Protein 6KXH (pdb70)

Nearest PDB structures (foldseek):
  6kxh-assembly2_C  TM=9.993E-01  e=3.727E-65  Streptomyces ambofaciens ATCC 23877
  7clz-assembly2_D  TM=9.988E-01  e=1.199E-64  Streptomyces ambofaciens ATCC 23877
  6kxr-assembly2_C  TM=9.989E-01  e=4.676E-62  Streptomyces ambofaciens ATCC 23877
  7jqz-assembly1_J  TM=9.013E-01  e=1.011E-28  Burkholderia orbicola MC0-3
  6xy9-assembly1_A  TM=8.292E-01  e=2.485E-18  Bradyrhizobium elkanii USDA 94

Secondary structure (DSSP, 8-state):
-----HHHHHHHSTT--EEEEEEETTEEEEEEEE-SSSEEEEE--TT--GGGGTTTHHHHHTTSEEEEE--TTSTTS---SS--SHHHHHHHHHHHHHHTT-SSEEEEEETHHHHHHHHHHHH-GGGEEEEEEES-PPP-GGGGG-BS---TTS----HHHHHTT-SSHHHHHHTT-HHHHHHHHHHTT-SSGGGS-HHHHHHHHHHH-SHHHHHHHHHHHHTHHHHHHHHHHPPPB-S-EEEEEETTTHHHHHHHHHHHBSSEEEEEETT-SS-HHHH-HHHHHHHHHHHH-/------HHHHHHHSTT--EEEEEEETTEEEEEEEE-SSEEEEEE--TT--GGGGTTTHHHHHTTEEEEEE--TTSTTS---SS--SHHHHHHHHHHHHHHTT-SSEEEEEETHHHHHHHHHHHH-GGGEEEEEEES-PPP-GGGGG-BS-PPTTSS---HHHHHTT-SSHHHHHHTT-HHHHHHHHHHTT-SSGGGS-HHHHHHHHHHH-SHHHHHHHHHHHHTHHHHHHHHHTPPPB-S-EEEEEETTTHHHHHHHHHHHBSSEEEEEETT-SS-HHHH-HHHHHHHHHHHH-/--S--HHHHHHHSTT--EEEEEEETTEEEEEEEEESSEEEEEE--TT--GGGGTTTHHHHHTTEEEEEE--TTSTTS---SS--SHHHHHHHHHHHHHHTT-S-EEEEEETHHHHHHHHHHHH-GGGEEEEEEES-PPP-GGGGG-BS---SSS----HHHHHTT-SSHHHHHHTT-HHHHHHHHHHTT-SSGGGS-HHHHHHHHHHH-SHHHHHHHHHHHHTHHHHHHHHHTPPPB-S-EEEEEETTTHHHHHHHHHHHBSSEEEEEETT-SS-HHHHSHHHHHHHHHHHH-/--S--HHHHHHHSTT--EEEEEEETTEEEEEEEE-SSSEEEEE--TT--GGGGTTTHHHHHTTSEEEEEPPTTSTTS---SS--SHHHHHHHHHHHHHHTT-SSEEEEEETHHHHHHHHHHHH-GGGEEEEEEES-PPP-GGGGG-BS---TTS----HHHHHTT-SSHHHHHHTT-HHHHHHHHHHTT-SSGGGS-HHHHHHHHHHH-SHHHHHHHHHHHHTHHHHHHHHHHPPPB-S-EEEEEETTTHHHHHHHHHHHBSSEEEEEETT-SS-HHHHSHHHHHHHHHHHH-

InterPro domains:
  IPR000073 Alpha/beta hydrolase fold-1 [PF00561] (72-173)
  IPR000073 Alpha/beta hydrolase fold-1 [PR00111] (96-111)
  IPR000073 Alpha/beta hydrolase fold-1 [PR00111] (140-153)
  IPR000073 Alpha/beta hydrolase fold-1 [PR00111] (154-167)
  IPR000639 Epoxide hydrolase-like [PR00412] (77-95)
  IPR000639 Epoxide hydrolase-like [PR00412] (140-153)
  IPR000639 Epoxide hydrolase-like [PR00412] (302-324)
  IPR006311 Twin-arginine translocation pathway, signal sequence [PS51318] (1-27)
  IPR029058 Alpha/Beta hydrolase fold [G3DSA:3.40.50.1820] (49-325)
  IPR029058 Alpha/Beta hydrolase fold [SSF53474] (48-325)

Solvent-accessible surface area: 41412 Å² total; per-residue (Å²): 81,76,29,41,56,42,148,104,6,0,143,76,20,90,49,60,3,122,15,101,80,27,150,18,85,57,12,90,0,2,8,0,4,7,10,158,49,88,11,0,0,0,0,0,0,16,3,3,6,1,17,1,0,21,58,0,0,28,58,0,8,213,138,3,52,0,0,0,0,0,0,26,2,0,22,29,6,46,72,42,102,34,26,9,25,0,68,43,0,0,43,11,1,30,41,1,0,125,67,67,67,41,74,75,0,2,0,0,0,1,19,3,0,0,5,0,0,4,0,0,0,24,45,26,70,118,0,7,73,52,0,0,0,0,6,24,17,2,0,20,99,46,16,15,90,30,82,1,7,29,133,108,74,112,50,62,22,56,1,52,24,0,1,1,26,9,105,50,0,2,28,58,0,2,20,27,8,1,66,68,0,3,47,27,15,4,67,64,12,11,94,81,75,89,53,1,29,101,90,24,16,46,9,1,5,60,21,3,41,49,58,115,3,6,85,5,0,5,63,1,7,33,16,1,46,89,2,4,90,23,34,81,68,39,60,106,6,100,21,42,0,0,0,0,0,0,47,164,53,16,76,66,1,90,91,30,1,75,70,20,3,82,74,42,106,35,36,101,0,65,154,1,57,39,11,0,2,1,12,10,27,115,49,0,4,30,11,0,54,126,24,12,48,155,32,76,26,47,57,42,135,105,6,0,142,79,22,93,45,63,4,113,13,98,76,30,152,15,85,55,12,89,0,1,10,0,8,6,10,160,49,87,9,0,0,0,0,0,0,17,3,4,6,0,16,1,0,21,55,0,0,26,64,0,10,212,138,3,52,0,0,0,0,0,0,26,1,0,22,30,6,46,66,41,101,35,26,8,26,0,81,42,0,0,43,12,1,30,42,2,0,129,68,67,67,37,75,77,0,1,0,0,0,1,19,3,0,0,8,0,0,4,0,0,1,24,46,26,70,110,0,5,68,50,0,0,1,0,4,21,21,2,1,21,124,46,17,40,91,29,76,0,5,30,113,86,91,95,52,57,26,58,1,47,28,0,0,1,30,12,106,52,0,3,30,58,0,2,20,27,8,2,64,70,0,3,46,28,13,3,68,63,13,14,94,81,75,87,53,1,27,101,91,25,17,32,8,1,5,66,20,3,40,46,60,114,3,6,88,4,0,5,60,2,6,32,15,0,42,92,2,7,90,16,32,85,70,40,60,106,6,108,17,40,0,4,0,0,0,0,80,88,49,11,80,63,0,93,88,30,0,70,72,20,4,92,56,39,111,45,48,105,0,56,158,2,70,40,12,0,2,0,15,16,27,111,52,0,4,27,11,0,53,123,29,11,49,109,102,21,42,52,42,150,88,10,0,130,79,22,91,49,51,0,106,20,105,63,27,150,15,84,55,14,87,0,1,12,0,9,7,9,157,47,111,8,0,0,0,0,0,0,14,3,3,6,0,18,1,1,22,59,0,0,31,61,0,8,212,130,3,51,0,0,0,0,0,0,26,2,0,21,29,6,47,69,43,103,34,24,10,26,1,89,42,0,0,43,11,0,48,42,2,0,53,66,74,68,46,188,53,1,11,0,0,0,1,19,3,0,0,4,0,0,3,0,0,1,24,43,28,64,104,6,2,35,58,0,0,0,0,8,22,15,2,0,21,100,45,17,16,86,31,116,0,6,30,44,106,76,97,51,69,16,59,1,38,24,0,0,1,24,8,105,52,0,2,30,54,0,2,49,52,14,2,25,24,0,3,28,27,14,4,67,63,12,13,95,37,65,31,31,2,30,28,95,27,19,25,10,1,4,68,20,4,43,48,43,94,2,6,83,5,0,5,64,1,4,32,16,1,46,91,1,6,93,18,30,86,70,40,60,112,5,105,17,31,0,4,0,0,0,0,99,93,24,16,63,66,0,97,99,26,1,67,65,24,3,93,53,36,91,48,45,127,0,68,153,2,69,41,8,0,1,0,12,12,27,110,58,0,4,28,13,0,60,126,20,18,55,112,105,23,43,55,41,40,97,9,0,181,79,21,90,52,66,6,147,26,84,80,25,155,18,88,58,12,90,0,1,9,0,5,7,11,160,48,85,8,0,0,0,0,0,0,17,3,4,6,0,16,1,1,24,55,0,0,28,52,0,9,206,136,2,48,0,0,0,0,1,0,27,1,0,18,31,4,51,73,43,99,34,27,8,26,0,68,41,0,0,43,11,1,34,42,1,0,119,67,69,68,42,79,72,0,1,0,0,0,2,19,3,0,0,9,0,0,6,0,0,0,25,47,26,66,113,0,5,66,48,0,0,1,0,1,22,20,3,1,21,105,47,20,18,90,25,78,1,5,29,110,97,94,80,45,56,21,50,1,40,24,0,1,1,24,9,102,53,0,3,30,55,0,2,47,51,13,2,24,24,0,4,28,26,14,3,68,67,13,13,94,39,67,26,34,1,24,30,93,28,19,28,10,1,4,62,20,3,41,50,42,94,2,6,83,4,0,4,62,1,6,34,16,1,40,93,2,6,90,22,30,86,69,40,61,118,5,101,19,36,0,4,0,0,0,0,85,126,30,13,55,62,0,98,91,30,1,68,70,24,4,90,52,38,80,46,48,122,0,66,154,0,60,38,9,0,2,0,12,18,29,110,60,0,3,26,12,0,59,126,27,9,44

Structure (mmCIF, N/CA/C/O backbone):
data_6KXH
#
_entry.id   6KXH
#
_cell.length_a   97.477
_cell.length_b   101.562
_cell.length_c   117.481
_cell.angle_alpha   90.0
_cell.angle_beta   90.0
_cell.angle_gamma   90.0
#
_symmetry.space_group_name_H-M   'P 21 21 21'
#
loop_
_entity.id
_entity.type
_entity.pdbx_description
1 polymer 'Putative hydrolase'
2 non-polymer 'Fluostatin C'
3 non-polymer D-MALATE
4 non-polymer 'SODIUM ION'
5 water water
#
loop_
_atom_site.group_PDB
_atom_site.id
_atom_site.type_symbol
_atom_site.label_atom_id
_atom_site.label_alt_id
_atom_site.label_comp_id
_atom_site.label_asym_id
_atom_site.label_entity_id
_atom_site.label_seq_id
_atom_site.pdbx_PDB_ins_code
_atom_site.Cartn_x
_atom_site.Cartn_y
_atom_site.Cartn_z
_atom_site.occupancy
_atom_site.B_iso_or_equiv
_atom_site.auth_seq_id
_atom_site.auth_comp_id
_atom_site.auth_asym_id
_atom_site.auth_atom_id
_atom_site.pdbx_PDB_model_num
ATOM 1 N N . GLY A 1 47 ? -13.12578 -6.83568 42.14774 1.000 57.17128 27 GLY A N 1
ATOM 2 C CA . GLY A 1 47 ? -14.14542 -6.78984 43.18073 1.000 50.22127 27 GLY A CA 1
ATOM 3 C C . GLY A 1 47 ? -15.32249 -7.71070 42.90358 1.000 42.41034 27 GLY A C 1
ATOM 4 O O . GLY A 1 47 ? -15.39825 -8.34209 41.84280 1.000 39.89208 27 GLY A O 1
ATOM 5 N N . PRO A 1 48 ? -16.24531 -7.81702 43.87281 1.000 45.78999 28 PRO A N 1
ATOM 6 C CA . PRO A 1 48 ? -17.42857 -8.66618 43.69255 1.000 39.56486 28 PRO A CA 1
ATOM 7 C C . PRO A 1 48 ? -18.30231 -8.20903 42.51748 1.000 43.04219 28 PRO A C 1
ATOM 8 O O . PRO A 1 48 ? -18.26871 -7.04111 42.12199 1.000 40.74227 28 PRO A O 1
ATOM 12 N N . VAL A 1 49 ? -19.10171 -9.12911 41.99432 1.000 35.68398 29 VAL A N 1
ATOM 13 C CA . VAL A 1 49 ? -20.02957 -8.83560 40.91461 1.000 30.21543 29 VAL A CA 1
ATOM 14 C C . VAL A 1 49 ? -21.42644 -9.09047 41.47048 1.000 28.98124 29 VAL A C 1
ATOM 15 O O . VAL A 1 49 ? -21.56898 -9.67677 42.54914 1.000 29.58889 29 VAL A O 1
ATOM 19 N N . PRO A 1 50 ? -22.45994 -8.65463 40.75248 1.000 28.46768 30 PRO A N 1
ATOM 20 C CA . PRO A 1 50 ? -23.83019 -8.88473 41.21247 1.000 27.64318 30 PRO A CA 1
ATOM 21 C C . PRO A 1 50 ? -24.14408 -10.38677 41.29467 1.000 25.87578 30 PRO A C 1
ATOM 22 O O . PRO A 1 50 ? -23.58135 -11.19001 40.54550 1.000 27.13425 30 PRO A O 1
ATOM 26 N N . SER A 1 51 ? -25.02462 -10.74679 42.22277 1.000 27.61824 31 SER A N 1
ATOM 27 C CA . SER A 1 51 ? -25.49251 -12.11520 42.34523 1.000 28.12328 31 SER A CA 1
ATOM 28 C C . SER A 1 51 ? -26.31678 -12.47352 41.11506 1.000 23.03621 31 SER A C 1
ATOM 29 O O . SER A 1 51 ? -26.78325 -1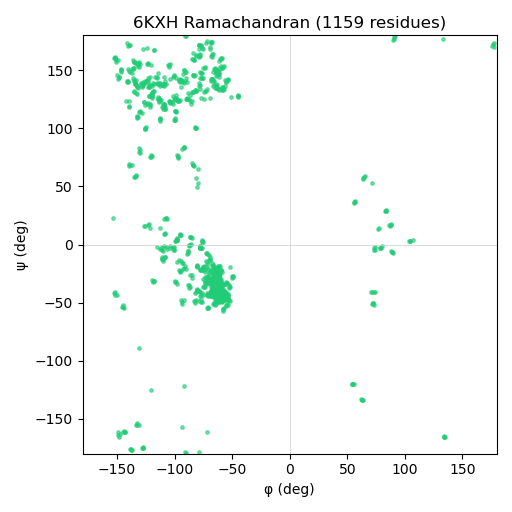1.57871 40.39754 1.000 25.44196 31 SER A O 1
ATOM 32 N N . ASP A 1 52 ? -26.53849 -13.76739 40.90272 1.000 23.79981 32 ASP A N 1
ATOM 33 C CA . ASP A 1 52 ? -27.35816 -14.20302 39.76791 1.000 25.14788 32 ASP A CA 1
ATOM 34 C C . ASP A 1 52 ? -28.76726 -13.66848 39.88367 1.000 22.38369 32 ASP A C 1
ATOM 35 O O . ASP A 1 52 ? -29.39827 -13.40566 38.87139 1.000 22.99326 32 ASP A O 1
ATOM 40 N N . ARG A 1 53 ? -29.28078 -13.53550 41.10593 1.000 21.42513 33 ARG A N 1
ATOM 41 C CA . ARG A 1 53 ? -30.59255 -12.92962 41.27593 1.000 22.21065 33 ARG A CA 1
ATOM 42 C C . ARG A 1 53 ? -30.60796 -11.48023 40.80950 1.000 22.75450 33 ARG A C 1
ATOM 43 O O . ARG A 1 53 ? -31.55565 -11.04840 40.13801 1.000 23.16563 33 ARG A O 1
ATOM 51 N N . GLU A 1 54 ? -29.57456 -10.72030 41.16770 1.000 22.81218 34 GLU A N 1
ATOM 52 C CA . GLU A 1 54 ? -29.51311 -9.31825 40.73124 1.000 23.38744 34 GLU A CA 1
ATOM 53 C C . GLU A 1 54 ? -29.38880 -9.25086 39.20509 1.000 23.04313 34 GLU A C 1
ATOM 54 O O . GLU A 1 54 ? -30.04740 -8.42684 38.57462 1.000 23.56742 34 GLU A O 1
ATOM 60 N N . LEU A 1 55 ? -28.55630 -10.11931 38.63325 1.000 25.56544 35 LEU A N 1
ATOM 61 C CA . LEU A 1 55 ? -28.35737 -10.15103 37.18046 1.000 24.85213 35 LEU A CA 1
ATOM 62 C C . LEU A 1 55 ? -29.66628 -10.47533 36.46017 1.000 25.63924 35 LEU A C 1
ATOM 63 O O . LEU A 1 55 ? -30.06339 -9.77135 35.53040 1.000 22.97463 35 LEU A O 1
ATOM 68 N N . ALA A 1 56 ? -30.35168 -11.52464 36.90792 1.000 23.15195 36 ALA A N 1
ATOM 69 C CA . ALA A 1 56 ? -31.62671 -11.91795 36.30419 1.000 24.13131 36 ALA A CA 1
ATOM 70 C C . ALA A 1 56 ? -32.67045 -10.79613 36.35689 1.000 25.36725 36 ALA A C 1
ATOM 71 O O . ALA A 1 56 ? -33.40411 -10.55901 35.39026 1.000 24.71905 36 ALA A O 1
ATOM 73 N N . ARG A 1 57 ? -32.77540 -10.11733 37.49447 1.000 23.50073 37 ARG A N 1
ATOM 74 C CA . ARG A 1 57 ? -33.74724 -9.05191 37.63108 1.000 24.44766 37 ARG A CA 1
ATOM 75 C C . ARG A 1 57 ? -33.36282 -7.82247 36.80968 1.000 24.75171 37 ARG A C 1
ATOM 76 O O . ARG A 1 57 ? -34.21104 -6.98544 36.52499 1.000 29.39410 37 ARG A O 1
ATOM 84 N N . SER A 1 58 ? -32.08445 -7.70032 36.46668 1.000 25.05910 38 SER A N 1
ATOM 85 C CA . SER A 1 58 ? -31.62867 -6.51198 35.73707 1.000 26.30985 38 SER A CA 1
ATOM 86 C C . SER A 1 58 ? -32.07951 -6.50689 34.27861 1.000 28.70879 38 SER A C 1
ATOM 87 O O . SER A 1 58 ? -32.08675 -5.45109 33.63692 1.000 28.67904 38 SER A O 1
ATOM 90 N N . LEU A 1 59 ? -32.46372 -7.67254 33.76474 1.000 24.44339 39 LEU A N 1
ATOM 91 C CA . LEU A 1 59 ? -32.88585 -7.81878 32.36736 1.000 27.57453 39 LEU A CA 1
ATOM 92 C C . LEU A 1 59 ? -34.33982 -7.41526 32.17377 1.000 34.36060 39 LEU A C 1
ATOM 93 O O . LEU A 1 59 ? -35.16249 -7.63450 33.05818 1.000 33.81905 39 LEU A O 1
ATOM 98 N N . PRO A 1 60 ? -34.66937 -6.82419 31.00830 1.000 28.39030 40 PRO A N 1
ATOM 99 C CA . PRO A 1 60 ? -36.08364 -6.65033 30.65932 1.000 33.18514 40 PRO A CA 1
ATOM 100 C C . PRO A 1 60 ? -36.73898 -8.01510 30.46139 1.000 35.35165 40 PRO A C 1
ATOM 101 O O . PRO A 1 60 ? -36.04431 -8.95360 30.07945 1.000 37.43901 40 PRO A O 1
ATOM 105 N N . GLY A 1 61 ? -38.03827 -8.13234 30.71790 1.000 33.34681 41 GLY A N 1
ATOM 106 C CA . GLY A 1 61 ? -38.73333 -9.37374 30.41361 1.000 34.84514 41 GLY A CA 1
ATOM 107 C C . GLY A 1 61 ? -39.07208 -10.26931 31.59571 1.000 38.24444 41 GLY A C 1
ATOM 108 O O . GLY A 1 61 ? -39.61095 -11.35968 31.40483 1.000 42.51359 41 GLY A O 1
ATOM 109 N N . GLY A 1 62 ? -38.76438 -9.82091 32.81066 1.000 29.65216 42 GLY A N 1
ATOM 110 C CA . GLY A 1 62 ? -39.14082 -10.55865 34.01430 1.000 34.74517 42 GLY A CA 1
ATOM 111 C C . GLY A 1 62 ? -38.49938 -11.92978 34.22280 1.000 37.82291 42 GLY A C 1
ATOM 112 O O . GLY A 1 62 ? -39.18766 -12.95651 34.31784 1.000 39.18681 42 GLY A O 1
ATOM 113 N N . PHE A 1 63 ? -37.17333 -11.95570 34.28979 1.000 28.25241 43 PHE A N 1
ATOM 114 C CA . PHE A 1 63 ? -36.46210 -13.19104 34.55836 1.000 24.90648 43 PHE A CA 1
ATOM 115 C C . PHE A 1 63 ? -36.21836 -13.38485 36.03962 1.000 30.03875 43 PHE A C 1
ATOM 116 O O . PHE A 1 63 ? -36.07816 -12.42006 36.79314 1.000 29.39226 43 PHE A O 1
ATOM 124 N N . ARG A 1 64 ? -36.16500 -14.65012 36.44086 1.000 24.27855 44 ARG A N 1
ATOM 125 C CA . ARG A 1 64 ? -35.90275 -15.00780 37.82582 1.000 27.18022 44 ARG A CA 1
ATOM 126 C C . ARG A 1 64 ? -34.85865 -16.09836 37.89609 1.000 26.47621 44 ARG A C 1
ATOM 127 O O . ARG A 1 64 ? -34.81113 -16.99821 37.03929 1.000 24.45916 44 ARG A O 1
ATOM 135 N N . SER A 1 65 ? -33.98855 -15.98158 38.89363 1.000 25.72038 45 SER A N 1
ATOM 136 C CA . SER A 1 65 ? -32.92242 -16.94093 39.12869 1.000 26.76242 45 SER A CA 1
ATOM 137 C C . SER A 1 65 ? -33.45448 -18.07867 39.99139 1.000 25.12488 45 SER A C 1
ATOM 138 O O . SER A 1 65 ? -34.01765 -17.84004 41.06336 1.000 26.59742 45 SER A O 1
ATOM 141 N N . ARG A 1 66 ? -33.23789 -19.30859 39.54336 1.000 26.99728 46 ARG A N 1
ATOM 142 C CA . ARG A 1 66 ? -33.81169 -20.46036 40.23985 1.000 28.59968 46 ARG A CA 1
ATOM 143 C C . ARG A 1 66 ? -32.84285 -21.62794 40.34845 1.000 23.21912 46 ARG A C 1
ATOM 144 O O . ARG A 1 66 ? -31.77515 -21.62998 39.74626 1.000 22.59631 46 ARG A O 1
ATOM 152 N N . HIS A 1 67 ? -33.22960 -22.63839 41.12267 1.000 26.93611 47 HIS A N 1
ATOM 153 C CA . HIS A 1 67 ? -32.46873 -23.88714 41.16530 1.000 24.97789 47 HIS A CA 1
ATOM 154 C C . HIS A 1 67 ? -33.40458 -25.07675 41.10126 1.000 28.78459 47 HIS A C 1
ATOM 155 O O . HIS A 1 67 ? -34.57892 -24.97299 41.42994 1.000 32.35523 47 HIS A O 1
ATOM 162 N N . ALA A 1 68 ? -32.86624 -26.20915 40.67157 1.000 30.52561 48 ALA A N 1
ATOM 163 C CA . ALA A 1 68 ? -33.59868 -27.46738 40.72531 1.000 28.94399 48 ALA A CA 1
ATOM 164 C C . ALA A 1 68 ? -32.58734 -28.57955 40.91832 1.000 29.75269 48 ALA A C 1
ATOM 165 O O . ALA A 1 68 ? -31.49017 -28.52797 40.35883 1.000 28.36092 48 ALA A O 1
ATOM 167 N N . ARG A 1 69 ? -32.93847 -29.58893 41.70565 1.000 30.57611 49 ARG A N 1
ATOM 168 C CA . ARG A 1 69 ? -32.01813 -30.70219 41.90243 1.000 31.00384 49 ARG A CA 1
ATOM 169 C C . ARG A 1 69 ? -32.48683 -31.88736 41.06741 1.000 27.71566 49 ARG A C 1
ATOM 170 O O . ARG A 1 69 ? -33.63020 -32.32069 41.16347 1.000 35.41921 49 ARG A O 1
ATOM 178 N N . VAL A 1 70 ? -31.61195 -32.36187 40.19637 1.000 28.96266 50 VAL A N 1
ATOM 179 C CA . VAL A 1 70 ? -31.92619 -33.50155 39.35387 1.000 32.63992 50 VAL A CA 1
ATOM 180 C C . VAL A 1 70 ? -30.83947 -34.54009 39.52080 1.000 31.37931 50 VAL A C 1
ATOM 181 O O . VAL A 1 70 ? -29.66633 -34.24824 39.32326 1.000 32.91631 50 VAL A O 1
ATOM 185 N N . GLY A 1 71 ? -31.22241 -35.74919 39.91902 1.000 43.85060 51 GLY A N 1
ATOM 186 C CA . GLY A 1 71 ? -30.25171 -36.81079 40.10330 1.000 38.89532 51 GLY A CA 1
ATOM 187 C C . GLY A 1 71 ? -29.15546 -36.44137 41.08166 1.000 36.77082 51 GLY A C 1
ATOM 188 O O . GLY A 1 71 ? -27.99590 -36.79741 40.89030 1.000 39.95350 51 GLY A O 1
ATOM 189 N N . GLY A 1 72 ? -29.52913 -35.70849 42.12539 1.000 37.54797 52 GLY A N 1
ATOM 190 C CA . GLY A 1 72 ? -28.60514 -35.32419 43.17846 1.000 35.98387 52 GLY A CA 1
ATOM 191 C C . GLY A 1 72 ? -27.70572 -34.15518 42.82158 1.000 39.08003 52 GLY A C 1
ATOM 192 O O . GLY A 1 72 ? -26.91806 -33.70153 43.65059 1.000 45.26260 52 GLY A O 1
ATOM 193 N N . VAL A 1 73 ? -27.82688 -33.66584 41.59020 1.000 34.37351 53 VAL A N 1
ATOM 194 C CA . VAL A 1 73 ? -27.04896 -32.51587 41.13416 1.000 29.75799 53 VAL A CA 1
ATOM 195 C C . VAL A 1 73 ? -27.92908 -31.26576 41.10023 1.000 28.10562 53 VAL A C 1
ATOM 196 O O . VAL A 1 73 ? -28.96726 -31.25979 40.44120 1.000 30.26898 53 VAL A O 1
ATOM 200 N N . ARG A 1 74 ? -27.53149 -30.21354 41.81892 1.000 27.89108 54 ARG A N 1
ATOM 201 C CA . ARG A 1 74 ? -28.32658 -28.99369 41.81508 1.000 25.90851 54 ARG A CA 1
ATOM 202 C C . ARG A 1 74 ? -27.88569 -28.11795 40.64836 1.000 22.83600 54 ARG A C 1
ATOM 203 O O . ARG A 1 74 ? -26.69830 -27.82108 40.48647 1.000 26.13719 54 ARG A O 1
ATOM 211 N N . LEU A 1 75 ? -28.84293 -27.75027 39.81558 1.000 24.79481 55 LEU A N 1
ATOM 212 C CA . LEU A 1 75 ? -28.56103 -26.89601 38.67409 1.000 21.51371 55 LEU A CA 1
ATOM 213 C C . LEU A 1 75 ? -29.11575 -25.50011 38.91027 1.000 20.36752 55 LEU A C 1
ATOM 214 O O . LEU A 1 75 ? -30.21343 -25.34019 39.42599 1.000 24.47655 55 LEU A O 1
ATOM 219 N N . HIS A 1 76 ? -28.33800 -24.49171 38.53215 1.000 21.40029 56 HIS A N 1
ATOM 220 C CA . HIS A 1 76 ? -28.83329 -23.13060 38.54121 1.000 20.62598 56 HIS A CA 1
ATOM 221 C C . HIS A 1 76 ? -29.36665 -22.77777 37.14753 1.000 20.11361 56 HIS A C 1
ATOM 222 O O . HIS A 1 76 ? -28.78903 -23.19405 36.14561 1.000 22.55179 56 HIS A O 1
ATOM 229 N N . TYR A 1 77 ? -30.48011 -22.05516 37.08399 1.000 20.44109 57 TYR A N 1
ATOM 230 C CA . TYR A 1 77 ? -30.98433 -21.57610 35.79873 1.000 24.64131 57 TYR A CA 1
ATOM 231 C C . TYR A 1 77 ? -31.78749 -20.29841 35.97825 1.000 26.07330 57 TYR A C 1
ATOM 232 O O . TYR A 1 77 ? -32.22164 -19.96647 37.09051 1.000 25.48009 57 TYR A O 1
ATOM 241 N N . VAL A 1 78 ? -31.94934 -19.55706 34.88645 1.000 21.64601 58 VAL A N 1
ATOM 242 C CA . VAL A 1 78 ? -32.73081 -18.32135 34.90241 1.000 19.87657 58 VAL A CA 1
ATOM 243 C C . VAL A 1 78 ? -33.84247 -18.45357 33.88017 1.000 27.33713 58 VAL A C 1
ATOM 244 O O . VAL A 1 78 ? -33.58571 -18.82799 32.72781 1.000 23.82396 58 VAL A O 1
ATOM 248 N N . SER A 1 79 ? -35.07537 -18.19754 34.29876 1.000 23.20143 59 SER A N 1
ATOM 249 C CA . SER A 1 79 ? -36.20317 -18.40285 33.39478 1.000 26.58716 59 SER A CA 1
ATOM 250 C C . SER A 1 79 ? -37.13588 -17.21370 33.38312 1.000 26.14688 59 SER A C 1
ATOM 251 O O . SER A 1 79 ? -37.22208 -16.45818 34.35432 1.000 26.68903 59 SER A O 1
ATOM 254 N N . GLY A 1 80 ? -37.86126 -17.05617 32.28556 1.000 24.22683 60 GLY A N 1
ATOM 255 C CA . GLY A 1 80 ? -38.79853 -15.95535 32.16261 1.000 26.73210 60 GLY A CA 1
ATOM 256 C C . GLY A 1 80 ? -39.42187 -15.99783 30.78875 1.000 29.39648 60 GLY A C 1
ATOM 257 O O . GLY A 1 80 ? -39.01913 -16.80962 29.96063 1.000 28.89451 60 GLY A O 1
ATOM 258 N N . GLY A 1 81 ? -40.41160 -15.14737 30.54693 1.000 30.96335 61 GLY A N 1
ATOM 259 C CA . GLY A 1 81 ? -41.07980 -15.14662 29.25853 1.000 30.20312 61 GLY A CA 1
ATOM 260 C C . GLY A 1 81 ? -42.27697 -16.08337 29.23987 1.000 34.59695 61 GLY A C 1
ATOM 261 O O . GLY A 1 81 ? -42.56424 -16.78681 30.22004 1.000 31.29618 61 GLY A O 1
ATOM 262 N N . HIS A 1 82 ? -42.97363 -16.09340 28.11097 1.000 31.52981 62 HIS A N 1
ATOM 263 C CA . HIS A 1 82 ? -44.16830 -16.90367 27.94740 1.000 33.42736 62 HIS A CA 1
ATOM 264 C C . HIS A 1 82 ? -44.23575 -17.50227 26.55148 1.000 35.97498 62 HIS A C 1
ATOM 265 O O . HIS A 1 82 ? -43.92020 -16.83914 25.56202 1.000 37.08589 62 HIS A O 1
ATOM 272 N N . GLY A 1 83 ? -44.67147 -18.75332 26.47604 1.000 35.19338 63 GLY A N 1
ATOM 273 C CA . GLY A 1 83 ? -44.77251 -19.44778 25.20738 1.000 29.61109 63 GLY A CA 1
ATOM 274 C C . GLY A 1 83 ? -44.17663 -20.82867 25.35782 1.000 27.24151 63 GLY A C 1
ATOM 275 O O . GLY A 1 83 ? -43.94017 -21.28726 26.48074 1.000 29.53855 63 GLY A O 1
ATOM 276 N N . GLU A 1 84 ? -43.91448 -21.48119 24.23095 1.000 26.47156 64 GLU A N 1
ATOM 277 C CA . GLU A 1 84 ? -43.29038 -22.78866 24.24317 1.000 31.15034 64 GLU A CA 1
ATOM 278 C C . GLU A 1 84 ? -41.91538 -22.65747 24.88851 1.000 28.43113 64 GLU A C 1
ATOM 279 O O . GLU A 1 84 ? -41.25547 -21.63454 24.72092 1.000 29.75643 64 GLU A O 1
ATOM 285 N N . PRO A 1 85 ? -41.48754 -23.68162 25.64328 1.000 28.27836 65 PRO A N 1
ATOM 286 C CA . PRO A 1 85 ? -40.19539 -23.65930 26.33924 1.000 24.73244 65 PRO A CA 1
ATOM 287 C C . PRO A 1 85 ? -38.99750 -23.60490 25.39332 1.000 26.82900 65 PRO A C 1
ATOM 288 O O . PRO A 1 85 ? -38.98110 -24.28219 24.35824 1.000 25.21808 65 PRO A O 1
ATOM 292 N N . LEU A 1 86 ? -38.01018 -22.78780 25.75109 1.000 23.61409 66 LEU A N 1
ATOM 293 C CA . LEU A 1 86 ? -36.75429 -22.72060 25.00651 1.000 20.53334 66 LEU A CA 1
ATOM 294 C C . LEU A 1 86 ? -35.58135 -22.83244 25.97610 1.000 24.69508 66 LEU A C 1
ATOM 295 O O . LEU A 1 86 ? -35.34039 -21.93517 26.79463 1.000 25.03598 66 LEU A O 1
ATOM 300 N N . LEU A 1 87 ? -34.83829 -23.92915 25.85208 1.000 22.16264 67 LEU A N 1
ATOM 301 C CA . LEU A 1 87 ? -33.68647 -24.19853 26.68822 1.000 21.34206 67 LEU A CA 1
ATOM 302 C C . LEU A 1 87 ? -32.43943 -23.57844 26.03105 1.000 23.00571 67 LEU A C 1
ATOM 303 O O . LEU A 1 87 ? -32.15164 -23.84707 24.86064 1.000 24.99847 67 LEU A O 1
ATOM 308 N N . LEU A 1 88 ? -31.72409 -22.73180 26.77632 1.000 22.31972 68 LEU A N 1
ATOM 309 C CA . LEU A 1 88 ? -30.51045 -22.07875 26.27153 1.000 19.85822 68 LEU A CA 1
ATOM 310 C C . LEU A 1 88 ? -29.29146 -22.57381 27.04852 1.000 22.63054 68 LEU A C 1
ATOM 311 O O . LEU A 1 88 ? -29.25130 -22.47018 28.27295 1.000 21.02836 68 LEU A O 1
ATOM 316 N N . VAL A 1 89 ? -28.29690 -23.08492 26.33375 1.000 20.50674 69 VAL A N 1
ATOM 317 C CA . VAL A 1 89 ? -27.15411 -23.74217 26.96957 1.000 19.73216 69 VAL A CA 1
ATOM 318 C C . VAL A 1 89 ? -25.84659 -23.05301 26.59925 1.000 21.12980 69 VAL A C 1
ATOM 319 O O . VAL A 1 89 ? -25.46071 -23.02558 25.43301 1.000 21.62957 69 VAL A O 1
ATOM 323 N N . PRO A 1 90 ? -25.13205 -22.51450 27.59591 1.000 21.14799 70 PRO A N 1
ATOM 324 C CA . PRO A 1 90 ? -23.87622 -21.81627 27.29464 1.000 16.26034 70 PRO A CA 1
ATOM 325 C C . PRO A 1 90 ? -22.65484 -22.71700 27.34139 1.000 15.92154 70 PRO A C 1
ATOM 326 O O . PRO A 1 90 ? -22.79280 -23.91759 27.59411 1.000 21.74928 70 PRO A O 1
ATOM 330 N N . GLY A 1 91 ? -21.47363 -22.14763 27.10276 1.000 20.78606 71 GLY A N 1
ATOM 331 C CA . GLY A 1 91 ? -20.24769 -22.93832 27.10508 1.000 21.60601 71 GLY A CA 1
ATOM 332 C C . GLY A 1 91 ? -19.12157 -22.33779 27.94248 1.000 21.13239 71 GLY A C 1
ATOM 333 O O . GLY A 1 91 ? -19.37020 -21.59038 28.88459 1.000 20.35182 71 GLY A O 1
ATOM 334 N N . TRP A 1 92 ? -17.88668 -22.69165 27.58889 1.000 18.43882 72 TRP A N 1
ATOM 335 C CA . TRP A 1 92 ? -16.67060 -22.32398 28.32529 1.000 19.10845 72 TRP A CA 1
ATOM 336 C C . TRP A 1 92 ? -16.00805 -21.06743 27.76761 1.000 19.79636 72 TRP A C 1
ATOM 337 O O . TRP A 1 92 ? -15.97223 -20.88424 26.55121 1.000 22.59578 72 TRP A O 1
ATOM 348 N N . PRO A 1 93 ? -15.46153 -20.19937 28.64115 1.000 19.80160 73 PRO A N 1
ATOM 349 C CA . PRO A 1 93 ? -15.61664 -20.13421 30.09005 1.000 22.44912 73 PRO A CA 1
ATOM 350 C C . PRO A 1 93 ? -16.67945 -19.09306 30.39601 1.000 20.36328 73 PRO A C 1
ATOM 351 O O . PRO A 1 93 ? -16.36051 -17.96739 30.78196 1.000 21.72460 73 PRO A O 1
ATOM 355 N N . GLN A 1 94 ? -17.92994 -19.46035 30.17526 1.000 18.38281 74 GLN A N 1
ATOM 356 C CA . GLN A 1 94 ? -19.03690 -18.54150 30.35174 1.000 19.64713 74 GLN A CA 1
ATOM 357 C C . GLN A 1 94 ? -20.11265 -19.13269 31.26901 1.000 18.46761 74 GLN A C 1
ATOM 358 O O . GLN A 1 94 ? -19.93297 -20.20189 31.83682 1.000 19.05842 74 GLN A O 1
ATOM 364 N N . THR A 1 95 ? -21.21414 -18.40390 31.40621 1.000 19.77904 75 THR A N 1
ATOM 365 C CA . THR A 1 95 ? -22.34759 -18.82499 32.21314 1.000 19.13841 75 THR A CA 1
ATOM 366 C C . THR A 1 95 ? -23.60890 -18.48819 31.44598 1.000 21.36992 75 THR A C 1
ATOM 367 O O . THR A 1 95 ? -23.52319 -17.98304 30.32685 1.000 18.86175 75 THR A O 1
ATOM 371 N N . TRP A 1 96 ? -24.76682 -18.72592 32.06129 1.000 19.19757 76 TRP A N 1
ATOM 372 C CA . TRP A 1 96 ? -26.05530 -18.35261 31.47104 1.000 18.32426 76 TRP A CA 1
ATOM 373 C C . TRP A 1 96 ? -26.05315 -16.87919 30.99121 1.000 17.91831 76 TRP A C 1
ATOM 374 O O . TRP A 1 96 ? -26.77585 -16.49801 30.04463 1.000 19.59862 76 TRP A O 1
ATOM 385 N N . TRP A 1 97 ? -25.25108 -16.04803 31.65536 1.000 18.70844 77 TRP A N 1
ATOM 386 C CA . TRP A 1 97 ? -25.20427 -14.61846 31.37209 1.000 23.20950 77 TRP A CA 1
ATOM 387 C C . TRP A 1 97 ? -24.77011 -14.32740 29.91908 1.000 21.50690 77 TRP A C 1
ATOM 388 O O . TRP A 1 97 ? -25.01510 -13.21790 29.40077 1.000 21.16028 77 TRP A O 1
ATOM 399 N N . ALA A 1 98 ? -24.14827 -15.31208 29.26473 1.000 21.45508 78 ALA A N 1
ATOM 400 C CA . ALA A 1 98 ? -23.73211 -15.15785 27.86775 1.000 17.99435 78 ALA A CA 1
ATOM 401 C C . ALA A 1 98 ? -24.92531 -14.88040 26.95704 1.000 22.42470 78 ALA A C 1
ATOM 402 O O . ALA A 1 98 ? -24.75831 -14.31750 25.86398 1.000 21.57811 78 ALA A O 1
ATOM 404 N N . TYR A 1 99 ? -26.12397 -15.25183 27.40382 1.000 19.13853 79 TYR A N 1
ATOM 405 C CA . TYR A 1 99 ? -27.33784 -15.05345 26.59082 1.000 21.62592 79 TYR A CA 1
ATOM 406 C C . TYR A 1 99 ? -28.10855 -13.76439 26.90524 1.000 21.42871 79 TYR A C 1
ATOM 407 O O . TYR A 1 99 ? -29.20496 -13.54045 26.38502 1.000 19.63324 79 TYR A O 1
ATOM 416 N N . ARG A 1 100 ? -27.53104 -12.89753 27.73118 1.000 20.28769 80 ARG A N 1
ATOM 417 C CA . ARG A 1 100 ? -28.21854 -11.68042 28.16702 1.000 20.51076 80 ARG A CA 1
ATOM 418 C C . ARG A 1 100 ? -28.72361 -10.78670 27.03054 1.000 21.14128 80 ARG A C 1
ATOM 419 O O . ARG A 1 100 ? -29.72547 -10.08507 27.18886 1.000 22.63971 80 ARG A O 1
ATOM 427 N N . LYS A 1 101 ? -28.00416 -10.77078 25.91347 1.000 20.47433 81 LYS A N 1
ATOM 428 C CA . LYS A 1 101 ? -28.36216 -9.85937 24.82855 1.000 20.94994 81 LYS A CA 1
ATOM 429 C C . LYS A 1 101 ? -29.55438 -10.36252 24.02077 1.000 22.69287 81 LYS A C 1
ATOM 430 O O . LYS A 1 101 ? -30.23796 -9.56123 23.37185 1.000 25.31222 81 LYS A O 1
ATOM 436 N N . VAL A 1 102 ? -29.82027 -11.66803 24.07432 1.000 24.03083 82 VAL A N 1
ATOM 437 C CA . VAL A 1 102 ? -30.90957 -12.24868 23.28208 1.000 25.16543 82 VAL A CA 1
ATOM 438 C C . VAL A 1 102 ? -32.09417 -12.70476 24.12966 1.000 24.29685 82 VAL A C 1
ATOM 439 O O . VAL A 1 102 ? -33.18738 -12.90871 23.60873 1.000 23.10549 82 VAL A O 1
ATOM 443 N N . MET A 1 103 ? -31.90910 -12.79860 25.43775 1.000 24.80335 83 MET A N 1
ATOM 444 C CA . MET A 1 103 ? -32.97384 -13.31496 26.29499 1.000 25.02828 83 MET A CA 1
ATOM 445 C C . MET A 1 103 ? -34.26267 -12.47013 26.29162 1.000 23.25829 83 MET A C 1
ATOM 446 O O . MET A 1 103 ? -35.35816 -13.03413 26.20959 1.000 26.67935 83 MET A O 1
ATOM 451 N N . PRO A 1 104 ? -34.15323 -11.12830 26.36365 1.000 26.02879 84 PRO A N 1
ATOM 452 C CA . PRO A 1 104 ? -35.39547 -10.34775 26.33188 1.000 27.00805 84 PRO A CA 1
ATOM 453 C C . PRO A 1 104 ? -36.17522 -10.55519 25.04104 1.000 27.78143 84 PRO A C 1
ATOM 454 O O . PRO A 1 104 ? -37.38761 -10.73785 25.11303 1.000 26.74803 84 PRO A O 1
ATOM 458 N N . GLN A 1 105 ? -35.50566 -10.53750 23.88857 1.000 24.59396 85 GLN A N 1
ATOM 459 C CA . GLN A 1 105 ? -36.22319 -10.74212 22.63026 1.000 28.80365 85 GLN A CA 1
ATOM 460 C C . GLN A 1 105 ? -36.88068 -12.13012 22.58335 1.000 25.79289 85 GLN A C 1
ATOM 461 O O . GLN A 1 105 ? -38.04689 -12.28131 22.19938 1.000 27.06864 85 GLN A O 1
ATOM 467 N N . LEU A 1 106 ? -36.13505 -13.13589 23.01130 1.000 23.61252 86 LEU A N 1
ATOM 468 C CA . LEU A 1 106 ? -36.63588 -14.50580 22.96158 1.000 24.62509 86 LEU A CA 1
ATOM 469 C C . LEU A 1 106 ? -37.82090 -14.69377 23.91066 1.000 29.75181 86 LEU A C 1
ATOM 470 O O . LEU A 1 106 ? -38.76122 -15.42383 23.60522 1.000 27.29658 86 LEU A O 1
ATOM 475 N N . ALA A 1 107 ? -37.78564 -14.00917 25.04929 1.000 28.16932 87 ALA A N 1
ATOM 476 C CA . ALA A 1 107 ? -38.84729 -14.13302 26.04820 1.000 27.17889 87 ALA A CA 1
ATOM 477 C C . ALA A 1 107 ? -40.18242 -13.56642 25.57196 1.000 30.66804 87 ALA A C 1
ATOM 478 O O . ALA A 1 107 ? -41.22461 -13.88030 26.14231 1.000 29.28997 87 ALA A O 1
ATOM 480 N N . ARG A 1 108 ? -40.16301 -12.72849 24.54059 1.000 29.02838 88 ARG A N 1
ATOM 481 C CA . ARG A 1 108 ? -41.40827 -12.20497 23.99851 1.000 33.19411 88 ARG A CA 1
ATOM 482 C C . ARG A 1 108 ? -42.20939 -13.32306 23.34748 1.000 24.73812 88 ARG A C 1
ATOM 483 O O . ARG A 1 108 ? -43.41747 -13.19871 23.17085 1.000 29.40775 88 ARG A O 1
ATOM 491 N N . ARG A 1 109 ? -41.52815 -14.40123 22.97109 1.000 31.77002 89 ARG A N 1
ATOM 492 C CA . ARG A 1 109 ? -42.16636 -15.49686 22.24711 1.000 31.28873 89 ARG A CA 1
ATOM 493 C C . ARG A 1 109 ? -42.10309 -16.84530 22.98033 1.000 30.67390 89 ARG A C 1
ATOM 494 O O . ARG A 1 109 ? -43.00174 -17.66669 22.81300 1.000 31.61582 89 ARG A O 1
ATOM 502 N N . TYR A 1 110 ? -41.04704 -17.07458 23.76463 1.000 27.53351 90 TYR A N 1
ATOM 503 C CA . TYR A 1 110 ? -40.83190 -18.36392 24.43382 1.000 26.64395 90 TYR A CA 1
ATOM 504 C C . TYR A 1 110 ? -40.71745 -18.22405 25.93610 1.000 29.03934 90 TYR A C 1
ATOM 505 O O . TYR A 1 110 ? -40.38355 -17.14933 26.46346 1.000 27.72214 90 TYR A O 1
ATOM 514 N N . HIS A 1 111 ? -41.01526 -19.32071 26.62160 1.000 29.03572 91 HIS A N 1
ATOM 515 C CA . HIS A 1 111 ? -40.64232 -19.45132 28.01316 1.000 28.89032 91 HIS A CA 1
ATOM 516 C C . HIS A 1 111 ? -39.18298 -19.89242 28.03194 1.000 21.96923 91 HIS A C 1
ATOM 517 O O . HIS A 1 111 ? -38.85363 -21.06618 27.80975 1.000 26.52783 91 HIS A O 1
ATOM 524 N N . VAL A 1 112 ? -38.30577 -18.92220 28.27190 1.000 21.63959 92 VAL A N 1
ATOM 525 C CA . VAL A 1 112 ? -36.87283 -19.13137 28.18594 1.000 20.89012 92 VAL A CA 1
ATOM 526 C C . VAL A 1 112 ? -36.33587 -19.74818 29.46340 1.000 23.47640 92 VAL A C 1
ATOM 527 O O . VAL A 1 112 ? -36.65567 -19.28759 30.57929 1.000 26.15497 92 VAL A O 1
ATOM 531 N N . ILE A 1 113 ? -35.51757 -20.77754 29.29353 1.000 23.89613 93 ILE A N 1
ATOM 532 C CA . ILE A 1 113 ? -34.82390 -21.42488 30.39780 1.000 24.51139 93 ILE A CA 1
ATOM 533 C C . ILE A 1 113 ? -33.31923 -21.43585 30.09986 1.000 25.09897 93 ILE A C 1
ATOM 534 O O . ILE A 1 113 ? -32.83444 -22.27768 29.34891 1.000 22.39278 93 ILE A O 1
ATOM 539 N N . ALA A 1 114 ? -32.58397 -20.49585 30.68578 1.000 22.27066 94 ALA A N 1
ATOM 540 C CA . ALA A 1 114 ? -31.13704 -20.36489 30.45126 1.000 19.84280 94 ALA A CA 1
ATOM 541 C C . ALA A 1 114 ? -30.38312 -21.00787 31.60318 1.000 21.73453 94 ALA A C 1
ATOM 542 O O . ALA A 1 114 ? -30.46971 -20.53707 32.74531 1.000 21.82865 94 ALA A O 1
ATOM 544 N N . VAL A 1 115 ? -29.64919 -22.08197 31.30144 1.000 19.91186 95 VAL A N 1
ATOM 545 C CA . VAL A 1 115 ? -29.08566 -22.92585 32.34656 1.000 18.41342 95 VAL A CA 1
ATOM 546 C C . VAL A 1 115 ? -27.59822 -22.71159 32.52001 1.000 22.56707 95 VAL A C 1
ATOM 547 O O . VAL A 1 115 ? -26.89143 -22.31274 31.58414 1.000 24.83485 95 VAL A O 1
ATOM 551 N N . ASP A 1 116 ? -27.13031 -22.97883 33.73325 1.000 17.74526 96 ASP A N 1
ATOM 552 C CA . ASP A 1 116 ? -25.71806 -23.19640 33.98901 1.000 19.05547 96 ASP A CA 1
ATOM 553 C C . ASP A 1 116 ? -25.53287 -24.70651 33.94655 1.000 23.67014 96 ASP A C 1
ATOM 554 O O . ASP A 1 116 ? -26.21747 -25.42305 34.67243 1.000 22.00724 96 ASP A O 1
ATOM 559 N N . LEU A 1 117 ? -24.63663 -25.19408 33.09837 1.000 18.03174 97 LEU A N 1
ATOM 560 C CA . LEU A 1 117 ? -24.33582 -26.63989 33.06421 1.000 19.77361 97 LEU A CA 1
ATOM 561 C C . LEU A 1 117 ? -23.80037 -27.19309 34.38081 1.000 20.31913 97 LEU A C 1
ATOM 562 O O . LEU A 1 117 ? -23.30891 -26.44698 35.22891 1.000 19.61581 97 LEU A O 1
ATOM 567 N N . ARG A 1 118 ? -23.90640 -28.50538 34.54834 1.000 22.56888 98 ARG A N 1
ATOM 568 C CA . ARG A 1 118 ? -23.13179 -29.19404 35.58189 1.000 22.23568 98 ARG A CA 1
ATOM 569 C C . ARG A 1 118 ? -21.69616 -28.66987 35.51527 1.000 20.08268 98 ARG A C 1
ATOM 570 O O . ARG A 1 118 ? -21.10727 -28.61052 34.43654 1.000 21.27004 98 ARG A O 1
ATOM 578 N N . GLY A 1 119 ? -21.15679 -28.22491 36.64833 1.000 20.77539 99 GLY A N 1
ATOM 579 C CA . GLY A 1 119 ? -19.80085 -27.70388 36.69566 1.000 20.83742 99 GLY A CA 1
ATOM 580 C C . GLY A 1 119 ? -19.65591 -26.20154 36.42607 1.000 24.13195 99 GLY A C 1
ATOM 581 O O . GLY A 1 119 ? -18.56319 -25.65912 36.54864 1.000 25.40106 99 GLY A O 1
ATOM 582 N N . MET A 1 120 ? -20.75259 -25.54068 36.05097 1.000 16.80534 100 MET A N 1
ATOM 583 C CA . MET A 1 120 ? -20.72843 -24.13532 35.58091 1.000 19.20591 100 MET A CA 1
ATOM 584 C C . MET A 1 120 ? -21.46010 -23.15385 36.49958 1.000 19.26605 100 MET A C 1
ATOM 585 O O . MET A 1 120 ? -22.56511 -23.43470 36.97373 1.000 20.36021 100 MET A O 1
ATOM 590 N N . GLY A 1 121 ? -20.86236 -21.98325 36.71462 1.000 20.69641 101 GLY A N 1
ATOM 591 C CA . GLY A 1 121 ? -21.57710 -20.88468 37.35720 1.000 19.52677 101 GLY A CA 1
ATOM 592 C C . GLY A 1 121 ? -22.17568 -21.27685 38.69670 1.000 23.63404 101 GLY A C 1
ATOM 593 O O . GLY A 1 121 ? -21.44911 -21.71218 39.57889 1.000 24.83137 101 GLY A O 1
ATOM 594 N N . GLY A 1 122 ? -23.49797 -21.16541 38.82177 1.000 22.17792 102 GLY A N 1
ATOM 595 C CA . GLY A 1 122 ? -24.18520 -21.44184 40.07513 1.000 28.11519 102 GLY A CA 1
ATOM 596 C C . GLY A 1 122 ? -24.57017 -22.90037 40.30086 1.000 24.08960 102 GLY A C 1
ATOM 597 O O . GLY A 1 122 ? -25.15563 -23.24223 41.33844 1.000 22.84386 102 GLY A O 1
ATOM 598 N N . SER A 1 123 ? -24.25803 -23.76014 39.33832 1.000 22.58119 103 SER A N 1
ATOM 599 C CA . SER A 1 123 ? -24.58617 -25.18332 39.45741 1.000 25.05819 103 SER A CA 1
ATOM 600 C C . SER A 1 123 ? -23.54384 -25.95934 40.26382 1.000 25.33396 103 SER A C 1
ATOM 601 O O . SER A 1 123 ? -22.39788 -25.53147 40.41014 1.000 23.69791 103 SER A O 1
ATOM 604 N N . ASP A 1 124 ? -23.94460 -27.11447 40.78587 1.000 24.88140 104 ASP A N 1
ATOM 605 C CA . ASP A 1 124 ? -23.01147 -27.98404 41.49267 1.000 29.25035 104 ASP A CA 1
ATOM 606 C C . ASP A 1 124 ? -21.83198 -28.38138 40.62272 1.000 28.09786 104 ASP A C 1
ATOM 607 O O . ASP A 1 124 ? -21.94756 -28.44582 39.39997 1.000 23.60614 104 ASP A O 1
ATOM 612 N N . LYS A 1 125 ? -20.69997 -28.67068 41.25879 1.000 23.15755 105 LYS A N 1
ATOM 613 C CA . LYS A 1 125 ? -19.53159 -29.15074 40.53723 1.000 20.83441 105 LYS A CA 1
ATOM 614 C C . LYS A 1 125 ? -19.12065 -30.53927 41.03458 1.000 27.14704 105 LYS A C 1
ATOM 615 O O . LYS A 1 125 ? -18.14476 -30.68006 41.77478 1.000 29.14782 105 LYS A O 1
ATOM 621 N N . PRO A 1 126 ? -19.86606 -31.57103 40.62132 1.000 27.13961 106 PRO A N 1
ATOM 622 C CA . PRO A 1 126 ? -19.53652 -32.92771 41.08640 1.000 35.58078 106 PRO A CA 1
ATOM 623 C C . PRO A 1 126 ? -18.20853 -33.45090 40.52947 1.000 37.33181 106 PRO A C 1
ATOM 624 O O . PRO A 1 126 ? -17.57832 -32.80934 39.67869 1.000 29.68343 106 PRO A O 1
ATOM 628 N N . ALA A 1 127 ? -17.79142 -34.62040 41.01277 1.000 41.63388 107 ALA A N 1
ATOM 629 C CA . ALA A 1 127 ? -16.51690 -35.20899 40.61475 1.000 36.89792 107 ALA A CA 1
ATOM 630 C C . ALA A 1 127 ? -16.49730 -35.58240 39.13591 1.000 26.87571 107 ALA A C 1
ATOM 631 O O . ALA A 1 127 ? -15.48417 -35.40263 38.45061 1.000 27.34263 107 ALA A O 1
ATOM 633 N N . GLY A 1 128 ? -17.62060 -36.09224 38.64053 1.000 27.62763 108 GLY A N 1
ATOM 634 C CA . GLY A 1 128 ? -17.68013 -36.56203 37.26479 1.000 30.84188 108 GLY A CA 1
ATOM 635 C C . GLY A 1 128 ? -18.99683 -36.29531 36.55905 1.000 29.18023 108 GLY A C 1
ATOM 636 O O . GLY A 1 128 ? -19.77297 -35.43777 36.98740 1.000 27.21134 108 GLY A O 1
ATOM 637 N N . GLY A 1 129 ? -19.24058 -37.02054 35.46520 1.000 24.26143 109 GLY A N 1
ATOM 638 C CA . GLY A 1 129 ? -20.46683 -36.86459 34.69734 1.000 23.97913 109 GLY A CA 1
ATOM 639 C C . GLY A 1 129 ? -20.41071 -35.70315 33.71413 1.000 23.15316 109 GLY A C 1
ATOM 640 O O . GLY A 1 129 ? -21.44453 -35.13134 33.35917 1.000 24.03372 109 GLY A O 1
ATOM 641 N N . TYR A 1 130 ? -19.21241 -35.37720 33.24120 1.000 23.23579 110 TYR A N 1
ATOM 642 C CA . TYR A 1 130 ? -19.04824 -34.19095 32.38510 1.000 24.65131 110 TYR A CA 1
ATOM 643 C C . TYR A 1 130 ? -19.01349 -34.53225 30.88948 1.000 26.38169 110 TYR A C 1
ATOM 644 O O . TYR A 1 130 ? -18.79559 -33.65755 30.03836 1.000 23.72743 110 TYR A O 1
ATOM 653 N N . ASP A 1 131 ? -19.23959 -35.80067 30.56533 1.000 23.88004 111 ASP A N 1
ATOM 654 C CA . ASP A 1 131 ? -19.51030 -36.18026 29.18418 1.000 21.17906 111 ASP A CA 1
ATOM 655 C C . ASP A 1 131 ? -20.80822 -35.50762 28.75710 1.000 21.76671 111 ASP A C 1
ATOM 656 O O . ASP A 1 131 ? -21.68277 -35.22802 29.59327 1.000 24.24887 111 ASP A O 1
ATOM 661 N N . LYS A 1 132 ? -20.92651 -35.21446 27.46988 1.000 19.11715 112 LYS A N 1
ATOM 662 C CA . LYS A 1 132 ? -22.07040 -34.44535 27.00040 1.000 20.77182 112 LYS A CA 1
ATOM 663 C C . LYS A 1 132 ? -23.39246 -35.21764 27.11039 1.000 21.15268 112 LYS A C 1
ATOM 664 O O . LYS A 1 132 ? -24.44377 -34.62105 27.33684 1.000 21.22029 112 LYS A O 1
ATOM 670 N N . LYS A 1 133 ? -23.33497 -36.54171 27.00497 1.000 21.22521 113 LYS A N 1
ATOM 671 C CA . LYS A 1 133 ? -24.52776 -37.37117 27.16959 1.000 21.31779 113 LYS A CA 1
ATOM 672 C C . LYS A 1 133 ? -25.11898 -37.20223 28.56951 1.000 20.30236 113 LYS A C 1
ATOM 673 O O . LYS A 1 133 ? -26.32108 -36.98779 28.73622 1.000 22.93079 113 LYS A O 1
ATOM 679 N N . THR A 1 134 ? -24.25942 -37.26373 29.57668 1.000 23.04289 114 THR A N 1
ATOM 680 C CA . THR A 1 134 ? -24.70360 -37.12040 30.95071 1.000 24.36923 114 THR A CA 1
ATOM 681 C C . THR A 1 134 ? -25.21041 -35.71618 31.25187 1.000 23.43574 114 THR A C 1
ATOM 682 O O . THR A 1 134 ? -26.20514 -35.54180 31.96507 1.000 22.30646 114 THR A O 1
ATOM 686 N N . MET A 1 135 ? -24.51482 -34.71632 30.72617 1.000 22.58728 115 MET A N 1
ATOM 687 C CA . MET A 1 135 ? -24.95202 -33.35131 30.97526 1.000 21.62677 115 MET A CA 1
ATOM 688 C C . MET A 1 135 ? -26.27252 -33.07120 30.26800 1.000 20.34557 115 MET A C 1
ATOM 689 O O . MET A 1 135 ? -27.09379 -32.30913 30.77877 1.000 22.03682 115 MET A O 1
ATOM 694 N N . ALA A 1 136 ? -26.49349 -33.69431 29.10647 1.000 20.76259 116 ALA A N 1
ATOM 695 C CA . ALA A 1 136 ? -27.77275 -33.56933 28.41574 1.000 22.29682 116 ALA A CA 1
ATOM 696 C C . ALA A 1 136 ? -28.87705 -34.25602 29.22304 1.000 25.48301 116 ALA A C 1
ATOM 697 O O . ALA A 1 136 ? -29.99834 -33.75871 29.29169 1.000 24.01572 116 ALA A O 1
ATOM 699 N N . ALA A 1 137 ? -28.55379 -35.38564 29.84600 1.000 27.52357 117 ALA A N 1
ATOM 700 C CA . ALA A 1 137 ? -29.53681 -36.08506 30.67280 1.000 23.24028 117 ALA A CA 1
ATOM 701 C C . ALA A 1 137 ? -29.92312 -35.21447 31.86488 1.000 22.30148 117 ALA A C 1
ATOM 702 O O . ALA A 1 137 ? -31.07513 -35.24422 32.30767 1.000 26.45357 117 ALA A O 1
ATOM 704 N N . ASP A 1 138 ? -28.95992 -34.44662 32.38109 1.000 21.86896 118 ASP A N 1
ATOM 705 C CA . ASP A 1 138 ? -29.25198 -33.46246 33.43924 1.000 22.53396 118 ASP A CA 1
ATOM 706 C C . ASP A 1 138 ? -30.35737 -32.51279 32.97631 1.000 23.06811 118 ASP A C 1
ATOM 707 O O . ASP A 1 138 ? -31.36952 -32.32957 33.64610 1.000 21.48121 118 ASP A O 1
ATOM 712 N N . LEU A 1 139 ? -30.15177 -31.92494 31.80239 1.000 21.66870 119 LEU A N 1
ATOM 713 C CA . LEU A 1 139 ? -31.08671 -30.94152 31.28092 1.000 22.52622 119 LEU A CA 1
ATOM 714 C C . LEU A 1 139 ? -32.41502 -31.58358 30.92878 1.000 22.55695 119 LEU A C 1
ATOM 715 O O . LEU A 1 139 ? -33.46576 -30.94925 31.03055 1.000 24.39823 119 LEU A O 1
ATOM 720 N N . HIS A 1 140 ? -32.36978 -32.84238 30.49370 1.000 23.76423 120 HIS A N 1
ATOM 721 C CA . HIS A 1 140 ? -33.60261 -33.55474 30.19437 1.000 23.42655 120 HIS A CA 1
ATOM 722 C C . HIS A 1 140 ? -34.43126 -33.71720 31.45740 1.000 22.29767 120 HIS A C 1
ATOM 723 O O . HIS A 1 140 ? -35.61774 -33.39845 31.47568 1.000 22.60415 120 HIS A O 1
ATOM 730 N N . ALA A 1 141 ? -33.78379 -34.16768 32.52302 1.000 25.54407 121 ALA A N 1
ATOM 731 C CA . ALA A 1 141 ? -34.43505 -34.29908 33.82031 1.000 23.68819 121 ALA A CA 1
ATOM 732 C C . ALA A 1 141 ? -35.00566 -32.94445 34.30187 1.000 23.55872 121 ALA A C 1
ATOM 733 O O . ALA A 1 141 ? -36.10602 -32.88139 34.86257 1.000 26.05160 121 ALA A O 1
ATOM 735 N N . LEU A 1 142 ? -34.24581 -31.87641 34.07907 1.000 23.25400 122 LEU A N 1
ATOM 736 C CA . LEU A 1 142 ? -34.67266 -30.51518 34.45172 1.000 22.50762 122 LEU A CA 1
ATOM 737 C C . LEU A 1 142 ? -35.97899 -30.10296 33.79618 1.000 24.46615 122 LEU A C 1
ATOM 738 O O . LEU A 1 142 ? -36.94512 -29.75242 34.48177 1.000 29.99285 122 LEU A O 1
ATOM 743 N N . VAL A 1 143 ? -36.03336 -30.14373 32.46864 1.000 23.76433 123 VAL A N 1
ATOM 744 C CA . VAL A 1 143 ? -37.23182 -29.65583 31.78864 1.000 25.76572 123 VAL A CA 1
ATOM 745 C C . VAL A 1 143 ? -38.42500 -30.60004 32.01548 1.000 30.08539 123 VAL A C 1
ATOM 746 O O . VAL A 1 143 ? -39.57384 -30.14501 32.08524 1.000 27.72266 123 VAL A O 1
ATOM 750 N N . ARG A 1 144 ? -38.16899 -31.90260 32.13945 1.000 28.05314 124 ARG A N 1
ATOM 751 C CA . ARG A 1 144 ? -39.25771 -32.82530 32.48543 1.000 28.27946 124 ARG A CA 1
ATOM 752 C C . ARG A 1 144 ? -39.77500 -32.51410 33.88608 1.000 28.27994 124 ARG A C 1
ATOM 753 O O . ARG A 1 144 ? -40.97887 -32.56404 34.14476 1.000 33.41126 124 ARG A O 1
ATOM 761 N N . GLY A 1 145 ? -38.85472 -32.21211 34.79112 1.000 28.39424 125 GLY A N 1
ATOM 762 C CA . GLY A 1 145 ? -39.22097 -31.85705 36.15190 1.000 33.19177 125 GLY A CA 1
ATOM 763 C C . GLY A 1 145 ? -40.07351 -30.60326 36.19617 1.000 34.74895 125 GLY A C 1
ATOM 764 O O . GLY A 1 145 ? -40.94257 -30.45769 37.06088 1.000 31.46361 125 GLY A O 1
ATOM 765 N N . LEU A 1 146 ? -39.83777 -29.71016 35.23877 1.000 27.07875 126 LEU A N 1
ATOM 766 C CA . LEU A 1 146 ? -40.59809 -28.46545 35.11643 1.000 28.22897 126 LEU A CA 1
ATOM 767 C C . LEU A 1 146 ? -41.89574 -28.66509 34.33826 1.000 36.38260 126 LEU A C 1
ATOM 768 O O . LEU A 1 146 ? -42.62270 -27.71198 34.06423 1.000 35.48741 126 LEU A O 1
ATOM 773 N N . GLY A 1 147 ? -42.18884 -29.91567 33.99834 1.000 34.76231 127 GLY A N 1
ATOM 774 C CA . GLY A 1 147 ? -43.46359 -30.26979 33.40760 1.000 33.07816 127 GLY A CA 1
ATOM 775 C C . GLY A 1 147 ? -43.55667 -30.15388 31.89679 1.000 34.26582 127 GLY A C 1
ATOM 776 O O . GLY A 1 147 ? -44.65652 -30.20208 31.34984 1.000 37.90655 127 GLY A O 1
ATOM 777 N N . HIS A 1 148 ? -42.41478 -30.05801 31.21833 1.000 31.08055 128 HIS A N 1
ATOM 778 C CA . HIS A 1 148 ? -42.40611 -29.96626 29.75364 1.000 28.04299 128 HIS A CA 1
ATOM 779 C C . HIS A 1 148 ? -42.11258 -31.32818 29.11923 1.000 31.71287 128 HIS A C 1
ATOM 780 O O . HIS A 1 148 ? -41.10376 -31.94797 29.42791 1.000 39.01942 128 HIS A O 1
ATOM 787 N N . ARG A 1 149 ? -42.98302 -31.77499 28.22014 1.000 35.42619 129 ARG A N 1
ATOM 788 C CA . ARG A 1 149 ? -42.76896 -33.03808 27.51253 1.000 32.97619 129 ARG A CA 1
ATOM 789 C C . ARG A 1 149 ? -41.73961 -32.85209 26.39956 1.000 28.14865 129 ARG A C 1
ATOM 790 O O . ARG A 1 149 ? -40.90383 -33.72912 26.16433 1.000 33.89758 129 ARG A O 1
ATOM 792 N N . GLN A 1 150 ? -41.82188 -31.72478 25.69465 1.000 29.63599 130 GLN A N 1
ATOM 793 C CA . GLN A 1 150 ? -40.81309 -31.38442 24.69894 1.000 28.01780 130 GLN A CA 1
ATOM 794 C C . GLN A 1 150 ? -40.45893 -29.89794 24.73729 1.000 28.06196 130 GLN A C 1
ATOM 795 O O . GLN A 1 150 ? -41.27127 -29.04694 25.11450 1.000 28.82879 130 GLN A O 1
ATOM 801 N N . VAL A 1 151 ? -39.21654 -29.61180 24.38534 1.000 29.35411 131 VAL A N 1
ATOM 802 C CA . VAL A 1 151 ? -38.70977 -28.24628 24.40213 1.000 24.68179 131 VAL A CA 1
ATOM 803 C C . VAL A 1 151 ? -37.93707 -27.88634 23.13967 1.000 24.28971 131 VAL A C 1
ATOM 804 O O . VAL A 1 151 ? -37.41012 -28.75091 22.44397 1.000 25.67571 131 VAL A O 1
ATOM 808 N N . ASN A 1 152 ? -37.88597 -26.58969 22.84036 1.000 25.03426 132 ASN A N 1
ATOM 809 C CA . ASN A 1 152 ? -36.89544 -26.07886 21.90639 1.000 22.18880 132 ASN A CA 1
ATOM 810 C C . ASN A 1 152 ? -35.54521 -25.97759 22.61878 1.000 23.46306 132 ASN A C 1
ATOM 811 O O . ASN A 1 152 ? -35.49933 -25.63490 23.80605 1.000 25.73339 132 ASN A O 1
ATOM 816 N N . VAL A 1 153 ? -34.45485 -26.27200 21.91180 1.000 22.83739 133 VAL A N 1
ATOM 817 C CA . VAL A 1 153 ? -33.13439 -26.26752 22.53567 1.000 23.74703 133 VAL A CA 1
ATOM 818 C C . VAL A 1 153 ? -32.12756 -25.56072 21.64546 1.000 22.82277 133 VAL A C 1
ATOM 819 O O . VAL A 1 153 ? -32.04280 -25.83899 20.44974 1.000 23.54677 133 VAL A O 1
ATOM 823 N N . ALA A 1 154 ? -31.36879 -24.64323 22.23302 1.000 19.81685 134 ALA A N 1
ATOM 824 C CA . ALA A 1 154 ? -30.26084 -24.00118 21.53919 1.000 18.68730 134 ALA A CA 1
ATOM 825 C C . ALA A 1 154 ? -29.04552 -24.01506 22.46292 1.000 23.09455 134 ALA A C 1
ATOM 826 O O . ALA A 1 154 ? -29.17268 -23.75921 23.66620 1.000 24.95692 134 ALA A O 1
ATOM 828 N N . GLY A 1 155 ? -27.88210 -24.33743 21.91168 1.000 20.45099 135 GLY A N 1
ATOM 829 C CA . GLY A 1 155 ? -26.65698 -24.38874 22.69101 1.000 19.60883 135 GLY A CA 1
ATOM 830 C C . GLY A 1 155 ? -25.49689 -23.74229 21.95612 1.000 20.00373 135 GLY A C 1
ATOM 831 O O . GLY A 1 155 ? -25.46579 -23.72619 20.72427 1.000 23.13910 135 GLY A O 1
ATOM 832 N N . HIS A 1 156 ? -24.54438 -23.21330 22.72312 1.000 19.36076 136 HIS A N 1
ATOM 833 C CA . HIS A 1 156 ? -23.35439 -22.56180 22.18072 1.000 17.12264 136 HIS A CA 1
ATOM 834 C C . HIS A 1 156 ? -22.09561 -23.17561 22.79938 1.000 19.63142 136 HIS A C 1
ATOM 835 O O . HIS A 1 156 ? -22.06629 -23.42157 24.00248 1.000 20.71787 136 HIS A O 1
ATOM 842 N N . ASP A 1 157 ? -21.06203 -23.40328 21.98470 1.000 20.40203 137 ASP A N 1
ATOM 843 C CA . ASP A 1 157 ? -19.77582 -23.85581 22.50906 1.000 23.85800 137 ASP A CA 1
ATOM 844 C C . ASP A 1 157 ? -19.96855 -25.24654 23.15903 1.000 26.11068 137 ASP A C 1
ATOM 845 O O . ASP A 1 157 ? -20.61462 -26.11075 22.56386 1.000 20.51457 137 ASP A O 1
ATOM 850 N N . ILE A 1 158 ? -19.44297 -25.47365 24.36137 1.000 18.45068 138 ILE A N 1
ATOM 851 C CA . ILE A 1 158 ? -19.68150 -26.75616 25.04833 1.000 19.13805 138 ILE A CA 1
ATOM 852 C C . ILE A 1 158 ? -21.18507 -27.04491 25.12262 1.000 19.75493 138 ILE A C 1
ATOM 853 O O . ILE A 1 158 ? -21.62873 -28.19572 24.93601 1.000 19.82113 138 ILE A O 1
ATOM 858 N N . GLY A 1 159 ? -21.95934 -25.97638 25.32688 1.000 20.05973 139 GLY A N 1
ATOM 859 C CA . GLY A 1 159 ? -23.40705 -26.05886 25.41558 1.000 21.27954 139 GLY A CA 1
ATOM 860 C C . GLY A 1 159 ? -24.05485 -26.50530 24.11155 1.000 22.87061 139 GLY A C 1
ATOM 861 O O . GLY A 1 159 ? -25.15422 -27.07007 24.13676 1.000 20.30571 139 GLY A O 1
ATOM 862 N N . SER A 1 160 ? -23.39755 -26.22974 22.98278 1.000 17.63433 140 SER A N 1
ATOM 863 C CA . SER A 1 160 ? -23.86285 -26.72080 21.67929 1.000 17.38132 140 SER A CA 1
ATOM 864 C C . SER A 1 160 ? -23.69314 -28.25027 21.59861 1.000 21.16915 140 SER A C 1
ATOM 865 O O . SER A 1 160 ? -24.56031 -28.97547 21.10240 1.000 21.21850 140 SER A O 1
ATOM 868 N N . MET A 1 161 ? -22.57402 -28.73215 22.11540 1.000 21.18025 141 MET A N 1
ATOM 869 C CA . MET A 1 161 ? -22.35336 -30.16999 22.19474 1.000 20.97616 141 MET A CA 1
ATOM 870 C C . MET A 1 161 ? -23.45719 -30.81872 23.01501 1.000 23.44703 141 MET A C 1
ATOM 871 O O . MET A 1 161 ? -23.98043 -31.89383 22.67220 1.000 20.75988 141 MET A O 1
ATOM 876 N N . VAL A 1 162 ? -23.80208 -30.17183 24.12034 1.000 22.53455 142 VAL A N 1
ATOM 877 C CA . VAL A 1 162 ? -24.83579 -30.70512 24.98884 1.000 20.31914 142 VAL A CA 1
ATOM 878 C C . VAL A 1 162 ? -26.19567 -30.67024 24.32599 1.000 20.39914 142 VAL A C 1
ATOM 879 O O . VAL A 1 162 ? -26.97256 -31.61976 24.47462 1.000 21.97712 142 VAL A O 1
ATOM 883 N N . ALA A 1 163 ? -26.48560 -29.58736 23.60273 1.000 17.36206 143 ALA A N 1
ATOM 884 C CA . ALA A 1 163 ? -27.75076 -29.48562 22.88171 1.000 22.55138 143 ALA A CA 1
ATOM 885 C C . ALA A 1 163 ? -27.86122 -30.61616 21.85542 1.000 22.11648 143 ALA A C 1
ATOM 886 O O . ALA A 1 163 ? -28.91790 -31.24322 21.69238 1.000 21.42290 143 ALA A O 1
ATOM 888 N N . PHE A 1 164 ? -26.76248 -30.87670 21.16435 1.000 19.26223 144 PHE A N 1
ATOM 889 C CA . PHE A 1 164 ? -26.76382 -31.95344 20.17906 1.000 23.68352 144 PHE A CA 1
ATOM 890 C C . PHE A 1 164 ? -27.02468 -33.30964 20.84803 1.000 23.55800 144 PHE A C 1
ATOM 891 O O . PHE A 1 164 ? -27.84571 -34.10935 20.38096 1.000 23.23423 144 PHE A O 1
ATOM 899 N N . ALA A 1 165 ? -26.33228 -33.56569 21.95029 1.000 23.65181 145 ALA A N 1
ATOM 900 C CA . ALA A 1 165 ? -26.52255 -34.79849 22.68799 1.000 23.27438 145 ALA A CA 1
ATOM 901 C C . ALA A 1 165 ? -27.95388 -34.91165 23.22974 1.000 23.55102 145 ALA A C 1
ATOM 902 O O . ALA A 1 165 ? -28.49012 -36.00735 23.33847 1.000 22.91583 145 ALA A O 1
ATOM 904 N N . PHE A 1 166 ? -28.55277 -33.77669 23.58905 1.000 20.39392 146 PHE A N 1
ATOM 905 C CA . PHE A 1 166 ? -29.94281 -33.75273 24.05477 1.000 20.11029 146 PHE A CA 1
ATOM 906 C C . PHE A 1 166 ? -30.85467 -34.27805 22.94298 1.000 20.87207 146 PHE A C 1
ATOM 907 O O . PHE A 1 166 ? -31.71850 -35.12504 23.18444 1.000 25.42649 146 PHE A O 1
ATOM 915 N N . ALA A 1 167 ? -30.65287 -33.77129 21.73063 1.000 22.39754 147 ALA A N 1
ATOM 916 C CA . ALA A 1 167 ? -31.43535 -34.19002 20.57019 1.000 22.37638 147 ALA A CA 1
ATOM 917 C C . ALA A 1 167 ? -31.15708 -35.66315 20.21209 1.000 23.98420 147 ALA A C 1
ATOM 918 O O . ALA A 1 167 ? -32.07849 -36.40721 19.81600 1.000 23.57270 147 ALA A O 1
ATOM 920 N N . ALA A 1 168 ? -29.90823 -36.10285 20.37182 1.000 21.70241 148 ALA A N 1
ATOM 921 C CA . ALA A 1 168 ? -29.55505 -37.47658 19.98928 1.000 24.13186 148 ALA A CA 1
ATOM 922 C C . ALA A 1 168 ? -30.08251 -38.50463 20.98554 1.000 27.80388 148 ALA A C 1
ATOM 923 O O . ALA A 1 168 ? -30.49169 -39.60857 20.58445 1.000 25.97169 148 ALA A O 1
ATOM 925 N N . ASN A 1 169 ? -30.08090 -38.14512 22.27058 1.000 21.67131 149 ASN A N 1
ATOM 926 C CA . ASN A 1 169 ? -30.48360 -39.07387 23.32261 1.000 23.64935 149 ASN A CA 1
ATOM 927 C C . ASN A 1 169 ? -31.94688 -38.95412 23.74458 1.000 26.08863 149 ASN A C 1
ATOM 928 O O . ASN A 1 169 ? -32.52608 -39.90583 24.28481 1.000 28.74597 149 ASN A O 1
ATOM 933 N N . HIS A 1 170 ? -32.54911 -37.79736 23.49194 1.000 24.84060 150 HIS A N 1
ATOM 934 C CA . HIS A 1 170 ? -33.92991 -37.56384 23.90520 1.000 25.81503 150 HIS A CA 1
ATOM 935 C C . HIS A 1 170 ? -34.73782 -36.93509 22.78405 1.000 29.06116 150 HIS A C 1
ATOM 936 O O . HIS A 1 170 ? -35.29680 -35.85001 22.94127 1.000 24.50758 150 HIS A O 1
ATOM 943 N N . PRO A 1 171 ? -34.81218 -37.61948 21.63537 1.000 25.63877 151 PRO A N 1
ATOM 944 C CA . PRO A 1 171 ? -35.49391 -37.03688 20.47980 1.000 25.73875 151 PRO A CA 1
ATOM 945 C C . PRO A 1 171 ? -36.96485 -36.73277 20.77342 1.000 25.20547 151 PRO A C 1
ATOM 946 O O . PRO A 1 171 ? -37.49514 -35.75000 20.26169 1.000 27.04497 151 PRO A O 1
ATOM 950 N N . GLU A 1 172 ? -37.60564 -37.55592 21.59786 1.000 27.35596 152 GLU A N 1
ATOM 951 C CA . GLU A 1 172 ? -39.01942 -37.35881 21.88655 1.000 26.57787 152 GLU A CA 1
ATOM 952 C C . GLU A 1 172 ? -39.25323 -36.07601 22.69847 1.000 30.95067 152 GLU A C 1
ATOM 953 O O . GLU A 1 172 ? -40.33995 -35.50080 22.65454 1.000 29.69343 152 GLU A O 1
ATOM 959 N N . ALA A 1 173 ? -38.21764 -35.60916 23.39346 1.000 28.55045 153 ALA A N 1
ATOM 960 C CA . ALA A 1 173 ? -38.31857 -34.39513 24.21395 1.000 24.94545 153 ALA A CA 1
ATOM 961 C C . ALA A 1 173 ? -37.78421 -33.15863 23.48287 1.000 27.14709 153 ALA A C 1
ATOM 962 O O . ALA A 1 173 ? -37.74840 -32.06671 24.04069 1.000 30.67512 153 ALA A O 1
ATOM 964 N N . THR A 1 174 ? -37.39489 -33.33631 22.22595 1.000 24.35160 154 THR A N 1
ATOM 965 C CA . THR A 1 174 ? -36.76893 -32.27991 21.43539 1.000 23.86902 154 THR A CA 1
ATOM 966 C C . THR A 1 174 ? -37.65069 -31.81208 20.28449 1.000 25.95914 154 THR A C 1
ATOM 967 O O . THR A 1 174 ? -37.81651 -32.52701 19.28624 1.000 28.24728 154 THR A O 1
ATOM 971 N N . ARG A 1 175 ? -38.20514 -30.60803 20.39926 1.000 25.47375 155 ARG A N 1
ATOM 972 C CA . ARG A 1 175 ? -39.04604 -30.10212 19.32921 1.000 25.53447 155 ARG A CA 1
ATOM 973 C C . ARG A 1 175 ? -38.18936 -29.76395 18.11846 1.000 26.32327 155 ARG A C 1
ATOM 974 O O . ARG A 1 175 ? -38.43645 -30.26080 17.01734 1.000 28.68349 155 ARG A O 1
ATOM 982 N N . LYS A 1 176 ? -37.17259 -28.92926 18.34311 1.000 23.64037 156 LYS A N 1
ATOM 983 C CA . LYS A 1 176 ? -36.20066 -28.54743 17.32861 1.000 23.43354 156 LYS A CA 1
ATOM 984 C C . LYS A 1 176 ? -34.90150 -28.23747 18.06346 1.000 23.86891 156 LYS A C 1
ATOM 985 O O . LYS A 1 176 ? -34.94123 -27.93491 19.25753 1.000 26.55179 156 LYS A O 1
ATOM 991 N N . VAL A 1 177 ? -33.75952 -28.28483 17.38307 1.000 23.94697 157 VAL A N 1
ATOM 992 C CA . VAL A 1 177 ? -32.50010 -27.97364 18.07084 1.000 21.23076 157 VAL A CA 1
ATOM 993 C C . VAL A 1 177 ? -31.62748 -27.03831 17.24559 1.000 23.54725 157 VAL A C 1
ATOM 994 O O . VAL A 1 177 ? -31.51136 -27.19256 16.03756 1.000 23.36184 157 VAL A O 1
ATOM 998 N N . ALA A 1 178 ? -31.01053 -26.06474 17.91503 1.000 22.27856 158 ALA A N 1
ATOM 999 C CA . ALA A 1 178 ? -30.12265 -25.12818 17.23904 1.000 22.65762 158 ALA A CA 1
ATOM 1000 C C . ALA A 1 178 ? -28.72655 -25.22938 17.82418 1.000 21.55543 158 ALA A C 1
ATOM 1001 O O . ALA A 1 178 ? -28.54743 -25.22048 19.04182 1.000 22.53414 158 ALA A O 1
ATOM 1003 N N . LEU A 1 179 ? -27.74776 -25.36805 16.94216 1.000 19.46794 159 LEU A N 1
ATOM 1004 C CA . LEU A 1 179 ? -26.34928 -25.48712 17.34515 1.000 19.29837 159 LEU A CA 1
ATOM 1005 C C . LEU A 1 179 ? -25.59987 -24.21406 16.97538 1.000 20.50892 159 LEU A C 1
ATOM 1006 O O . LEU A 1 179 ? -25.57734 -23.82349 15.81743 1.000 24.17841 159 LEU A O 1
ATOM 1011 N N . LEU A 1 180 ? -25.03173 -23.53915 17.97690 1.000 21.53817 160 LEU A N 1
ATOM 1012 C CA . LEU A 1 180 ? -24.33328 -22.27217 17.76076 1.000 20.47397 160 LEU A CA 1
ATOM 1013 C C . LEU A 1 180 ? -22.82277 -22.48157 17.72011 1.000 22.94576 160 LEU A C 1
ATOM 1014 O O . LEU A 1 180 ? -22.17907 -22.77164 18.74198 1.000 22.08164 160 LEU A O 1
ATOM 1019 N N . ASP A 1 181 ? -22.29412 -22.37071 16.50651 1.000 22.16506 161 ASP A N 1
ATOM 1020 C CA . ASP A 1 181 ? -20.86865 -22.44083 16.17156 1.000 26.43282 161 ASP A CA 1
ATOM 1021 C C . ASP A 1 181 ? -20.19527 -23.81641 16.28003 1.000 23.55052 161 ASP A C 1
ATOM 1022 O O . ASP A 1 181 ? -19.38941 -24.16233 15.41355 1.000 29.20057 161 ASP A O 1
ATOM 1027 N N . THR A 1 182 ? -20.51518 -24.59534 17.31633 1.000 23.87006 162 THR A N 1
ATOM 1028 C CA . THR A 1 182 ? -19.71650 -25.76510 17.68389 1.000 21.56067 162 THR A CA 1
ATOM 1029 C C . THR A 1 182 ? -20.40356 -27.10421 17.42571 1.000 22.01013 162 THR A C 1
ATOM 1030 O O . THR A 1 182 ? -21.46320 -27.39624 18.00353 1.000 24.36474 162 THR A O 1
ATOM 1034 N N . PRO A 1 183 ? -19.79760 -27.93384 16.56630 1.000 23.49205 163 PRO A N 1
ATOM 1035 C CA . PRO A 1 183 ? -20.33334 -29.27647 16.33215 1.000 24.13631 163 PRO A CA 1
ATOM 1036 C C . PRO A 1 183 ? -19.97309 -30.25274 17.45933 1.000 23.68856 163 PRO A C 1
ATOM 1037 O O . PRO A 1 183 ? -19.06623 -29.98256 18.24946 1.000 26.12762 163 PRO A O 1
ATOM 1041 N N . HIS A 1 184 ? -20.68645 -31.37107 17.53723 1.000 21.81413 164 HIS A N 1
ATOM 1042 C CA . HIS A 1 184 ? -20.37751 -32.39105 18.53606 1.000 22.48707 164 HIS A CA 1
ATOM 1043 C C . HIS A 1 184 ? -19.02336 -33.02197 18.18782 1.000 22.91811 164 HIS A C 1
ATOM 1044 O O . HIS A 1 184 ? -18.71012 -33.19854 17.01893 1.000 29.21868 164 HIS A O 1
ATOM 1051 N N . PRO A 1 185 ? -18.20880 -33.33488 19.20309 1.000 24.97184 165 PRO A N 1
ATOM 1052 C CA . PRO A 1 185 ? -16.93051 -33.99298 18.92653 1.000 24.75609 165 PRO A CA 1
ATOM 1053 C C . PRO A 1 185 ? -17.11753 -35.26279 18.08767 1.000 22.07938 165 PRO A C 1
ATOM 1054 O O . PRO A 1 185 ? -18.10130 -35.98370 18.27951 1.000 26.44014 165 PRO A O 1
ATOM 1058 N N . ASP A 1 186 ? -16.19775 -35.51144 17.16405 1.000 24.73016 166 ASP A N 1
ATOM 1059 C CA . ASP A 1 186 ? -16.21122 -36.76699 16.41848 1.000 23.05949 166 ASP A CA 1
ATOM 1060 C C . ASP A 1 186 ? -14.76529 -37.12726 16.11821 1.000 25.63215 166 ASP A C 1
ATOM 1061 O O . ASP A 1 186 ? -13.85411 -36.58254 16.74696 1.000 26.22044 166 ASP A O 1
ATOM 1066 N N . GLN A 1 187 ? -14.53801 -38.03459 15.17435 1.000 25.07831 167 GLN A N 1
ATOM 1067 C CA . GLN A 1 187 ? -13.16672 -38.46825 14.90445 1.000 27.66534 167 GLN A CA 1
ATOM 1068 C C . GLN A 1 187 ? -12.26372 -37.31961 14.43266 1.000 30.23078 167 GLN A C 1
ATOM 1069 O O . GLN A 1 187 ? -11.03958 -37.37803 14.59437 1.000 30.31425 167 GLN A O 1
ATOM 1075 N N . SER A 1 188 ? -12.86007 -36.27443 13.86436 1.000 28.54441 168 SER A N 1
ATOM 1076 C CA . SER A 1 188 ? -12.06963 -35.17145 13.32643 1.000 29.77809 168 SER A CA 1
ATOM 1077 C C . SER A 1 188 ? -11.32905 -34.41424 14.43217 1.000 25.23466 168 SER A C 1
ATOM 1078 O O . SER A 1 188 ? -10.36326 -33.70894 14.15626 1.000 26.53103 168 SER A O 1
ATOM 1081 N N . GLU A 1 189 ? -11.77412 -34.56514 15.67861 1.000 25.36322 169 GLU A N 1
ATOM 1082 C CA . GLU A 1 189 ? -11.08997 -33.91973 16.78967 1.000 25.56515 169 GLU A CA 1
ATOM 1083 C C . GLU A 1 189 ? -9.63888 -34.38124 16.88836 1.000 31.33400 169 GLU A C 1
ATOM 1084 O O . GLU A 1 189 ? -8.75321 -33.61476 17.29853 1.000 26.67194 169 GLU A O 1
ATOM 1090 N N . TYR A 1 190 ? -9.39748 -35.63082 16.49157 1.000 28.12819 170 TYR A N 1
ATOM 1091 C CA . TYR A 1 190 ? -8.06069 -36.19631 16.54434 1.000 27.08223 170 TYR A CA 1
ATOM 1092 C C . TYR A 1 190 ? -7.17132 -35.71366 15.39917 1.000 27.47518 170 TYR A C 1
ATOM 1093 O O . TYR A 1 190 ? -5.98438 -36.05737 15.33931 1.000 32.02138 170 TYR A O 1
ATOM 1102 N N . GLU A 1 191 ? -7.72857 -34.91181 14.49534 1.000 26.66838 171 GLU A N 1
ATOM 1103 C CA . GLU A 1 191 ? -6.93297 -34.37078 13.39565 1.000 29.24136 171 GLU A CA 1
ATOM 1104 C C . GLU A 1 191 ? -6.56669 -32.89590 13.61757 1.000 27.57265 171 GLU A C 1
ATOM 1105 O O . GLU A 1 191 ? -5.82417 -32.31107 12.82107 1.000 29.85360 171 GLU A O 1
ATOM 1111 N N . MET A 1 192 ? -7.06019 -32.30427 14.70164 1.000 28.70660 172 MET A N 1
ATOM 1112 C CA . MET A 1 192 ? -6.69232 -30.93078 15.01749 1.000 27.60034 172 MET A CA 1
ATOM 1113 C C . MET A 1 192 ? -5.17742 -30.79409 15.13496 1.000 28.00002 172 MET A C 1
ATOM 1114 O O . MET A 1 192 ? -4.53317 -31.57921 15.81518 1.000 28.96115 172 MET A O 1
ATOM 1119 N N . ARG A 1 193 ? -4.62028 -29.75855 14.50963 1.000 30.28650 173 ARG A N 1
ATOM 1120 C CA . ARG A 1 193 ? -3.17806 -29.54629 14.52824 1.000 28.80734 173 ARG A CA 1
ATOM 1121 C C . ARG A 1 193 ? -2.75761 -28.51499 15.56868 1.000 34.50883 173 ARG A C 1
ATOM 1122 O O . ARG A 1 193 ? -3.43216 -27.49845 15.76709 1.000 35.70493 173 ARG A O 1
ATOM 1130 N N . ILE A 1 194 ? -1.61229 -28.75316 16.19845 1.000 32.71221 174 ILE A N 1
ATOM 1131 C CA . ILE A 1 194 ? -1.09601 -27.82304 17.19155 1.000 33.21426 174 ILE A CA 1
ATOM 1132 C C . ILE A 1 194 ? -0.66475 -26.52976 16.52041 1.000 39.35978 174 ILE A C 1
ATOM 1133 O O . ILE A 1 194 ? -0.96571 -25.42847 16.98828 1.000 43.63170 174 ILE A O 1
ATOM 1138 N N . LEU A 1 195 ? 0.01156 -26.67349 15.39368 1.000 33.36231 175 LEU A N 1
ATOM 1139 C CA . LEU A 1 195 ? 0.57220 -25.52230 14.72224 1.000 34.85677 175 LEU A CA 1
ATOM 1140 C C . LEU A 1 195 ? -0.16282 -25.20835 13.43830 1.000 43.73446 175 LEU A C 1
ATOM 1141 O O . LEU A 1 195 ? -0.45651 -26.09273 12.63982 1.000 47.99065 175 LEU A O 1
ATOM 1146 N N . CYS A 1 196 ? -0.42429 -23.92448 13.23925 1.000 49.85979 176 CYS A N 1
ATOM 1147 C CA . CYS A 1 196 ? -0.96538 -23.42797 11.99017 1.000 47.11668 176 CYS A CA 1
ATOM 1148 C C . CYS A 1 196 ? 0.14489 -22.64045 11.32164 1.000 50.78645 176 CYS A C 1
ATOM 1149 O O . CYS A 1 196 ? 0.93574 -21.97978 12.00135 1.000 52.10792 176 CYS A O 1
ATOM 1152 N N . ARG A 1 197 ? 0.21389 -22.71407 10.00015 1.000 52.94705 177 ARG A N 1
ATOM 1153 C CA . ARG A 1 197 ? 1.19250 -21.92680 9.26745 1.000 55.31784 177 ARG A CA 1
ATOM 1154 C C . ARG A 1 197 ? 0.89553 -20.45316 9.54073 1.000 55.65175 177 ARG A C 1
ATOM 1155 O O . ARG A 1 197 ? -0.24844 -20.09921 9.83288 1.000 56.40603 177 ARG A O 1
ATOM 1163 N N . PRO A 1 198 ? 1.92708 -19.59262 9.47348 1.000 53.69644 178 PRO A N 1
ATOM 1164 C CA . PRO A 1 198 ? 1.79887 -18.18285 9.87927 1.000 58.41945 178 PRO A CA 1
ATOM 1165 C C . PRO A 1 198 ? 0.62108 -17.45836 9.21901 1.000 61.04651 178 PRO A C 1
ATOM 1166 O O . PRO A 1 198 ? 0.15389 -16.43941 9.73619 1.000 67.65423 178 PRO A O 1
ATOM 1170 N N . GLY A 1 199 ? 0.13187 -18.00583 8.11123 1.000 63.35431 179 GLY A N 1
ATOM 1171 C CA . GLY A 1 199 ? -0.97644 -17.41839 7.38273 1.000 64.68077 179 GLY A CA 1
ATOM 1172 C C . GLY A 1 199 ? -2.39085 -17.53952 7.93176 1.000 66.03983 179 GLY A C 1
ATOM 1173 O O . GLY A 1 199 ? -3.12695 -16.55048 7.92659 1.000 70.73287 179 GLY A O 1
ATOM 1174 N N . THR A 1 200 ? -2.78208 -18.71479 8.42090 1.000 65.45477 180 THR A N 1
ATOM 1175 C CA . THR A 1 200 ? -4.19131 -18.93895 8.75560 1.000 68.11872 180 THR A CA 1
ATOM 1176 C C . THR A 1 200 ? -4.62834 -18.64224 10.21189 1.000 67.38832 180 THR A C 1
ATOM 1177 O O . THR A 1 200 ? -4.51830 -17.50198 10.67383 1.000 60.92806 180 THR A O 1
ATOM 1181 N N . GLY A 1 201 ? -5.17424 -19.63217 10.90859 1.000 62.06636 181 GLY A N 1
ATOM 1182 C CA . GLY A 1 201 ? -6.06603 -19.31340 11.99995 1.000 60.30682 181 GLY A CA 1
ATOM 1183 C C . GLY A 1 201 ? -5.46304 -19.22748 13.38187 1.000 60.83564 181 GLY A C 1
ATOM 1184 O O . GLY A 1 201 ? -4.25937 -19.04665 13.55743 1.000 63.49835 181 GLY A O 1
ATOM 1185 N N . THR A 1 202 ? -6.31757 -19.40658 14.37683 1.000 53.59228 182 THR A N 1
ATOM 1186 C CA . THR A 1 202 ? -5.91463 -19.31022 15.76658 1.000 49.19162 182 THR A CA 1
ATOM 1187 C C . THR A 1 202 ? -5.51962 -20.67549 16.30279 1.000 43.51041 182 THR A C 1
ATOM 1188 O O . THR A 1 202 ? -6.05934 -21.70534 15.90380 1.000 50.85126 182 THR A O 1
ATOM 1192 N N . THR A 1 203 ? -4.55357 -20.65992 17.20382 1.000 41.13497 183 THR A N 1
ATOM 1193 C CA . THR A 1 203 ? -4.07476 -21.86773 17.82247 1.000 43.95750 183 THR A CA 1
ATOM 1194 C C . THR A 1 203 ? -5.16968 -22.39160 18.73195 1.000 39.88453 183 THR A C 1
ATOM 1195 O O . THR A 1 203 ? -5.64131 -21.66778 19.60630 1.000 45.21113 183 THR A O 1
ATOM 1199 N N . LEU A 1 204 ? -5.55193 -23.65211 18.55258 1.000 38.58968 184 LEU A N 1
ATOM 1200 C CA . LEU A 1 204 ? -6.61128 -24.24014 19.36642 1.000 36.49474 184 LEU A CA 1
ATOM 1201 C C . LEU A 1 204 ? -6.03919 -24.67372 20.71298 1.000 29.31187 184 LEU A C 1
ATOM 1202 O O . LEU A 1 204 ? -6.33615 -25.77227 21.19949 1.000 24.23857 184 LEU A O 1
ATOM 1207 N N . TRP A 1 205 ? -5.30270 -23.76925 21.35190 1.000 27.56122 185 TRP A N 1
ATOM 1208 C CA . TRP A 1 205 ? -4.47044 -24.15476 22.48148 1.000 25.45140 185 TRP A CA 1
ATOM 1209 C C . TRP A 1 205 ? -5.29586 -24.72841 23.61148 1.000 24.30269 185 TRP A C 1
ATOM 1210 O O . TRP A 1 205 ? -4.85523 -25.64633 24.29097 1.000 25.44502 185 TRP A O 1
ATOM 1221 N N . TRP A 1 206 ? -6.49872 -24.18977 23.79933 1.000 24.03454 186 TRP A N 1
ATOM 1222 C CA . TRP A 1 206 ? -7.31937 -24.58869 24.93550 1.000 24.35555 186 TRP A CA 1
ATOM 1223 C C . TRP A 1 206 ? -7.74234 -26.05361 24.84449 1.000 24.91955 186 TRP A C 1
ATOM 1224 O O . TRP A 1 206 ? -7.97075 -26.69916 25.86972 1.000 23.38428 186 TRP A O 1
ATOM 1235 N N . TRP A 1 207 ? -7.82575 -26.60034 23.63366 1.000 22.23831 187 TRP A N 1
ATOM 1236 C CA . TRP A 1 207 ? -8.18179 -28.01305 23.52361 1.000 26.10138 187 TRP A CA 1
ATOM 1237 C C . TRP A 1 207 ? -7.11103 -28.91663 24.13480 1.000 23.27212 187 TRP A C 1
ATOM 1238 O O . TRP A 1 207 ? -7.43336 -29.94454 24.74384 1.000 25.64572 187 TRP A O 1
ATOM 1249 N N . ALA A 1 208 ? -5.85174 -28.51043 24.01062 1.000 23.58723 188 ALA A N 1
ATOM 1250 C CA . ALA A 1 208 ? -4.73685 -29.27678 24.56943 1.000 23.76219 188 ALA A CA 1
ATOM 1251 C C . ALA A 1 208 ? -4.55541 -28.98717 26.05468 1.000 24.47049 188 ALA A C 1
ATOM 1252 O O . ALA A 1 208 ? -4.44956 -29.90109 26.88227 1.000 23.02252 188 ALA A O 1
ATOM 1254 N N . PHE A 1 209 ? -4.53481 -27.70521 26.39082 1.000 24.43024 189 PHE A N 1
ATOM 1255 C CA . PHE A 1 209 ? -4.28817 -27.29735 27.76616 1.000 21.03134 189 PHE A CA 1
ATOM 1256 C C . PHE A 1 209 ? -5.34253 -27.84386 28.72482 1.000 20.52209 189 PHE A C 1
ATOM 1257 O O . PHE A 1 209 ? -5.02799 -28.28175 29.84527 1.000 22.17094 189 PHE A O 1
ATOM 1265 N N . ASN A 1 210 ? -6.60106 -27.85523 28.29427 1.000 20.21967 190 ASN A N 1
ATOM 1266 C CA . ASN A 1 210 ? -7.66793 -28.28617 29.18523 1.000 21.65944 190 ASN A CA 1
ATOM 1267 C C . ASN A 1 210 ? -7.76386 -29.80792 29.34751 1.000 24.98028 190 ASN A C 1
ATOM 1268 O O . ASN A 1 210 ? -8.60551 -30.28351 30.09667 1.000 23.95204 190 ASN A O 1
ATOM 1273 N N . GLN A 1 211 ? -6.91599 -30.56546 28.65592 1.000 21.48410 191 GLN A N 1
ATOM 1274 C CA . GLN A 1 211 ? -6.83813 -32.00862 28.90325 1.000 24.79929 191 GLN A CA 1
ATOM 1275 C C . GLN A 1 211 ? -6.09237 -32.31023 30.20692 1.000 23.77236 191 GLN A C 1
ATOM 1276 O O . GLN A 1 211 ? -6.20173 -33.40643 30.75573 1.000 24.70854 191 GLN A O 1
ATOM 1282 N N . LEU A 1 212 ? -5.31513 -31.34457 30.68432 1.000 19.97057 192 LEU A N 1
ATOM 1283 C CA . LEU A 1 212 ? -4.33034 -31.61189 31.74207 1.000 22.25482 192 LEU A CA 1
ATOM 1284 C C . LEU A 1 212 ? -4.95245 -31.76505 33.12184 1.000 25.68506 192 LEU A C 1
ATOM 1285 O O . LEU A 1 212 ? -5.95386 -31.13866 33.42863 1.000 23.25735 192 LEU A O 1
ATOM 1290 N N . GLN A 1 213 ? -4.34336 -32.61501 33.94594 1.000 24.61384 193 GLN A N 1
ATOM 1291 C CA . GLN A 1 213 ? -4.69632 -32.70022 35.36176 1.000 23.50048 193 GLN A CA 1
ATOM 1292 C C . GLN A 1 213 ? -3.80135 -31.74149 36.13667 1.000 20.31957 193 GLN A C 1
ATOM 1293 O O . GLN A 1 213 ? -2.59555 -31.61417 35.83533 1.000 22.80801 193 GLN A O 1
ATOM 1299 N N . ALA A 1 214 ? -4.40492 -31.08669 37.11892 1.000 20.93168 194 ALA A N 1
ATOM 1300 C CA . ALA A 1 214 ? -3.71482 -30.23114 38.09456 1.000 27.19540 194 ALA A CA 1
ATOM 1301 C C . ALA A 1 214 ? -3.21563 -28.88600 37.55302 1.000 22.57252 194 ALA A C 1
ATOM 1302 O O . ALA A 1 214 ? -3.50268 -27.84971 38.15258 1.000 22.25090 194 ALA A O 1
ATOM 1304 N N . LEU A 1 215 ? -2.46205 -28.90090 36.45376 1.000 20.14022 195 LEU A N 1
ATOM 1305 C CA . LEU A 1 215 ? -1.80004 -27.68326 35.99344 1.000 20.02343 195 LEU A CA 1
ATOM 1306 C C . LEU A 1 215 ? -2.78962 -26.54946 35.64595 1.000 22.33407 195 LEU A C 1
ATOM 1307 O O . LEU A 1 215 ? -2.52844 -25.38711 35.96645 1.000 20.42446 195 LEU A O 1
ATOM 1312 N N . PRO A 1 216 ? -3.93836 -26.87876 35.02630 1.000 21.26246 196 PRO A N 1
ATOM 1313 C CA . PRO A 1 216 ? -4.82947 -25.76362 34.67031 1.000 19.96035 196 PRO A CA 1
ATOM 1314 C C . PRO A 1 216 ? -5.31108 -24.98528 35.90401 1.000 20.80713 196 PRO A C 1
ATOM 1315 O O . PRO A 1 216 ? -5.24876 -23.75882 35.92277 1.000 21.11212 196 PRO A O 1
ATOM 1319 N N . GLU A 1 217 ? -5.76013 -25.66788 36.94737 1.000 19.76773 197 GLU A N 1
ATOM 1320 C CA . GLU A 1 217 ? -6.20906 -24.91037 38.10830 1.000 17.22518 197 GLU A CA 1
ATOM 1321 C C . GLU A 1 217 ? -5.02575 -24.21924 38.77734 1.000 19.73892 197 GLU A C 1
ATOM 1322 O O . GLU A 1 217 ? -5.17257 -23.15080 39.35041 1.000 18.74076 197 GLU A O 1
ATOM 1328 N N . GLN A 1 218 ? -3.84958 -24.82645 38.69905 1.000 22.52063 198 GLN A N 1
ATOM 1329 C CA . GLN A 1 218 ? -2.65759 -24.22135 39.28402 1.000 23.19052 198 GLN A CA 1
ATOM 1330 C C . GLN A 1 218 ? -2.23272 -22.92400 38.61112 1.000 26.12418 198 GLN A C 1
ATOM 1331 O O . GLN A 1 218 ? -1.72619 -22.00370 39.27280 1.000 21.29672 198 GLN A O 1
ATOM 1337 N N . LEU A 1 219 ? -2.39773 -22.85530 37.29155 1.000 21.36503 199 LEU A N 1
ATOM 1338 C CA . LEU A 1 219 ? -1.99299 -21.66839 36.55676 1.000 21.95860 199 LEU A CA 1
ATOM 1339 C C . LEU A 1 219 ? -3.10632 -20.63019 36.49853 1.000 21.78392 199 LEU A C 1
ATOM 1340 O O . LEU A 1 219 ? -2.82693 -19.44886 36.47571 1.000 22.78721 199 LEU A O 1
ATOM 1345 N N . MET A 1 220 ? -4.35682 -21.07903 36.42455 1.000 19.58299 200 MET A N 1
ATOM 1346 C CA . MET A 1 220 ? -5.46739 -20.16517 36.16652 1.000 20.34076 200 MET A CA 1
ATOM 1347 C C . MET A 1 220 ? -6.21724 -19.65462 37.39072 1.000 24.86340 200 MET A C 1
ATOM 1348 O O . MET A 1 220 ? -6.99017 -18.69962 37.26773 1.000 21.46853 200 MET A O 1
ATOM 1353 N N . HIS A 1 221 ? -6.03015 -20.25026 38.57224 1.000 20.08899 201 HIS A N 1
ATOM 1354 C CA . HIS A 1 221 ? -6.82178 -19.75472 39.69314 1.000 20.14592 201 HIS A CA 1
ATOM 1355 C C . HIS A 1 221 ? -6.49426 -18.28511 39.97126 1.000 21.18111 201 HIS A C 1
ATOM 1356 O O . HIS A 1 221 ? -5.32918 -17.86671 39.98587 1.000 21.08381 201 HIS A O 1
ATOM 1363 N N . GLY A 1 222 ? -7.55068 -17.49400 40.13487 1.000 21.59236 202 GLY A N 1
ATOM 1364 C CA . GLY A 1 222 ? -7.42472 -16.06229 40.35493 1.000 21.71360 202 GLY A CA 1
ATOM 1365 C C . GLY A 1 222 ? -7.04904 -15.22249 39.15261 1.000 21.21105 202 GLY A C 1
ATOM 1366 O O . GLY A 1 222 ? -7.05747 -14.00307 39.21891 1.000 22.23685 202 GLY A O 1
ATOM 1367 N N . ARG A 1 223 ? -6.77838 -15.88815 38.03894 1.000 20.92943 203 ARG A N 1
ATOM 1368 C CA . ARG A 1 223 ? -6.25706 -15.22339 36.84993 1.000 21.14475 203 ARG A CA 1
ATOM 1369 C C . ARG A 1 223 ? -7.12766 -15.44131 35.62282 1.000 24.02812 203 ARG A C 1
ATOM 1370 O O . ARG A 1 223 ? -6.66510 -15.22097 34.50332 1.000 23.07836 203 ARG A O 1
ATOM 1378 N N . MET A 1 224 ? -8.37139 -15.88469 35.82189 1.000 18.51103 204 MET A N 1
ATOM 1379 C CA . MET A 1 224 ? -9.23011 -16.17284 34.67244 1.000 21.52489 204 MET A CA 1
ATOM 1380 C C . MET A 1 224 ? -9.55691 -14.92555 33.86698 1.000 21.28759 204 MET A C 1
ATOM 1381 O O . MET A 1 224 ? -9.86607 -15.04279 32.68692 1.000 21.62794 204 MET A O 1
ATOM 1386 N N . ARG A 1 225 ? -9.49542 -13.73716 34.46886 1.000 21.45292 205 ARG A N 1
ATOM 1387 C CA . ARG A 1 225 ? -9.77567 -12.54300 33.66967 1.000 23.68289 205 ARG A CA 1
ATOM 1388 C C . ARG A 1 225 ? -8.77073 -12.42662 32.51396 1.000 25.29582 205 ARG A C 1
ATOM 1389 O O . ARG A 1 225 ? -9.12352 -11.98240 31.42170 1.000 20.82629 205 ARG A O 1
ATOM 1397 N N . HIS A 1 226 ? -7.52720 -12.84214 32.73168 1.000 21.92959 206 HIS A N 1
ATOM 1398 C CA . HIS A 1 226 ? -6.54555 -12.79716 31.63698 1.000 23.60194 206 HIS A CA 1
ATOM 1399 C C . HIS A 1 226 ? -6.89556 -13.77977 30.52026 1.000 25.01762 206 HIS A C 1
ATOM 1400 O O . HIS A 1 226 ? -6.65708 -13.49382 29.34471 1.000 22.02844 206 HIS A O 1
ATOM 1407 N N . VAL A 1 227 ? -7.41308 -14.94482 30.89927 1.000 21.55917 207 VAL A N 1
ATOM 1408 C CA . VAL A 1 227 ? -7.81794 -15.95566 29.92304 1.000 19.79769 207 VAL A CA 1
ATOM 1409 C C . VAL A 1 227 ? -8.96546 -15.38680 29.07978 1.000 22.95434 207 VAL A C 1
ATOM 1410 O O . VAL A 1 227 ? -8.93346 -15.39622 27.84611 1.000 19.75956 207 VAL A O 1
ATOM 1414 N N . ILE A 1 228 ? -9.97304 -14.87695 29.77393 1.000 18.22644 208 ILE A N 1
ATOM 1415 C CA . ILE A 1 228 ? -11.12490 -14.24922 29.13045 1.000 19.89411 208 ILE A CA 1
ATOM 1416 C C . ILE A 1 228 ? -10.68849 -13.09498 28.21940 1.000 25.44023 208 ILE A C 1
ATOM 1417 O O . ILE A 1 228 ? -11.15557 -12.99346 27.06973 1.000 21.04180 208 ILE A O 1
ATOM 1422 N N . ASP A 1 229 ? -9.76682 -12.25739 28.68493 1.000 18.91051 209 ASP A N 1
ATOM 1423 C CA . ASP A 1 229 ? -9.29258 -11.16478 27.84395 1.000 22.48653 209 ASP A CA 1
ATOM 1424 C C . ASP A 1 229 ? -8.61146 -11.70894 26.58217 1.000 22.90866 209 ASP A C 1
ATOM 1425 O O . ASP A 1 229 ? -8.76412 -11.12284 25.50694 1.000 23.72856 209 ASP A O 1
ATOM 1430 N N . TRP A 1 230 ? -7.84231 -12.79317 26.70588 1.000 21.48305 210 TRP A N 1
ATOM 1431 C CA . TRP A 1 230 ? -7.16361 -13.33224 25.52489 1.000 21.35072 210 TRP A CA 1
ATOM 1432 C C . TRP A 1 230 ? -8.19264 -13.82168 24.50186 1.000 23.40214 210 TRP A C 1
ATOM 1433 O O . TRP A 1 230 ? -8.08650 -13.52328 23.29529 1.000 23.57876 210 TRP A O 1
ATOM 1444 N N . LEU A 1 231 ? -9.17542 -14.57166 24.99529 1.000 19.42535 211 LEU A N 1
ATOM 1445 C CA . LEU A 1 231 ? -10.19940 -15.15327 24.14368 1.000 20.84235 211 LEU A CA 1
ATOM 1446 C C . LEU A 1 231 ? -10.93265 -14.06370 23.35171 1.000 23.86779 211 LEU A C 1
ATOM 1447 O O . LEU A 1 231 ? -11.15138 -14.18598 22.13454 1.000 19.16505 211 LEU A O 1
ATOM 1452 N N . TYR A 1 232 ? -11.30202 -12.99011 24.04445 1.000 18.88583 212 TYR A N 1
ATOM 1453 C CA . TYR A 1 232 ? -12.03740 -11.90782 23.39237 1.000 19.34647 212 TYR A CA 1
ATOM 1454 C C . TYR A 1 232 ? -11.15476 -11.08150 22.48052 1.000 23.10678 212 TYR A C 1
ATOM 1455 O O . TYR A 1 232 ? -11.62259 -10.56370 21.45463 1.000 22.15908 212 TYR A O 1
ATOM 1464 N N . ALA A 1 233 ? -9.87837 -10.94863 22.84430 1.000 22.03970 213 ALA A N 1
ATOM 1465 C CA . ALA A 1 233 ? -8.93706 -10.20996 22.01590 1.000 23.88311 213 ALA A CA 1
ATOM 1466 C C . ALA A 1 233 ? -8.82413 -10.88537 20.65645 1.000 23.31857 213 ALA A C 1
ATOM 1467 O O . ALA A 1 233 ? -8.54523 -10.23420 19.63617 1.000 25.39140 213 ALA A O 1
ATOM 1469 N N . ASN A 1 234 ? -9.08493 -12.18327 20.65356 1.000 22.32767 214 ASN A N 1
ATOM 1470 C CA . ASN A 1 234 ? -8.90603 -12.97323 19.44835 1.000 24.34812 214 ASN A CA 1
ATOM 1471 C C . ASN A 1 234 ? -10.22675 -13.37193 18.82681 1.000 23.33926 214 ASN A C 1
ATOM 1472 O O . ASN A 1 234 ? -10.29102 -14.32536 18.04901 1.000 25.64028 214 ASN A O 1
ATOM 1477 N N . SER A 1 235 ? -11.28161 -12.62042 19.13497 1.000 21.64017 215 SER A N 1
ATOM 1478 C CA . SER A 1 235 ? -12.58117 -12.91735 18.53837 1.000 23.49172 215 SER A CA 1
ATOM 1479 C C . SER A 1 235 ? -13.42614 -11.67238 18.25529 1.000 24.74700 215 SER A C 1
ATOM 1480 O O . SER A 1 235 ? -13.89641 -11.49227 17.13491 1.000 24.67504 215 SER A O 1
ATOM 1483 N N . LEU A 1 236 ? -13.64086 -10.82422 19.26427 1.000 24.25167 216 LEU A N 1
ATOM 1484 C CA . LEU A 1 236 ? -14.54168 -9.67257 19.11249 1.000 21.90275 216 LEU A CA 1
ATOM 1485 C C . LEU A 1 236 ? -14.01075 -8.65813 18.10231 1.000 23.19031 216 LEU A C 1
ATOM 1486 O O . LEU A 1 236 ? -12.83292 -8.31614 18.12371 1.000 24.92211 216 LEU A O 1
ATOM 1491 N N . ALA A 1 237 ? -14.88630 -8.14361 17.24311 1.000 24.84262 217 ALA A N 1
ATOM 1492 C CA . ALA A 1 237 ? -14.48680 -7.09736 16.31415 1.000 23.50188 217 ALA A CA 1
ATOM 1493 C C . ALA A 1 237 ? -14.23392 -5.79208 17.06822 1.000 28.43222 217 ALA A C 1
ATOM 1494 O O . ALA A 1 237 ? -13.40749 -4.99053 16.66860 1.000 33.51582 217 ALA A O 1
ATOM 1496 N N . ASP A 1 238 ? -14.94136 -5.61723 18.17878 1.000 24.26744 218 ASP A N 1
ATOM 1497 C CA . ASP A 1 238 ? -14.81510 -4.44240 19.04145 1.000 24.33823 218 ASP A CA 1
ATOM 1498 C C . ASP A 1 238 ? -14.87134 -4.95006 20.47723 1.000 25.70808 218 ASP A C 1
ATOM 1499 O O . ASP A 1 238 ? -15.81024 -5.66877 20.85602 1.000 24.45645 218 ASP A O 1
ATOM 1504 N N . GLN A 1 239 ? -13.84651 -4.64177 21.26546 1.000 23.49193 219 GLN A N 1
ATOM 1505 C CA . GLN A 1 239 ? -13.77207 -5.22159 22.61305 1.000 22.58617 219 GLN A CA 1
ATOM 1506 C C . GLN A 1 239 ? -14.94115 -4.76479 23.48706 1.000 22.65740 219 GLN A C 1
ATOM 1507 O O . GLN A 1 239 ? -15.27322 -5.41788 24.48330 1.000 26.69780 219 GLN A O 1
ATOM 1513 N N . SER A 1 240 ? -15.57451 -3.65720 23.10903 1.000 25.25705 220 SER A N 1
ATOM 1514 C CA . SER A 1 240 ? -16.67089 -3.14209 23.91441 1.000 23.99925 220 SER A CA 1
ATOM 1515 C C . SER A 1 240 ? -17.91143 -4.02703 23.80202 1.000 28.49779 220 SER A C 1
ATOM 1516 O O . SER A 1 240 ? -18.87552 -3.81859 24.53784 1.000 27.40198 220 SER A O 1
ATOM 1519 N N . LEU A 1 241 ? -17.89006 -5.00444 22.89158 1.000 27.62440 221 LEU A N 1
ATOM 1520 C CA . LEU A 1 241 ? -19.00100 -5.95713 22.77571 1.000 23.37123 221 LEU A CA 1
ATOM 1521 C C . LEU A 1 241 ? -19.21592 -6.77095 24.05112 1.000 24.93909 221 LEU A C 1
ATOM 1522 O O . LEU A 1 241 ? -20.32051 -7.26726 24.28938 1.000 25.80616 221 LEU A O 1
ATOM 1527 N N . VAL A 1 242 ? -18.15572 -6.94192 24.83906 1.000 24.66894 222 VAL A N 1
ATOM 1528 C CA . VAL A 1 242 ? -18.27570 -7.58353 26.14917 1.000 21.79247 222 VAL A CA 1
ATOM 1529 C C . VAL A 1 242 ? -17.51619 -6.70392 27.15123 1.000 21.99111 222 VAL A C 1
ATOM 1530 O O . VAL A 1 242 ? -16.29181 -6.58521 27.09093 1.000 24.32894 222 VAL A O 1
ATOM 1534 N N . GLY A 1 243 ? -18.26938 -6.03765 28.01696 1.000 23.70084 223 GLY A N 1
ATOM 1535 C CA . GLY A 1 243 ? -17.73385 -5.02674 28.91648 1.000 24.93325 223 GLY A CA 1
ATOM 1536 C C . GLY A 1 243 ? -17.00234 -5.59748 30.11582 1.000 22.65067 223 GLY A C 1
ATOM 1537 O O . GLY A 1 243 ? -17.02799 -6.80911 30.34837 1.000 23.16244 223 GLY A O 1
ATOM 1538 N N . ASP A 1 244 ? -16.34205 -4.71415 30.86559 1.000 23.86384 224 ASP A N 1
ATOM 1539 C CA . ASP A 1 244 ? -15.57582 -5.12976 32.04288 1.000 27.58795 224 ASP A CA 1
ATOM 1540 C C . ASP A 1 244 ? -16.40993 -5.93909 33.01476 1.000 28.06210 224 ASP A C 1
ATOM 1541 O O . ASP A 1 244 ? -15.95600 -6.95647 33.51107 1.000 21.90268 224 ASP A O 1
ATOM 1546 N N . LEU A 1 245 ? -17.61549 -5.46530 33.31512 1.000 27.82214 225 LEU A N 1
ATOM 1547 C CA . LEU A 1 245 ? -18.43272 -6.13315 34.31813 1.000 30.44952 225 LEU A CA 1
ATOM 1548 C C . LEU A 1 245 ? -18.81089 -7.53522 33.86871 1.000 28.27842 225 LEU A C 1
ATOM 1549 O O . LEU A 1 245 ? -18.81652 -8.46590 34.66616 1.000 21.69359 225 LEU A O 1
ATOM 1554 N N . ASP A 1 246 ? -19.11280 -7.69193 32.58500 1.000 23.38008 226 ASP A N 1
ATOM 1555 C CA . ASP A 1 246 ? -19.48116 -8.98052 32.04766 1.000 21.72317 226 ASP A CA 1
ATOM 1556 C C . ASP A 1 246 ? -18.30971 -9.96153 32.10698 1.000 21.06773 226 ASP A C 1
ATOM 1557 O O . ASP A 1 246 ? -18.45768 -11.12691 32.49944 1.000 22.76546 226 ASP A O 1
ATOM 1562 N N . ARG A 1 247 ? -17.12504 -9.47955 31.74610 1.000 20.39877 227 ARG A N 1
ATOM 1563 C CA . ARG A 1 247 ? -15.94387 -10.30952 31.84909 1.000 20.48058 227 ARG A CA 1
ATOM 1564 C C . ARG A 1 247 ? -15.70626 -10.74308 33.29312 1.000 22.57387 227 ARG A C 1
ATOM 1565 O O . ARG A 1 247 ? -15.31013 -11.88277 33.53257 1.000 22.04351 227 ARG A O 1
ATOM 1573 N N . ASP A 1 248 ? -15.92582 -9.83469 34.24318 1.000 21.24435 228 ASP A N 1
ATOM 1574 C CA . ASP A 1 248 ? -15.67181 -10.17506 35.64262 1.000 21.47301 228 ASP A CA 1
ATOM 1575 C C . ASP A 1 248 ? -16.70539 -11.14446 36.20371 1.000 23.19688 228 ASP A C 1
ATOM 1576 O O . ASP A 1 248 ? -16.38532 -11.94737 37.08228 1.000 21.22476 228 ASP A O 1
ATOM 1581 N N . ILE A 1 249 ? -17.92710 -11.09637 35.67839 1.000 22.05717 229 ILE A N 1
ATOM 1582 C CA . ILE A 1 249 ? -18.95393 -12.08364 36.04870 1.000 22.42878 229 ILE A CA 1
ATOM 1583 C C . ILE A 1 249 ? -18.48469 -13.50105 35.67360 1.000 26.56992 229 ILE A C 1
ATOM 1584 O O . ILE A 1 249 ? -18.59062 -14.45342 36.46979 1.000 22.77418 229 ILE A O 1
ATOM 1589 N N . TYR A 1 250 ? -17.92953 -13.64680 34.47305 1.000 22.01849 230 TYR A N 1
ATOM 1590 C CA . TYR A 1 250 ? -17.34324 -14.92266 34.07364 1.000 19.06910 230 TYR A CA 1
ATOM 1591 C C . TYR A 1 250 ? -16.11634 -15.28758 34.91130 1.000 18.63344 230 TYR A C 1
ATOM 1592 O O . TYR A 1 250 ? -15.94510 -16.44987 35.32349 1.000 21.01713 230 TYR A O 1
ATOM 1601 N N . ALA A 1 251 ? -15.24662 -14.30382 35.13148 1.000 22.04323 231 ALA A N 1
ATOM 1602 C CA . ALA A 1 251 ? -14.02640 -14.55166 35.88848 1.000 22.22580 231 ALA A CA 1
ATOM 1603 C C . ALA A 1 251 ? -14.35630 -15.01967 37.31013 1.000 25.70224 231 ALA A C 1
ATOM 1604 O O . ALA A 1 251 ? -13.74588 -15.96551 37.82045 1.000 24.98055 231 ALA A O 1
ATOM 1606 N N . ASN A 1 252 ? -15.33996 -14.37194 37.92411 1.000 23.86151 232 ASN A N 1
ATOM 1607 C CA . ASN A 1 252 ? -15.80846 -14.73938 39.26269 1.000 25.44127 232 ASN A CA 1
ATOM 1608 C C . ASN A 1 252 ? -16.29883 -16.18021 39.31513 1.000 27.94587 232 ASN A C 1
ATOM 1609 O O . ASN A 1 252 ? -16.01475 -16.90271 40.26907 1.000 24.93867 232 ASN A O 1
ATOM 1614 N N . ALA A 1 253 ? -17.00812 -16.61175 38.27587 1.000 22.13181 233 ALA A N 1
ATOM 1615 C CA . ALA A 1 253 ? -17.51246 -17.97573 38.21937 1.000 23.85885 233 ALA A CA 1
ATOM 1616 C C . ALA A 1 253 ? -16.38789 -18.99882 38.14254 1.000 21.12829 233 ALA A C 1
ATOM 1617 O O . ALA A 1 253 ? -16.47136 -20.04654 38.77499 1.000 23.81961 233 ALA A O 1
ATOM 1619 N N . TYR A 1 254 ? -15.33720 -18.69363 37.37951 1.000 21.44464 234 TYR A N 1
ATOM 1620 C CA . TYR A 1 254 ? -14.29054 -19.67491 37.09599 1.000 20.45502 234 TYR A CA 1
ATOM 1621 C C . TYR A 1 254 ? -13.00916 -19.54031 37.92709 1.000 20.02020 234 TYR A C 1
ATOM 1622 O O . TYR A 1 254 ? -12.14658 -20.40534 37.83998 1.000 23.44388 234 TYR A O 1
ATOM 1631 N N . ASN A 1 255 ? -12.89280 -18.51645 38.76430 1.000 21.07711 235 ASN A N 1
ATOM 1632 C CA . ASN A 1 255 ? -11.57058 -18.20773 39.32461 1.000 19.08241 235 ASN A CA 1
ATOM 1633 C C . ASN A 1 255 ? -11.05567 -19.16134 40.40255 1.000 24.43928 235 ASN A C 1
ATOM 1634 O O . ASN A 1 255 ? -9.84929 -19.25677 40.59470 1.000 21.55467 235 ASN A O 1
ATOM 1639 N N . SER A 1 256 ? -11.93980 -19.86944 41.09737 1.000 20.55654 236 SER A N 1
ATOM 1640 C CA . SER A 1 256 ? -11.46808 -20.80996 42.12189 1.000 26.02479 236 SER A CA 1
ATOM 1641 C C . SER A 1 256 ? -10.88672 -22.06600 41.46648 1.000 23.24671 236 SER A C 1
ATOM 1642 O O . SER A 1 256 ? -11.29042 -22.43853 40.36604 1.000 21.59212 236 SER A O 1
ATOM 1645 N N . PRO A 1 257 ? -9.93530 -22.73033 42.14267 1.000 21.28809 237 PRO A N 1
ATOM 1646 C CA . PRO A 1 257 ? -9.36332 -23.95743 41.55114 1.000 21.49569 237 PRO A CA 1
ATOM 1647 C C . PRO A 1 257 ? -10.41621 -24.99178 41.16253 1.000 18.53082 237 PRO A C 1
ATOM 1648 O O . PRO A 1 257 ? -10.30168 -25.62739 40.10860 1.000 21.82037 237 PRO A O 1
ATOM 1652 N N . GLN A 1 258 ? -11.41266 -25.20190 42.01381 1.000 20.11103 238 GLN A N 1
ATOM 1653 C CA . GLN A 1 258 ? -12.44271 -26.19534 41.70094 1.000 23.93842 238 GLN A CA 1
ATOM 1654 C C . GLN A 1 258 ? -13.26801 -25.80519 40.48382 1.000 23.15744 238 GLN A C 1
ATOM 1655 O O . GLN A 1 258 ? -13.75082 -26.67463 39.77409 1.000 24.73295 238 GLN A O 1
ATOM 1661 N N . ALA A 1 259 ? -13.48786 -24.50675 40.28807 1.000 23.39781 239 ALA A N 1
ATOM 1662 C CA . ALA A 1 259 ? -14.23374 -24.03074 39.12647 1.000 24.18578 239 ALA A CA 1
ATOM 1663 C C . ALA A 1 259 ? -13.41271 -24.20164 37.84573 1.000 20.91614 239 ALA A C 1
ATOM 1664 O O . ALA A 1 259 ? -13.93949 -24.63638 36.81473 1.000 19.95460 239 ALA A O 1
ATOM 1666 N N . VAL A 1 260 ? -12.13020 -23.85240 37.90120 1.000 19.80130 240 VAL A N 1
ATOM 1667 C CA . VAL A 1 260 ? -11.25912 -24.08856 36.74738 1.000 21.94645 240 VAL A CA 1
ATOM 1668 C C . VAL A 1 260 ? -11.27758 -25.58498 36.43958 1.000 28.45650 240 VAL A C 1
ATOM 1669 O O . VAL A 1 260 ? -11.42318 -26.01232 35.28562 1.000 20.92276 240 VAL A O 1
ATOM 1673 N N . ARG A 1 261 ? -11.11419 -26.39128 37.48403 1.000 20.11115 241 ARG A N 1
ATOM 1674 C CA . ARG A 1 261 ? -11.06017 -27.82983 37.30929 1.000 22.55134 241 ARG A CA 1
ATOM 1675 C C . ARG A 1 261 ? -12.32419 -28.39040 36.62540 1.000 20.79578 241 ARG A C 1
ATOM 1676 O O . ARG A 1 261 ? -12.22280 -29.17450 35.67512 1.000 21.08066 241 ARG A O 1
ATOM 1684 N N . ALA A 1 262 ? -13.50197 -27.96248 37.07523 1.000 20.98577 242 ALA A N 1
ATOM 1685 C CA . ALA A 1 262 ? -14.75048 -28.44837 36.48880 1.000 19.59137 242 ALA A CA 1
ATOM 1686 C C . ALA A 1 262 ? -14.80721 -28.09682 34.99869 1.000 20.48058 242 ALA A C 1
ATOM 1687 O O . ALA A 1 262 ? -15.18239 -28.93829 34.16684 1.000 22.07796 242 ALA A O 1
ATOM 1689 N N . GLY A 1 263 ? -14.39187 -26.87496 34.65266 1.000 21.46233 243 GLY A N 1
ATOM 1690 C CA . GLY A 1 263 ? -14.32572 -26.47941 33.25751 1.000 21.77170 243 GLY A CA 1
ATOM 1691 C C . GLY A 1 263 ? -13.50164 -27.43374 32.41060 1.000 23.64271 243 GLY A C 1
ATOM 1692 O O . GLY A 1 263 ? -13.93937 -27.84243 31.33270 1.000 20.82239 243 GLY A O 1
ATOM 1693 N N . THR A 1 264 ? -12.33572 -27.84119 32.90650 1.000 19.96229 244 THR A N 1
ATOM 1694 C CA . THR A 1 264 ? -11.48680 -28.74224 32.12723 1.000 21.07140 244 THR A CA 1
ATOM 1695 C C . THR A 1 264 ? -12.15683 -30.09746 31.95047 1.000 21.04049 244 THR A C 1
ATOM 1696 O O . THR A 1 264 ? -11.91160 -30.76633 30.94791 1.000 21.39208 244 THR A O 1
ATOM 1700 N N . ARG A 1 265 ? -13.01707 -30.49730 32.88933 1.000 21.78073 245 ARG A N 1
ATOM 1701 C CA . ARG A 1 265 ? -13.65665 -31.80307 32.75414 1.000 22.32606 245 ARG A CA 1
ATOM 1702 C C . ARG A 1 265 ? -14.47778 -31.89179 31.47098 1.000 21.49888 245 ARG A C 1
ATOM 1703 O O . ARG A 1 265 ? -14.55599 -32.95496 30.86160 1.000 19.40656 245 ARG A O 1
ATOM 1711 N N . TRP A 1 266 ? -15.08460 -30.78146 31.04861 1.000 21.84618 246 TRP A N 1
ATOM 1712 C CA . TRP A 1 266 ? -15.83923 -30.78896 29.79368 1.000 20.53456 246 TRP A CA 1
ATOM 1713 C C . TRP A 1 266 ? -14.95816 -31.18871 28.62269 1.000 23.01200 246 TRP A C 1
ATOM 1714 O O . TRP A 1 266 ? -15.41882 -31.81176 27.65232 1.000 22.52779 246 TRP A O 1
ATOM 1725 N N . PHE A 1 267 ? -13.70189 -30.73796 28.65051 1.000 18.90914 247 PHE A N 1
ATOM 1726 C CA . PHE A 1 267 ? -12.77381 -31.04486 27.56403 1.000 21.45912 247 PHE A CA 1
ATOM 1727 C C . PHE A 1 267 ? -12.16749 -32.45754 27.68663 1.000 19.07229 247 PHE A C 1
ATOM 1728 O O . PHE A 1 267 ? -11.97701 -33.14007 26.67793 1.000 18.57352 247 PHE A O 1
ATOM 1736 N N . GLN A 1 268 ? -11.86321 -32.86470 28.90840 1.000 22.08627 248 GLN A N 1
ATOM 1737 C CA . GLN A 1 268 ? -11.27495 -34.18623 29.15832 1.000 22.38788 248 GLN A CA 1
ATOM 1738 C C . GLN A 1 268 ? -12.22055 -35.31487 28.76841 1.000 25.45842 248 GLN A C 1
ATOM 1739 O O . GLN A 1 268 ? -11.77742 -36.42180 28.44943 1.000 22.63681 248 GLN A O 1
ATOM 1745 N N . ALA A 1 269 ? -13.51929 -35.02711 28.77236 1.000 24.07654 249 ALA A N 1
ATOM 1746 C CA . ALA A 1 269 ? -14.52657 -36.01643 28.40684 1.000 24.70828 249 ALA A CA 1
ATOM 1747 C C . ALA A 1 269 ? -14.59663 -36.23138 26.89470 1.000 22.24605 249 ALA A C 1
ATOM 1748 O O . ALA A 1 269 ? -15.43348 -37.00605 26.42017 1.000 22.07794 249 ALA A O 1
ATOM 1750 N N . CYS A 1 270 ? -13.72071 -35.56438 26.13535 1.000 23.50496 250 CYS A N 1
ATOM 1751 C CA . CYS A 1 270 ? -13.80043 -35.61074 24.66910 1.000 19.87403 250 CYS A CA 1
ATOM 1752 C C . CYS A 1 270 ? -13.68721 -37.03351 24.10505 1.000 25.23728 250 CYS A C 1
ATOM 1753 O O . CYS A 1 270 ? -14.38679 -37.37444 23.15306 1.000 21.89734 250 CYS A O 1
ATOM 1756 N N . HIS A 1 271 ? -12.80622 -37.86038 24.66457 1.000 21.40397 251 HIS A N 1
ATOM 1757 C CA . HIS A 1 271 ? -12.67127 -39.22316 24.13048 1.000 24.53875 251 HIS A CA 1
ATOM 1758 C C . HIS A 1 271 ? -13.97978 -39.98266 24.28378 1.000 26.49709 251 HIS A C 1
ATOM 1759 O O . HIS A 1 271 ? -14.41835 -40.66498 23.35436 1.000 26.09393 251 HIS A O 1
ATOM 1766 N N . GLN A 1 272 ? -14.60701 -39.85016 25.44777 1.000 20.80096 252 GLN A N 1
ATOM 1767 C CA . GLN A 1 272 ? -15.90544 -40.46681 25.67845 1.000 22.74457 252 GLN A CA 1
ATOM 1768 C C . GLN A 1 272 ? -16.97392 -39.86550 24.76216 1.000 25.23925 252 GLN A C 1
ATOM 1769 O O . GLN A 1 272 ? -17.82259 -40.57892 24.23859 1.000 24.84128 252 GLN A O 1
ATOM 1775 N N . ASP A 1 273 ? -16.94601 -38.53830 24.59495 1.000 23.85255 253 ASP A N 1
ATOM 1776 C CA . ASP A 1 273 ? -17.90013 -37.87325 23.70662 1.000 24.82157 253 ASP A CA 1
ATOM 1777 C C . ASP A 1 273 ? -17.80295 -38.40931 22.27802 1.000 28.44083 253 ASP A C 1
ATOM 1778 O O . ASP A 1 273 ? -18.81492 -38.63142 21.61406 1.000 25.42324 253 ASP A O 1
ATOM 1783 N N . ILE A 1 274 ? -16.57962 -38.62950 21.81636 1.000 23.73143 254 ILE A N 1
ATOM 1784 C CA . ILE A 1 274 ? -16.35232 -39.11070 20.46351 1.000 22.55721 254 ILE A CA 1
ATOM 1785 C C . ILE A 1 274 ? -16.87343 -40.53843 20.30229 1.000 24.63757 254 ILE A C 1
ATOM 1786 O O . ILE A 1 274 ? -17.51439 -40.86246 19.30030 1.000 25.54894 254 ILE A O 1
ATOM 1791 N N . THR A 1 275 ? -16.61914 -41.37001 21.30915 1.000 24.52534 255 THR A N 1
ATOM 1792 C CA . THR A 1 275 ? -17.15630 -42.73057 21.33421 1.000 30.26175 255 THR A CA 1
ATOM 1793 C C . THR A 1 275 ? -18.68381 -42.72383 21.28744 1.000 31.46847 255 THR A C 1
ATOM 1794 O O . THR A 1 275 ? -19.29329 -43.46776 20.50855 1.000 25.43409 255 THR A O 1
ATOM 1798 N N . ASP A 1 276 ? -19.29583 -41.85886 22.09839 1.000 26.63151 256 ASP A N 1
ATOM 1799 C CA . ASP A 1 276 ? -20.74836 -41.75585 22.13436 1.000 25.31753 256 ASP A CA 1
ATOM 1800 C C . ASP A 1 276 ? -21.31257 -41.32985 20.77909 1.000 27.20857 256 ASP A C 1
ATOM 1801 O O . ASP A 1 276 ? -22.32515 -41.86852 20.33926 1.000 29.26053 256 ASP A O 1
ATOM 1806 N N . GLN A 1 277 ? -20.64901 -40.37279 20.12689 1.000 23.32473 257 GLN A N 1
ATOM 1807 C CA . GLN A 1 277 ? -21.10597 -39.83173 18.85173 1.000 23.38373 257 GLN A CA 1
ATOM 1808 C C . GLN A 1 277 ? -21.17977 -40.93528 17.81029 1.000 27.48272 257 GLN A C 1
ATOM 1809 O O . GLN A 1 277 ? -22.05362 -40.93392 16.95082 1.000 28.67148 257 GLN A O 1
ATOM 1815 N N . ALA A 1 278 ? -20.24502 -41.86420 17.89922 1.000 24.83501 258 ALA A N 1
ATOM 1816 C CA . ALA A 1 278 ? -20.18290 -42.97031 16.94510 1.000 31.63512 258 ALA A CA 1
ATOM 1817 C C . ALA A 1 278 ? -21.45372 -43.81596 16.99389 1.000 33.72556 258 ALA A C 1
ATOM 1818 O O . ALA A 1 278 ? -21.83171 -44.43918 15.99744 1.000 33.58394 258 ALA A O 1
ATOM 1820 N N . GLY A 1 279 ? -22.10926 -43.83917 18.15218 1.000 32.85248 259 GLY A N 1
ATOM 1821 C CA . GLY A 1 279 ? -23.31904 -44.62461 18.32042 1.000 38.80275 259 GLY A CA 1
ATOM 1822 C C . GLY A 1 279 ? -24.61719 -43.91419 17.97125 1.000 30.01407 259 GLY A C 1
ATOM 1823 O O . GLY A 1 279 ? -25.67084 -44.54642 17.90121 1.000 32.34125 259 GLY A O 1
ATOM 1824 N N . TYR A 1 280 ? -24.55213 -42.61455 17.70698 1.000 26.42076 260 TYR A N 1
ATOM 1825 C CA . TYR A 1 280 ? -25.75668 -41.83912 17.45518 1.000 28.04368 260 TYR A CA 1
ATOM 1826 C C . TYR A 1 280 ? -26.29221 -42.03161 16.04559 1.000 31.24803 260 TYR A C 1
ATOM 1827 O O . TYR A 1 280 ? -25.53897 -42.02834 15.06709 1.000 32.83336 260 TYR A O 1
ATOM 1836 N N . GLY A 1 281 ? -27.60473 -42.18951 15.94347 1.000 27.18324 261 GLY A N 1
ATOM 1837 C CA . GLY A 1 281 ? -28.25891 -42.18545 14.64971 1.000 27.23139 261 GLY A CA 1
ATOM 1838 C C . GLY A 1 281 ? -28.41178 -40.76053 14.16147 1.000 33.40596 261 GLY A C 1
ATOM 1839 O O . GLY A 1 281 ? -28.13977 -39.80393 14.89832 1.000 28.61548 261 GLY A O 1
ATOM 1840 N N . LYS A 1 282 ? -28.84037 -40.59378 12.91541 1.000 26.41888 262 LYS A N 1
ATOM 1841 C CA . LYS A 1 282 ? -29.04137 -39.25211 12.38180 1.000 29.23732 262 LYS A CA 1
ATOM 1842 C C . LYS A 1 282 ? -30.17874 -38.55922 13.11969 1.000 31.37955 262 LYS A C 1
ATOM 1843 O O . LYS A 1 282 ? -31.18538 -39.19351 13.45005 1.000 32.67364 262 LYS A O 1
ATOM 1849 N N . LEU A 1 283 ? -30.01702 -37.26483 13.38243 1.000 26.79464 263 LEU A N 1
ATOM 1850 C CA . LEU A 1 283 ? -31.09750 -36.46365 13.96710 1.000 22.86339 263 LEU A CA 1
ATOM 1851 C C . LEU A 1 283 ? -32.15555 -36.23185 12.90050 1.000 25.18595 263 LEU A C 1
ATOM 1852 O O . LEU A 1 283 ? -31.82384 -35.86398 11.76331 1.000 32.76412 263 LEU A O 1
ATOM 1857 N N . THR A 1 284 ? -33.42313 -36.46274 13.23994 1.000 26.56581 264 THR A N 1
ATOM 1858 C CA . THR A 1 284 ? -34.50038 -36.24914 12.27715 1.000 26.43129 264 THR A CA 1
ATOM 1859 C C . THR A 1 284 ? -35.41715 -35.07336 12.59586 1.000 27.66400 264 THR A C 1
ATOM 1860 O O . THR A 1 284 ? -36.19977 -34.65922 11.74312 1.000 31.02496 264 THR A O 1
ATOM 1864 N N . MET A 1 285 ? -35.31040 -34.49485 13.78300 1.000 24.86569 265 MET A N 1
ATOM 1865 C CA . MET A 1 285 ? -36.10084 -33.28818 14.02869 1.000 24.04701 265 MET A CA 1
ATOM 1866 C C . MET A 1 285 ? -35.39491 -32.12783 13.32947 1.000 25.91157 265 MET A C 1
ATOM 1867 O O . MET A 1 285 ? -34.23676 -32.26436 12.92758 1.000 29.50814 265 MET A O 1
ATOM 1872 N N . PRO A 1 286 ? -36.10181 -31.00102 13.13931 1.000 26.95911 266 PRO A N 1
ATOM 1873 C CA . PRO A 1 286 ? -35.45543 -29.86343 12.48301 1.000 26.42678 266 PRO A CA 1
ATOM 1874 C C . PRO A 1 286 ? -34.23148 -29.41500 13.26393 1.000 27.56673 266 PRO A C 1
ATOM 1875 O O . PRO A 1 286 ? -34.26102 -29.34352 14.50217 1.000 27.32901 266 PRO A O 1
ATOM 1879 N N . VAL A 1 287 ? -33.16119 -29.16352 12.51384 1.000 26.59911 267 VAL A N 1
ATOM 1880 C CA . VAL A 1 287 ? -31.87684 -28.74346 13.05373 1.000 26.70033 267 VAL A CA 1
ATOM 1881 C C . VAL A 1 287 ? -31.46236 -27.41287 12.43278 1.000 24.18710 267 VAL A C 1
ATOM 1882 O O . VAL A 1 287 ? -31.58888 -27.21441 11.21567 1.000 24.94888 267 VAL A O 1
ATOM 1886 N N . LEU A 1 288 ? -30.98557 -26.49311 13.27128 1.000 23.23993 268 LEU A N 1
ATOM 1887 C CA . LEU A 1 288 ? -30.43696 -25.23603 12.79866 1.000 21.36102 268 LEU A CA 1
ATOM 1888 C C . LEU A 1 288 ? -28.97324 -25.13523 13.20203 1.000 23.21369 268 LEU A C 1
ATOM 1889 O O . LEU A 1 288 ? -28.63918 -25.35138 1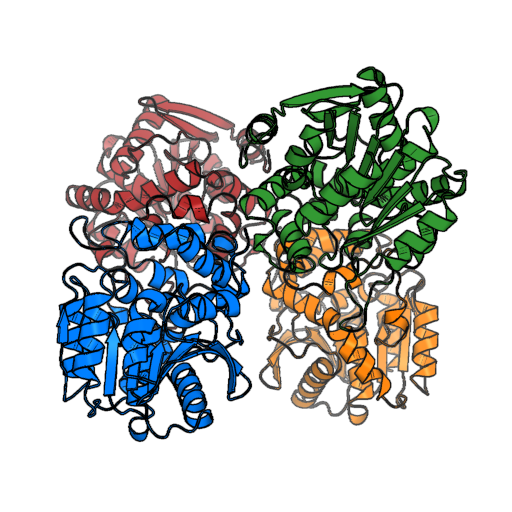4.36685 1.000 22.51061 268 LEU A O 1
ATOM 1894 N N . GLY A 1 289 ? -28.11232 -24.77063 12.25530 1.000 22.20817 269 GLY A N 1
ATOM 1895 C CA . GLY A 1 289 ? -26.73654 -24.44400 12.58856 1.000 22.06883 269 GLY A CA 1
ATOM 1896 C C . GLY A 1 289 ? -26.49615 -22.95973 12.36200 1.000 22.25096 269 GLY A C 1
ATOM 1897 O O . GLY A 1 289 ? -26.75232 -22.44686 11.27692 1.000 24.01635 269 GLY A O 1
ATOM 1898 N N . ILE A 1 290 ? -26.03079 -22.25260 13.39463 1.000 23.43307 270 ILE A N 1
ATOM 1899 C CA . ILE A 1 290 ? -25.58947 -20.87645 13.21014 1.000 20.35221 270 ILE A CA 1
ATOM 1900 C C . ILE A 1 290 ? -24.07895 -20.88403 13.34351 1.000 21.59396 270 ILE A C 1
ATOM 1901 O O . ILE A 1 290 ? -23.53894 -21.26720 14.37956 1.000 22.70684 270 ILE A O 1
ATOM 1906 N N . GLY A 1 291 ? -23.39225 -20.49851 12.27768 1.000 21.75607 271 GLY A N 1
ATOM 1907 C CA . GLY A 1 291 ? -21.95105 -20.62485 12.25773 1.000 25.96614 271 GLY A CA 1
ATOM 1908 C C . GLY A 1 291 ? -21.25452 -19.29328 12.10968 1.000 24.72790 271 GLY A C 1
ATOM 1909 O O . GLY A 1 291 ? -21.67157 -18.44100 11.30887 1.000 24.21500 271 GLY A O 1
ATOM 1910 N N . GLY A 1 292 ? -20.17058 -19.13007 12.86191 1.000 23.93658 272 GLY A N 1
ATOM 1911 C CA . GLY A 1 292 ? -19.36484 -17.93330 12.74015 1.000 24.87692 272 GLY A CA 1
ATOM 1912 C C . GLY A 1 292 ? -18.68467 -17.99073 11.38532 1.000 25.68500 272 GLY A C 1
ATOM 1913 O O . GLY A 1 292 ? -18.67536 -19.02506 10.71929 1.000 29.80153 272 GLY A O 1
ATOM 1914 N N . ASN A 1 293 ? -18.06916 -16.89026 10.98671 1.000 25.73715 273 ASN A N 1
ATOM 1915 C CA . ASN A 1 293 ? -17.59564 -16.77730 9.61220 1.000 26.27941 273 ASN A CA 1
ATOM 1916 C C . ASN A 1 293 ? -16.55294 -17.77879 9.15077 1.000 30.52778 273 ASN A C 1
ATOM 1917 O O . ASN A 1 293 ? -16.48143 -18.10164 7.96443 1.000 41.80624 273 ASN A O 1
ATOM 1922 N N . PHE A 1 294 ? -15.69462 -18.20531 10.06393 1.000 27.45617 274 PHE A N 1
ATOM 1923 C CA . PHE A 1 294 ? -14.62490 -19.13956 9.72944 1.000 28.60593 274 PHE A CA 1
ATOM 1924 C C . PHE A 1 294 ? -14.94588 -20.59937 10.05706 1.000 28.92027 274 PHE A C 1
ATOM 1925 O O . PHE A 1 294 ? -14.24278 -21.50998 9.63217 1.000 32.80197 274 PHE A O 1
ATOM 1933 N N . THR A 1 295 ? -15.97504 -20.81484 10.86167 1.000 26.12073 275 THR A N 1
ATOM 1934 C CA . THR A 1 295 ? -16.31554 -22.18747 11.25819 1.000 29.33076 275 THR A CA 1
ATOM 1935 C C . THR A 1 295 ? -17.59631 -22.67910 10.57393 1.000 26.12969 275 THR A C 1
ATOM 1936 O O . THR A 1 295 ? -17.98992 -23.82894 10.74868 1.000 25.00372 275 THR A O 1
ATOM 1940 N N . PHE A 1 296 ? -18.21478 -21.81282 9.77700 1.000 29.82284 276 PHE A N 1
ATOM 1941 C CA . PHE A 1 296 ? -19.49539 -22.09896 9.12383 1.000 27.89799 276 PHE A CA 1
ATOM 1942 C C . PHE A 1 296 ? -19.45847 -23.34957 8.23134 1.000 30.34444 276 PHE A C 1
ATOM 1943 O O . PHE A 1 296 ? -20.37216 -24.17174 8.28012 1.000 28.81784 276 PHE A O 1
ATOM 1951 N N . GLU A 1 297 ? -18.42232 -23.48102 7.40624 1.000 28.57428 277 GLU A N 1
ATOM 1952 C CA . GLU A 1 297 ? -18.36063 -24.61295 6.48230 1.000 28.83909 277 GLU A CA 1
ATOM 1953 C C . GLU A 1 297 ? -18.24164 -25.92394 7.23617 1.000 28.48384 277 GLU A C 1
ATOM 1954 O O . GLU A 1 297 ? -18.94390 -26.88481 6.92164 1.000 29.06094 277 GLU A O 1
ATOM 1960 N N . ASP A 1 298 ? -17.39610 -25.95471 8.26397 1.000 27.50174 278 ASP A N 1
ATOM 1961 C CA . ASP A 1 298 ? -17.20828 -27.16996 9.03309 1.000 26.83812 278 ASP A CA 1
ATOM 1962 C C . ASP A 1 298 ? -18.49653 -27.53559 9.75844 1.000 25.81156 278 ASP A C 1
ATOM 1963 O O . ASP A 1 298 ? -18.86517 -28.71162 9.81439 1.000 27.67436 278 ASP A O 1
ATOM 1968 N N . LEU A 1 299 ? -19.18576 -26.54187 10.31425 1.000 26.07782 279 LEU A N 1
ATOM 1969 C CA . LEU A 1 299 ? -20.43237 -26.83219 11.01641 1.000 24.14588 279 LEU A CA 1
ATOM 1970 C C . LEU A 1 299 ? -21.48257 -27.36881 10.04193 1.000 24.72637 279 LEU A C 1
ATOM 1971 O O . LEU A 1 299 ? -22.17967 -28.34775 10.33488 1.000 27.56008 279 LEU A O 1
ATOM 1976 N N . ARG A 1 300 ? -21.58173 -26.74713 8.87357 1.000 25.44831 280 ARG A N 1
ATOM 1977 C CA . ARG A 1 300 ? -22.56548 -27.19744 7.89553 1.000 25.81308 280 ARG A CA 1
ATOM 1978 C C . ARG A 1 300 ? -22.27764 -28.63108 7.44994 1.000 26.28355 280 ARG A C 1
ATOM 1979 O O . ARG A 1 300 ? -23.18091 -29.46649 7.38965 1.000 26.57028 280 ARG A O 1
ATOM 1987 N N . ASN A 1 301 ? -21.01396 -28.91154 7.15326 1.000 27.20233 281 ASN A N 1
ATOM 1988 C CA . ASN A 1 301 ? -20.62877 -30.23866 6.70057 1.000 27.67588 281 ASN A CA 1
ATOM 1989 C C . ASN A 1 301 ? -20.96500 -31.28144 7.75239 1.000 27.64683 281 ASN A C 1
ATOM 1990 O O . ASN A 1 301 ? -21.50057 -32.35180 7.44869 1.000 26.29407 281 ASN A O 1
ATOM 1995 N N . LYS A 1 302 ? -20.65959 -30.97634 9.00538 1.000 26.21634 282 LYS A N 1
ATOM 1996 C CA . LYS A 1 302 ? -20.88851 -31.97395 10.04585 1.000 25.13402 282 LYS A CA 1
ATOM 1997 C C . LYS A 1 302 ? -22.36938 -32.17867 10.34209 1.000 27.63307 282 LYS A C 1
ATOM 1998 O O . LYS A 1 302 ? -22.82786 -33.32184 10.45903 1.000 29.41885 282 LYS A O 1
ATOM 2004 N N . LEU A 1 303 ? -23.12282 -31.08949 10.43338 1.000 23.99485 283 LEU A N 1
ATOM 2005 C CA . LEU A 1 303 ? -24.55375 -31.20240 10.73076 1.000 27.57951 283 LEU A CA 1
ATOM 2006 C C . LEU A 1 303 ? -25.27631 -31.93884 9.59826 1.000 29.62974 283 LEU A C 1
ATOM 2007 O O . LEU A 1 303 ? -26.14697 -32.77414 9.84413 1.000 28.37189 283 LEU A O 1
ATOM 2012 N N . THR A 1 304 ? -24.92166 -31.60848 8.36088 1.000 27.39527 284 THR A N 1
ATOM 2013 C CA . THR A 1 304 ? -25.54522 -32.23269 7.20213 1.000 29.18886 284 THR A CA 1
ATOM 2014 C C . THR A 1 304 ? -25.28928 -33.74831 7.15901 1.000 32.03517 284 THR A C 1
ATOM 2015 O O . THR A 1 304 ? -26.15186 -34.50109 6.71445 1.000 31.67692 284 THR A O 1
ATOM 2019 N N . ALA A 1 305 ? -24.13278 -34.19197 7.65273 1.000 26.74516 285 ALA A N 1
ATOM 2020 C CA . ALA A 1 305 ? -23.80097 -35.61575 7.70314 1.000 30.44740 285 ALA A CA 1
ATOM 2021 C C . ALA A 1 305 ? -24.45177 -36.31170 8.89636 1.000 36.62759 285 ALA A C 1
ATOM 2022 O O . ALA A 1 305 ? -24.59115 -37.53883 8.91065 1.000 37.83857 285 ALA A O 1
ATOM 2024 N N . GLN A 1 306 ? -24.85129 -35.53197 9.89824 1.000 27.06303 286 GLN A N 1
ATOM 2025 C CA . GLN A 1 306 ? -25.36145 -36.11615 11.14104 1.000 26.75612 286 GLN A CA 1
ATOM 2026 C C . GLN A 1 306 ? -26.86579 -35.87105 11.32676 1.000 23.68616 286 GLN A C 1
ATOM 2027 O O . GLN A 1 306 ? -27.44933 -36.28081 12.33645 1.000 28.10058 286 GLN A O 1
ATOM 2033 N N . ALA A 1 307 ? -27.47214 -35.15092 10.38812 1.000 24.93495 287 ALA A N 1
ATOM 2034 C CA . ALA A 1 307 ? -28.88876 -34.81654 10.49778 1.000 26.27190 287 ALA A CA 1
ATOM 2035 C C . ALA A 1 307 ? -29.55277 -34.75321 9.13219 1.000 28.37179 287 ALA A C 1
ATOM 2036 O O . ALA A 1 307 ? -28.91533 -34.46502 8.12497 1.000 33.96846 287 ALA A O 1
ATOM 2038 N N . THR A 1 308 ? -30.84273 -35.04903 9.10420 1.000 26.38200 288 THR A N 1
ATOM 2039 C CA . THR A 1 308 ? -31.58178 -35.10812 7.85624 1.000 33.12599 288 THR A CA 1
ATOM 2040 C C . THR A 1 308 ? -32.27659 -33.81929 7.43762 1.000 31.55112 288 THR A C 1
ATOM 2041 O O . THR A 1 308 ? -32.57009 -33.64304 6.25159 1.000 29.27382 288 THR A O 1
ATOM 2045 N N . ASP A 1 309 ? -32.52976 -32.91518 8.39027 1.000 27.26286 289 ASP A N 1
ATOM 2046 C CA . ASP A 1 309 ? -33.29952 -31.69870 8.11787 1.000 28.47884 289 ASP A CA 1
ATOM 2047 C C . ASP A 1 309 ? -32.57812 -30.47059 8.65936 1.000 33.64345 289 ASP A C 1
ATOM 2048 O O . ASP A 1 309 ? -32.94384 -29.94622 9.71328 1.000 30.28081 289 ASP A O 1
ATOM 2053 N N . VAL A 1 310 ? -31.58655 -29.99828 7.91149 1.000 30.94935 290 VAL A N 1
ATOM 2054 C CA . VAL A 1 310 ? -30.68601 -28.95982 8.40413 1.000 28.28700 290 VAL A CA 1
ATOM 2055 C C . VAL A 1 310 ? -30.88307 -27.61955 7.72276 1.000 25.56810 290 VAL A C 1
ATOM 2056 O O . VAL A 1 310 ? -31.01380 -27.54775 6.50783 1.000 29.30051 290 VAL A O 1
ATOM 2060 N N A HIS A 1 311 ? -30.89329 -26.55068 8.52012 0.481 24.27541 291 HIS A N 1
ATOM 2061 N N B HIS A 1 311 ? -30.91724 -26.56235 8.52894 0.519 24.27441 291 HIS A N 1
ATOM 2062 C CA A HIS A 1 311 ? -30.92964 -25.18059 8.01465 0.481 25.39188 291 HIS A CA 1
ATOM 2063 C CA B HIS A 1 311 ? -30.91784 -25.19540 8.03559 0.519 25.30153 291 HIS A CA 1
ATOM 2064 C C A HIS A 1 311 ? -29.71687 -24.46635 8.58517 0.481 25.39301 291 HIS A C 1
ATOM 2065 C C B HIS A 1 311 ? -29.67849 -24.50416 8.57451 0.519 25.63337 291 HIS A C 1
ATOM 2066 O O A HIS A 1 311 ? -29.35200 -24.70218 9.73189 0.481 25.43555 291 HIS A O 1
ATOM 2067 O O B HIS A 1 311 ? -29.24906 -24.80390 9.68423 0.519 25.75979 291 HIS A O 1
ATOM 2080 N N . MET A 1 312 ? -29.09916 -23.59803 7.79157 1.000 28.13080 292 MET A N 1
ATOM 2081 C CA . MET A 1 312 ? -27.88390 -22.89954 8.22408 1.000 26.94248 292 MET A CA 1
ATOM 2082 C C . MET A 1 312 ? -28.06778 -21.40233 8.15793 1.000 25.43639 292 MET A C 1
ATOM 2083 O O . MET A 1 312 ? -28.69428 -20.87827 7.24044 1.000 23.96132 292 MET A O 1
ATOM 2088 N N . VAL A 1 313 ? -27.51751 -20.71475 9.14646 1.000 25.83306 293 VAL A N 1
ATOM 2089 C CA . VAL A 1 313 ? -27.45286 -19.26431 9.12935 1.000 23.81855 293 VAL A CA 1
ATOM 2090 C C . VAL A 1 313 ? -26.01209 -18.84996 9.40639 1.000 26.97756 293 VAL A C 1
ATOM 2091 O O . VAL A 1 313 ? -25.36007 -19.39477 10.29452 1.000 26.11369 293 VAL A O 1
ATOM 2095 N N . ARG A 1 314 ? -25.51638 -17.88911 8.64107 1.000 28.11156 294 ARG A N 1
ATOM 2096 C CA . ARG A 1 314 ? -24.13747 -17.47247 8.80936 1.000 27.31017 294 ARG A CA 1
ATOM 2097 C C . ARG A 1 314 ? -24.07014 -16.19306 9.64072 1.000 26.25585 294 ARG A C 1
ATOM 2098 O O . ARG A 1 314 ? -24.72790 -15.20010 9.32904 1.000 24.54149 294 ARG A O 1
ATOM 2106 N N . ALA A 1 315 ? -23.30062 -16.22016 10.72349 1.000 25.34330 295 ALA A N 1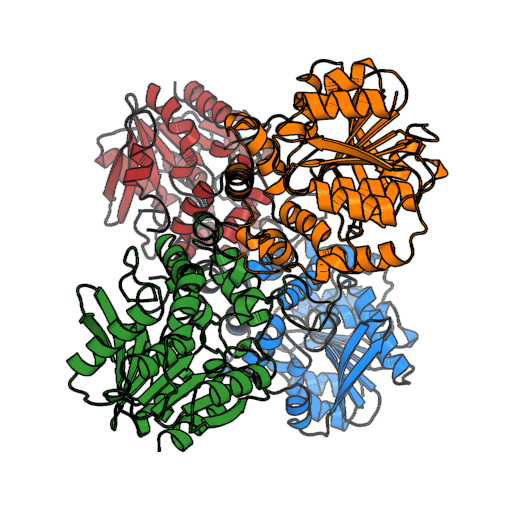
ATOM 2107 C CA . ALA A 1 315 ? -23.02134 -14.99914 11.47585 1.000 23.56016 295 ALA A CA 1
ATOM 2108 C C . ALA A 1 315 ? -21.73759 -14.41327 10.90677 1.000 21.64270 295 ALA A C 1
ATOM 2109 O O . ALA A 1 315 ? -20.64042 -14.64946 11.42494 1.000 26.05582 295 ALA A O 1
ATOM 2111 N N . SER A 1 316 ? -21.89426 -13.66114 9.81971 1.000 23.94121 296 SER A N 1
ATOM 2112 C CA . SER A 1 316 ? -20.78340 -13.29941 8.95947 1.000 25.18341 296 SER A CA 1
ATOM 2113 C C . SER A 1 316 ? -19.80176 -12.31052 9.57650 1.000 27.03479 296 SER A C 1
ATOM 2114 O O . SER A 1 316 ? -18.69770 -12.12244 9.06474 1.000 31.22358 296 SER A O 1
ATOM 2117 N N . LYS A 1 317 ? -20.19613 -11.69717 10.68319 1.000 23.71307 297 LYS A N 1
ATOM 2118 C CA . LYS A 1 317 ? -19.35311 -10.70616 11.34481 1.000 22.35384 297 LYS A CA 1
ATOM 2119 C C . LYS A 1 317 ? -18.76517 -11.22572 12.64912 1.000 23.42467 297 LYS A C 1
ATOM 2120 O O . LYS A 1 317 ? -18.14661 -10.46456 13.38078 1.000 24.47235 297 LYS A O 1
ATOM 2126 N N . SER A 1 318 ? -18.93551 -12.52228 12.90757 1.000 21.55275 298 SER A N 1
ATOM 2127 C CA . SER A 1 318 ? -18.55008 -13.13385 14.18505 1.000 20.90597 298 SER A CA 1
ATOM 2128 C C . SER A 1 318 ? -17.43250 -14.13719 14.04020 1.000 23.77116 298 SER A C 1
ATOM 2129 O O . SER A 1 318 ? -17.32449 -14.81852 13.01442 1.000 24.99553 298 SER A O 1
ATOM 2132 N N . VAL A 1 319 ? -16.59782 -14.22228 15.06961 1.000 23.65092 299 VAL A N 1
ATOM 2133 C CA . VAL A 1 319 ? -15.59658 -15.28041 15.13411 1.000 21.36434 299 VAL A CA 1
ATOM 2134 C C . VAL A 1 319 ? -16.11761 -16.48710 15.93166 1.000 22.47534 299 VAL A C 1
ATOM 2135 O O . VAL A 1 319 ? -16.09115 -17.61457 15.42984 1.000 25.35976 299 VAL A O 1
ATOM 2139 N N . HIS A 1 320 ? -16.64206 -16.28969 17.14103 1.000 19.72420 300 HIS A N 1
ATOM 2140 C CA . HIS A 1 320 ? -17.07699 -17.47184 17.90560 1.000 21.75560 300 HIS A CA 1
ATOM 2141 C C . HIS A 1 320 ? -18.21643 -17.22822 18.88429 1.000 20.83372 300 HIS A C 1
ATOM 2142 O O . HIS A 1 320 ? -19.09980 -18.07254 19.03774 1.000 22.61189 300 HIS A O 1
ATOM 2149 N N . TYR A 1 321 ? -18.16354 -16.09553 19.58215 1.000 21.57881 301 TYR A N 1
ATOM 2150 C CA . TYR A 1 321 ? -19.11970 -15.83124 20.65677 1.000 22.20724 301 TYR A CA 1
ATOM 2151 C C . TYR A 1 321 ? -20.42001 -15.26127 20.13157 1.000 21.64268 301 TYR A C 1
ATOM 2152 O O . TYR A 1 321 ? -20.75789 -14.11431 20.40264 1.000 21.87810 301 TYR A O 1
ATOM 2161 N N . LEU A 1 322 ? -21.16936 -16.09603 19.41379 1.000 20.61511 302 LEU A N 1
ATOM 2162 C CA . LEU A 1 322 ? -22.28780 -15.60536 18.60557 1.000 18.81517 302 LEU A CA 1
ATOM 2163 C C . LEU A 1 322 ? -23.32422 -14.77461 19.38529 1.000 18.85152 302 LEU A C 1
ATOM 2164 O O . LEU A 1 322 ? -23.71301 -13.70589 18.92133 1.000 20.77614 302 LEU A O 1
ATOM 2169 N N . PRO A 1 323 ? -23.77200 -15.25551 20.56012 1.000 18.83295 303 PRO A N 1
ATOM 2170 C CA . PRO A 1 323 ? -24.79338 -14.49374 21.30247 1.000 20.56033 303 PRO A CA 1
ATOM 2171 C C . PRO A 1 323 ? -24.32887 -13.09621 21.73328 1.000 19.65868 303 PRO A C 1
ATOM 2172 O O . PRO A 1 323 ? -25.16638 -12.23128 21.99148 1.000 21.50700 303 PRO A O 1
ATOM 2176 N N . GLU A 1 324 ? -23.02024 -12.89520 21.82642 1.000 19.03378 304 GLU A N 1
ATOM 2177 C CA . GLU A 1 324 ? -22.45921 -11.60125 22.21679 1.000 19.46380 304 GLU A CA 1
ATOM 2178 C C . GLU A 1 324 ? -21.98397 -10.76147 21.02859 1.000 19.89631 304 GLU A C 1
ATOM 2179 O O . GLU A 1 324 ? -22.04269 -9.52741 21.07355 1.000 22.81678 304 GLU A O 1
ATOM 2185 N N . GLU A 1 325 ? -21.50808 -11.42883 19.97418 1.000 20.92134 305 GLU A N 1
ATOM 2186 C CA . GLU A 1 325 ? -20.96415 -10.72346 18.80589 1.000 20.14609 305 GLU A CA 1
ATOM 2187 C C . GLU A 1 325 ? -22.06843 -10.27056 17.84557 1.000 20.50645 305 GLU A C 1
ATOM 2188 O O . GLU A 1 325 ? -22.02160 -9.15578 17.29761 1.000 21.07670 305 GLU A O 1
ATOM 2194 N N . GLU A 1 326 ? -23.05846 -11.14114 17.62553 1.000 23.76542 306 GLU A N 1
ATOM 2195 C CA . GLU A 1 326 ? -24.16350 -10.79409 16.72229 1.000 22.96688 306 GLU A CA 1
ATOM 2196 C C . GLU A 1 326 ? -25.51141 -11.21714 17.28523 1.000 21.53083 306 GLU A C 1
ATOM 2197 O O . GLU A 1 326 ? -26.16388 -12.11316 16.76079 1.000 22.88283 306 GLU A O 1
ATOM 2203 N N . PRO A 1 327 ? -25.94285 -10.55733 18.36497 1.000 22.98795 307 PRO A N 1
ATOM 2204 C CA . PRO A 1 327 ? -27.18652 -10.94294 19.04625 1.000 22.90325 307 PRO A CA 1
ATOM 2205 C C . PRO A 1 327 ? -28.41960 -10.84295 18.16242 1.000 21.93277 307 PRO A C 1
ATOM 2206 O O . PRO A 1 327 ? -29.32272 -11.66772 18.26940 1.000 27.15579 307 PRO A O 1
ATOM 2210 N N . ASP A 1 328 ? -28.45646 -9.84254 17.29670 1.000 23.92450 308 ASP A N 1
ATOM 2211 C CA . ASP A 1 328 ? -29.61261 -9.64974 16.44089 1.000 27.47767 308 ASP A CA 1
ATOM 2212 C C . ASP A 1 328 ? -29.72894 -10.81122 15.45338 1.000 26.30349 308 ASP A C 1
ATOM 2213 O O . ASP A 1 328 ? -30.83179 -11.28190 15.15653 1.000 27.46030 308 ASP A O 1
ATOM 2218 N N . VAL A 1 329 ? -28.58849 -11.26497 14.94129 1.000 25.55148 309 VAL A N 1
ATOM 2219 C CA . VAL A 1 329 ? -28.57170 -12.42210 14.05294 1.000 24.34828 309 VAL A CA 1
ATOM 2220 C C . VAL A 1 329 ? -29.02636 -13.66083 14.79087 1.000 26.51714 309 VAL A C 1
ATOM 2221 O O . VAL A 1 329 ? -29.82296 -14.45149 14.27383 1.000 27.43672 309 VAL A O 1
ATOM 2225 N N . VAL A 1 330 ? -28.52128 -13.83550 16.00883 1.000 22.44656 310 VAL A N 1
ATOM 2226 C CA . VAL A 1 330 ? -28.85643 -15.03230 16.77840 1.000 22.55066 310 VAL A CA 1
ATOM 2227 C C . VAL A 1 330 ? -30.34182 -15.04031 17.15286 1.000 24.69601 310 VAL A C 1
ATOM 2228 O O . VAL A 1 330 ? -31.03701 -16.03800 16.90483 1.000 27.49201 310 VAL A O 1
ATOM 2232 N N . ALA A 1 331 ? -30.83027 -13.94305 17.74121 1.000 24.85742 311 ALA A N 1
ATOM 2233 C CA . ALA A 1 331 ? -32.22891 -13.89367 18.16927 1.000 24.33889 311 ALA A CA 1
ATOM 2234 C C . ALA A 1 331 ? -33.18385 -14.04786 16.98142 1.000 27.00441 311 ALA A C 1
ATOM 2235 O O . ALA A 1 331 ? -34.13552 -14.83896 17.01654 1.000 26.01846 311 ALA A O 1
ATOM 2237 N N . GLY A 1 332 ? -32.91140 -13.30447 15.91687 1.000 28.41958 312 GLY A N 1
ATOM 2238 C CA . GLY A 1 332 ? -33.74575 -13.37818 14.73466 1.000 28.82095 312 GLY A CA 1
ATOM 2239 C C . GLY A 1 332 ? -33.76096 -14.77047 14.14210 1.000 27.13574 312 GLY A C 1
ATOM 2240 O O . GLY A 1 332 ? -34.81963 -15.26166 13.73162 1.000 28.25794 312 GLY A O 1
ATOM 2241 N N . ALA A 1 333 ? -32.60284 -15.42735 14.11616 1.000 27.20944 313 ALA A N 1
ATOM 2242 C CA . ALA A 1 333 ? -32.50902 -16.75879 13.51937 1.000 24.59157 313 ALA A CA 1
ATOM 2243 C C . ALA A 1 333 ? -33.27539 -17.79305 14.34390 1.000 30.76792 313 ALA A C 1
ATOM 2244 O O . ALA A 1 333 ? -33.96371 -18.66784 13.79591 1.000 25.62543 313 ALA A O 1
ATOM 2246 N N . LEU A 1 334 ? -33.15867 -17.68937 15.66177 1.000 23.73332 314 LEU A N 1
ATOM 2247 C CA . LEU A 1 334 ? -33.85634 -18.61004 16.54096 1.000 22.46395 314 LEU A CA 1
ATOM 2248 C C . LEU A 1 334 ? -35.37361 -18.39055 16.48659 1.000 24.13233 314 LEU A C 1
ATOM 2249 O O . LEU A 1 334 ? -36.14425 -19.36020 16.43587 1.000 26.73523 314 LEU A O 1
ATOM 2254 N N . LEU A 1 335 ? -35.80847 -17.13367 16.49246 1.000 23.81870 315 LEU A N 1
ATOM 2255 C CA . LEU A 1 335 ? -37.23752 -16.83840 16.36927 1.000 25.65649 315 LEU A CA 1
ATOM 2256 C C . LEU A 1 335 ? -37.81547 -17.40197 15.05596 1.000 29.33016 315 LEU A C 1
ATOM 2257 O O . LEU A 1 335 ? -38.89346 -17.99681 15.04329 1.000 31.86240 315 LEU A O 1
ATOM 2262 N N . ASP A 1 336 ? -37.09295 -17.23047 13.95673 1.000 27.20403 316 ASP A N 1
ATOM 2263 C CA . ASP A 1 336 ? -37.56287 -17.73714 12.66295 1.000 29.16213 316 ASP A CA 1
ATOM 2264 C C . ASP A 1 336 ? -37.62540 -19.25140 12.66051 1.000 27.89551 316 ASP A C 1
ATOM 2265 O O . ASP A 1 336 ? -38.56877 -19.84562 12.14091 1.000 30.38894 316 ASP A O 1
ATOM 2270 N N . PHE A 1 337 ? -36.62445 -19.87000 13.27289 1.000 26.23129 317 PHE A N 1
ATOM 2271 C CA . PHE A 1 337 ? -36.47913 -21.31323 13.24281 1.000 25.83355 317 PHE A CA 1
ATOM 2272 C C . PHE A 1 337 ? -37.46003 -22.01584 14.19242 1.000 27.78624 317 PHE A C 1
ATOM 2273 O O . PHE A 1 337 ? -38.16278 -22.94661 13.79076 1.000 30.29880 317 PHE A O 1
ATOM 2281 N N . PHE A 1 338 ? -37.52873 -21.56627 15.44313 1.000 24.72620 318 PHE A N 1
ATOM 2282 C CA . PHE A 1 338 ? -38.41570 -22.19929 16.41906 1.000 24.42725 318 PHE A CA 1
ATOM 2283 C C . PHE A 1 338 ? -39.88517 -21.86059 16.15037 1.000 28.47673 318 PHE A C 1
ATOM 2284 O O . PHE A 1 338 ? -40.77906 -22.64365 16.48561 1.000 32.37671 318 PHE A O 1
ATOM 2292 N N . GLY A 1 339 ? -40.12229 -20.69885 15.54501 1.000 28.06621 319 GLY A N 1
ATOM 2293 C CA . GLY A 1 339 ? -41.45046 -20.25085 15.14819 1.000 34.74264 319 GLY A CA 1
ATOM 2294 C C . GLY A 1 339 ? -42.48117 -20.02313 16.24669 1.000 39.47756 319 GLY A C 1
ATOM 2295 O O . GLY A 1 339 ? -42.15260 -19.93920 17.42979 1.000 36.98700 319 GLY A O 1
ATOM 2296 N N . PRO B 1 46 ? 19.76554 -37.19263 48.10203 1.000 53.50662 26 PRO B N 1
ATOM 2297 C CA . PRO B 1 46 ? 18.30430 -37.05046 48.12679 1.000 49.57304 26 PRO B CA 1
ATOM 2298 C C . PRO B 1 46 ? 17.64638 -37.81687 46.97682 1.000 54.58554 26 PRO B C 1
ATOM 2299 O O . PRO B 1 46 ? 16.42869 -37.74799 46.79316 1.000 64.38666 26 PRO B O 1
ATOM 2303 N N . GLY B 1 47 ? 18.45959 -38.54713 46.22002 1.000 55.29152 27 GLY B N 1
ATOM 2304 C CA . GLY B 1 47 ? 18.00196 -39.27408 45.04720 1.000 47.78776 27 GLY B CA 1
ATOM 2305 C C . GLY B 1 47 ? 17.14498 -40.50510 45.30730 1.000 44.73576 27 GLY B C 1
ATOM 2306 O O . GLY B 1 47 ? 16.56911 -40.67873 46.38572 1.000 39.91659 27 GLY B O 1
ATOM 2307 N N . PRO B 1 48 ? 17.04708 -41.37760 44.29651 1.000 44.26090 28 PRO B N 1
ATOM 2308 C CA . PRO B 1 48 ? 16.22997 -42.58992 44.41212 1.000 38.03504 28 PRO B CA 1
ATOM 2309 C C . PRO B 1 48 ? 16.68239 -43.50888 45.54694 1.000 34.73577 28 PRO B C 1
ATOM 2310 O O . PRO B 1 48 ? 17.84835 -43.51077 45.93701 1.000 42.23447 28 PRO B O 1
ATOM 2314 N N . VAL B 1 49 ? 15.73786 -44.28517 46.06077 1.000 29.81599 29 VAL B N 1
ATOM 2315 C CA . VAL B 1 49 ? 16.00159 -45.26357 47.10440 1.000 30.66669 29 VAL B CA 1
ATOM 2316 C C . VAL B 1 49 ? 15.67639 -46.63082 46.52219 1.000 31.06894 29 VAL B C 1
ATOM 2317 O O . VAL B 1 49 ? 15.04755 -46.72146 45.46417 1.000 30.56194 29 VAL B O 1
ATOM 2321 N N . PRO B 1 50 ? 16.08685 -47.70320 47.20870 1.000 26.36586 30 PRO B N 1
ATOM 2322 C CA . PRO B 1 50 ? 15.80052 -49.05298 46.70453 1.000 26.09124 30 PRO B CA 1
ATOM 2323 C C . PRO B 1 50 ? 14.30169 -49.31399 46.61203 1.000 27.95401 30 PRO B C 1
ATOM 2324 O O . PRO B 1 50 ? 13.53078 -48.74439 47.38531 1.000 26.36320 30 PRO B O 1
ATOM 2328 N N . SER B 1 51 ? 13.89866 -50.13796 45.65547 1.000 28.72285 31 SER B N 1
ATOM 2329 C CA . SER B 1 51 ? 12.50387 -50.54867 45.52559 1.000 32.80570 31 SER B CA 1
ATOM 2330 C C . SER B 1 51 ? 12.10610 -51.42273 46.71238 1.000 30.99464 31 SER B C 1
ATOM 2331 O O . SER B 1 51 ? 12.96421 -51.95063 47.40484 1.000 22.41825 31 SER B O 1
ATOM 2334 N N . ASP B 1 52 ? 10.81123 -51.60560 46.92490 1.000 32.57230 32 ASP B N 1
ATOM 2335 C CA . ASP B 1 52 ? 10.36182 -52.49347 47.99861 1.000 33.20260 32 ASP B CA 1
ATOM 2336 C C . ASP B 1 52 ? 10.87571 -53.93814 47.81922 1.000 29.82347 32 ASP B C 1
ATOM 2337 O O . ASP B 1 52 ? 11.12632 -54.62995 48.80267 1.000 22.60889 32 ASP B O 1
ATOM 2342 N N . ARG B 1 53 ? 11.02659 -54.41873 46.58282 1.000 32.09807 33 ARG B N 1
ATOM 2343 C CA . ARG B 1 53 ? 11.59772 -55.74843 46.38364 1.000 27.69061 33 ARG B CA 1
ATOM 2344 C C . ARG B 1 53 ? 13.03428 -55.82469 46.88611 1.000 22.93642 33 ARG B C 1
ATOM 2345 O O . ARG B 1 53 ? 13.40357 -56.74750 47.58974 1.000 26.21442 33 ARG B O 1
ATOM 2353 N N . GLU B 1 54 ? 13.83247 -54.81955 46.55444 1.000 26.67743 34 GLU B N 1
ATOM 2354 C CA . GLU B 1 54 ? 15.21266 -54.77339 47.01879 1.000 28.16702 34 GLU B CA 1
ATOM 2355 C C . GLU B 1 54 ? 15.25107 -54.64555 48.53616 1.000 24.18889 34 GLU B C 1
ATOM 2356 O O . GLU B 1 54 ? 16.04496 -55.31239 49.20155 1.000 25.92144 34 GLU B O 1
ATOM 2362 N N . LEU B 1 55 ? 14.37619 -53.80826 49.07797 1.000 28.17055 35 LEU B N 1
ATOM 2363 C CA . LEU B 1 55 ? 14.31202 -53.62347 50.52279 1.000 24.45149 35 LEU B CA 1
ATOM 2364 C C . LEU B 1 55 ? 13.96476 -54.93410 51.23227 1.000 23.58152 35 LEU B C 1
ATOM 2365 O O . LEU B 1 55 ? 14.62821 -55.31983 52.18833 1.000 24.07720 35 LEU B O 1
ATOM 2370 N N . ALA B 1 56 ? 12.94403 -55.64073 50.74472 1.000 26.38695 36 ALA B N 1
ATOM 2371 C CA . ALA B 1 56 ? 12.53613 -56.89455 51.36603 1.000 26.29859 36 ALA B CA 1
ATOM 2372 C C . ALA B 1 56 ? 13.67109 -57.91431 51.40912 1.000 25.64226 36 ALA B C 1
ATOM 2373 O O . ALA B 1 56 ? 13.90381 -58.57347 52.42420 1.000 26.83728 36 ALA B O 1
ATOM 2375 N N . ARG B 1 57 ? 14.37603 -58.04751 50.29151 1.000 28.62053 37 ARG B N 1
ATOM 2376 C CA . ARG B 1 57 ? 15.45542 -59.01752 50.20658 1.000 33.13107 37 ARG B CA 1
ATOM 2377 C C . ARG B 1 57 ? 16.67393 -58.64243 51.01960 1.000 33.16626 37 ARG B C 1
ATOM 2378 O O . ARG B 1 57 ? 17.50123 -59.50526 51.32677 1.000 29.21706 37 ARG B O 1
ATOM 2386 N N . SER B 1 58 ? 16.81588 -57.35892 51.33095 1.000 29.94518 38 SER B N 1
ATOM 2387 C CA . SER B 1 58 ? 17.97540 -56.91214 52.09163 1.000 31.22187 38 SER B CA 1
ATOM 2388 C C . SER B 1 58 ? 17.90258 -57.37072 53.54166 1.000 35.91374 38 SER B C 1
ATOM 2389 O O . SER B 1 58 ? 18.91079 -57.36523 54.25105 1.000 31.78172 38 SER B O 1
ATOM 2392 N N . LEU B 1 59 ? 16.70749 -57.76525 53.97726 1.000 32.44695 39 LEU B N 1
ATOM 2393 C CA . LEU B 1 59 ? 16.49054 -58.20618 55.35365 1.000 33.57494 39 LEU B CA 1
ATOM 2394 C C . LEU B 1 59 ? 16.85335 -59.67304 55.55001 1.000 31.44135 39 LEU B C 1
ATOM 2395 O O . LEU B 1 59 ? 16.65995 -60.47836 54.65661 1.000 35.55593 39 LEU B O 1
ATOM 2400 N N . PRO B 1 60 ? 17.37443 -60.01700 56.73456 1.000 31.36041 40 PRO B N 1
ATOM 2401 C CA . PRO B 1 60 ? 17.48796 -61.42195 57.12829 1.000 39.57588 40 PRO B CA 1
ATOM 2402 C C . PRO B 1 60 ? 16.08420 -61.99073 57.27875 1.000 41.93249 40 PRO B C 1
ATOM 2403 O O . PRO B 1 60 ? 15.16857 -61.23206 57.60019 1.000 35.98023 40 PRO B O 1
ATOM 2407 N N . GLY B 1 61 ? 15.91064 -63.28491 57.05413 1.000 36.46551 41 GLY B N 1
ATOM 2408 C CA . GLY B 1 61 ? 14.62824 -63.92685 57.29627 1.000 43.90788 41 GLY B CA 1
ATOM 2409 C C . GLY B 1 61 ? 13.78108 -64.32576 56.10006 1.000 44.73483 41 GLY B C 1
ATOM 2410 O O . GLY B 1 61 ? 12.66130 -64.80431 56.27852 1.000 47.84846 41 GLY B O 1
ATOM 2411 N N . GLY B 1 62 ? 14.29549 -64.13051 54.88890 1.000 41.20212 42 GLY B N 1
ATOM 2412 C CA . GLY B 1 62 ? 13.61179 -64.57494 53.68348 1.000 38.93964 42 GLY B CA 1
ATOM 2413 C C . GLY B 1 62 ? 12.26976 -63.91035 53.41415 1.000 38.64801 42 GLY B C 1
ATOM 2414 O O . GLY B 1 62 ? 11.24911 -64.58427 53.25329 1.000 34.71203 42 GLY B O 1
ATOM 2415 N N . PHE B 1 63 ? 12.27873 -62.58409 53.34429 1.000 32.26134 43 PHE B N 1
ATOM 2416 C CA . PHE B 1 63 ? 11.07477 -61.81307 53.02536 1.000 30.55721 43 PHE B CA 1
ATOM 2417 C C . PHE B 1 63 ? 10.95094 -61.54562 51.54487 1.000 34.02236 43 PHE B C 1
ATOM 2418 O O . PHE B 1 63 ? 11.95028 -61.47487 50.84929 1.000 30.43771 43 PHE B O 1
ATOM 2426 N N . ARG B 1 64 ? 9.71547 -61.42319 51.06795 1.000 32.46607 44 ARG B N 1
ATOM 2427 C CA . ARG B 1 64 ? 9.43467 -61.13530 49.67010 1.000 33.61319 44 ARG B CA 1
ATOM 2428 C C . ARG B 1 64 ? 8.35634 -60.06793 49.58277 1.000 28.87238 44 ARG B C 1
ATOM 2429 O O . ARG B 1 64 ? 7.42714 -60.04194 50.40307 1.000 26.01859 44 ARG B O 1
ATOM 2437 N N . SER B 1 65 ? 8.50578 -59.16771 48.61836 1.000 25.32340 45 SER B N 1
ATOM 2438 C CA . SER B 1 65 ? 7.54749 -58.09415 48.38290 1.000 26.48355 45 SER B CA 1
ATOM 2439 C C . SER B 1 65 ? 6.45760 -58.56695 47.42429 1.000 35.05891 45 SER B C 1
ATOM 2440 O O . SER B 1 65 ? 6.75445 -59.12625 46.36981 1.000 32.44761 45 SER B O 1
ATOM 2443 N N . ARG B 1 66 ? 5.20001 -58.34809 47.79383 1.000 29.49756 46 ARG B N 1
ATOM 2444 C CA . ARG B 1 66 ? 4.07621 -58.81272 46.98544 1.000 32.45928 46 ARG B CA 1
ATOM 2445 C C . ARG B 1 66 ? 2.92564 -57.81470 46.94451 1.000 32.15109 46 ARG B C 1
ATOM 2446 O O . ARG B 1 66 ? 2.94789 -56.77632 47.61257 1.000 28.74611 46 ARG B O 1
ATOM 2454 N N . HIS B 1 67 ? 1.93350 -58.11304 46.11379 1.000 32.85559 47 HIS B N 1
ATOM 2455 C CA . HIS B 1 67 ? 0.70494 -57.31991 46.07485 1.000 32.45637 47 HIS B CA 1
ATOM 2456 C C . HIS B 1 67 ? -0.50691 -58.23708 46.01659 1.000 37.80460 47 HIS B C 1
ATOM 2457 O O . HIS B 1 67 ? -0.40194 -59.38842 45.59806 1.000 37.53604 47 HIS B O 1
ATOM 2464 N N . ALA B 1 68 ? -1.65516 -57.70519 46.41786 1.000 32.57555 48 ALA B N 1
ATOM 2465 C CA . ALA B 1 68 ? -2.92697 -58.40038 46.27469 1.000 34.71924 48 ALA B CA 1
ATOM 2466 C C . ALA B 1 68 ? -4.01287 -57.36023 46.06146 1.000 38.36917 48 ALA B C 1
ATOM 2467 O O . ALA B 1 68 ? -3.93750 -56.26378 46.61098 1.000 33.51398 48 ALA B O 1
ATOM 2469 N N . ARG B 1 69 ? -5.00802 -57.67282 45.23946 1.000 31.72677 49 ARG B N 1
ATOM 2470 C CA . ARG B 1 69 ? -6.09372 -56.72343 45.03634 1.000 31.91041 49 ARG B CA 1
ATOM 2471 C C . ARG B 1 69 ? -7.31101 -57.17110 45.83469 1.000 38.85141 49 ARG B C 1
ATOM 2472 O O . ARG B 1 69 ? -7.78775 -58.29181 45.67886 1.000 41.84093 49 ARG B O 1
ATOM 2480 N N . VAL B 1 70 ? -7.78604 -56.29548 46.71322 1.000 34.00539 50 VAL B N 1
ATOM 2481 C CA . VAL B 1 70 ? -8.93574 -56.58227 47.56170 1.000 39.14211 50 VAL B CA 1
ATOM 2482 C C . VAL B 1 70 ? -9.97060 -55.47542 47.40984 1.000 41.56271 50 VAL B C 1
ATOM 2483 O O . VAL B 1 70 ? -9.66355 -54.30272 47.60999 1.000 35.67352 50 VAL B O 1
ATOM 2487 N N . GLY B 1 71 ? -11.18637 -55.84383 47.01863 1.000 41.05270 51 GLY B N 1
ATOM 2488 C CA . GLY B 1 71 ? -12.23599 -54.86346 46.82134 1.000 36.92546 51 GLY B CA 1
ATOM 2489 C C . GLY B 1 71 ? -11.79059 -53.80708 45.82947 1.000 43.40151 51 GLY B C 1
ATOM 2490 O O . GLY B 1 71 ? -12.10227 -52.62373 45.98428 1.000 42.78181 51 GLY B O 1
ATOM 2491 N N . GLY B 1 72 ? -11.02955 -54.23587 44.82484 1.000 43.05195 52 GLY B N 1
ATOM 2492 C CA . GLY B 1 72 ? -10.57822 -53.33914 43.78017 1.000 38.86701 52 GLY B CA 1
ATOM 2493 C C . GLY B 1 72 ? -9.40825 -52.45150 44.17182 1.000 42.62050 52 GLY B C 1
ATOM 2494 O O . GLY B 1 72 ? -8.90925 -51.68510 43.35174 1.000 41.81072 52 GLY B O 1
ATOM 2495 N N . VAL B 1 73 ? -8.97005 -52.55474 45.42428 1.000 41.19781 53 VAL B N 1
ATOM 2496 C CA . VAL B 1 73 ? -7.83120 -51.77762 45.90510 1.000 33.56487 53 VAL B CA 1
ATOM 2497 C C . VAL B 1 73 ? -6.59274 -52.66153 46.00651 1.000 32.12295 53 VAL B C 1
ATOM 2498 O O . VAL B 1 73 ? -6.59987 -53.67334 46.69424 1.000 29.61879 53 VAL B O 1
ATOM 2502 N N . ARG B 1 74 ? -5.52713 -52.26269 45.32373 1.000 30.02578 54 ARG B N 1
ATOM 2503 C CA . ARG B 1 74 ? -4.28832 -53.02475 45.32395 1.000 31.95005 54 ARG B CA 1
ATOM 2504 C C . ARG B 1 74 ? -3.45079 -52.65123 46.53969 1.000 29.66449 54 ARG B C 1
ATOM 2505 O O . ARG B 1 74 ? -3.15273 -51.47898 46.76258 1.000 27.78391 54 ARG B O 1
ATOM 2513 N N . LEU B 1 75 ? -3.10809 -53.65028 47.33493 1.000 27.51513 55 LEU B N 1
ATOM 2514 C CA . LEU B 1 75 ? -2.28116 -53.45740 48.52030 1.000 29.69808 55 LEU B CA 1
ATOM 2515 C C . LEU B 1 75 ? -0.90036 -54.05864 48.31708 1.000 25.59886 55 LEU B C 1
ATOM 2516 O O . LEU B 1 75 ? -0.76575 -55.14628 47.77785 1.000 25.88415 55 LEU B O 1
ATOM 2521 N N . HIS B 1 76 ? 0.12250 -53.33872 48.75565 1.000 25.80883 56 HIS B N 1
ATOM 2522 C CA . HIS B 1 76 ? 1.46896 -53.88484 48.80964 1.000 21.26792 56 HIS B CA 1
ATOM 2523 C C . HIS B 1 76 ? 1.73132 -54.43940 50.20980 1.000 27.94311 56 HIS B C 1
ATOM 2524 O O . HIS B 1 76 ? 1.29307 -53.84441 51.19781 1.000 24.60175 56 HIS B O 1
ATOM 2531 N N . TYR B 1 77 ? 2.42619 -55.57006 50.29067 1.000 24.03712 57 TYR B N 1
ATOM 2532 C CA . TYR B 1 77 ? 2.83757 -56.11747 51.57271 1.000 25.46782 57 TYR B CA 1
ATOM 2533 C C . TYR B 1 77 ? 4.11754 -56.92183 51.40323 1.000 27.81634 57 TYR B C 1
ATOM 2534 O O . TYR B 1 77 ? 4.48811 -57.31001 50.28422 1.000 28.80701 57 TYR B O 1
ATOM 2543 N N . VAL B 1 78 ? 4.79673 -57.14237 52.52188 1.000 23.52926 58 VAL B N 1
ATOM 2544 C CA . VAL B 1 78 ? 6.01039 -57.94457 52.56849 1.000 22.53841 58 VAL B CA 1
ATOM 2545 C C . VAL B 1 78 ? 5.82675 -59.09100 53.54855 1.000 28.89501 58 VAL B C 1
ATOM 2546 O O . VAL B 1 78 ? 5.42087 -58.88800 54.68831 1.000 26.30475 58 VAL B O 1
ATOM 2550 N N . SER B 1 79 ? 6.10395 -60.30694 53.10667 1.000 25.92469 59 SER B N 1
ATOM 2551 C CA . SER B 1 79 ? 5.88158 -61.45071 53.97591 1.000 28.36075 59 SER B CA 1
ATOM 2552 C C . SER B 1 79 ? 7.07264 -62.39393 54.00786 1.000 29.56557 59 SER B C 1
ATOM 2553 O O . SER B 1 79 ? 7.88494 -62.41141 53.08189 1.000 33.35865 59 SER B O 1
ATOM 2556 N N . GLY B 1 80 ? 7.17194 -63.14769 55.09889 1.000 27.86337 60 GLY B N 1
ATOM 2557 C CA . GLY B 1 80 ? 8.23662 -64.11219 55.30736 1.000 29.50831 60 GLY B CA 1
ATOM 2558 C C . GLY B 1 80 ? 8.14318 -64.74883 56.67822 1.000 35.17733 60 GLY B C 1
ATOM 2559 O O . GLY B 1 80 ? 7.36597 -64.30925 57.53453 1.000 33.05393 60 GLY B O 1
ATOM 2560 N N . GLY B 1 81 ? 8.95516 -65.77240 56.90946 1.000 32.80149 61 GLY B N 1
ATOM 2561 C CA . GLY B 1 81 ? 8.90757 -66.48378 58.17115 1.000 31.80336 61 GLY B CA 1
ATOM 2562 C C . GLY B 1 81 ? 7.94403 -67.65232 58.11865 1.000 39.34019 61 GLY B C 1
ATOM 2563 O O . GLY B 1 81 ? 7.29724 -67.89836 57.10176 1.000 35.84766 61 GLY B O 1
ATOM 2564 N N . HIS B 1 82 ? 7.86458 -68.38537 59.22132 1.000 38.15292 62 HIS B N 1
ATOM 2565 C CA . HIS B 1 82 ? 7.01354 -69.56518 59.29869 1.000 41.11842 62 HIS B CA 1
ATOM 2566 C C . HIS B 1 82 ? 6.35601 -69.65449 60.66539 1.000 37.52682 62 HIS B C 1
ATOM 2567 O O . HIS B 1 82 ? 6.97441 -69.36074 61.69441 1.000 39.76230 62 HIS B O 1
ATOM 2574 N N . GLY B 1 83 ? 5.09196 -70.05888 60.66454 1.000 38.43959 63 GLY B N 1
ATOM 2575 C CA . GLY B 1 83 ? 4.33243 -70.16263 61.89004 1.000 40.25760 63 GLY B CA 1
ATOM 2576 C C . GLY B 1 83 ? 2.97124 -69.53741 61.67513 1.000 34.22892 63 GLY B C 1
ATOM 2577 O O . GLY B 1 83 ? 2.55273 -69.31652 60.54366 1.000 35.94063 63 GLY B O 1
ATOM 2578 N N . GLU B 1 84 ? 2.27723 -69.27434 62.77371 1.000 35.68863 64 GLU B N 1
ATOM 2579 C CA . GLU B 1 84 ? 0.97721 -68.64047 62.72389 1.000 37.31943 64 GLU B CA 1
ATOM 2580 C C . GLU B 1 84 ? 1.14649 -67.24608 62.13046 1.000 29.62147 64 GLU B C 1
ATOM 2581 O O . GLU B 1 84 ? 2.17708 -66.62126 62.32940 1.000 29.80808 64 GLU B O 1
ATOM 2587 N N . PRO B 1 85 ? 0.15192 -66.78014 61.37202 1.000 31.92282 65 PRO B N 1
ATOM 2588 C CA . PRO B 1 85 ? 0.20416 -65.47042 60.71608 1.000 32.81013 65 PRO B CA 1
ATOM 2589 C C . PRO B 1 85 ? 0.25507 -64.30830 61.70956 1.000 32.76901 65 PRO B C 1
ATOM 2590 O O . PRO B 1 85 ? -0.46238 -64.30858 62.71494 1.000 29.30166 65 PRO B O 1
ATOM 2594 N N . LEU B 1 86 ? 1.11498 -63.33817 61.42508 1.000 27.50649 66 LEU B N 1
ATOM 2595 C CA . LEU B 1 86 ? 1.18790 -62.10592 62.20976 1.000 26.69214 66 LEU B CA 1
ATOM 2596 C C . LEU B 1 86 ? 1.11013 -60.93136 61.25405 1.000 30.19667 66 LEU B C 1
ATOM 2597 O O . LEU B 1 86 ? 2.01540 -60.72639 60.44138 1.000 29.22218 66 LEU B O 1
ATOM 2602 N N . LEU B 1 87 ? 0.01612 -60.17281 61.33956 1.000 24.13543 67 LEU B N 1
ATOM 2603 C CA . LEU B 1 87 ? -0.18396 -58.98647 60.51225 1.000 26.97603 67 LEU B CA 1
ATOM 2604 C C . LEU B 1 87 ? 0.40081 -57.76610 61.21454 1.000 25.57006 67 LEU B C 1
ATOM 2605 O O . LEU B 1 87 ? 0.05978 -57.50175 62.36049 1.000 25.79326 67 LEU B O 1
ATOM 2610 N N . LEU B 1 88 ? 1.29771 -57.05265 60.53667 1.000 23.33701 68 LEU B N 1
ATOM 2611 C CA . LEU B 1 88 ? 1.92449 -55.84629 61.09771 1.000 21.02570 68 LEU B CA 1
ATOM 2612 C C . LEU B 1 88 ? 1.49411 -54.60999 60.31868 1.000 25.52080 68 LEU B C 1
ATOM 2613 O O . LEU B 1 88 ? 1.63862 -54.54810 59.09277 1.000 22.31832 68 LEU B O 1
ATOM 2618 N N . VAL B 1 89 ? 0.96805 -53.62023 61.03052 1.000 21.82284 69 VAL B N 1
ATOM 2619 C CA . VAL B 1 89 ? 0.40721 -52.43662 60.36971 1.000 20.78938 69 VAL B CA 1
ATOM 2620 C C . VAL B 1 89 ? 1.09335 -51.15764 60.82648 1.000 22.21302 69 VAL B C 1
ATOM 2621 O O . VAL B 1 89 ? 1.07776 -50.84711 62.00184 1.000 20.60928 69 VAL B O 1
ATOM 2625 N N . PRO B 1 90 ? 1.69037 -50.40981 59.88882 1.000 19.99302 70 PRO B N 1
ATOM 2626 C CA . PRO B 1 90 ? 2.40363 -49.16527 60.20019 1.000 18.50222 70 PRO B CA 1
ATOM 2627 C C . PRO B 1 90 ? 1.50660 -47.92937 60.14294 1.000 18.43636 70 PRO B C 1
ATOM 2628 O O . PRO B 1 90 ? 0.31236 -48.05545 59.84993 1.000 21.05686 70 PRO B O 1
ATOM 2632 N N . GLY B 1 91 ? 2.08713 -46.75600 60.40551 1.000 19.92460 71 GLY B N 1
ATOM 2633 C CA . GLY B 1 91 ? 1.31944 -45.52230 60.41576 1.000 18.05669 71 GLY B CA 1
ATOM 2634 C C . GLY B 1 91 ? 1.98356 -44.38630 59.64872 1.000 19.13881 71 GLY B C 1
ATOM 2635 O O . GLY B 1 91 ? 2.81569 -44.60309 58.77693 1.000 19.57864 71 GLY B O 1
ATOM 2636 N N . TRP B 1 92 ? 1.64128 -43.16352 60.02792 1.000 18.76902 72 TRP B N 1
ATOM 2637 C CA . TRP B 1 92 ? 2.06509 -41.94506 59.32428 1.000 17.79083 72 TRP B CA 1
ATOM 2638 C C . TRP B 1 92 ? 3.32090 -41.32706 59.94343 1.000 18.06050 72 TRP B C 1
ATOM 2639 O O . TRP B 1 92 ? 3.48216 -41.37549 61.15841 1.000 21.62916 72 TRP B O 1
ATOM 2650 N N . PRO B 1 93 ? 4.23151 -40.77709 59.12188 1.000 17.20375 73 PRO B N 1
ATOM 2651 C CA . PRO B 1 93 ? 4.35059 -40.91260 57.66910 1.000 17.70831 73 PRO B CA 1
ATOM 2652 C C . PRO B 1 93 ? 5.39095 -41.98920 57.36619 1.000 19.37321 73 PRO B C 1
ATOM 2653 O O . PRO B 1 93 ? 6.54040 -41.69946 56.99976 1.000 17.78944 73 PRO B O 1
ATOM 2657 N N . GLN B 1 94 ? 4.98022 -43.23578 57.54554 1.000 18.79512 74 GLN B N 1
ATOM 2658 C CA . GLN B 1 94 ? 5.88870 -44.34459 57.39906 1.000 18.65752 74 GLN B CA 1
ATOM 2659 C C . GLN B 1 94 ? 5.32137 -45.37610 56.43935 1.000 19.56141 74 GLN B C 1
ATOM 2660 O O . GLN B 1 94 ? 4.28686 -45.14702 55.80693 1.000 19.24716 74 GLN B O 1
ATOM 2666 N N . THR B 1 95 ? 6.03420 -46.48681 56.30139 1.000 19.15480 75 THR B N 1
ATOM 2667 C CA . THR B 1 95 ? 5.63343 -47.60672 55.45833 1.000 17.22890 75 THR B CA 1
ATOM 2668 C C . THR B 1 95 ? 5.90687 -48.89685 56.21719 1.000 19.02345 75 THR B C 1
ATOM 2669 O O . THR B 1 95 ? 6.36235 -48.85612 57.35457 1.000 20.26535 75 THR B O 1
ATOM 2673 N N . TRP B 1 96 ? 5.66344 -50.03441 55.56610 1.000 18.65589 76 TRP B N 1
ATOM 2674 C CA . TRP B 1 96 ? 5.99011 -51.33451 56.14676 1.000 18.59263 76 TRP B CA 1
ATOM 2675 C C . TRP B 1 96 ? 7.42691 -51.40610 56.70300 1.000 21.57858 76 TRP B C 1
ATOM 2676 O O . TRP B 1 96 ? 7.71343 -52.18889 57.60190 1.000 20.57575 76 TRP B O 1
ATOM 2687 N N . TRP B 1 97 ? 8.31394 -50.59486 56.13273 1.000 18.83950 77 TRP B N 1
ATOM 2688 C CA . TRP B 1 97 ? 9.73899 -50.55712 56.44994 1.000 21.48659 77 TRP B CA 1
ATOM 2689 C C . TRP B 1 97 ? 9.96867 -50.15349 57.91666 1.000 18.97945 77 TRP B C 1
ATOM 2690 O O . TRP B 1 97 ? 11.02482 -50.40657 58.48347 1.000 19.68573 77 TRP B O 1
ATOM 2701 N N . ALA B 1 98 ? 8.95898 -49.53712 58.52505 1.000 18.55789 78 ALA B N 1
ATOM 2702 C CA . ALA B 1 98 ? 9.04158 -49.15735 59.92582 1.000 19.52914 78 ALA B CA 1
ATOM 2703 C C . ALA B 1 98 ? 9.26100 -50.38431 60.81781 1.000 20.16240 78 ALA B C 1
ATOM 2704 O O . ALA B 1 98 ? 9.74365 -50.25731 61.94501 1.000 20.34361 78 ALA B O 1
ATOM 2706 N N . TYR B 1 99 ? 8.90231 -51.56104 60.31279 1.000 21.62584 79 TYR B N 1
ATOM 2707 C CA . TYR B 1 99 ? 9.03747 -52.79227 61.10255 1.000 21.09047 79 TYR B CA 1
ATOM 2708 C C . TYR B 1 99 ? 10.32678 -53.54784 60.82646 1.000 20.31921 79 TYR B C 1
ATOM 2709 O O . TYR B 1 99 ? 10.51551 -54.64960 61.34327 1.000 21.91017 79 TYR B O 1
ATOM 2718 N N . ARG B 1 100 ? 11.22985 -52.94346 60.05743 1.000 20.53364 80 ARG B N 1
ATOM 2719 C CA . ARG B 1 100 ? 12.45194 -53.63496 59.62718 1.000 21.66089 80 ARG B CA 1
ATOM 2720 C C . ARG B 1 100 ? 13.27186 -54.20986 60.77454 1.000 24.89919 80 ARG B C 1
ATOM 2721 O O . ARG B 1 100 ? 13.91072 -55.25127 60.62720 1.000 23.35043 80 ARG B O 1
ATOM 2729 N N . LYS B 1 101 ? 13.25742 -53.53873 61.91953 1.000 22.74142 81 LYS B N 1
ATOM 2730 C CA . LYS B 1 101 ? 14.10783 -53.95512 63.02669 1.000 23.30297 81 LYS B CA 1
ATOM 2731 C C . LYS B 1 101 ? 13.56132 -55.15597 63.78081 1.000 24.60321 81 LYS B C 1
ATOM 2732 O O . LYS B 1 101 ? 14.30978 -55.82268 64.48426 1.000 27.82148 81 LYS B O 1
ATOM 2738 N N . VAL B 1 102 ? 12.26102 -55.41386 63.67279 1.000 25.38614 82 VAL B N 1
ATOM 2739 C CA . VAL B 1 102 ? 11.66550 -56.52536 64.42134 1.000 22.27291 82 VAL B CA 1
ATOM 2740 C C . VAL B 1 102 ? 11.21135 -57.67650 63.53144 1.000 25.44365 82 VAL B C 1
ATOM 2741 O O . VAL B 1 102 ? 10.90192 -58.76270 64.01905 1.000 27.16640 82 VAL B O 1
ATOM 2745 N N . MET B 1 103 ? 11.16642 -57.45290 62.22451 1.000 24.28396 83 MET B N 1
ATOM 2746 C CA . MET B 1 103 ? 10.60614 -58.47646 61.34645 1.000 25.52791 83 MET B CA 1
ATOM 2747 C C . MET B 1 103 ? 11.40150 -59.79155 61.36481 1.000 28.12923 83 MET B C 1
ATOM 2748 O O . MET B 1 103 ? 10.79492 -60.85396 61.45762 1.000 27.45912 83 MET B O 1
ATOM 2753 N N . PRO B 1 104 ? 12.74794 -59.73471 61.30835 1.000 30.39161 84 PRO B N 1
ATOM 2754 C CA . PRO B 1 104 ? 13.48500 -61.00621 61.33802 1.000 30.27013 84 PRO B CA 1
ATOM 2755 C C . PRO B 1 104 ? 13.25211 -61.80439 62.62003 1.000 30.87138 84 PRO B C 1
ATOM 2756 O O . PRO B 1 104 ? 13.02585 -63.02472 62.54205 1.000 31.05021 84 PRO B O 1
ATOM 2760 N N . GLN B 1 105 ? 13.28979 -61.14672 63.77547 1.000 29.93079 85 GLN B N 1
ATOM 2761 C CA . GLN B 1 105 ? 13.06832 -61.85414 65.03444 1.000 31.36160 85 GLN B CA 1
ATOM 2762 C C . GLN B 1 105 ? 11.66352 -62.46075 65.06321 1.000 36.50065 85 GLN B C 1
ATOM 2763 O O . GLN B 1 105 ? 11.48532 -63.60879 65.48983 1.000 32.29815 85 GLN B O 1
ATOM 2769 N N . LEU B 1 106 ? 10.67269 -61.69970 64.59477 1.000 31.22533 86 LEU B N 1
ATOM 2770 C CA . LEU B 1 106 ? 9.29438 -62.18145 64.58581 1.000 29.32813 86 LEU B CA 1
ATOM 2771 C C . LEU B 1 106 ? 9.12470 -6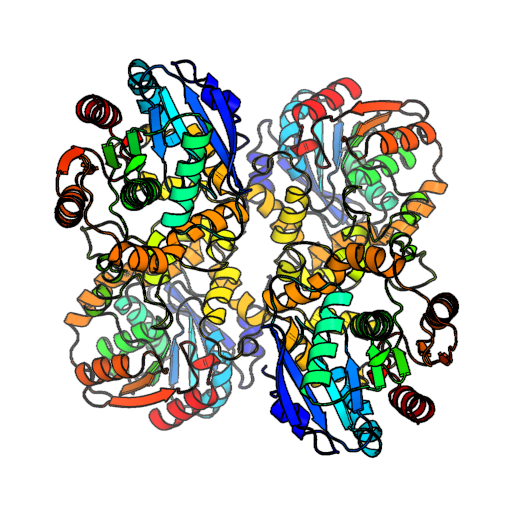3.34465 63.59791 1.000 30.85630 86 LEU B C 1
ATOM 2772 O O . LEU B 1 106 ? 8.36125 -64.27847 63.83789 1.000 29.14685 86 LEU B O 1
ATOM 2777 N N . ALA B 1 107 ? 9.85058 -63.28974 62.48882 1.000 32.38379 87 ALA B N 1
ATOM 2778 C CA . ALA B 1 107 ? 9.74832 -64.32565 61.47091 1.000 31.79568 87 ALA B CA 1
ATOM 2779 C C . ALA B 1 107 ? 10.29348 -65.68345 61.96372 1.000 37.18543 87 ALA B C 1
ATOM 2780 O O . ALA B 1 107 ? 10.02558 -66.72095 61.35620 1.000 33.93896 87 ALA B O 1
ATOM 2782 N N . ARG B 1 108 ? 11.05664 -65.68834 63.05285 1.000 32.58528 88 ARG B N 1
ATOM 2783 C CA . ARG B 1 108 ? 11.51465 -66.95947 63.61349 1.000 34.51306 88 ARG B CA 1
ATOM 2784 C C . ARG B 1 108 ? 10.34244 -67.76325 64.17465 1.000 40.72467 88 ARG B C 1
ATOM 2785 O O . ARG B 1 108 ? 10.42118 -68.99729 64.29159 1.000 35.39565 88 ARG B O 1
ATOM 2793 N N . ARG B 1 109 ? 9.25972 -67.06260 64.51286 1.000 36.88748 89 ARG B N 1
ATOM 2794 C CA . ARG B 1 109 ? 8.10442 -67.67384 65.17074 1.000 34.62660 89 ARG B CA 1
ATOM 2795 C C . ARG B 1 109 ? 6.80379 -67.58913 64.36707 1.000 33.67091 89 ARG B C 1
ATOM 2796 O O . ARG B 1 109 ? 5.95710 -68.48109 64.46849 1.000 33.85018 89 ARG B O 1
ATOM 2804 N N . TYR B 1 110 ? 6.65031 -66.52511 63.57693 1.000 31.58636 90 TYR B N 1
ATOM 2805 C CA . TYR B 1 110 ? 5.41426 -66.23486 62.84834 1.000 31.33612 90 TYR B CA 1
ATOM 2806 C C . TYR B 1 110 ? 5.62742 -66.09032 61.35164 1.000 32.73521 90 TYR B C 1
ATOM 2807 O O . TYR B 1 110 ? 6.71513 -65.74132 60.88631 1.000 32.06516 90 TYR B O 1
ATOM 2816 N N . HIS B 1 111 ? 4.56932 -66.34151 60.59567 1.000 27.60589 91 HIS B N 1
ATOM 2817 C CA . HIS B 1 111 ? 4.54391 -65.93548 59.20898 1.000 29.45209 91 HIS B CA 1
ATOM 2818 C C . HIS B 1 111 ? 4.14162 -64.48042 59.21748 1.000 28.10213 91 HIS B C 1
ATOM 2819 O O . HIS B 1 111 ? 2.96214 -64.16298 59.37574 1.000 29.34133 91 HIS B O 1
ATOM 2826 N N . VAL B 1 112 ? 5.13020 -63.61346 59.06524 1.000 25.90479 92 VAL B N 1
ATOM 2827 C CA . VAL B 1 112 ? 4.92950 -62.17096 59.17166 1.000 24.84323 92 VAL B CA 1
ATOM 2828 C C . VAL B 1 112 ? 4.38642 -61.59736 57.86771 1.000 28.94861 92 VAL B C 1
ATOM 2829 O O . VAL B 1 112 ? 4.88496 -61.88887 56.77919 1.000 29.43279 92 VAL B O 1
ATOM 2833 N N . ILE B 1 113 ? 3.34763 -60.78249 57.99369 1.000 26.54152 93 ILE B N 1
ATOM 2834 C CA . ILE B 1 113 ? 2.76988 -60.05217 56.87528 1.000 22.87126 93 ILE B CA 1
ATOM 2835 C C . ILE B 1 113 ? 2.76347 -58.56843 57.22692 1.000 27.31103 93 ILE B C 1
ATOM 2836 O O . ILE B 1 113 ? 1.91169 -58.12754 57.99481 1.000 26.53892 93 ILE B O 1
ATOM 2841 N N . ALA B 1 114 ? 3.73363 -57.81988 56.68968 1.000 21.26947 94 ALA B N 1
ATOM 2842 C CA . ALA B 1 114 ? 3.88521 -56.37838 56.96331 1.000 25.22915 94 ALA B CA 1
ATOM 2843 C C . ALA B 1 114 ? 3.27897 -55.58255 55.82610 1.000 25.41646 94 ALA B C 1
ATOM 2844 O O . ALA B 1 114 ? 3.77964 -55.62331 54.70588 1.000 24.82982 94 ALA B O 1
ATOM 2846 N N . VAL B 1 115 ? 2.20076 -54.85723 56.09804 1.000 19.66364 95 VAL B N 1
ATOM 2847 C CA . VAL B 1 115 ? 1.42015 -54.27912 55.00859 1.000 23.99234 95 VAL B CA 1
ATOM 2848 C C . VAL B 1 115 ? 1.63246 -52.78401 54.88417 1.000 25.42414 95 VAL B C 1
ATOM 2849 O O . VAL B 1 115 ? 1.99669 -52.11172 55.85204 1.000 24.54619 95 VAL B O 1
ATOM 2853 N N . ASP B 1 116 ? 1.41419 -52.28205 53.67155 1.000 19.51321 96 ASP B N 1
ATOM 2854 C CA . ASP B 1 116 ? 1.19985 -50.87260 53.43904 1.000 21.02690 96 ASP B CA 1
ATOM 2855 C C . ASP B 1 116 ? -0.31436 -50.66076 53.39856 1.000 21.48028 96 ASP B C 1
ATOM 2856 O O . ASP B 1 116 ? -1.01716 -51.29434 52.60152 1.000 23.93070 96 ASP B O 1
ATOM 2861 N N . LEU B 1 117 ? -0.81550 -49.78565 54.25784 1.000 21.79779 97 LEU B N 1
ATOM 2862 C CA . LEU B 1 117 ? -2.23831 -49.45016 54.26476 1.000 19.75294 97 LEU B CA 1
ATOM 2863 C C . LEU B 1 117 ? -2.71094 -48.87137 52.93963 1.000 21.47734 97 LEU B C 1
ATOM 2864 O O . LEU B 1 117 ? -1.91056 -48.36220 52.15530 1.000 19.23915 97 LEU B O 1
ATOM 2869 N N . ARG B 1 118 ? -4.01586 -48.92890 52.69640 1.000 21.85751 98 ARG B N 1
ATOM 2870 C CA . ARG B 1 118 ? -4.62086 -48.08228 51.67527 1.000 23.60523 98 ARG B CA 1
ATOM 2871 C C . ARG B 1 118 ? -4.06314 -46.65359 51.82450 1.000 22.75019 98 ARG B C 1
ATOM 2872 O O . ARG B 1 118 ? -4.08051 -46.08815 52.92112 1.000 22.64292 98 ARG B O 1
ATOM 2880 N N . GLY B 1 119 ? -3.55746 -46.08046 50.73270 1.000 20.77441 99 GLY B N 1
ATOM 2881 C CA . GLY B 1 119 ? -3.00044 -44.74177 50.74393 1.000 22.04370 99 GLY B CA 1
ATOM 2882 C C . GLY B 1 119 ? -1.51459 -44.60343 51.06302 1.000 22.46075 99 GLY B C 1
ATOM 2883 O O . GLY B 1 119 ? -0.94667 -43.51322 50.96171 1.000 23.93911 99 GLY B O 1
ATOM 2884 N N . MET B 1 120 ? -0.89548 -45.71273 51.44336 1.000 19.64732 100 MET B N 1
ATOM 2885 C CA . MET B 1 120 ? 0.48093 -45.75136 51.94396 1.000 21.48290 100 MET B CA 1
ATOM 2886 C C . MET B 1 120 ? 1.45260 -46.50637 51.02579 1.000 24.53518 100 MET B C 1
ATOM 2887 O O . MET B 1 120 ? 1.13180 -47.57676 50.54023 1.000 22.19061 100 MET B O 1
ATOM 2892 N N . GLY B 1 121 ? 2.65790 -45.97124 50.84097 1.000 23.80523 101 GLY B N 1
ATOM 2893 C CA . GLY B 1 121 ? 3.74229 -46.72510 50.21386 1.000 22.01930 101 GLY B CA 1
ATOM 2894 C C . GLY B 1 121 ? 3.40774 -47.27634 48.84261 1.000 21.61992 101 GLY B C 1
ATOM 2895 O O . GLY B 1 121 ? 3.06453 -46.51104 47.93732 1.000 24.14855 101 GLY B O 1
ATOM 2896 N N . GLY B 1 122 ? 3.47728 -48.59450 48.70097 1.000 22.53493 102 GLY B N 1
ATOM 2897 C CA . GLY B 1 122 ? 3.24443 -49.24022 47.42260 1.000 24.59305 102 GLY B CA 1
ATOM 2898 C C . GLY B 1 122 ? 1.78668 -49.56380 47.16386 1.000 25.73921 102 GLY B C 1
ATOM 2899 O O . GLY B 1 122 ? 1.44873 -50.08976 46.10212 1.000 27.10829 102 GLY B O 1
ATOM 2900 N N . SER B 1 123 ? 0.91387 -49.25733 48.11693 1.000 23.79481 103 SER B N 1
ATOM 2901 C CA . SER B 1 123 ? -0.50643 -49.55718 47.92767 1.000 26.21338 103 SER B CA 1
ATOM 2902 C C . SER B 1 123 ? -1.20847 -48.45528 47.12719 1.000 23.74940 103 SER B C 1
ATOM 2903 O O . SER B 1 123 ? -0.71797 -47.32328 47.02380 1.000 23.72572 103 SER B O 1
ATOM 2906 N N . ASP B 1 124 ? -2.35238 -48.79740 46.53562 1.000 25.75813 104 ASP B N 1
ATOM 2907 C CA . ASP B 1 124 ? -3.16191 -47.81554 45.81179 1.000 25.96872 104 ASP B CA 1
ATOM 2908 C C . ASP B 1 124 ? -3.55506 -46.64817 46.69956 1.000 26.71430 104 ASP B C 1
ATOM 2909 O O . ASP B 1 124 ? -3.66488 -46.78950 47.91515 1.000 29.23156 104 ASP B O 1
ATOM 2914 N N . LYS B 1 125 ? -3.78797 -45.49656 46.08185 1.000 22.09737 105 LYS B N 1
ATOM 2915 C CA . LYS B 1 125 ? -4.26703 -44.32571 46.80558 1.000 22.02628 105 LYS B CA 1
ATOM 2916 C C . LYS B 1 125 ? -5.61321 -43.86055 46.24452 1.000 28.08427 105 LYS B C 1
ATOM 2917 O O . LYS B 1 125 ? -5.68112 -42.87212 45.51637 1.000 28.92294 105 LYS B O 1
ATOM 2923 N N . PRO B 1 126 ? -6.69063 -44.57075 46.59412 1.000 29.30356 106 PRO B N 1
ATOM 2924 C CA . PRO B 1 126 ? -8.02157 -44.24066 46.07500 1.000 34.77181 106 PRO B CA 1
ATOM 2925 C C . PRO B 1 126 ? -8.55309 -42.91563 46.61232 1.000 36.87724 106 PRO B C 1
ATOM 2926 O O . PRO B 1 126 ? -7.92452 -42.29301 47.47526 1.000 27.68481 106 PRO B O 1
ATOM 2930 N N . ALA B 1 127 ? -9.70186 -42.48489 46.09648 1.000 38.46931 107 ALA B N 1
ATOM 2931 C CA . ALA B 1 127 ? -10.28328 -41.21428 46.50943 1.000 37.09748 107 ALA B CA 1
ATOM 2932 C C . ALA B 1 127 ? -10.70452 -41.23923 47.97353 1.000 35.14115 107 ALA B C 1
ATOM 2933 O O . ALA B 1 127 ? -10.52969 -40.25368 48.68134 1.000 27.99903 107 ALA B O 1
ATOM 2935 N N . GLY B 1 128 ? -11.24098 -42.36767 48.43169 1.000 35.38450 108 GLY B N 1
ATOM 2936 C CA . GLY B 1 128 ? -11.75144 -42.44529 49.78913 1.000 31.28277 108 GLY B CA 1
ATOM 2937 C C . GLY B 1 128 ? -11.52596 -43.76954 50.47986 1.000 28.32049 108 GLY B C 1
ATOM 2938 O O . GLY B 1 128 ? -10.66003 -44.55663 50.08330 1.000 26.26185 108 GLY B O 1
ATOM 2939 N N . GLY B 1 129 ? -12.30088 -44.00735 51.53321 1.000 27.37519 109 GLY B N 1
ATOM 2940 C CA . GLY B 1 129 ? -12.23025 -45.24603 52.29141 1.000 27.75884 109 GLY B CA 1
ATOM 2941 C C . GLY B 1 129 ? -11.12284 -45.24925 53.33618 1.000 27.58558 109 GLY B C 1
ATOM 2942 O O . GLY B 1 129 ? -10.61069 -46.31546 53.69001 1.000 26.49795 109 GLY B O 1
ATOM 2943 N N . TYR B 1 130 ? -10.77360 -44.06702 53.84669 1.000 26.32214 110 TYR B N 1
ATOM 2944 C CA . TYR B 1 130 ? -9.63366 -43.92808 54.75844 1.000 21.09231 110 TYR B CA 1
ATOM 2945 C C . TYR B 1 130 ? -10.02656 -43.89310 56.22429 1.000 25.32186 110 TYR B C 1
ATOM 2946 O O . TYR B 1 130 ? -9.17056 -43.72348 57.09779 1.000 24.65281 110 TYR B O 1
ATOM 2955 N N . ASP B 1 131 ? -11.31839 -44.06806 56.49449 1.000 26.32411 111 ASP B N 1
ATOM 2956 C CA . ASP B 1 131 ? -11.76489 -44.35482 57.85350 1.000 26.06958 111 ASP B CA 1
ATOM 2957 C C . ASP B 1 131 ? -11.15920 -45.69463 58.28032 1.000 25.04512 111 ASP B C 1
ATOM 2958 O O . ASP B 1 131 ? -10.93048 -46.56898 57.44245 1.000 25.72898 111 ASP B O 1
ATOM 2963 N N . LYS B 1 132 ? -10.90020 -45.86203 59.56999 1.000 21.37677 112 LYS B N 1
ATOM 2964 C CA . LYS B 1 132 ? -10.17728 -47.04898 60.03448 1.000 25.42271 112 LYS B CA 1
ATOM 2965 C C . LYS B 1 132 ? -10.96583 -48.34596 59.85033 1.000 24.30550 112 LYS B C 1
ATOM 2966 O O . LYS B 1 132 ? -10.36672 -49.40196 59.68566 1.000 22.56742 112 LYS B O 1
ATOM 2972 N N . LYS B 1 133 ? -12.29553 -48.26287 59.88463 1.000 25.43444 113 LYS B N 1
ATOM 2973 C CA . LYS B 1 133 ? -13.15544 -49.42796 59.64012 1.000 28.83085 113 LYS B CA 1
ATOM 2974 C C . LYS B 1 133 ? -12.96608 -49.99466 58.23112 1.000 26.02427 113 LYS B C 1
ATOM 2975 O O . LYS B 1 133 ? -12.78061 -51.20921 58.04761 1.000 26.44073 113 LYS B O 1
ATOM 2981 N N . THR B 1 134 ? -12.99423 -49.10730 57.24529 1.000 25.82720 114 THR B N 1
ATOM 2982 C CA . THR B 1 134 ? -12.81700 -49.50487 55.86235 1.000 27.09574 114 THR B CA 1
ATOM 2983 C C . THR B 1 134 ? -11.39859 -50.04282 55.66203 1.000 28.55748 114 THR B C 1
ATOM 2984 O O . THR B 1 134 ? -11.20817 -51.07343 55.01100 1.000 22.03569 114 THR B O 1
ATOM 2988 N N . MET B 1 135 ? -10.40366 -49.37950 56.24902 1.000 27.58126 115 MET B N 1
ATOM 2989 C CA . MET B 1 135 ? -9.03039 -49.85262 56.06577 1.000 22.11805 115 MET B CA 1
ATOM 2990 C C . MET B 1 135 ? -8.82616 -51.19408 56.76338 1.000 23.71632 115 MET B C 1
ATOM 2991 O O . MET B 1 135 ? -8.05745 -52.03503 56.28121 1.000 24.41199 115 MET B O 1
ATOM 2996 N N . ALA B 1 136 ? -9.53813 -51.42021 57.87160 1.000 24.08830 116 ALA B N 1
ATOM 2997 C CA . ALA B 1 136 ? -9.48349 -52.72202 58.53211 1.000 22.91233 116 ALA B CA 1
ATOM 2998 C C . ALA B 1 136 ? -10.10669 -53.80589 57.65217 1.000 25.81926 116 ALA B C 1
ATOM 2999 O O . ALA B 1 136 ? -9.61966 -54.94253 57.61392 1.000 27.13654 116 ALA B O 1
ATOM 3001 N N . ALA B 1 137 ? -11.18237 -53.46153 56.94783 1.000 25.82109 117 ALA B N 1
ATOM 3002 C CA . ALA B 1 137 ? -11.82650 -54.45198 56.07202 1.000 27.67880 117 ALA B CA 1
ATOM 3003 C C . ALA B 1 137 ? -10.90096 -54.83814 54.91956 1.000 26.34135 117 ALA B C 1
ATOM 3004 O O . ALA B 1 137 ? -10.90234 -56.00271 54.48225 1.000 26.45037 117 ALA B O 1
ATOM 3006 N N . ASP B 1 138 ? -10.11659 -53.86873 54.43274 1.000 26.49760 118 ASP B N 1
ATOM 3007 C CA . ASP B 1 138 ? -9.08600 -54.13582 53.41463 1.000 25.83284 118 ASP B CA 1
ATOM 3008 C C . ASP B 1 138 ? -8.18031 -55.24534 53.90611 1.000 28.00473 118 ASP B C 1
ATOM 3009 O O . ASP B 1 138 ? -7.91896 -56.21454 53.19589 1.000 28.55132 118 ASP B O 1
ATOM 3014 N N . LEU B 1 139 ? -7.66621 -55.08180 55.11980 1.000 26.40069 119 LEU B N 1
ATOM 3015 C CA . LEU B 1 139 ? -6.73725 -56.04621 55.67524 1.000 23.11867 119 LEU B CA 1
ATOM 3016 C C . LEU B 1 139 ? -7.42379 -57.38497 55.95781 1.000 26.66212 119 LEU B C 1
ATOM 3017 O O . LEU B 1 139 ? -6.82735 -58.45436 55.77800 1.000 28.73053 119 LEU B O 1
ATOM 3022 N N . HIS B 1 140 ? -8.69181 -57.33308 56.35166 1.000 24.25573 120 HIS B N 1
ATOM 3023 C CA . HIS B 1 140 ? -9.43751 -58.56963 56.58875 1.000 31.93073 120 HIS B CA 1
ATOM 3024 C C . HIS B 1 140 ? -9.55359 -59.35013 55.27510 1.000 29.28566 120 HIS B C 1
ATOM 3025 O O . HIS B 1 140 ? -9.27833 -60.54827 55.22985 1.000 31.11434 120 HIS B O 1
ATOM 3032 N N . ALA B 1 141 ? -9.94207 -58.66475 54.20990 1.000 30.94556 121 ALA B N 1
ATOM 3033 C CA . ALA B 1 141 ? -9.98713 -59.29402 52.89473 1.000 36.10680 121 ALA B CA 1
ATOM 3034 C C . ALA B 1 141 ? -8.61247 -59.83283 52.48743 1.000 33.77281 121 ALA B C 1
ATOM 3035 O O . ALA B 1 141 ? -8.52044 -60.92882 51.94770 1.000 28.64128 121 ALA B O 1
ATOM 3037 N N . LEU B 1 142 ? -7.54967 -59.06936 52.74967 1.000 28.42369 122 LEU B N 1
ATOM 3038 C CA . LEU B 1 142 ? -6.18586 -59.52738 52.44593 1.000 33.03267 122 LEU B CA 1
ATOM 3039 C C . LEU B 1 142 ? -5.82320 -60.85260 53.13196 1.000 36.91936 122 LEU B C 1
ATOM 3040 O O . LEU B 1 142 ? -5.39879 -61.81488 52.47977 1.000 31.76922 122 LEU B O 1
ATOM 3045 N N . VAL B 1 143 ? -5.96631 -60.92603 54.44964 1.000 26.12440 123 VAL B N 1
ATOM 3046 C CA . VAL B 1 143 ? -5.51976 -62.12788 55.12087 1.000 27.27378 123 VAL B CA 1
ATOM 3047 C C . VAL B 1 143 ? -6.43562 -63.32041 54.78604 1.000 31.27004 123 VAL B C 1
ATOM 3048 O O . VAL B 1 143 ? -5.94213 -64.42719 54.63443 1.000 32.81538 123 VAL B O 1
ATOM 3052 N N . ARG B 1 144 ? -7.73304 -63.09364 54.58403 1.000 31.44625 124 ARG B N 1
ATOM 3053 C CA . ARG B 1 144 ? -8.60914 -64.20431 54.16738 1.000 36.41593 124 ARG B CA 1
ATOM 3054 C C . ARG B 1 144 ? -8.18595 -64.74356 52.80386 1.000 34.12913 124 ARG B C 1
ATOM 3055 O O . ARG B 1 144 ? -8.14485 -65.96209 52.60096 1.000 33.37056 124 ARG B O 1
ATOM 3063 N N . GLY B 1 145 ? -7.83708 -63.83084 51.89887 1.000 30.89296 125 GLY B N 1
ATOM 3064 C CA . GLY B 1 145 ? -7.36084 -64.17511 50.56788 1.000 38.54836 125 GLY B CA 1
ATOM 3065 C C . GLY B 1 145 ? -6.08975 -65.00370 50.60844 1.000 44.51392 125 GLY B C 1
ATOM 3066 O O . GLY B 1 145 ? -5.84667 -65.83438 49.73648 1.000 43.62041 125 GLY B O 1
ATOM 3067 N N . LEU B 1 146 ? -5.27384 -64.78179 51.63063 1.000 33.31287 126 LEU B N 1
ATOM 3068 C CA . LEU B 1 146 ? -4.05574 -65.56778 51.81927 1.000 36.94779 126 LEU B CA 1
ATOM 3069 C C . LEU B 1 146 ? -4.31457 -66.86629 52.59971 1.000 40.73760 126 LEU B C 1
ATOM 3070 O O . LEU B 1 146 ? -3.37763 -67.57982 52.96574 1.000 41.78967 126 LEU B O 1
ATOM 3075 N N . GLY B 1 147 ? -5.58472 -67.16400 52.86768 1.000 34.74179 127 GLY B N 1
ATOM 3076 C CA . GLY B 1 147 ? -5.95067 -68.44452 53.44655 1.000 37.30756 127 GLY B CA 1
ATOM 3077 C C . GLY B 1 147 ? -5.89573 -68.51330 54.95649 1.000 41.92688 127 GLY B C 1
ATOM 3078 O O . GLY B 1 147 ? -5.86910 -69.60076 55.53916 1.000 38.73191 127 GLY B O 1
ATOM 3079 N N . HIS B 1 148 ? -5.86668 -67.35596 55.60636 1.000 33.61294 128 HIS B N 1
ATOM 3080 C CA . HIS B 1 148 ? -5.87236 -67.33537 57.05803 1.000 33.03014 128 HIS B CA 1
ATOM 3081 C C . HIS B 1 148 ? -7.28191 -67.03011 57.55670 1.000 40.02157 128 HIS B C 1
ATOM 3082 O O . HIS B 1 148 ? -7.88656 -66.03717 57.15566 1.000 55.16680 128 HIS B O 1
ATOM 3089 N N . ARG B 1 149 ? -7.80484 -67.88845 58.42380 1.000 40.69978 129 ARG B N 1
ATOM 3090 C CA . ARG B 1 149 ? -9.11634 -67.65502 59.00718 1.000 43.92419 129 ARG B CA 1
ATOM 3091 C C . ARG B 1 149 ? -8.98914 -66.61740 60.11479 1.000 43.07800 129 ARG B C 1
ATOM 3092 O O . ARG B 1 149 ? -9.79023 -65.69346 60.20175 1.000 44.40468 129 ARG B O 1
ATOM 3094 N N . GLN B 1 150 ? -7.96143 -66.76289 60.94076 1.000 40.34589 130 GLN B N 1
ATOM 3095 C CA . GLN B 1 150 ? -7.68459 -65.76435 61.95684 1.000 44.74616 130 GLN B CA 1
ATOM 3096 C C . GLN B 1 150 ? -6.18770 -65.49909 62.06378 1.000 41.79648 130 GLN B C 1
ATOM 3097 O O . GLN B 1 150 ? -5.35976 -66.39643 61.87911 1.000 32.37410 130 GLN B O 1
ATOM 3103 N N . VAL B 1 151 ? -5.84993 -64.26276 62.40696 1.000 33.27091 131 VAL B N 1
ATOM 3104 C CA . VAL B 1 151 ? -4.46028 -63.85059 62.48542 1.000 28.68870 131 VAL B CA 1
ATOM 3105 C C . VAL B 1 151 ? -4.15964 -63.13078 63.78236 1.000 34.59889 131 VAL B C 1
ATOM 3106 O O . VAL B 1 151 ? -5.05719 -62.59204 64.43077 1.000 28.33726 131 VAL B O 1
ATOM 3110 N N . ASN B 1 152 ? -2.88762 -63.14675 64.15857 1.000 27.17528 132 ASN B N 1
ATOM 3111 C CA . ASN B 1 152 ? -2.38107 -62.20786 65.14729 1.000 27.36833 132 ASN B CA 1
ATOM 3112 C C . ASN B 1 152 ? -2.23980 -60.86033 64.48015 1.000 30.98746 132 ASN B C 1
ATOM 3113 O O . ASN B 1 152 ? -1.89389 -60.80654 63.30328 1.000 29.31534 132 ASN B O 1
ATOM 3118 N N . VAL B 1 153 ? -2.52812 -59.77473 65.19997 1.000 23.30817 133 VAL B N 1
ATOM 3119 C CA . VAL B 1 153 ? -2.47139 -58.43379 64.58787 1.000 22.46342 133 VAL B CA 1
ATOM 3120 C C . VAL B 1 153 ? -1.76842 -57.45411 65.50808 1.000 28.41950 133 VAL B C 1
ATOM 3121 O O . VAL B 1 153 ? -2.08160 -57.38325 66.69528 1.000 24.73676 133 VAL B O 1
ATOM 3125 N N . ALA B 1 154 ? -0.82195 -56.69608 64.96729 1.000 26.57136 134 ALA B N 1
ATOM 3126 C CA . ALA B 1 154 ? -0.19795 -55.61777 65.72303 1.000 22.05521 134 ALA B CA 1
ATOM 3127 C C . ALA B 1 154 ? -0.16271 -54.37019 64.85554 1.000 25.79691 134 ALA B C 1
ATOM 3128 O O . ALA B 1 154 ? 0.14189 -54.45031 63.66708 1.000 23.76659 134 ALA B O 1
ATOM 3130 N N . GLY B 1 155 ? -0.50200 -53.22295 65.43259 1.000 21.86602 135 GLY B N 1
ATOM 3131 C CA . GLY B 1 155 ? -0.48629 -51.99268 64.65947 1.000 19.53512 135 GLY B CA 1
ATOM 3132 C C . GLY B 1 155 ? 0.14783 -50.87810 65.44933 1.000 20.10828 135 GLY B C 1
ATOM 3133 O O . GLY B 1 155 ? 0.07840 -50.85881 66.67451 1.000 23.36318 135 GLY B O 1
ATOM 3134 N N . HIS B 1 156 ? 0.75232 -49.94324 64.72218 1.000 21.82998 136 HIS B N 1
ATOM 3135 C CA . HIS B 1 156 ? 1.39717 -48.76841 65.31198 1.000 23.22693 136 HIS B CA 1
ATOM 3136 C C . HIS B 1 156 ? 0.83558 -47.50805 64.67791 1.000 19.45191 136 HIS B C 1
ATOM 3137 O O . HIS B 1 156 ? 0.61329 -47.48030 63.46801 1.000 20.44337 136 HIS B O 1
ATOM 3144 N N . ASP B 1 157 ? 0.60077 -46.47969 65.49758 1.000 20.62399 137 ASP B N 1
ATOM 3145 C CA . ASP B 1 157 ? 0.21080 -45.15928 64.99513 1.000 21.65865 137 ASP B CA 1
ATOM 3146 C C . ASP B 1 157 ? -1.14019 -45.30154 64.28139 1.000 20.26476 137 ASP B C 1
ATOM 3147 O O . ASP B 1 157 ? -2.05120 -45.95067 64.81256 1.000 21.84637 137 ASP B O 1
ATOM 3152 N N . ILE B 1 158 ? -1.28605 -44.73224 63.08573 1.000 20.02425 138 ILE B N 1
ATOM 3153 C CA . ILE B 1 158 ? -2.51910 -44.92606 62.33249 1.000 20.18750 138 ILE B CA 1
ATOM 3154 C C . ILE B 1 158 ? -2.85708 -46.42188 62.19820 1.000 19.20544 138 ILE B C 1
ATOM 3155 O O . ILE B 1 158 ? -4.02517 -46.81544 62.27101 1.000 19.04158 138 ILE B O 1
ATOM 3160 N N . GLY B 1 159 ? -1.82303 -47.24835 62.05726 1.000 19.70824 139 GLY B N 1
ATOM 3161 C CA . GLY B 1 159 ? -1.97604 -48.69023 61.95512 1.000 19.11710 139 GLY B CA 1
ATOM 3162 C C . GLY B 1 159 ? -2.50428 -49.32000 63.23032 1.000 19.57542 139 GLY B C 1
ATOM 3163 O O . GLY B 1 159 ? -3.14595 -50.37450 63.18246 1.000 22.47974 139 GLY B O 1
ATOM 3164 N N . SER B 1 160 ? -2.23068 -48.68160 64.37371 1.000 20.85008 140 SER B N 1
ATOM 3165 C CA . SER B 1 160 ? -2.78125 -49.14958 65.65186 1.000 20.79224 140 SER B CA 1
ATOM 3166 C C . SER B 1 160 ? -4.29754 -48.91562 65.66342 1.000 24.67269 140 SER B C 1
ATOM 3167 O O . SER B 1 160 ? -5.06405 -49.76676 66.12455 1.000 22.87199 140 SER B O 1
ATOM 3170 N N . MET B 1 161 ? -4.73302 -47.77633 65.14190 1.000 23.47170 141 MET B N 1
ATOM 3171 C CA . MET B 1 161 ? -6.16466 -47.51678 65.02360 1.000 25.23157 141 MET B CA 1
ATOM 3172 C C . MET B 1 161 ? -6.80852 -48.57917 64.14224 1.000 26.33338 141 MET B C 1
ATOM 3173 O O . MET B 1 161 ? -7.86341 -49.14227 64.47642 1.000 25.55764 141 MET B O 1
ATOM 3178 N N . VAL B 1 162 ? -6.14726 -48.88701 63.02966 1.000 21.74418 142 VAL B N 1
ATOM 3179 C CA . VAL B 1 162 ? -6.66110 -49.91277 62.10941 1.000 21.62198 142 VAL B CA 1
ATOM 3180 C C . VAL B 1 162 ? -6.68984 -51.30046 62.74405 1.000 25.11196 142 VAL B C 1
ATOM 3181 O O . VAL B 1 162 ? -7.65111 -52.04939 62.54994 1.000 25.41430 142 VAL B O 1
ATOM 3185 N N . ALA B 1 163 ? -5.66091 -51.64330 63.51034 1.000 19.99524 143 ALA B N 1
ATOM 3186 C CA . ALA B 1 163 ? -5.63038 -52.93864 64.18690 1.000 23.75116 143 ALA B CA 1
ATOM 3187 C C . ALA B 1 163 ? -6.80456 -53.05560 65.14654 1.000 28.26639 143 ALA B C 1
ATOM 3188 O O . ALA B 1 163 ? -7.44412 -54.10486 65.23268 1.000 25.76921 143 ALA B O 1
ATOM 3190 N N . PHE B 1 164 ? -7.08998 -51.97287 65.86762 1.000 28.84431 144 PHE B N 1
ATOM 3191 C CA . PHE B 1 164 ? -8.20817 -51.98257 66.80081 1.000 25.78212 144 PHE B CA 1
ATOM 3192 C C . PHE B 1 164 ? -9.52345 -52.16227 66.05157 1.000 23.53014 144 PHE B C 1
ATOM 3193 O O . PHE B 1 164 ? -10.37537 -52.96076 66.46230 1.000 27.87069 144 PHE B O 1
ATOM 3201 N N . ALA B 1 165 ? -9.68523 -51.42145 64.96545 1.000 22.18742 145 ALA B N 1
ATOM 3202 C CA . ALA B 1 165 ? -10.88626 -51.51786 64.14671 1.000 22.43253 145 ALA B CA 1
ATOM 3203 C C . ALA B 1 165 ? -11.01592 -52.92359 63.56908 1.000 27.84140 145 ALA B C 1
ATOM 3204 O O . ALA B 1 165 ? -12.12735 -53.41919 63.35479 1.000 31.46416 145 ALA B O 1
ATOM 3206 N N . PHE B 1 166 ? -9.87353 -53.55087 63.29885 1.000 25.04215 146 PHE B N 1
ATOM 3207 C CA . PHE B 1 166 ? -9.84809 -54.93717 62.81471 1.000 26.38287 146 PHE B CA 1
ATOM 3208 C C . PHE B 1 166 ? -10.45847 -55.86535 63.87330 1.000 27.01003 146 PHE B C 1
ATOM 3209 O O . PHE B 1 166 ? -11.35607 -56.66854 63.58747 1.000 30.85142 146 PHE B O 1
ATOM 3217 N N . ALA B 1 167 ? -10.00951 -55.71101 65.11059 1.000 25.93198 147 ALA B N 1
ATOM 3218 C CA . ALA B 1 167 ? -10.50123 -56.54264 66.20593 1.000 27.14575 147 ALA B CA 1
ATOM 3219 C C . ALA B 1 167 ? -11.97885 -56.28117 66.48294 1.000 34.28428 147 ALA B C 1
ATOM 3220 O O . ALA B 1 167 ? -12.73997 -57.20867 66.76223 1.000 33.48774 147 ALA B O 1
ATOM 3222 N N . ALA B 1 168 ? -12.39046 -55.02568 66.36718 1.000 26.78177 148 ALA B N 1
ATOM 3223 C CA . ALA B 1 168 ? -13.76496 -54.63315 66.67748 1.000 30.87623 148 ALA B CA 1
ATOM 3224 C C . ALA B 1 168 ? -14.75409 -55.08133 65.60767 1.000 36.26137 148 ALA B C 1
ATOM 3225 O O . ALA B 1 168 ? -15.88725 -55.45061 65.92186 1.000 35.83413 148 ALA B O 1
ATOM 3227 N N . ASN B 1 169 ? -14.32943 -55.04848 64.34909 1.000 29.41782 149 ASN B N 1
ATOM 3228 C CA . ASN B 1 169 ? -15.21355 -55.38630 63.24476 1.000 29.05352 149 ASN B CA 1
ATOM 3229 C C . ASN B 1 169 ? -15.09498 -56.84063 62.78452 1.000 30.82186 149 ASN B C 1
ATOM 3230 O O . ASN B 1 169 ? -16.03533 -57.39303 62.20544 1.000 34.47770 149 ASN B O 1
ATOM 3235 N N . HIS B 1 170 ? -13.95009 -57.45405 63.06101 1.000 29.42213 150 HIS B N 1
ATOM 3236 C CA . HIS B 1 170 ? -13.67154 -58.81999 62.60471 1.000 35.62110 150 HIS B CA 1
ATOM 3237 C C . HIS B 1 170 ? -13.10767 -59.66045 63.72634 1.000 34.19047 150 HIS B C 1
ATOM 3238 O O . HIS B 1 170 ? -11.99272 -60.18373 63.64403 1.000 29.84748 150 HIS B O 1
ATOM 3245 N N . PRO B 1 171 ? -13.88172 -59.79481 64.80655 1.000 32.49739 151 PRO B N 1
ATOM 3246 C CA . PRO B 1 171 ? -13.37144 -60.53871 65.95019 1.000 34.94628 151 PRO B CA 1
ATOM 3247 C C . PRO B 1 171 ? -13.05124 -61.98504 65.55625 1.000 33.84765 151 PRO B C 1
ATOM 3248 O O . PRO B 1 171 ? -12.10004 -62.55805 66.06506 1.000 32.03202 151 PRO B O 1
ATOM 3252 N N . GLU B 1 172 ? -13.82123 -62.55099 64.63465 1.000 28.78622 152 GLU B N 1
ATOM 3253 C CA . GLU B 1 172 ? -13.61088 -63.95210 64.27227 1.000 34.72577 152 GLU B CA 1
ATOM 3254 C C . GLU B 1 172 ? -12.25663 -64.18799 63.58201 1.000 38.39740 152 GLU B C 1
ATOM 3255 O O . GLU B 1 172 ? -11.74733 -65.31321 63.57392 1.000 35.46278 152 GLU B O 1
ATOM 3261 N N . ALA B 1 173 ? -11.68213 -63.12933 63.01429 1.000 36.11470 153 ALA B N 1
ATOM 3262 C CA . ALA B 1 173 ? -10.40744 -63.20438 62.30414 1.000 35.22638 153 ALA B CA 1
ATOM 3263 C C . ALA B 1 173 ? -9.24805 -62.73367 63.15378 1.000 33.42515 153 ALA B C 1
ATOM 3264 O O . ALA B 1 173 ? -8.11381 -62.67030 62.68698 1.000 31.65048 153 ALA B O 1
ATOM 3266 N N . THR B 1 174 ? -9.53080 -62.39415 64.40451 1.000 30.91400 154 THR B N 1
ATOM 3267 C CA . THR B 1 174 ? -8.52601 -61.78877 65.26163 1.000 33.12112 154 THR B CA 1
ATOM 3268 C C . THR B 1 174 ? -8.15787 -62.72198 66.39647 1.000 38.19486 154 THR B C 1
ATOM 3269 O O . THR B 1 174 ? -8.93293 -62.89040 67.33876 1.000 43.63186 154 THR B O 1
ATOM 3273 N N . ARG B 1 175 ? -6.97552 -63.32433 66.32950 1.000 29.76784 155 ARG B N 1
ATOM 3274 C CA . ARG B 1 175 ? -6.56556 -64.24052 67.39061 1.000 33.23501 155 ARG B CA 1
ATOM 3275 C C . ARG B 1 175 ? -6.26046 -63.45807 68.67018 1.000 37.04877 155 ARG B C 1
ATOM 3276 O O . ARG B 1 175 ? -6.78174 -63.75254 69.75184 1.000 31.78540 155 ARG B O 1
ATOM 3284 N N . LYS B 1 176 ? -5.38735 -62.47047 68.52594 1.000 31.59110 156 LYS B N 1
ATOM 3285 C CA . LYS B 1 176 ? -5.03428 -61.53734 69.58190 1.000 29.31727 156 LYS B CA 1
ATOM 3286 C C . LYS B 1 176 ? -4.69984 -60.23953 68.85703 1.000 30.03725 156 LYS B C 1
ATOM 3287 O O . LYS B 1 176 ? -4.42713 -60.24405 67.65431 1.000 27.75117 156 LYS B O 1
ATOM 3293 N N . VAL B 1 177 ? -4.76289 -59.12330 69.56739 1.000 24.85993 157 VAL B N 1
ATOM 3294 C CA . VAL B 1 177 ? -4.42391 -57.84835 68.93808 1.000 23.38412 157 VAL B CA 1
ATOM 3295 C C . VAL B 1 177 ? -3.51608 -57.04084 69.85461 1.000 29.05724 157 VAL B C 1
ATOM 3296 O O . VAL B 1 177 ? -3.70906 -57.01182 71.07131 1.000 26.27247 157 VAL B O 1
ATOM 3300 N N . ALA B 1 178 ? -2.50368 -56.41136 69.26091 1.000 26.88320 158 ALA B N 1
ATOM 3301 C CA . ALA B 1 178 ? -1.56808 -55.55948 69.98807 1.000 27.21675 158 ALA B CA 1
ATOM 3302 C C . ALA B 1 178 ? -1.61341 -54.15060 69.41313 1.000 25.84570 158 ALA B C 1
ATOM 3303 O O . ALA B 1 178 ? -1.53217 -53.97306 68.19339 1.000 26.06986 158 ALA B O 1
ATOM 3305 N N . LEU B 1 179 ? -1.76888 -53.16271 70.29324 1.000 23.83249 159 LEU B N 1
ATOM 3306 C CA . LEU B 1 179 ? -1.81673 -51.75472 69.89677 1.000 22.66975 159 LEU B CA 1
ATOM 3307 C C . LEU B 1 179 ? -0.52679 -51.08850 70.36760 1.000 24.03058 159 LEU B C 1
ATOM 3308 O O . LEU B 1 179 ? -0.18867 -51.12043 71.55102 1.000 26.79635 159 LEU B O 1
ATOM 3313 N N . LEU B 1 180 ? 0.22583 -50.53813 69.42611 1.000 23.25775 160 LEU B N 1
ATOM 3314 C CA . LEU B 1 180 ? 1.49677 -49.89395 69.72712 1.000 22.63114 160 LEU B CA 1
ATOM 3315 C C . LEU B 1 180 ? 1.30904 -48.36492 69.78116 1.000 23.12168 160 LEU B C 1
ATOM 3316 O O . LEU B 1 180 ? 1.08757 -47.71366 68.76256 1.000 23.00565 160 LEU B O 1
ATOM 3321 N N . ASP B 1 181 ? 1.35359 -47.84697 71.00850 1.000 23.14325 161 ASP B N 1
ATOM 3322 C CA . ASP B 1 181 ? 1.29639 -46.42064 71.37679 1.000 26.73076 161 ASP B CA 1
ATOM 3323 C C . ASP B 1 181 ? -0.05783 -45.74529 71.18138 1.000 30.27492 161 ASP B C 1
ATOM 3324 O O . ASP B 1 181 ? -0.49659 -44.98870 72.03896 1.000 33.98479 161 ASP B O 1
ATOM 3329 N N . THR B 1 182 ? -0.74834 -46.04426 70.08982 1.000 26.73467 162 THR B N 1
ATOM 3330 C CA . THR B 1 182 ? -1.85686 -45.19768 69.68452 1.000 24.85996 162 THR B CA 1
ATOM 3331 C C . THR B 1 182 ? -3.23159 -45.83289 69.90020 1.000 30.35301 162 THR B C 1
ATOM 3332 O O . THR B 1 182 ? -3.55949 -46.86589 69.32026 1.000 27.49212 162 THR B O 1
ATOM 3336 N N . PRO B 1 183 ? -4.05048 -45.20191 70.75053 1.000 28.86314 163 PRO B N 1
ATOM 3337 C CA . PRO B 1 183 ? -5.41262 -45.69624 70.93773 1.000 28.21965 163 PRO B CA 1
ATOM 3338 C C . PRO B 1 183 ? -6.31213 -45.26109 69.78906 1.000 26.80939 163 PRO B C 1
ATOM 3339 O O . PRO B 1 183 ? -5.99352 -44.31768 69.05209 1.000 27.55099 163 PRO B O 1
ATOM 3343 N N . HIS B 1 184 ? -7.43929 -45.94576 69.64286 1.000 26.16135 164 HIS B N 1
ATOM 3344 C CA . HIS B 1 184 ? -8.41730 -45.59428 68.63381 1.000 24.20074 164 HIS B CA 1
ATOM 3345 C C . HIS B 1 184 ? -9.05532 -44.24796 68.96367 1.000 29.82933 164 HIS B C 1
ATOM 3346 O O . HIS B 1 184 ? -9.26051 -43.93436 70.13248 1.000 31.03855 164 HIS B O 1
ATOM 3353 N N . PRO B 1 185 ? -9.33670 -43.43521 67.93919 1.000 27.62915 165 PRO B N 1
ATOM 3354 C CA . PRO B 1 185 ? -10.02711 -42.16147 68.19689 1.000 25.59589 165 PRO B CA 1
ATOM 3355 C C . PRO B 1 185 ? -11.34710 -42.33577 68.95127 1.000 29.81524 165 PRO B C 1
ATOM 3356 O O . PRO B 1 185 ? -12.12384 -43.27697 68.71617 1.000 29.09318 165 PRO B O 1
ATOM 3360 N N . ASP B 1 186 ? -11.58670 -41.42233 69.88158 1.000 28.30906 166 ASP B N 1
ATOM 3361 C CA . ASP B 1 186 ? -12.85784 -41.38259 70.59627 1.000 30.58589 166 ASP B CA 1
ATOM 3362 C C . ASP B 1 186 ? -13.14997 -39.92861 70.97488 1.000 32.64123 166 ASP B C 1
ATOM 3363 O O . ASP B 1 186 ? -12.59321 -39.00958 70.37832 1.000 27.16688 166 ASP B O 1
ATOM 3368 N N . GLN B 1 187 ? -14.03860 -39.71345 71.93648 1.000 33.30585 167 GLN B N 1
ATOM 3369 C CA . GLN B 1 187 ? -14.39586 -38.34558 72.30752 1.000 36.46325 167 GLN B CA 1
ATOM 3370 C C . GLN B 1 187 ? -13.21181 -37.52426 72.82929 1.000 34.97978 167 GLN B C 1
ATOM 3371 O O . GLN B 1 187 ? -13.23818 -36.29650 72.76343 1.000 38.59943 167 GLN B O 1
ATOM 3377 N N . SER B 1 188 ? -12.17683 -38.18053 73.34330 1.000 33.73999 168 SER B N 1
ATOM 3378 C CA . SER B 1 188 ? -11.04617 -37.44166 73.89889 1.000 34.67533 168 SER B CA 1
ATOM 3379 C C . SER B 1 188 ? -10.29056 -36.65746 72.81203 1.000 35.37351 168 SER B C 1
ATOM 3380 O O . SER B 1 188 ? -9.57369 -35.70393 73.11592 1.000 36.53485 168 SER B O 1
ATOM 3383 N N . GLU B 1 189 ? -10.44791 -37.05278 71.54939 1.000 31.30617 169 GLU B N 1
ATOM 3384 C CA . GLU B 1 189 ? -9.81160 -36.31775 70.45838 1.000 31.23384 169 GLU B CA 1
ATOM 3385 C C . GLU B 1 189 ? -10.32494 -34.87747 70.39595 1.000 32.63301 169 GLU B C 1
ATOM 3386 O O . GLU B 1 189 ? -9.61130 -33.95954 69.97082 1.000 29.15023 169 GLU B O 1
ATOM 3392 N N . TYR B 1 190 ? -11.57820 -34.68501 70.79139 1.000 30.25810 170 TYR B N 1
ATOM 3393 C CA . TYR B 1 190 ? -12.18276 -33.36506 70.74853 1.000 31.06459 170 TYR B CA 1
ATOM 3394 C C . TYR B 1 190 ? -11.71081 -32.48934 71.92530 1.000 30.58842 170 TYR B C 1
ATOM 3395 O O . TYR B 1 190 ? -12.13660 -31.34310 72.05678 1.000 38.13305 170 TYR B O 1
ATOM 3404 N N . GLU B 1 191 ? -10.86553 -33.04950 72.78895 1.000 27.87141 171 GLU B N 1
ATOM 3405 C CA . GLU B 1 191 ? -10.23961 -32.27645 73.87539 1.000 32.93887 171 GLU B CA 1
ATOM 3406 C C . GLU B 1 191 ? -8.75475 -31.96772 73.64994 1.000 31.72850 171 GLU B C 1
ATOM 3407 O O . GLU B 1 191 ? -8.14447 -31.26435 74.46130 1.000 35.12131 171 GLU B O 1
ATOM 3413 N N . MET B 1 192 ? -8.17003 -32.47994 72.57058 1.000 31.68181 172 MET B N 1
ATOM 3414 C CA . MET B 1 192 ? -6.77813 -32.15235 72.26164 1.000 28.75909 172 MET B CA 1
ATOM 3415 C C . MET B 1 192 ? -6.63508 -30.63935 72.16871 1.000 33.61941 172 MET B C 1
ATOM 3416 O O . MET B 1 192 ? -7.49441 -29.96300 71.58659 1.000 31.75381 172 MET B O 1
ATOM 3421 N N . ARG B 1 193 ? -5.56407 -30.11457 72.75617 1.000 34.00674 173 ARG B N 1
ATOM 3422 C CA . ARG B 1 193 ? -5.31805 -28.67222 72.75503 1.000 26.50560 173 ARG B CA 1
ATOM 3423 C C . ARG B 1 193 ? -4.29682 -28.24037 71.70392 1.000 29.67808 173 ARG B C 1
ATOM 3424 O O . ARG B 1 193 ? -3.33246 -28.95491 71.41864 1.000 30.89101 173 ARG B O 1
ATOM 3432 N N . ILE B 1 194 ? -4.50853 -27.05225 71.13575 1.000 25.06979 174 ILE B N 1
ATOM 3433 C CA . ILE B 1 194 ? -3.60795 -26.49318 70.11848 1.000 31.31118 174 ILE B CA 1
ATOM 3434 C C . ILE B 1 194 ? -2.24606 -26.09332 70.68924 1.000 33.07305 174 ILE B C 1
ATOM 3435 O O . ILE B 1 194 ? -1.20880 -26.35860 70.07832 1.000 33.40619 174 ILE B O 1
ATOM 3440 N N . LEU B 1 195 ? -2.25547 -25.45518 71.85338 1.000 27.09401 175 LEU B N 1
ATOM 3441 C CA . LEU B 1 195 ? -1.02897 -24.99378 72.50344 1.000 27.35713 175 LEU B CA 1
ATOM 3442 C C . LEU B 1 195 ? -0.70385 -25.78941 73.76430 1.000 39.60128 175 LEU B C 1
ATOM 3443 O O . LEU B 1 195 ? -1.57961 -26.03130 74.59371 1.000 52.50661 175 LEU B O 1
ATOM 3448 N N . CYS B 1 196 ? 0.57108 -26.11861 73.94845 1.000 32.72377 176 CYS B N 1
ATOM 3449 C CA . CYS B 1 196 ? 1.01060 -26.74044 75.19580 1.000 34.94732 176 CYS B CA 1
ATOM 3450 C C . CYS B 1 196 ? 1.71551 -25.69070 76.02086 1.000 38.66993 176 CYS B C 1
ATOM 3451 O O . CYS B 1 196 ? 2.41974 -24.84469 75.47694 1.000 36.20128 176 CYS B O 1
ATOM 3454 N N . ARG B 1 197 ? 1.51620 -25.73598 77.33168 1.000 35.59954 177 ARG B N 1
ATOM 3455 C CA . ARG B 1 197 ? 2.25673 -24.85950 78.22063 1.000 32.21012 177 ARG B CA 1
ATOM 3456 C C . ARG B 1 197 ? 3.73252 -25.21511 78.10751 1.000 39.68773 177 ARG B C 1
ATOM 3457 O O . ARG B 1 197 ? 4.07220 -26.35533 77.78394 1.000 39.19400 177 ARG B O 1
ATOM 3465 N N . PRO B 1 198 ? 4.61195 -24.22585 78.30803 1.000 37.99325 178 PRO B N 1
ATOM 3466 C CA . PRO B 1 198 ? 6.05852 -24.39612 78.11193 1.000 34.48506 178 PRO B CA 1
ATOM 3467 C C . PRO B 1 198 ? 6.59812 -25.54618 78.95183 1.000 34.34121 178 PRO B C 1
ATOM 3468 O O . PRO B 1 198 ? 6.12908 -25.70817 80.06956 1.000 32.66558 178 PRO B O 1
ATOM 3472 N N . GLY B 1 199 ? 7.53292 -26.33668 78.43601 1.000 38.67356 179 GLY B N 1
ATOM 3473 C CA . GLY B 1 199 ? 8.10673 -27.38725 79.25946 1.000 45.05522 179 GLY B CA 1
ATOM 3474 C C . GLY B 1 199 ? 7.27337 -28.64300 79.46164 1.000 44.83396 179 GLY B C 1
ATOM 3475 O O . GLY B 1 199 ? 7.56780 -29.44479 80.35291 1.000 47.36909 179 GLY B O 1
ATOM 3476 N N . THR B 1 200 ? 6.22990 -28.82173 78.65442 1.000 44.23835 180 THR B N 1
ATOM 3477 C CA . THR B 1 200 ? 5.32996 -29.95952 78.83522 1.000 42.53664 180 THR B CA 1
ATOM 3478 C C . THR B 1 200 ? 5.34414 -30.78277 77.56122 1.000 40.14597 180 THR B C 1
ATOM 3479 O O . THR B 1 200 ? 6.41330 -31.18693 77.10425 1.000 41.19461 180 THR B O 1
ATOM 3483 N N . GLY B 1 201 ? 4.18311 -31.03302 76.97239 1.000 41.41498 181 GLY B N 1
ATOM 3484 C CA . GLY B 1 201 ? 4.13841 -31.96358 75.86088 1.000 37.59495 181 GLY B CA 1
ATOM 3485 C C . GLY B 1 201 ? 4.60735 -31.37817 74.54803 1.000 36.84313 181 GLY B C 1
ATOM 3486 O O . GLY B 1 201 ? 4.97967 -30.20958 74.45629 1.000 41.42096 181 GLY B O 1
ATOM 3487 N N . THR B 1 202 ? 4.54904 -32.19414 73.50760 1.000 31.41785 182 THR B N 1
ATOM 3488 C CA . THR B 1 202 ? 4.96395 -31.76622 72.18206 1.000 40.20773 182 THR B CA 1
ATOM 3489 C C . THR B 1 202 ? 3.71719 -31.20245 71.52059 1.000 34.83190 182 THR B C 1
ATOM 3490 O O . THR B 1 202 ? 2.62474 -31.71402 71.75332 1.000 40.10797 182 THR B O 1
ATOM 3494 N N . THR B 1 203 ? 3.84264 -30.14672 70.72294 1.000 36.52525 183 THR B N 1
ATOM 3495 C CA . THR B 1 203 ? 2.62647 -29.62662 70.12757 1.000 34.89618 183 THR B CA 1
ATOM 3496 C C . THR B 1 203 ? 2.22147 -30.58400 69.02473 1.000 33.96753 183 THR B C 1
ATOM 3497 O O . THR B 1 203 ? 3.00458 -30.86495 68.10410 1.000 34.36441 183 THR B O 1
ATOM 3501 N N . LEU B 1 204 ? 0.97985 -31.05226 69.12744 1.000 25.47045 184 LEU B N 1
ATOM 3502 C CA . LEU B 1 204 ? 0.41174 -32.02275 68.21118 1.000 27.29731 184 LEU B CA 1
ATOM 3503 C C . LEU B 1 204 ? -0.04442 -31.33700 66.92498 1.000 27.53750 184 LEU B C 1
ATOM 3504 O O . LEU B 1 204 ? -1.18018 -31.50784 66.47954 1.000 26.56826 184 LEU B O 1
ATOM 3509 N N . TRP B 1 205 ? 0.86516 -30.58816 66.32236 1.000 24.80065 185 TRP B N 1
ATOM 3510 C CA . TRP B 1 205 ? 0.50004 -29.71412 65.21557 1.000 25.40855 185 TRP B CA 1
ATOM 3511 C C . TRP B 1 205 ? -0.05809 -30.52399 64.03700 1.000 22.47771 185 TRP B C 1
ATOM 3512 O O . TRP B 1 205 ? -0.96945 -30.06831 63.33956 1.000 22.97465 185 TRP B O 1
ATOM 3523 N N . TRP B 1 206 ? 0.46264 -31.73794 63.82857 1.000 23.43590 186 TRP B N 1
ATOM 3524 C CA . TRP B 1 206 ? 0.07507 -32.52114 62.65047 1.000 24.86015 186 TRP B CA 1
ATOM 3525 C C . TRP B 1 206 ? -1.40720 -32.93640 62.69918 1.000 21.20444 186 TRP B C 1
ATOM 3526 O O . TRP B 1 206 ? -2.03916 -33.11976 61.65376 1.000 21.65272 186 TRP B O 1
ATOM 3537 N N . TRP B 1 207 ? -1.97080 -33.05957 63.90008 1.000 21.01647 187 TRP B N 1
ATOM 3538 C CA . TRP B 1 207 ? -3.38997 -33.40486 64.02145 1.000 24.76547 187 TRP B CA 1
ATOM 3539 C C . TRP B 1 207 ? -4.28184 -32.29084 63.46847 1.000 24.22035 187 TRP B C 1
ATOM 3540 O O . TRP B 1 207 ? -5.32538 -32.57217 62.87565 1.000 28.63331 187 TRP B O 1
ATOM 3551 N N . ALA B 1 208 ? -3.84767 -31.04570 63.62867 1.000 22.89909 188 ALA B N 1
ATOM 3552 C CA . ALA B 1 208 ? -4.60382 -29.90610 63.11086 1.000 23.25465 188 ALA B CA 1
ATOM 3553 C C . ALA B 1 208 ? -4.29266 -29.73527 61.63069 1.000 23.49504 188 ALA B C 1
ATOM 3554 O O . ALA B 1 208 ? -5.19128 -29.58789 60.79892 1.000 22.38776 188 ALA B O 1
ATOM 3556 N N . PHE B 1 209 ? -3.00955 -29.75982 61.30143 1.000 22.55968 189 PHE B N 1
ATOM 3557 C CA . PHE B 1 209 ? -2.58415 -29.50363 59.93083 1.000 18.44056 189 PHE B CA 1
ATOM 3558 C C . PHE B 1 209 ? -3.13361 -30.52828 58.95720 1.000 20.42897 189 PHE B C 1
ATOM 3559 O O . PHE B 1 209 ? -3.52545 -30.18205 57.84626 1.000 19.86288 189 PHE B O 1
ATOM 3567 N N . ASN B 1 210 ? -3.17534 -31.79138 59.37272 1.000 18.25961 190 ASN B N 1
ATOM 3568 C CA . ASN B 1 210 ? -3.59446 -32.85148 58.45831 1.000 21.23862 190 ASN B CA 1
ATOM 3569 C C . ASN B 1 210 ? -5.11147 -32.91460 58.25657 1.000 20.81255 190 ASN B C 1
ATOM 3570 O O . ASN B 1 210 ? -5.58949 -33.71376 57.45625 1.000 22.79857 190 ASN B O 1
ATOM 3575 N N . GLN B 1 211 ? -5.85481 -32.06406 58.95886 1.000 20.77457 191 GLN B N 1
ATOM 3576 C CA . GLN B 1 211 ? -7.29024 -31.91958 58.69467 1.000 23.19345 191 GLN B CA 1
ATOM 3577 C C . GLN B 1 211 ? -7.54851 -31.14056 57.40981 1.000 25.70977 191 GLN B C 1
ATOM 3578 O O . GLN B 1 211 ? -8.63136 -31.22476 56.84467 1.000 24.06354 191 GLN B O 1
ATOM 3584 N N . LEU B 1 212 ? -6.55657 -30.38283 56.95372 1.000 20.36928 192 LEU B N 1
ATOM 3585 C CA . LEU B 1 212 ? -6.80609 -29.37328 55.90843 1.000 22.21685 192 LEU B CA 1
ATOM 3586 C C . LEU B 1 212 ? -6.94831 -29.94812 54.50886 1.000 21.04616 192 LEU B C 1
ATOM 3587 O O . LEU B 1 212 ? -6.27042 -30.89502 54.15775 1.000 20.92367 192 LEU B O 1
ATOM 3592 N N . GLN B 1 213 ? -7.78311 -29.30791 53.69188 1.000 23.22877 193 GLN B N 1
ATOM 3593 C CA . GLN B 1 213 ? -7.84331 -29.62219 52.27584 1.000 22.24865 193 GLN B CA 1
ATOM 3594 C C . GLN B 1 213 ? -6.83418 -28.73892 51.54155 1.000 17.89744 193 GLN B C 1
ATOM 3595 O O . GLN B 1 213 ? -6.66911 -27.55459 51.88558 1.000 19.96188 193 GLN B O 1
ATOM 3601 N N . ALA B 1 214 ? -6.16735 -29.35240 50.56286 1.000 21.74734 194 ALA B N 1
ATOM 3602 C CA . ALA B 1 214 ? -5.26982 -28.72846 49.59957 1.000 22.80135 194 ALA B CA 1
ATOM 3603 C C . ALA B 1 214 ? -3.93035 -28.27280 50.16858 1.000 19.00882 194 ALA B C 1
ATOM 3604 O O . ALA B 1 214 ? -2.88900 -28.57608 49.59037 1.000 20.99344 194 ALA B O 1
ATOM 3606 N N . LEU B 1 215 ? -3.95711 -27.52414 51.26773 1.000 18.84312 195 LEU B N 1
ATOM 3607 C CA . LEU B 1 215 ? -2.73946 -26.90509 51.77280 1.000 18.95765 195 LEU B CA 1
ATOM 3608 C C . LEU B 1 215 ? -1.63837 -27.92437 52.12092 1.000 18.35499 195 LEU B C 1
ATOM 3609 O O . LEU B 1 215 ? -0.46749 -27.66647 51.84517 1.000 18.30510 195 LEU B O 1
ATOM 3614 N N . PRO B 1 216 ? -1.99304 -29.08910 52.70534 1.000 20.02729 196 PRO B N 1
ATOM 3615 C CA . PRO B 1 216 ? -0.87274 -29.98136 53.04670 1.000 20.20773 196 PRO B CA 1
ATOM 3616 C C . PRO B 1 216 ? -0.04575 -30.42913 51.85881 1.000 20.13356 196 PRO B C 1
ATOM 3617 O O . PRO B 1 216 ? 1.18093 -30.32280 51.91517 1.000 19.43237 196 PRO B O 1
ATOM 3621 N N . GLU B 1 217 ? -0.68422 -30.88992 50.78718 1.000 16.00616 197 GLU B N 1
ATOM 3622 C CA . GLU B 1 217 ? 0.10162 -31.29539 49.63007 1.000 21.64216 197 GLU B CA 1
ATOM 3623 C C . GLU B 1 217 ? 0.80619 -30.10065 48.98485 1.000 20.44954 197 GLU B C 1
ATOM 3624 O O . GLU B 1 217 ? 1.88820 -30.25583 48.40814 1.000 18.82430 197 GLU B O 1
ATOM 3630 N N . GLN B 1 218 ? 0.20392 -28.91573 49.06300 1.000 20.28174 198 GLN B N 1
ATOM 3631 C CA . GLN B 1 218 ? 0.81291 -27.72977 48.47810 1.000 22.19547 198 GLN B CA 1
ATOM 3632 C C . GLN B 1 218 ? 2.09460 -27.35995 49.20868 1.000 21.46876 198 GLN B C 1
ATOM 3633 O O . GLN B 1 218 ? 3.05248 -26.96090 48.57721 1.000 21.60752 198 GLN B O 1
ATOM 3639 N N . LEU B 1 219 ? 2.12139 -27.53135 50.52968 1.000 18.68090 199 LEU B N 1
ATOM 3640 C CA . LEU B 1 219 ? 3.30732 -27.15981 51.31280 1.000 18.96808 199 LEU B CA 1
ATOM 3641 C C . LEU B 1 219 ? 4.33903 -28.28565 51.39510 1.000 21.89416 199 LEU B C 1
ATOM 3642 O O . LEU B 1 219 ? 5.55452 -28.03239 51.41126 1.000 21.52535 199 LEU B O 1
ATOM 3647 N N . MET B 1 220 ? 3.86459 -29.52320 51.45326 1.000 16.82075 200 MET B N 1
ATOM 3648 C CA . MET B 1 220 ? 4.75469 -30.63964 51.75398 1.000 17.21674 200 MET B CA 1
ATOM 3649 C C . MET B 1 220 ? 5.32397 -31.37509 50.54045 1.000 19.49712 200 MET B C 1
ATOM 3650 O O . MET B 1 220 ? 6.27239 -32.15475 50.69021 1.000 18.15074 200 MET B O 1
ATOM 3655 N N . HIS B 1 221 ? 4.77976 -31.16078 49.33906 1.000 19.85264 201 HIS B N 1
ATOM 3656 C CA . HIS B 1 221 ? 5.29283 -31.93390 48.18945 1.000 18.03804 201 HIS B CA 1
ATOM 3657 C C . HIS B 1 221 ? 6.76322 -31.62110 47.94655 1.000 19.81425 201 HIS B C 1
ATOM 3658 O O . HIS B 1 221 ? 7.19305 -30.46655 48.00045 1.000 19.08312 201 HIS B O 1
ATOM 3665 N N . GLY B 1 222 ? 7.53919 -32.69013 47.75301 1.000 20.92975 202 GLY B N 1
ATOM 3666 C CA . GLY B 1 222 ? 8.97083 -32.59286 47.58115 1.000 22.19869 202 GLY B CA 1
ATOM 3667 C C . GLY B 1 222 ? 9.76063 -32.26214 48.84390 1.000 18.28178 202 GLY B C 1
ATOM 3668 O O . GLY B 1 222 ? 10.99763 -32.29051 48.80511 1.000 19.81285 202 GLY B O 1
ATOM 3669 N N . ARG B 1 223 ? 9.06735 -31.99667 49.95426 1.000 17.51251 203 ARG B N 1
ATOM 3670 C CA . ARG B 1 223 ? 9.72824 -31.51195 51.18113 1.000 18.31783 203 ARG B CA 1
ATOM 3671 C C . ARG B 1 223 ? 9.47152 -32.41392 52.38754 1.000 19.12104 203 ARG B C 1
ATOM 3672 O O . ARG B 1 223 ? 9.65305 -31.98713 53.53477 1.000 19.17759 203 ARG B O 1
ATOM 3680 N N . MET B 1 224 ? 9.03392 -33.64563 52.14860 1.000 16.81902 204 MET B N 1
ATOM 3681 C CA . MET B 1 224 ? 8.69759 -34.50172 53.27752 1.000 16.81504 204 MET B CA 1
ATOM 3682 C C . MET B 1 224 ? 9.90112 -34.87397 54.12718 1.000 18.70313 204 MET B C 1
ATOM 3683 O O . MET B 1 224 ? 9.73468 -35.18231 55.30240 1.000 18.22301 204 MET B O 1
ATOM 3688 N N . ARG B 1 225 ? 11.10919 -34.83362 53.57196 1.000 18.58987 205 ARG B N 1
ATOM 3689 C CA . ARG B 1 225 ? 12.25947 -35.15425 54.41691 1.000 19.91805 205 ARG B CA 1
ATOM 3690 C C . ARG B 1 225 ? 12.35786 -34.18619 55.60457 1.000 20.41771 205 ARG B C 1
ATOM 3691 O O . ARG B 1 225 ? 12.76855 -34.58109 56.70477 1.000 20.99501 205 ARG B O 1
ATOM 3699 N N . HIS B 1 226 ? 11.98784 -32.92216 55.38730 1.000 18.95491 206 HIS B N 1
ATOM 3700 C CA . HIS B 1 226 ? 12.01178 -31.93811 56.47108 1.000 18.94748 206 HIS B CA 1
ATOM 3701 C C . HIS B 1 226 ? 10.98486 -32.27056 57.54915 1.000 18.51141 206 HIS B C 1
ATOM 3702 O O . HIS B 1 226 ? 11.22737 -32.09071 58.74579 1.000 18.53142 206 HIS B O 1
ATOM 3709 N N . VAL B 1 227 ? 9.83093 -32.74713 57.12239 1.000 18.49527 207 VAL B N 1
ATOM 3710 C CA . VAL B 1 227 ? 8.78701 -33.14485 58.05588 1.000 17.76314 207 VAL B CA 1
ATOM 3711 C C . VAL B 1 227 ? 9.26638 -34.32284 58.90934 1.000 18.73514 207 VAL B C 1
ATOM 3712 O O . VAL B 1 227 ? 9.17039 -34.32671 60.13507 1.000 19.67418 207 VAL B O 1
ATOM 3716 N N . ILE B 1 228 ? 9.79245 -35.32672 58.22329 1.000 17.23199 208 ILE B N 1
ATOM 3717 C CA . ILE B 1 228 ? 10.31384 -36.51764 58.88748 1.000 17.85774 208 ILE B CA 1
ATOM 3718 C C . ILE B 1 228 ? 11.43487 -36.13834 59.87194 1.000 19.04528 208 ILE B C 1
ATOM 3719 O O . ILE B 1 228 ? 11.48202 -36.65323 60.99970 1.000 19.13646 208 ILE B O 1
ATOM 3724 N N . ASP B 1 229 ? 12.32126 -35.23117 59.45782 1.000 20.00491 209 ASP B N 1
ATOM 3725 C CA . ASP B 1 229 ? 13.40377 -34.80647 60.33729 1.000 20.49295 209 ASP B CA 1
ATOM 3726 C C . ASP B 1 229 ? 12.83979 -34.13767 61.58474 1.000 20.61630 209 ASP B C 1
ATOM 3727 O O . ASP B 1 229 ? 13.35221 -34.35019 62.68711 1.000 20.68756 209 ASP B O 1
ATOM 3732 N N . TRP B 1 230 ? 11.78941 -33.33282 61.42332 1.000 19.60662 210 TRP B N 1
ATOM 3733 C CA . TRP B 1 230 ? 11.21399 -32.66371 62.59785 1.000 19.29205 210 TRP B CA 1
ATOM 3734 C C . TRP B 1 230 ? 10.65578 -33.71139 63.56443 1.000 19.50716 210 TRP B C 1
ATOM 3735 O O . TRP B 1 230 ? 10.91478 -33.66984 64.77649 1.000 20.20092 210 TRP B O 1
ATOM 3746 N N . LEU B 1 231 ? 9.90305 -34.66299 63.02414 1.000 18.33251 211 LEU B N 1
ATOM 3747 C CA . LEU B 1 231 ? 9.24967 -35.67402 63.84647 1.000 18.42009 211 LEU B CA 1
ATOM 3748 C C . LEU B 1 231 ? 10.28589 -36.44891 64.64867 1.000 19.19367 211 LEU B C 1
ATOM 3749 O O . LEU B 1 231 ? 10.12852 -36.66002 65.85240 1.000 19.68864 211 LEU B O 1
ATOM 3754 N N . TYR B 1 232 ? 11.36871 -36.82730 63.98798 1.000 18.63433 212 TYR B N 1
ATOM 3755 C CA . TYR B 1 232 ? 12.41148 -37.59579 64.66693 1.000 20.30582 212 TYR B CA 1
ATOM 3756 C C . TYR B 1 232 ? 13.23572 -36.72803 65.63330 1.000 20.05434 212 TYR B C 1
ATOM 3757 O O . TYR B 1 232 ? 13.67116 -37.20126 66.68824 1.000 20.61619 212 TYR B O 1
ATOM 3766 N N . ALA B 1 233 ? 13.42044 -35.45490 65.29870 1.000 20.00055 213 ALA B N 1
ATOM 3767 C CA . ALA B 1 233 ? 14.14745 -34.55203 66.18806 1.000 20.38535 213 ALA B CA 1
ATOM 3768 C C . ALA B 1 233 ? 13.40990 -34.43548 67.51630 1.000 20.46918 213 ALA B C 1
ATOM 3769 O O . ALA B 1 233 ? 14.02662 -34.18915 68.56192 1.000 22.08294 213 ALA B O 1
ATOM 3771 N N . ASN B 1 234 ? 12.09530 -34.64199 67.47472 1.000 21.07703 214 ASN B N 1
ATOM 3772 C CA . ASN B 1 234 ? 11.25651 -34.46301 68.65136 1.000 23.10511 214 ASN B CA 1
ATOM 3773 C C . ASN B 1 234 ? 10.76954 -35.77633 69.24689 1.000 21.81209 214 ASN B C 1
ATOM 3774 O O . ASN B 1 234 ? 9.76821 -35.81925 69.97806 1.000 23.39851 214 ASN B O 1
ATOM 3779 N N . SER B 1 235 ? 11.49801 -36.84914 68.95531 1.000 20.65267 215 SER B N 1
ATOM 3780 C CA . SER B 1 235 ? 11.14827 -38.16094 69.51900 1.000 20.91967 215 SER B CA 1
ATOM 3781 C C . SER B 1 235 ? 12.37026 -39.02672 69.84953 1.000 21.60496 215 SER B C 1
ATOM 3782 O O . SER B 1 235 ? 12.46058 -39.58931 70.94557 1.000 22.04860 215 SER B O 1
ATOM 3785 N N . LEU B 1 236 ? 13.27232 -39.20018 68.88806 1.000 22.28101 216 LEU B N 1
ATOM 3786 C CA . LEU B 1 236 ? 14.40126 -40.13092 69.07609 1.000 22.92101 216 LEU B CA 1
ATOM 3787 C C . LEU B 1 236 ? 15.38818 -39.69172 70.15425 1.000 23.49317 216 LEU B C 1
ATOM 3788 O O . LEU B 1 236 ? 15.77716 -38.52617 70.21356 1.000 23.33677 216 LEU B O 1
ATOM 3793 N N . ALA B 1 237 ? 15.81122 -40.63782 70.99161 1.000 23.78582 217 ALA B N 1
ATOM 3794 C CA . ALA B 1 237 ? 16.83045 -40.33173 71.99824 1.000 24.13542 217 ALA B CA 1
ATOM 3795 C C . ALA B 1 237 ? 18.19860 -40.13280 71.34021 1.000 24.65583 217 ALA B C 1
ATOM 3796 O O . ALA B 1 237 ? 19.07619 -39.46191 71.87551 1.000 31.03511 217 ALA B O 1
ATOM 3798 N N . ASP B 1 238 ? 18.38089 -40.78212 70.19628 1.000 23.59729 218 ASP B N 1
ATOM 3799 C CA . ASP B 1 238 ? 19.59475 -40.71272 69.39378 1.000 23.96563 218 ASP B CA 1
ATOM 3800 C C . ASP B 1 238 ? 19.13321 -40.72987 67.94195 1.000 23.86388 218 ASP B C 1
ATOM 3801 O O . ASP B 1 238 ? 18.39454 -41.64153 67.54007 1.000 23.80040 218 ASP B O 1
ATOM 3806 N N . GLN B 1 239 ? 19.51367 -39.71872 67.17036 1.000 24.77842 219 GLN B N 1
ATOM 3807 C CA . GLN B 1 239 ? 19.00990 -39.60133 65.80131 1.000 24.30309 219 GLN B CA 1
ATOM 3808 C C . GLN B 1 239 ? 19.46233 -40.78968 64.94752 1.000 24.71083 219 GLN B C 1
ATOM 3809 O O . GLN B 1 239 ? 18.82617 -41.14237 63.94878 1.000 24.29720 219 GLN B O 1
ATOM 3815 N N . SER B 1 240 ? 20.53992 -41.44630 65.36246 1.000 27.02325 220 SER B N 1
ATOM 3816 C CA . SER B 1 240 ? 21.05055 -42.55071 64.56034 1.000 26.67312 220 SER B CA 1
ATOM 3817 C C . SER B 1 240 ? 20.11746 -43.75581 64.60317 1.000 26.47024 220 SER B C 1
ATOM 3818 O O . SER B 1 240 ? 20.27015 -44.68788 63.80900 1.000 26.19268 220 SER B O 1
ATOM 3821 N N . LEU B 1 241 ? 19.11732 -43.71776 65.47954 1.000 23.98444 221 LEU B N 1
ATOM 3822 C CA . LEU B 1 241 ? 18.12602 -44.78831 65.53039 1.000 23.63181 221 LEU B CA 1
ATOM 3823 C C . LEU B 1 241 ? 17.34941 -44.92998 64.20848 1.000 23.44446 221 LEU B C 1
ATOM 3824 O O . LEU B 1 241 ? 16.86433 -46.01235 63.87699 1.000 23.33755 221 LEU B O 1
ATOM 3829 N N . VAL B 1 242 ? 17.23055 -43.84002 63.45871 1.000 23.25542 222 VAL B N 1
ATOM 3830 C CA . VAL B 1 242 ? 16.65037 -43.91670 62.11870 1.000 22.20005 222 VAL B CA 1
ATOM 3831 C C . VAL B 1 242 ? 17.56994 -43.15124 61.17452 1.000 22.25589 222 VAL B C 1
ATOM 3832 O O . VAL B 1 242 ? 17.67661 -41.93013 61.25551 1.000 23.01872 222 VAL B O 1
ATOM 3836 N N . GLY B 1 243 ? 18.25056 -43.88211 60.30141 1.000 24.89267 223 GLY B N 1
ATOM 3837 C CA . GLY B 1 243 ? 19.30366 -43.33588 59.46169 1.000 25.36334 223 GLY B CA 1
ATOM 3838 C C . GLY B 1 243 ? 18.82503 -42.53856 58.26744 1.000 25.70039 223 GLY B C 1
ATOM 3839 O O . GLY B 1 243 ? 17.63005 -42.52021 57.97714 1.000 25.43510 223 GLY B O 1
ATOM 3840 N N . ASP B 1 244 ? 19.75898 -41.87655 57.58114 1.000 24.88203 224 ASP B N 1
ATOM 3841 C CA . ASP B 1 244 ? 19.42772 -41.08398 56.39416 1.000 24.59925 224 ASP B CA 1
ATOM 3842 C C . ASP B 1 244 ? 18.64788 -41.88687 55.35923 1.000 22.55528 224 ASP B C 1
ATOM 3843 O O . ASP B 1 244 ? 17.66589 -41.39466 54.79835 1.000 26.25927 224 ASP B O 1
ATOM 3848 N N . LEU B 1 245 ? 19.10323 -43.10470 55.07585 1.000 23.98142 225 LEU B N 1
ATOM 3849 C CA . LEU B 1 245 ? 18.46358 -43.88589 54.02421 1.000 25.89787 225 LEU B CA 1
ATOM 3850 C C . LEU B 1 245 ? 17.03937 -44.22593 54.40671 1.000 24.08439 225 LEU B C 1
ATOM 3851 O O . LEU B 1 245 ? 16.13434 -44.12440 53.58476 1.000 26.40978 225 LEU B O 1
ATOM 3856 N N . ASP B 1 246 ? 16.82677 -44.57887 55.66804 1.000 21.29112 226 ASP B N 1
ATOM 3857 C CA . ASP B 1 246 ? 15.49495 -44.94626 56.10816 1.000 20.96666 226 ASP B CA 1
ATOM 3858 C C . ASP B 1 246 ? 14.56249 -43.73714 56.00778 1.000 20.56424 226 ASP B C 1
ATOM 3859 O O . ASP B 1 246 ? 13.40581 -43.85164 55.57390 1.000 20.97091 226 ASP B O 1
ATOM 3864 N N . ARG B 1 247 ? 15.06474 -42.56943 56.39583 1.000 19.64984 227 ARG B N 1
ATOM 3865 C CA . ARG B 1 247 ? 14.27227 -41.34548 56.27238 1.000 19.34570 227 ARG B CA 1
ATOM 3866 C C . ARG B 1 247 ? 13.91650 -41.05653 54.81874 1.000 20.43435 227 ARG B C 1
ATOM 3867 O O . ARG B 1 247 ? 12.80357 -40.61000 54.52746 1.000 18.51230 227 ARG B O 1
ATOM 3875 N N . ASP B 1 248 ? 14.86233 -41.28582 53.90624 1.000 19.73676 228 ASP B N 1
ATOM 3876 C CA . ASP B 1 248 ? 14.59848 -41.02285 52.49785 1.000 19.26146 228 ASP B CA 1
ATOM 3877 C C . ASP B 1 248 ? 13.62947 -42.04128 51.88356 1.000 19.83892 228 ASP B C 1
ATOM 3878 O O . ASP B 1 248 ? 12.90715 -41.71917 50.94518 1.000 21.71915 228 ASP B O 1
ATOM 3883 N N . ILE B 1 249 ? 13.61950 -43.26413 52.40440 1.000 18.74663 229 ILE B N 1
ATOM 3884 C CA . ILE B 1 249 ? 12.62592 -44.24493 51.97950 1.000 18.14317 229 ILE B CA 1
ATOM 3885 C C . ILE B 1 249 ? 11.22223 -43.73096 52.32523 1.000 18.99230 229 ILE B C 1
ATOM 3886 O O . ILE B 1 249 ? 10.31815 -43.80430 51.49323 1.000 19.28476 229 ILE B O 1
ATOM 3891 N N . TYR B 1 250 ? 11.03641 -43.18240 53.52655 1.000 18.41422 230 TYR B N 1
ATOM 3892 C CA . TYR B 1 250 ? 9.73921 -42.57511 53.87284 1.000 17.32125 230 TYR B CA 1
ATOM 3893 C C . TYR B 1 250 ? 9.43366 -41.33450 53.03351 1.000 16.64750 230 TYR B C 1
ATOM 3894 O O . TYR B 1 250 ? 8.30617 -41.15797 52.53800 1.000 17.94924 230 TYR B O 1
ATOM 3903 N N . ALA B 1 251 ? 10.43096 -40.46929 52.87615 1.000 17.42459 231 ALA B N 1
ATOM 3904 C CA . ALA B 1 251 ? 10.21773 -39.23494 52.12064 1.000 19.86686 231 ALA B CA 1
ATOM 3905 C C . ALA B 1 251 ? 9.82294 -39.53803 50.67725 1.000 22.01680 231 ALA B C 1
ATOM 3906 O O . ALA B 1 251 ? 8.90648 -38.90903 50.13224 1.000 17.31796 231 ALA B O 1
ATOM 3908 N N . ASN B 1 252 ? 10.50492 -40.50377 50.07333 1.000 19.39257 232 ASN B N 1
ATOM 3909 C CA . ASN B 1 252 ? 10.16863 -40.92850 48.70744 1.000 27.01267 232 ASN B CA 1
ATOM 3910 C C . ASN B 1 252 ? 8.72251 -41.43180 48.61029 1.000 22.63272 232 ASN B C 1
ATOM 3911 O O . ASN B 1 252 ? 8.01475 -41.13442 47.64317 1.000 23.79082 232 ASN B O 1
ATOM 3916 N N . ALA B 1 253 ? 8.27109 -42.16885 49.61442 1.000 18.79663 233 ALA B N 1
ATOM 3917 C CA . ALA B 1 253 ? 6.90390 -42.68662 49.60466 1.000 20.72740 233 ALA B CA 1
ATOM 3918 C C . ALA B 1 253 ? 5.87059 -41.55969 49.66982 1.000 22.90475 233 ALA B C 1
ATOM 3919 O O . ALA B 1 253 ? 4.83186 -41.62842 49.01387 1.000 20.72095 233 ALA B O 1
ATOM 3921 N N . TYR B 1 254 ? 6.16056 -40.52034 50.45092 1.000 18.65589 234 TYR B N 1
ATOM 3922 C CA . TYR B 1 254 ? 5.17519 -39.47496 50.70701 1.000 17.11023 234 TYR B CA 1
ATOM 3923 C C . TYR B 1 254 ? 5.33275 -38.19867 49.89656 1.000 18.71014 234 TYR B C 1
ATOM 3924 O O . TYR B 1 254 ? 4.48368 -37.31547 49.99678 1.000 22.20743 234 TYR B O 1
ATOM 3933 N N . ASN B 1 255 ? 6.38475 -38.08554 49.09344 1.000 18.58213 235 ASN B N 1
ATOM 3934 C CA . ASN B 1 255 ? 6.71589 -36.75229 48.55737 1.000 20.51495 235 ASN B CA 1
ATOM 3935 C C . ASN B 1 255 ? 5.80616 -36.20460 47.45443 1.000 19.20035 235 ASN B C 1
ATOM 3936 O O . ASN B 1 255 ? 5.74052 -34.98566 47.27899 1.000 19.48178 235 ASN B O 1
ATOM 3941 N N A SER B 1 256 ? 5.09131 -37.07633 46.73688 0.570 21.82043 236 SER B N 1
ATOM 3942 N N B SER B 1 256 ? 5.11331 -37.05655 46.70781 0.430 21.47732 236 SER B N 1
ATOM 3943 C CA A SER B 1 256 ? 4.16814 -36.59923 45.69553 0.570 19.88878 236 SER B CA 1
ATOM 3944 C CA B SER B 1 256 ? 4.23214 -36.52127 45.66775 0.430 19.85101 236 SER B CA 1
ATOM 3945 C C A SER B 1 256 ? 2.92358 -35.95879 46.32382 0.570 21.84844 236 SER B C 1
ATOM 3946 C C B SER B 1 256 ? 2.92337 -35.99727 46.27136 0.430 21.25258 236 SER B C 1
ATOM 3947 O O A SER B 1 256 ? 2.54392 -36.29680 47.44537 0.570 21.90391 236 SER B O 1
ATOM 3948 O O B SER B 1 256 ? 2.50151 -36.45367 47.33057 0.430 22.93058 236 SER B O 1
ATOM 3953 N N . PRO B 1 257 ? 2.29400 -35.00461 45.61492 1.000 20.84020 237 PRO B N 1
ATOM 3954 C CA . PRO B 1 257 ? 1.06465 -34.40633 46.16824 1.000 20.19679 237 PRO B CA 1
ATOM 3955 C C . PRO B 1 257 ? -0.01430 -35.44236 46.49673 1.000 19.03174 237 PRO B C 1
ATOM 3956 O O . PRO B 1 257 ? -0.64063 -35.34293 47.54741 1.000 19.96236 237 PRO B O 1
ATOM 3960 N N . GLN B 1 258 ? -0.22716 -36.43386 45.63402 1.000 19.47772 238 GLN B N 1
ATOM 3961 C CA . GLN B 1 258 ? -1.24355 -37.44528 45.94362 1.000 23.32710 238 GLN B CA 1
ATOM 3962 C C . GLN B 1 258 ? -0.89232 -38.28288 47.18173 1.000 19.60923 238 GLN B C 1
ATOM 3963 O O . GLN B 1 258 ? -1.78874 -38.69989 47.90910 1.000 21.19712 238 GLN B O 1
ATOM 3969 N N . ALA B 1 259 ? 0.39764 -38.53929 47.38689 1.000 19.45986 239 ALA B N 1
ATOM 3970 C CA . ALA B 1 259 ? 0.85624 -39.28918 48.55497 1.000 23.53473 239 ALA B CA 1
ATOM 3971 C C . ALA B 1 259 ? 0.64583 -38.48183 49.84169 1.000 21.93298 239 ALA B C 1
ATOM 3972 O O . ALA B 1 259 ? 0.19365 -39.02320 50.86258 1.000 19.90669 239 ALA B O 1
ATOM 3974 N N . VAL B 1 260 ? 0.98521 -37.19608 49.80738 1.000 20.66260 240 VAL B N 1
ATOM 3975 C CA . VAL B 1 260 ? 0.71852 -36.33533 50.96546 1.000 19.50848 240 VAL B CA 1
ATOM 3976 C C . VAL B 1 260 ? -0.77699 -36.33318 51.26666 1.000 21.15814 240 VAL B C 1
ATOM 3977 O O . VAL B 1 260 ? -1.20032 -36.52518 52.41100 1.000 18.13963 240 VAL B O 1
ATOM 3981 N N . ARG B 1 261 ? -1.57213 -36.12044 50.21962 1.000 17.22794 241 ARG B N 1
ATOM 3982 C CA . ARG B 1 261 ? -3.02325 -36.04419 50.34364 1.000 21.13012 241 ARG B CA 1
ATOM 3983 C C . ARG B 1 261 ? -3.60822 -37.30665 50.97672 1.000 18.46165 241 ARG B C 1
ATOM 3984 O O . ARG B 1 261 ? -4.41543 -37.21450 51.89427 1.000 19.50347 241 ARG B O 1
ATOM 3992 N N . ALA B 1 262 ? -3.18906 -38.47663 50.49876 1.000 18.42344 242 ALA B N 1
ATOM 3993 C CA . ALA B 1 262 ? -3.71767 -39.73942 51.02170 1.000 19.55382 242 ALA B CA 1
ATOM 3994 C C . ALA B 1 262 ? -3.42393 -39.84876 52.50421 1.000 21.60866 242 ALA B C 1
ATOM 3995 O O . ALA B 1 262 ? -4.28740 -40.24419 53.29310 1.000 21.02506 242 ALA B O 1
ATOM 3997 N N . GLY B 1 263 ? -2.20747 -39.47748 52.88540 1.000 19.37098 243 GLY B N 1
ATOM 3998 C CA . GLY B 1 263 ? -1.84339 -39.42529 54.28985 1.000 19.97302 243 GLY B CA 1
ATOM 3999 C C . GLY B 1 263 ? -2.79275 -38.58174 55.12990 1.000 22.57142 243 GLY B C 1
ATOM 4000 O O . GLY B 1 263 ? -3.21688 -39.00285 56.21215 1.000 21.13009 243 GLY B O 1
ATOM 4001 N N . THR B 1 264 ? -3.16842 -37.40364 54.63381 1.000 17.17083 244 THR B N 1
ATOM 4002 C CA . THR B 1 264 ? -4.06271 -36.54146 55.40669 1.000 21.97931 244 THR B CA 1
ATOM 4003 C C . THR B 1 264 ? -5.43647 -37.17618 55.54649 1.000 22.95198 244 THR B C 1
ATOM 4004 O O . THR B 1 264 ? -6.12129 -36.91686 56.52535 1.000 19.98066 244 THR B O 1
ATOM 4008 N N . ARG B 1 265 ? -5.84151 -38.00713 54.58445 1.000 20.52464 245 ARG B N 1
ATOM 4009 C CA . ARG B 1 265 ? -7.17281 -38.62412 54.65913 1.000 19.29963 245 ARG B CA 1
ATOM 4010 C C . ARG B 1 265 ? -7.33967 -39.49578 55.89586 1.000 21.61595 245 ARG B C 1
ATOM 4011 O O . ARG B 1 265 ? -8.44606 -39.60265 56.43428 1.000 19.40214 245 ARG B O 1
ATOM 4019 N N . TRP B 1 266 ? -6.25346 -40.12827 56.33845 1.000 17.39985 246 TRP B N 1
ATOM 4020 C CA . TRP B 1 266 ? -6.29067 -40.92000 57.56281 1.000 21.41293 246 TRP B CA 1
ATOM 4021 C C . TRP B 1 266 ? -6.71952 -40.06067 58.75295 1.000 20.48606 246 TRP B C 1
ATOM 4022 O O . TRP B 1 266 ? -7.43429 -40.51453 59.63533 1.000 21.29491 246 TRP B O 1
ATOM 4033 N N . PHE B 1 267 ? -6.21897 -38.82206 58.78454 1.000 17.77154 247 PHE B N 1
ATOM 4034 C CA . PHE B 1 267 ? -6.53650 -37.89376 59.87013 1.000 20.35956 247 PHE B CA 1
ATOM 4035 C C . PHE B 1 267 ? -7.91223 -37.25986 59.71914 1.000 18.70939 247 PHE B C 1
ATOM 4036 O O . PHE B 1 267 ? -8.62961 -37.08242 60.71780 1.000 19.97386 247 PHE B O 1
ATOM 4044 N N . GLN B 1 268 ? -8.26697 -36.90628 58.48380 1.000 21.54601 248 GLN B N 1
ATOM 4045 C CA . GLN B 1 268 ? -9.55113 -36.25196 58.21278 1.000 23.34153 248 GLN B CA 1
ATOM 4046 C C . GLN B 1 268 ? -10.72413 -37.16376 58.53382 1.000 29.05382 248 GLN B C 1
ATOM 4047 O O . GLN B 1 268 ? -11.83633 -36.69560 58.79413 1.000 23.71342 248 GLN B O 1
ATOM 4053 N N . ALA B 1 269 ? -10.46834 -38.46842 58.50815 1.000 25.38415 249 ALA B N 1
ATOM 4054 C CA . ALA B 1 269 ? -11.51225 -39.44265 58.81451 1.000 24.92956 249 ALA B CA 1
ATOM 4055 C C . ALA B 1 269 ? -11.82072 -39.51649 60.31080 1.000 24.01371 249 ALA B C 1
ATOM 4056 O O . ALA B 1 269 ? -12.65556 -40.31495 60.72561 1.000 26.49303 249 ALA B O 1
ATOM 4058 N N . CYS B 1 270 ? -11.16869 -38.68059 61.11917 1.000 23.87226 250 CYS B N 1
ATOM 4059 C CA . CYS B 1 270 ? -11.28051 -38.79161 62.57423 1.000 23.97038 250 CYS B CA 1
ATOM 4060 C C . CYS B 1 270 ? -12.72523 -38.69954 63.08724 1.000 23.89921 250 CYS B C 1
ATOM 4061 O O . CYS B 1 270 ? -13.09282 -39.41500 64.01076 1.000 26.53675 250 CYS B O 1
ATOM 4064 N N . HIS B 1 271 ? -13.53508 -37.82019 62.49620 1.000 27.34273 251 HIS B N 1
ATOM 4065 C CA . HIS B 1 271 ? -14.92462 -37.67446 62.94789 1.000 26.32703 251 HIS B CA 1
ATOM 4066 C C . HIS B 1 271 ? -15.71928 -38.96842 62.72596 1.000 26.15148 251 HIS B C 1
ATOM 4067 O O . HIS B 1 271 ? -16.47872 -39.40609 63.59294 1.000 30.74234 251 HIS B O 1
ATOM 4074 N N . GLN B 1 272 ? -15.52840 -39.57325 61.56024 1.000 27.29242 252 GLN B N 1
ATOM 4075 C CA . GLN B 1 272 ? -16.17768 -40.83994 61.24456 1.000 30.32254 252 GLN B CA 1
ATOM 4076 C C . GLN B 1 272 ? -15.67271 -41.93316 62.17452 1.000 27.19219 252 GLN B C 1
ATOM 4077 O O . GLN B 1 272 ? -16.45276 -42.74828 62.66558 1.000 29.62678 252 GLN B O 1
ATOM 4083 N N . ASP B 1 273 ? -14.36358 -41.94360 62.42103 1.000 27.88286 253 ASP B N 1
ATOM 4084 C CA . ASP B 1 273 ? -13.74401 -42.93179 63.29848 1.000 29.32393 253 ASP B CA 1
ATOM 4085 C C . ASP B 1 273 ? -14.30265 -42.85839 64.72037 1.000 29.17624 253 ASP B C 1
ATOM 4086 O O . ASP B 1 273 ? -14.53206 -43.87466 65.37902 1.000 28.29573 253 ASP B O 1
ATOM 4091 N N . ILE B 1 274 ? -14.48883 -41.63530 65.20202 1.000 28.02454 254 ILE B N 1
ATOM 4092 C CA . ILE B 1 274 ? -15.00446 -41.43426 66.54220 1.000 25.89653 254 ILE B CA 1
ATOM 4093 C C . ILE B 1 274 ? -16.46081 -41.89820 66.59684 1.000 29.80077 254 ILE B C 1
ATOM 4094 O O . ILE B 1 274 ? -16.87313 -42.54500 67.55107 1.000 32.99023 254 ILE B O 1
ATOM 4099 N N . THR B 1 275 ? -17.22569 -41.58293 65.55999 1.000 30.60009 255 THR B N 1
ATOM 4100 C CA . THR B 1 275 ? -18.59486 -42.06998 65.46795 1.000 31.74225 255 THR B CA 1
ATOM 4101 C C . THR B 1 275 ? -18.65501 -43.59264 65.46427 1.000 35.53141 255 THR B C 1
ATOM 4102 O O . THR B 1 275 ? -19.47495 -44.18526 66.16498 1.000 34.26286 255 THR B O 1
ATOM 4106 N N . ASP B 1 276 ? -17.78127 -44.21970 64.67619 1.000 34.27115 256 ASP B N 1
ATOM 4107 C CA . ASP B 1 276 ? -17.71211 -45.68366 64.60420 1.000 35.71283 256 ASP B CA 1
ATOM 4108 C C . ASP B 1 276 ? -17.36019 -46.29415 65.95234 1.000 33.54989 256 ASP B C 1
ATOM 4109 O O . ASP B 1 276 ? -17.93702 -47.30813 66.37731 1.000 36.45910 256 ASP B O 1
ATOM 4114 N N . GLN B 1 277 ? -16.41536 -45.66427 66.63826 1.000 28.57280 257 GLN B N 1
ATOM 4115 C CA . GLN B 1 277 ? -15.92952 -46.17858 67.90196 1.000 28.67094 257 GLN B CA 1
ATOM 4116 C C . GLN B 1 277 ? -17.06070 -46.28230 68.92895 1.000 36.68452 257 GLN B C 1
ATOM 4117 O O . GLN B 1 277 ? -17.09157 -47.20854 69.73894 1.000 39.93479 257 GLN B O 1
ATOM 4123 N N . ALA B 1 278 ? -17.98171 -45.32549 68.88015 1.000 39.90955 258 ALA B N 1
ATOM 4124 C CA . ALA B 1 278 ? -19.10357 -45.28029 69.81370 1.000 39.32633 258 ALA B CA 1
ATOM 4125 C C . ALA B 1 278 ? -20.00527 -46.50502 69.67397 1.000 42.82487 258 ALA B C 1
ATOM 4126 O O . ALA B 1 278 ? -20.63708 -46.93104 70.64306 1.000 42.09211 258 ALA B O 1
ATOM 4128 N N . GLY B 1 279 ? -20.05004 -47.06753 68.46889 1.000 40.26916 259 GLY B N 1
ATOM 4129 C CA . GLY B 1 279 ? -20.89159 -48.22056 68.19466 1.000 40.33055 259 GLY B CA 1
ATOM 4130 C C . GLY B 1 279 ? -20.21954 -49.55280 68.47970 1.000 42.25001 259 GLY B C 1
ATOM 4131 O O . GLY B 1 279 ? -20.85751 -50.60642 68.38172 1.000 47.41209 259 GLY B O 1
ATOM 4132 N N . TYR B 1 280 ? -18.93432 -49.52078 68.82206 1.000 35.28903 260 TYR B N 1
ATOM 4133 C CA . TYR B 1 280 ? -18.19795 -50.75787 69.04151 1.000 38.86637 260 TYR B CA 1
ATOM 4134 C C . TYR B 1 280 ? -18.51411 -51.34102 70.39512 1.000 49.46962 260 TYR B C 1
ATOM 4135 O O . TYR B 1 280 ? -18.49060 -50.64052 71.40615 1.000 53.92766 260 TYR B O 1
ATOM 4144 N N . GLY B 1 281 ? -18.76784 -52.64354 70.42285 1.000 43.77729 261 GLY B N 1
ATOM 4145 C CA . GLY B 1 281 ? -18.90818 -53.31466 71.68530 1.000 43.44160 261 GLY B CA 1
ATOM 4146 C C . GLY B 1 281 ? -17.50698 -53.53345 72.18793 1.000 41.47111 261 GLY B C 1
ATOM 4147 O O . GLY B 1 281 ? -16.54459 -53.35398 71.44984 1.000 42.08331 261 GLY B O 1
ATOM 4148 N N . LYS B 1 282 ? -17.39867 -53.92833 73.44383 1.000 39.84859 262 LYS B N 1
ATOM 4149 C CA . LYS B 1 282 ? -16.11818 -54.20603 74.06991 1.000 38.74854 262 LYS B CA 1
ATOM 4150 C C . LYS B 1 282 ? -15.45801 -55.43591 73.43293 1.000 49.52500 262 LYS B C 1
ATOM 4151 O O . LYS B 1 282 ? -16.13787 -56.40087 73.07967 1.000 47.96585 262 LYS B O 1
ATOM 4157 N N . LEU B 1 283 ? -14.13637 -55.38228 73.27566 1.000 51.92986 263 LEU B N 1
ATOM 4158 C CA . LEU B 1 283 ? -13.35778 -56.49437 72.72122 1.000 47.68484 263 LEU B CA 1
ATOM 4159 C C . LEU B 1 283 ? -13.25534 -57.64980 73.69976 1.000 46.27116 263 LEU B C 1
ATOM 4160 O O . LEU B 1 283 ? -12.97127 -57.43887 74.87668 1.000 44.72988 263 LEU B O 1
ATOM 4165 N N . THR B 1 284 ? -13.48032 -58.87087 73.21237 1.000 42.53496 264 THR B N 1
ATOM 4166 C CA . THR B 1 284 ? -13.43528 -60.04711 74.08429 1.000 46.28729 264 THR B CA 1
ATOM 4167 C C . THR B 1 284 ? -12.21056 -60.95941 73.86063 1.000 42.13928 264 THR B C 1
ATOM 4168 O O . THR B 1 284 ? -11.99736 -61.88381 74.63786 1.000 38.73826 264 THR B O 1
ATOM 4172 N N . MET B 1 285 ? -11.43791 -60.73924 72.79089 1.000 41.46179 265 MET B N 1
ATOM 4173 C CA . MET B 1 285 ? -10.18886 -61.50020 72.58587 1.000 34.54229 265 MET B CA 1
ATOM 4174 C C . MET B 1 285 ? -9.05245 -60.86014 73.36696 1.000 38.54733 265 MET B C 1
ATOM 4175 O O . MET B 1 285 ? -9.18135 -59.72385 73.82249 1.000 35.85138 265 MET B O 1
ATOM 4180 N N . PRO B 1 286 ? -7.93399 -61.58261 73.54454 1.000 33.94572 266 PRO B N 1
ATOM 4181 C CA . PRO B 1 286 ? -6.81480 -60.96037 74.26465 1.000 29.81878 266 PRO B CA 1
ATOM 4182 C C . PRO B 1 286 ? -6.31166 -59.68158 73.59361 1.000 35.11619 266 PRO B C 1
ATOM 4183 O O . PRO B 1 286 ? -6.14496 -59.66056 72.37507 1.000 28.67357 266 PRO B O 1
ATOM 4187 N N . VAL B 1 287 ? -6.08921 -58.64271 74.39577 1.000 34.16153 267 VAL B N 1
ATOM 4188 C CA . VAL B 1 287 ? -5.60695 -57.34623 73.90789 1.000 32.17482 267 VAL B CA 1
ATOM 4189 C C . VAL B 1 287 ? -4.29851 -56.97642 74.60088 1.000 26.88836 267 VAL B C 1
ATOM 4190 O O . VAL B 1 287 ? -4.15999 -57.13045 75.82094 1.000 34.48614 267 VAL B O 1
ATOM 4194 N N . LEU B 1 288 ? -3.33237 -56.49633 73.81825 1.000 35.01870 268 LEU B N 1
ATOM 4195 C CA . LEU B 1 288 ? -2.06641 -56.00741 74.35672 1.000 28.77672 268 LEU B CA 1
ATOM 4196 C C . LEU B 1 288 ? -1.87637 -54.52905 74.01737 1.000 28.50693 268 LEU B C 1
ATOM 4197 O O . LEU B 1 288 ? -2.08832 -54.11138 72.88311 1.000 27.89908 268 LEU B O 1
ATOM 4202 N N . GLY B 1 289 ? -1.50131 -53.72995 75.00902 1.000 29.23781 269 GLY B N 1
ATOM 4203 C CA . GLY B 1 289 ? -1.12595 -52.35367 74.73611 1.000 27.69123 269 GLY B CA 1
ATOM 4204 C C . GLY B 1 289 ? 0.34861 -52.15894 75.00827 1.000 26.48916 269 GLY B C 1
ATOM 4205 O O . GLY B 1 289 ? 0.83019 -52.46819 76.09545 1.000 29.86290 269 GLY B O 1
ATOM 4206 N N . ILE B 1 290 ? 1.09201 -51.67521 74.01625 1.000 29.05296 270 ILE B N 1
ATOM 4207 C CA . ILE B 1 290 ? 2.46418 -51.26961 74.28395 1.000 24.58033 270 ILE B CA 1
ATOM 4208 C C . ILE B 1 290 ? 2.55246 -49.75441 74.18105 1.000 25.13082 270 ILE B C 1
ATOM 4209 O O . ILE B 1 290 ? 2.34638 -49.18800 73.11062 1.000 24.42262 270 ILE B O 1
ATOM 4214 N N . GLY B 1 291 ? 2.88277 -49.10163 75.28532 1.000 29.06748 271 GLY B N 1
ATOM 4215 C CA . GLY B 1 291 ? 2.86729 -47.65309 75.30582 1.000 27.49195 271 GLY B CA 1
ATOM 4216 C C . GLY B 1 291 ? 4.21710 -47.03852 75.58047 1.000 28.43914 271 GLY B C 1
ATOM 4217 O O . GLY B 1 291 ? 4.97401 -47.49546 76.43926 1.000 32.30181 271 GLY B O 1
ATOM 4218 N N . GLY B 1 292 ? 4.51971 -45.97670 74.84306 1.000 32.66799 272 GLY B N 1
ATOM 4219 C CA . GLY B 1 292 ? 5.74030 -45.24158 75.08602 1.000 29.37183 272 GLY B CA 1
ATOM 4220 C C . GLY B 1 292 ? 5.56073 -44.55105 76.42557 1.000 31.17199 272 GLY B C 1
ATOM 4221 O O . GLY B 1 292 ? 4.44957 -44.46811 76.96045 1.000 33.56894 272 GLY B O 1
ATOM 4222 N N . ASN B 1 293 ? 6.64747 -44.01092 76.95133 1.000 31.47585 273 ASN B N 1
ATOM 4223 C CA . ASN B 1 293 ? 6.63803 -43.54306 78.32494 1.000 41.56352 273 ASN B CA 1
ATOM 4224 C C . ASN B 1 293 ? 5.63405 -42.41893 78.57553 1.000 47.33857 273 ASN B C 1
ATOM 4225 O O . ASN B 1 293 ? 5.08333 -42.30164 79.67453 1.000 52.10998 273 ASN B O 1
ATOM 4230 N N . PHE B 1 294 ? 5.38909 -41.60114 77.55816 1.000 42.55260 274 PHE B N 1
ATOM 4231 C CA . PHE B 1 294 ? 4.47822 -40.46982 77.69861 1.000 48.36915 274 PHE B CA 1
ATOM 4232 C C . PHE B 1 294 ? 3.00252 -40.81320 77.44750 1.000 47.58253 274 PHE B C 1
ATOM 4233 O O . PHE B 1 294 ? 2.11275 -40.15567 77.98580 1.000 42.21280 274 PHE B O 1
ATOM 4235 N N . THR B 1 295 ? 2.72834 -41.84635 76.65719 1.000 42.48499 275 THR B N 1
ATOM 4236 C CA . THR B 1 295 ? 1.33382 -42.15799 76.32836 1.000 39.10913 275 THR B CA 1
ATOM 4237 C C . THR B 1 295 ? 0.81931 -43.44607 76.98853 1.000 29.37837 275 THR B C 1
ATOM 4238 O O . THR B 1 295 ? -0.35762 -43.79019 76.84648 1.000 29.89710 275 THR B O 1
ATOM 4242 N N . PHE B 1 296 ? 1.68737 -44.11848 77.73687 1.000 36.62828 276 PHE B N 1
ATOM 4243 C CA . PHE B 1 296 ? 1.36898 -45.41297 78.34469 1.000 35.66087 276 PHE B CA 1
ATOM 4244 C C . PHE B 1 296 ? 0.10643 -45.37294 79.18837 1.000 36.09123 276 PHE B C 1
ATOM 4245 O O . PHE B 1 296 ? -0.75528 -46.24547 79.08697 1.000 34.86644 276 PHE B O 1
ATOM 4253 N N . GLU B 1 297 ? 0.00284 -44.34592 80.02296 1.000 44.02262 277 GLU B N 1
ATOM 4254 C CA . GLU B 1 297 ? -1.10113 -44.21877 80.95989 1.000 39.75995 277 GLU B CA 1
ATOM 4255 C C . GLU B 1 297 ? -2.43368 -44.07065 80.23882 1.000 35.53476 277 GLU B C 1
ATOM 4256 O O . GLU B 1 297 ? -3.42938 -44.69745 80.60525 1.000 36.46472 277 GLU B O 1
ATOM 4262 N N . ASP B 1 298 ? -2.44373 -43.24052 79.19969 1.000 31.45946 278 ASP B N 1
ATOM 4263 C CA . ASP B 1 298 ? -3.65476 -42.99593 78.43567 1.000 31.57762 278 ASP B CA 1
ATOM 4264 C C . ASP B 1 298 ? -4.08040 -44.23947 77.65828 1.000 31.77917 278 ASP B C 1
ATOM 4265 O O . ASP B 1 298 ? -5.26732 -44.55010 77.55800 1.000 34.05377 278 ASP B O 1
ATOM 4270 N N . LEU B 1 299 ? -3.10091 -44.93263 77.09306 1.000 32.66818 279 LEU B N 1
ATOM 4271 C CA . LEU B 1 299 ? -3.38600 -46.14677 76.33182 1.000 32.02883 279 LEU B CA 1
ATOM 4272 C C . LEU B 1 299 ? -3.99749 -47.20084 77.25160 1.000 34.19192 279 LEU B C 1
ATOM 4273 O O . LEU B 1 299 ? -4.97707 -47.85686 76.90160 1.000 34.67512 279 LEU B O 1
ATOM 4278 N N . ARG B 1 300 ? -3.42793 -47.34243 78.44078 1.000 32.71663 280 ARG B N 1
ATOM 4279 C CA . ARG B 1 300 ? -3.93952 -48.32713 79.38860 1.000 39.46979 280 ARG B CA 1
ATOM 4280 C C . ARG B 1 300 ? -5.37399 -48.02950 79.80763 1.000 45.88824 280 ARG B C 1
ATOM 4281 O O . ARG B 1 300 ? -6.21101 -48.93015 79.84814 1.000 46.90398 280 ARG B O 1
ATOM 4289 N N . ASN B 1 301 ? -5.66144 -46.76947 80.11180 1.000 42.64967 281 ASN B N 1
ATOM 4290 C CA . ASN B 1 301 ? -7.00959 -46.36905 80.50037 1.000 41.15138 281 ASN B CA 1
ATOM 4291 C C . ASN B 1 301 ? -8.04061 -46.64079 79.41532 1.000 36.05871 281 ASN B C 1
ATOM 4292 O O . ASN B 1 301 ? -9.13959 -47.12927 79.68197 1.000 37.40675 281 ASN B O 1
ATOM 4297 N N . LYS B 1 302 ? -7.68663 -46.31168 78.18494 1.000 32.69806 282 LYS B N 1
ATOM 4298 C CA . LYS B 1 302 ? -8.62760 -46.44212 77.09312 1.000 32.46584 282 LYS B CA 1
ATOM 4299 C C . LYS B 1 302 ? -8.86738 -47.90820 76.75514 1.000 41.29921 282 LYS B C 1
ATOM 4300 O O . LYS B 1 302 ? -10.00405 -48.31575 76.51918 1.000 47.18429 282 LYS B O 1
ATOM 4306 N N . LEU B 1 303 ? -7.80201 -48.69690 76.74338 1.000 35.68960 283 LEU B N 1
ATOM 4307 C CA . LEU B 1 303 ? -7.94368 -50.10501 76.39446 1.000 36.59795 283 LEU B CA 1
ATOM 4308 C C . LEU B 1 303 ? -8.79214 -50.82303 77.43963 1.000 44.28711 283 LEU B C 1
ATOM 4309 O O . LEU B 1 303 ? -9.68389 -51.60020 77.09228 1.000 47.40750 283 LEU B O 1
ATOM 4314 N N . THR B 1 304 ? -8.54009 -50.53893 78.71383 1.000 43.81138 284 THR B N 1
ATOM 4315 C CA . THR B 1 304 ? -9.29444 -51.18736 79.78857 1.000 43.09642 284 THR B CA 1
ATOM 4316 C C . THR B 1 304 ? -10.79160 -50.87513 79.71305 1.000 44.37006 284 THR B C 1
ATOM 4317 O O . THR B 1 304 ? -11.62011 -51.69823 80.09054 1.000 47.87346 284 THR B O 1
ATOM 4321 N N . ALA B 1 305 ? -11.13775 -49.69225 79.22559 1.000 39.46545 285 ALA B N 1
ATOM 4322 C CA . ALA B 1 305 ? -12.53828 -49.30915 79.09167 1.000 45.37280 285 ALA B CA 1
ATOM 4323 C C . ALA B 1 305 ? -13.17652 -49.90074 77.83735 1.000 47.91250 285 ALA B C 1
ATOM 4324 O O . ALA B 1 305 ? -14.40451 -49.96852 77.71985 1.000 49.11536 285 ALA B O 1
ATOM 4326 N N . GLN B 1 306 ? -12.32919 -50.31273 76.89896 1.000 40.42232 286 GLN B N 1
ATOM 4327 C CA . GLN B 1 306 ? -12.77132 -50.76284 75.58435 1.000 39.82124 286 GLN B CA 1
ATOM 4328 C C . GLN B 1 306 ? -12.56545 -52.25610 75.34809 1.000 41.17350 286 GLN B C 1
ATOM 4329 O O . GLN B 1 306 ? -12.93700 -52.77894 74.29808 1.000 44.35851 286 GLN B O 1
ATOM 4335 N N . ALA B 1 307 ? -11.94654 -52.92220 76.31451 1.000 37.14977 287 ALA B N 1
ATOM 4336 C CA . ALA B 1 307 ? -11.67275 -54.35037 76.20924 1.000 46.32004 287 ALA B CA 1
ATOM 4337 C C . ALA B 1 307 ? -11.75982 -55.00942 77.57866 1.000 48.33373 287 ALA B C 1
ATOM 4338 O O . ALA B 1 307 ? -11.43675 -54.39229 78.59116 1.000 54.55994 287 ALA B O 1
ATOM 4340 N N . THR B 1 308 ? -12.17746 -56.27404 77.60310 1.000 44.04522 288 THR B N 1
ATOM 4341 C CA . THR B 1 308 ? -12.36898 -57.00032 78.85758 1.000 43.83594 288 THR B CA 1
ATOM 4342 C C . THR B 1 308 ? -11.11101 -57.75651 79.28411 1.000 42.42759 288 THR B C 1
ATOM 4343 O O . THR B 1 308 ? -10.96316 -58.13145 80.44220 1.000 50.14129 288 THR B O 1
ATOM 4347 N N . ASP B 1 309 ? -10.20385 -57.97702 78.34158 1.000 36.63930 289 ASP B N 1
ATOM 4348 C CA . ASP B 1 309 ? -9.02666 -58.81001 78.59749 1.000 32.02250 289 ASP B CA 1
ATOM 4349 C C . ASP B 1 309 ? -7.75474 -58.10015 78.14456 1.000 43.92974 289 ASP B C 1
ATOM 4350 O O . ASP B 1 309 ? -7.29511 -58.30689 77.02044 1.000 40.89292 289 ASP B O 1
ATOM 4355 N N . VAL B 1 310 ? -7.22355 -57.22616 79.00155 1.000 46.43316 290 VAL B N 1
ATOM 4356 C CA . VAL B 1 310 ? -6.11833 -56.35233 78.61250 1.000 42.26442 290 VAL B CA 1
ATOM 4357 C C . VAL B 1 310 ? -4.78323 -56.61558 79.31256 1.000 37.49759 290 VAL B C 1
ATOM 4358 O O . VAL B 1 310 ? -4.71941 -56.79640 80.52162 1.000 41.40934 290 VAL B O 1
ATOM 4362 N N . HIS B 1 311 ? -3.71411 -56.58705 78.52781 1.000 32.67936 291 HIS B N 1
ATOM 4363 C CA . HIS B 1 311 ? -2.34085 -56.63059 79.03176 1.000 29.68343 291 HIS B CA 1
ATOM 4364 C C . HIS B 1 311 ? -1.59484 -55.38628 78.56055 1.000 37.31322 291 HIS B C 1
ATOM 4365 O O . HIS B 1 311 ? -1.85500 -54.88724 77.46979 1.000 44.39511 291 HIS B O 1
ATOM 4372 N N . MET B 1 312 ? -0.71421 -54.86481 79.40719 1.000 36.79855 292 MET B N 1
ATOM 4373 C CA . MET B 1 312 ? 0.04956 -53.65884 79.07931 1.000 35.53409 292 MET B CA 1
ATOM 4374 C C . MET B 1 312 ? 1.54686 -53.87996 79.20332 1.000 30.47484 292 MET B C 1
ATOM 4375 O O . MET B 1 312 ? 2.01083 -54.53854 80.12942 1.000 35.06418 292 MET B O 1
ATOM 4380 N N . VAL B 1 313 ? 2.30244 -53.30665 78.27898 1.000 28.04223 293 VAL B N 1
ATOM 4381 C CA . VAL B 1 313 ? 3.75490 -53.28452 78.36909 1.000 26.35501 293 VAL B CA 1
ATOM 4382 C C . VAL B 1 313 ? 4.24263 -51.84431 78.17478 1.000 27.62276 293 VAL B C 1
ATOM 4383 O O . VAL B 1 313 ? 3.73952 -51.12277 77.30743 1.000 31.89755 293 VAL B O 1
ATOM 4387 N N . ARG B 1 314 ? 5.21888 -51.42970 78.97287 1.000 32.05553 294 ARG B N 1
ATOM 4388 C CA . ARG B 1 314 ? 5.74502 -50.06424 78.88774 1.000 30.25974 294 ARG B CA 1
ATOM 4389 C C . ARG B 1 314 ? 7.02762 -50.02538 78.05952 1.000 27.96996 294 ARG B C 1
ATOM 4390 O O . ARG B 1 314 ? 7.95545 -50.77878 78.32556 1.000 32.92766 294 ARG B O 1
ATOM 4398 N N . ALA B 1 315 ? 7.06274 -49.19032 77.02168 1.000 30.61413 295 ALA B N 1
ATOM 4399 C CA . ALA B 1 315 ? 8.30831 -48.92530 76.29842 1.000 29.17903 295 ALA B CA 1
ATOM 4400 C C . ALA B 1 315 ? 8.94092 -47.68338 76.91365 1.000 29.44036 295 ALA B C 1
ATOM 4401 O O . ALA B 1 315 ? 8.80131 -46.57929 76.37574 1.000 29.46661 295 ALA B O 1
ATOM 4403 N N . SER B 1 316 ? 9.65822 -47.87397 78.01920 1.000 29.21666 296 SER B N 1
ATOM 4404 C CA . SER B 1 316 ? 10.05146 -46.76808 78.89497 1.000 29.78921 296 SER B CA 1
ATOM 4405 C C . SER B 1 316 ? 11.08019 -45.80003 78.31899 1.000 29.96056 296 SER B C 1
ATOM 4406 O O . SER B 1 316 ? 11.30409 -44.73084 78.89129 1.000 36.05809 296 SER B O 1
ATOM 4409 N N . LYS B 1 317 ? 11.71765 -46.16122 77.20799 1.000 26.96345 297 LYS B N 1
ATOM 4410 C CA . LYS B 1 317 ? 12.73779 -45.31286 76.61053 1.000 27.25534 297 LYS B CA 1
ATOM 4411 C C . LYS B 1 317 ? 12.27082 -44.68459 75.29230 1.000 26.29929 297 LYS B C 1
ATOM 4412 O O . LYS B 1 317 ? 13.05801 -44.05646 74.57780 1.000 26.23467 297 LYS B O 1
ATOM 4418 N N . SER B 1 318 ? 10.98740 -44.83632 74.99180 1.000 25.27887 298 SER B N 1
ATOM 4419 C CA . SER B 1 318 ? 10.46470 -44.43453 73.69285 1.000 24.46929 298 SER B CA 1
ATOM 4420 C C . SER B 1 318 ? 9.47552 -43.29676 73.80069 1.000 24.51751 298 SER B C 1
ATOM 4421 O O . SER B 1 318 ? 8.66924 -43.24265 74.72341 1.000 26.34648 298 SER B O 1
ATOM 4424 N N . VAL B 1 319 ? 9.51131 -42.40520 72.81792 1.000 24.13386 299 VAL B N 1
ATOM 4425 C CA . VAL B 1 319 ? 8.51638 -41.35463 72.74078 1.000 23.96148 299 VAL B CA 1
ATOM 4426 C C . VAL B 1 319 ? 7.31591 -41.75643 71.87215 1.000 24.07381 299 VAL B C 1
ATOM 4427 O O . VAL B 1 319 ? 6.17254 -41.54599 72.27886 1.000 27.74112 299 VAL B O 1
ATOM 4431 N N . HIS B 1 320 ? 7.53830 -42.29445 70.67223 1.000 23.55504 300 HIS B N 1
ATOM 4432 C CA . HIS B 1 320 ? 6.37910 -42.67468 69.86574 1.000 23.05850 300 HIS B CA 1
ATOM 4433 C C . HIS B 1 320 ? 6.65432 -43.81306 68.89126 1.000 22.63894 300 HIS B C 1
ATOM 4434 O O . HIS B 1 320 ? 5.80207 -44.68285 68.70041 1.000 22.31540 300 HIS B O 1
ATOM 4441 N N . TYR B 1 321 ? 7.81883 -43.76755 68.24207 1.000 21.69089 301 TYR B N 1
ATOM 4442 C CA . TYR B 1 321 ? 8.12761 -44.71175 67.15579 1.000 21.58222 301 TYR B CA 1
ATOM 4443 C C . TYR B 1 321 ? 8.66010 -46.03200 67.70163 1.000 21.70186 301 TYR B C 1
ATOM 4444 O O . TYR B 1 321 ? 9.81656 -46.39081 67.47224 1.000 22.08922 301 TYR B O 1
ATOM 4453 N N . LEU B 1 322 ? 7.79268 -46.76891 68.38614 1.000 23.76469 302 LEU B N 1
ATOM 4454 C CA . LEU B 1 322 ? 8.22118 -47.91175 69.19193 1.000 21.73251 302 LEU B CA 1
ATOM 4455 C C . LEU B 1 322 ? 9.06853 -48.93441 68.41103 1.000 21.65172 302 LEU B C 1
ATOM 4456 O O . LEU B 1 322 ? 10.13380 -49.32329 68.86379 1.000 22.29844 302 LEU B O 1
ATOM 4461 N N . PRO B 1 323 ? 8.62336 -49.33033 67.21587 1.000 21.68256 303 PRO B N 1
ATOM 4462 C CA . PRO B 1 323 ? 9.38219 -50.36731 66.49880 1.000 27.09335 303 PRO B CA 1
ATOM 4463 C C . PRO B 1 323 ? 10.81154 -49.93509 66.14636 1.000 24.85538 303 PRO B C 1
ATOM 4464 O O . PRO B 1 323 ? 11.69506 -50.79366 65.96801 1.000 24.28574 303 PRO B O 1
ATOM 4468 N N . GLU B 1 324 ? 11.03521 -48.62697 66.05957 1.000 21.01074 304 GLU B N 1
ATOM 4469 C CA . GLU B 1 324 ? 12.34783 -48.09093 65.73810 1.000 21.43293 304 GLU B CA 1
ATOM 4470 C C . GLU B 1 324 ? 13.14299 -47.65896 66.97877 1.000 22.49723 304 GLU B C 1
ATOM 4471 O O . GLU B 1 324 ? 14.36024 -47.80917 67.00228 1.000 23.13086 304 GLU B O 1
ATOM 4477 N N . GLU B 1 325 ? 12.45449 -47.16018 68.00609 1.000 22.57605 305 GLU B N 1
ATOM 4478 C CA . GLU B 1 325 ? 13.12707 -46.68551 69.21954 1.000 23.46490 305 GLU B CA 1
ATOM 4479 C C . GLU B 1 325 ? 13.51916 -47.84165 70.14980 1.000 24.09836 305 GLU B C 1
ATOM 4480 O O . GLU B 1 325 ? 14.59560 -47.81893 70.75698 1.000 24.78137 305 GLU B O 1
ATOM 4486 N N . GLU B 1 326 ? 12.64004 -48.82779 70.28134 1.000 24.75026 306 GLU B N 1
ATOM 4487 C CA . GLU B 1 326 ? 12.91684 -49.97151 71.15687 1.000 25.11941 306 GLU B CA 1
ATOM 4488 C C . GLU B 1 326 ? 12.48177 -51.29433 70.53759 1.000 24.56225 306 GLU B C 1
ATOM 4489 O O . GLU B 1 326 ? 11.54625 -51.93761 71.01569 1.000 25.26600 306 GLU B O 1
ATOM 4495 N N . PRO B 1 327 ? 13.16811 -51.70841 69.47242 1.000 25.14645 307 PRO B N 1
ATOM 4496 C CA . PRO B 1 327 ? 12.78430 -52.91537 68.72837 1.000 23.88154 307 PRO B CA 1
ATOM 4497 C C . PRO B 1 327 ? 12.80937 -54.17899 69.58901 1.000 24.08315 307 PRO B C 1
ATOM 4498 O O . PRO B 1 327 ? 11.96116 -55.05929 69.42254 1.000 28.29332 307 PRO B O 1
ATOM 4502 N N . ASP B 1 328 ? 13.77305 -54.26158 70.49555 1.000 26.25172 308 ASP B N 1
ATOM 4503 C CA . ASP B 1 328 ? 13.91369 -55.45661 71.32955 1.000 28.45917 308 ASP B CA 1
ATOM 4504 C C . ASP B 1 328 ? 12.73886 -55.63003 72.27936 1.000 30.59878 308 ASP B C 1
ATOM 4505 O O . ASP B 1 328 ? 12.21503 -56.74279 72.46716 1.000 31.97201 308 ASP B O 1
ATOM 4510 N N . VAL B 1 329 ? 12.31099 -54.51909 72.86429 1.000 31.07710 309 VAL B N 1
ATOM 4511 C CA . VAL B 1 329 ? 11.13778 -54.51049 73.72006 1.000 30.91001 309 VAL B CA 1
ATOM 4512 C C . VAL B 1 329 ? 9.88055 -54.87749 72.94662 1.000 28.60107 309 VAL B C 1
ATOM 4513 O O . VAL B 1 329 ? 9.06212 -55.66307 73.41951 1.000 26.68566 309 VAL B O 1
ATOM 4517 N N . VAL B 1 330 ? 9.72537 -54.30307 71.75687 1.000 25.21884 310 VAL B N 1
ATOM 4518 C CA . VAL B 1 330 ? 8.54590 -54.58241 70.95362 1.000 24.62551 310 VAL B CA 1
ATOM 4519 C C . VAL B 1 330 ? 8.52313 -56.04335 70.50515 1.000 24.47346 310 VAL B C 1
ATOM 4520 O O . VAL B 1 330 ? 7.51193 -56.73344 70.64930 1.000 27.45027 310 VAL B O 1
ATOM 4524 N N . ALA B 1 331 ? 9.62929 -56.49994 69.93253 1.000 26.76817 311 ALA B N 1
ATOM 4525 C CA . ALA B 1 331 ? 9.67546 -57.86804 69.41079 1.000 28.95842 311 ALA B CA 1
ATOM 4526 C C . ALA B 1 331 ? 9.45053 -58.84457 70.54729 1.000 31.54482 311 ALA B C 1
ATOM 4527 O O . ALA B 1 331 ? 8.63692 -59.76178 70.43431 1.000 29.89315 311 ALA B O 1
ATOM 4529 N N . GLY B 1 332 ? 10.13997 -58.61186 71.66001 1.000 34.64223 312 GLY B N 1
ATOM 4530 C CA . GLY B 1 332 ? 10.00876 -59.47026 72.82295 1.000 35.51014 312 GLY B CA 1
ATOM 4531 C C . GLY B 1 332 ? 8.59475 -59.48258 73.37413 1.000 29.91191 312 GLY B C 1
ATOM 4532 O O . GLY B 1 332 ? 8.08804 -60.52975 73.76205 1.000 30.09723 312 GLY B O 1
ATOM 4533 N N . ALA B 1 333 ? 7.95128 -58.31726 73.40817 1.000 33.73843 313 ALA B N 1
ATOM 4534 C CA . ALA B 1 333 ? 6.59241 -58.22231 73.94447 1.000 26.14143 313 ALA B CA 1
ATOM 4535 C C . ALA B 1 333 ? 5.59043 -58.95054 73.05484 1.000 31.07127 313 ALA B C 1
ATOM 4536 O O . ALA B 1 333 ? 4.65325 -59.59442 73.54636 1.000 29.86657 313 ALA B O 1
ATOM 4538 N N . LEU B 1 334 ? 5.76270 -58.82186 71.74481 1.000 28.24757 314 LEU B N 1
ATOM 4539 C CA . LEU B 1 334 ? 4.84982 -59.48050 70.82220 1.000 27.90165 314 LEU B CA 1
ATOM 4540 C C . LEU B 1 334 ? 5.02724 -61.00787 70.85883 1.000 31.98744 314 LEU B C 1
ATOM 4541 O O . LEU B 1 334 ? 4.05090 -61.76101 70.90099 1.000 31.41147 314 LEU B O 1
ATOM 4546 N N . LEU B 1 335 ? 6.27002 -61.46615 70.86691 1.000 26.98231 315 LEU B N 1
ATOM 4547 C CA . LEU B 1 335 ? 6.51921 -62.91338 70.95641 1.000 29.38019 315 LEU B CA 1
ATOM 4548 C C . LEU B 1 335 ? 5.86976 -63.51856 72.20769 1.000 37.16565 315 LEU B C 1
ATOM 4549 O O . LEU B 1 335 ? 5.25539 -64.59316 72.14906 1.000 36.23558 315 LEU B O 1
ATOM 4554 N N . ASP B 1 336 ? 5.99577 -62.82154 73.33225 1.000 33.51126 316 ASP B N 1
ATOM 4555 C CA . ASP B 1 336 ? 5.45888 -63.29999 74.60976 1.000 34.44438 316 ASP B CA 1
ATOM 4556 C C . ASP B 1 336 ? 3.92964 -63.32651 74.61004 1.000 37.15691 316 ASP B C 1
ATOM 4557 O O . ASP B 1 336 ? 3.31047 -64.26601 75.11397 1.000 32.70376 316 ASP B O 1
ATOM 4562 N N . PHE B 1 337 ? 3.32868 -62.29489 74.01709 1.000 29.16345 317 PHE B N 1
ATOM 4563 C CA . PHE B 1 337 ? 1.88029 -62.09894 74.03146 1.000 30.66225 317 PHE B CA 1
ATOM 4564 C C . PHE B 1 337 ? 1.19269 -63.02995 73.03547 1.000 35.27077 317 PHE B C 1
ATOM 4565 O O . PHE B 1 337 ? 0.18021 -63.65599 73.35526 1.000 35.01886 317 PHE B O 1
ATOM 4573 N N . PHE B 1 338 ? 1.72037 -63.09411 71.81611 1.000 32.98811 318 PHE B N 1
ATOM 4574 C CA . PHE B 1 338 ? 1.13006 -63.93479 70.77970 1.000 26.56324 318 PHE B CA 1
ATOM 4575 C C . PHE B 1 338 ? 1.44139 -65.41082 71.02541 1.000 35.62100 318 PHE B C 1
ATOM 4576 O O . PHE B 1 338 ? 0.66893 -66.28116 70.63920 1.000 38.94239 318 PHE B O 1
ATOM 4584 N N . GLY B 1 339 ? 2.58392 -65.67170 71.65205 1.000 31.95922 319 GLY B N 1
ATOM 4585 C CA . GLY B 1 339 ? 2.97819 -67.02804 72.03277 1.000 38.71512 319 GLY B CA 1
ATOM 4586 C C . GLY B 1 339 ? 3.15255 -68.00736 70.88287 1.000 48.28053 319 GLY B C 1
ATOM 4587 O O . GLY B 1 339 ? 3.45328 -67.61426 69.75486 1.000 42.40560 319 GLY B O 1
ATOM 4588 N N . GLY C 1 47 ? 10.88737 -6.30670 41.06870 1.000 50.61290 27 GLY C N 1
ATOM 4589 C CA . GLY C 1 47 ? 10.43135 -7.45898 41.83048 1.000 48.84220 27 GLY C CA 1
ATOM 4590 C C . GLY C 1 47 ? 9.12668 -8.02078 41.29918 1.000 47.31521 27 GLY C C 1
ATOM 4591 O O . GLY C 1 47 ? 8.48629 -7.40779 40.44180 1.000 51.93018 27 GLY C O 1
ATOM 4592 N N . PRO C 1 48 ? 8.71208 -9.18547 41.82310 1.000 43.49271 28 PRO C N 1
ATOM 4593 C CA . PRO C 1 48 ? 7.49363 -9.86434 41.36424 1.000 41.04290 28 PRO C CA 1
ATOM 4594 C C . PRO C 1 48 ? 6.22249 -9.05315 41.57432 1.000 41.16331 28 PRO C C 1
ATOM 4595 O O . PRO C 1 48 ? 5.22517 -9.27833 40.88426 1.000 39.55039 28 PRO C O 1
ATOM 4599 N N . VAL C 1 49 ? 6.23275 -8.17566 42.57058 1.000 36.69315 29 VAL C N 1
ATOM 4600 C CA . VAL C 1 49 ? 5.09959 -7.29803 42.81363 1.000 29.83194 29 VAL C CA 1
ATOM 4601 C C . VAL C 1 49 ? 5.54463 -5.83597 42.87987 1.000 27.86255 29 VAL C C 1
ATOM 4602 O O . VAL C 1 49 ? 6.74084 -5.54298 42.96261 1.000 37.45824 29 VAL C O 1
ATOM 4606 N N . PRO C 1 50 ? 4.57802 -4.91186 42.85748 1.000 30.14863 30 PRO C N 1
ATOM 4607 C CA . PRO C 1 50 ? 4.93595 -3.49181 42.99301 1.000 35.45386 30 PRO C CA 1
ATOM 4608 C C . PRO C 1 50 ? 5.59598 -3.19956 44.34010 1.000 44.42456 30 PRO C C 1
ATOM 4609 O O . PRO C 1 50 ? 5.26040 -3.83023 45.34794 1.000 41.89312 30 PRO C O 1
ATOM 4613 N N . SER C 1 51 ? 6.51852 -2.24338 44.35536 1.000 42.17294 31 SER C N 1
ATOM 4614 C CA . SER C 1 51 ? 7.16982 -1.82222 45.59131 1.000 42.28784 31 SER C CA 1
ATOM 4615 C C . SER C 1 51 ? 6.19184 -1.11661 46.52124 1.000 40.10647 31 SER C C 1
ATOM 4616 O O . SER C 1 51 ? 5.14345 -0.65501 46.08187 1.000 35.28728 31 SER C O 1
ATOM 4619 N N . ASP C 1 52 ? 6.54120 -1.02559 47.80198 1.000 41.56135 32 ASP C N 1
ATOM 4620 C CA . ASP C 1 52 ? 5.69543 -0.31302 48.74925 1.000 36.55144 32 ASP C CA 1
ATOM 4621 C C . ASP C 1 52 ? 5.57869 1.15556 48.31896 1.000 39.05420 32 ASP C C 1
ATOM 4622 O O . ASP C 1 52 ? 4.52063 1.76900 48.46398 1.000 36.49992 32 ASP C O 1
ATOM 4627 N N . ARG C 1 53 ? 6.65056 1.69617 47.74508 1.000 38.66315 33 ARG C N 1
ATOM 4628 C CA . ARG C 1 53 ? 6.62158 3.07113 47.24311 1.000 44.25710 33 ARG C CA 1
ATOM 4629 C C . ARG C 1 53 ? 5.54912 3.19750 46.15252 1.000 39.77184 33 ARG C C 1
ATOM 4630 O O . ARG C 1 53 ? 4.73992 4.11616 46.18551 1.000 40.50634 33 ARG C O 1
ATOM 4638 N N . GLU C 1 54 ? 5.51431 2.24968 45.21389 1.000 34.67474 34 GLU C N 1
ATOM 4639 C CA . GLU C 1 54 ? 4.50940 2.27751 44.14950 1.000 34.65103 34 GLU C CA 1
ATOM 4640 C C . GLU C 1 54 ? 3.08842 2.06112 44.65521 1.000 42.10877 34 GLU C C 1
ATOM 4641 O O . GLU C 1 54 ? 2.15461 2.73189 44.21041 1.000 41.95516 34 GLU C O 1
ATOM 4647 N N . LEU C 1 55 ? 2.92569 1.10600 45.56949 1.000 33.19317 35 LEU C N 1
ATOM 4648 C CA . LEU C 1 55 ? 1.62836 0.83299 46.16553 1.000 36.01857 35 LEU C CA 1
ATOM 4649 C C . LEU C 1 55 ? 1.09976 2.06662 46.90265 1.000 38.39304 35 LEU C C 1
ATOM 4650 O O . LEU C 1 55 ? -0.07306 2.42747 46.78147 1.000 38.43234 35 LEU C O 1
ATOM 4655 N N . ALA C 1 56 ? 1.96886 2.69464 47.68424 1.000 38.76700 36 ALA C N 1
ATOM 4656 C CA . ALA C 1 56 ? 1.57682 3.88582 48.43658 1.000 37.94858 36 ALA C CA 1
ATOM 4657 C C . ALA C 1 56 ? 1.05128 4.98124 47.50809 1.000 44.55554 36 ALA C C 1
ATOM 4658 O O . ALA C 1 56 ? -0.01238 5.55285 47.74396 1.000 39.61899 36 ALA C O 1
ATOM 4660 N N . ARG C 1 57 ? 1.76760 5.22231 46.41939 1.000 41.22114 37 ARG C N 1
ATOM 4661 C CA . ARG C 1 57 ? 1.38730 6.28354 45.48895 1.000 44.44867 37 ARG C CA 1
ATOM 4662 C C . ARG C 1 57 ? 0.11102 5.97654 44.70749 1.000 45.45160 37 ARG C C 1
ATOM 4663 O O . ARG C 1 57 ? -0.59777 6.89191 44.29462 1.000 49.39564 37 ARG C O 1
ATOM 4671 N N . SER C 1 58 ? -0.20494 4.69466 44.54991 1.000 38.34265 38 SER C N 1
ATOM 4672 C CA . SER C 1 58 ? -1.36601 4.26604 43.76592 1.000 39.26891 38 SER C CA 1
ATOM 4673 C C . SER C 1 58 ? -2.68018 4.55418 44.48452 1.000 40.47718 38 SER C C 1
ATOM 4674 O O . SER C 1 58 ? -3.75175 4.45962 43.89468 1.000 45.69774 38 SER C O 1
ATOM 4677 N N . LEU C 1 59 ? -2.59756 4.85153 45.77458 1.000 37.88364 39 LEU C N 1
ATOM 4678 C CA . LEU C 1 59 ? -3.79190 5.14778 46.55434 1.000 42.99751 39 LEU C CA 1
ATOM 4679 C C . LEU C 1 59 ? -4.23357 6.60276 46.42105 1.000 49.95901 39 LEU C C 1
ATOM 4680 O O . LEU C 1 59 ? -3.40457 7.51186 46.28991 1.000 51.62264 39 LEU C O 1
ATOM 4685 N N . PRO C 1 60 ? -5.55175 6.82360 46.46191 1.000 47.60274 40 PRO C N 1
ATOM 4686 C CA . PRO C 1 60 ? -6.04261 8.18998 46.64612 1.000 51.15881 40 PRO C CA 1
ATOM 4687 C C . PRO C 1 60 ? -5.61378 8.71076 48.01992 1.000 54.28590 40 PRO C C 1
ATOM 4688 O O . PRO C 1 60 ? -5.50286 7.91054 48.95193 1.000 57.89042 40 PRO C O 1
ATOM 4692 N N . GLY C 1 61 ? -5.37895 10.01485 48.14410 1.000 45.67534 41 GLY C N 1
ATOM 4693 C CA . GLY C 1 61 ? -5.08993 10.62308 49.43460 1.000 50.54976 41 GLY C CA 1
ATOM 4694 C C . GLY C 1 61 ? -3.63769 10.99271 49.69368 1.000 50.32929 41 GLY C C 1
ATOM 4695 O O . GLY C 1 61 ? -3.29764 11.45258 50.78630 1.000 53.28543 41 GLY C O 1
ATOM 4696 N N . GLY C 1 62 ? -2.77619 10.77982 48.70315 1.000 49.71938 42 GLY C N 1
ATOM 4697 C CA . GLY C 1 62 ? -1.38571 11.18973 48.80166 1.000 47.62491 42 GLY C CA 1
ATOM 4698 C C . GLY C 1 62 ? -0.58726 10.49732 49.89228 1.000 52.58981 42 GLY C C 1
ATOM 4699 O O . GLY C 1 62 ? -0.01371 11.15214 50.76996 1.000 52.50268 42 GLY C O 1
ATOM 4700 N N . PHE C 1 63 ? -0.53876 9.16936 49.83328 1.000 53.50205 43 PHE C N 1
ATOM 4701 C CA . PHE C 1 63 ? 0.25243 8.39971 50.78181 1.000 48.86986 43 PHE C CA 1
ATOM 4702 C C . PHE C 1 63 ? 1.65456 8.17858 50.24311 1.000 39.33578 43 PHE C C 1
ATOM 4703 O O . PHE C 1 63 ? 1.85275 8.06271 49.03707 1.000 51.38067 43 PHE C O 1
ATOM 4711 N N . ARG C 1 64 ? 2.61997 8.09757 51.14572 1.000 44.48670 44 ARG C N 1
ATOM 4712 C CA . ARG C 1 64 ? 4.00522 7.86756 50.76787 1.000 46.89097 44 ARG C CA 1
ATOM 4713 C C . ARG C 1 64 ? 4.65101 6.83095 51.68305 1.000 49.21639 44 ARG C C 1
ATOM 4714 O O . ARG C 1 64 ? 4.38098 6.78982 52.88629 1.000 41.71851 44 ARG C O 1
ATOM 4722 N N . SER C 1 65 ? 5.51282 6.00442 51.10212 1.000 45.27327 45 SER C N 1
ATOM 4723 C CA . SER C 1 65 ? 6.21550 4.96510 51.83848 1.000 46.75992 45 SER C CA 1
ATOM 4724 C C . SER C 1 65 ? 7.46142 5.54546 52.50036 1.000 47.11076 45 SER C C 1
ATOM 4725 O O . SER C 1 65 ? 8.23352 6.26930 51.86786 1.000 47.17608 45 SER C O 1
ATOM 4728 N N . ARG C 1 66 ? 7.63606 5.26407 53.78792 1.000 46.08276 46 ARG C N 1
ATOM 4729 C CA . ARG C 1 66 ? 8.74847 5.84320 54.52457 1.000 45.59976 46 ARG C CA 1
ATOM 4730 C C . ARG C 1 66 ? 9.37360 4.84738 55.50180 1.000 46.14495 46 ARG C C 1
ATOM 4731 O O . ARG C 1 66 ? 8.82891 3.76497 55.74448 1.000 44.01423 46 ARG C O 1
ATOM 4739 N N . HIS C 1 67 ? 10.51077 5.22332 56.07503 1.000 47.45470 47 HIS C N 1
ATOM 4740 C CA . HIS C 1 67 ? 11.14867 4.42666 57.11509 1.000 47.87040 47 HIS C CA 1
ATOM 4741 C C . HIS C 1 67 ? 11.61508 5.30691 58.26354 1.000 49.04564 47 HIS C C 1
ATOM 4742 O O . HIS C 1 67 ? 11.82639 6.50321 58.09463 1.000 50.62355 47 HIS C O 1
ATOM 4749 N N . ALA C 1 68 ? 11.77555 4.70245 59.43260 1.000 51.19159 48 ALA C N 1
ATOM 4750 C CA . ALA C 1 68 ? 12.35983 5.38626 60.58053 1.000 51.19901 48 ALA C CA 1
ATOM 4751 C C . ALA C 1 68 ? 13.07865 4.36099 61.43619 1.000 47.86760 48 ALA C C 1
ATOM 4752 O O . ALA C 1 68 ? 12.64946 3.19857 61.51839 1.000 47.39739 48 ALA C O 1
ATOM 4754 N N . ARG C 1 69 ? 14.18434 4.76069 62.05326 1.000 49.05008 49 ARG C N 1
ATOM 4755 C CA . ARG C 1 69 ? 14.89343 3.82428 62.91064 1.000 54.82692 49 ARG C CA 1
ATOM 4756 C C . ARG C 1 69 ? 14.58615 4.11335 64.36805 1.000 54.43478 49 ARG C C 1
ATOM 4757 O O . ARG C 1 69 ? 14.83947 5.20233 64.87272 1.000 49.26636 49 ARG C O 1
ATOM 4765 N N . VAL C 1 70 ? 14.03735 3.11154 65.04015 1.000 50.46858 50 VAL C N 1
ATOM 4766 C CA . VAL C 1 70 ? 13.68435 3.23809 66.44123 1.000 52.80197 50 VAL C CA 1
ATOM 4767 C C . VAL C 1 70 ? 14.37956 2.12273 67.20643 1.000 54.46423 50 VAL C C 1
ATOM 4768 O O . VAL C 1 70 ? 14.18097 0.94105 66.92112 1.000 53.91264 50 VAL C O 1
ATOM 4772 N N . GLY C 1 71 ? 15.21332 2.50314 68.16586 1.000 53.25153 51 GLY C N 1
ATOM 4773 C CA . GLY C 1 71 ? 15.94497 1.53037 68.95192 1.000 57.29865 51 GLY C CA 1
ATOM 4774 C C . GLY C 1 71 ? 16.77939 0.59030 68.10172 1.000 60.99085 51 GLY C C 1
ATOM 4775 O O . GLY C 1 71 ? 16.88700 -0.59922 68.39850 1.000 56.24484 51 GLY C O 1
ATOM 4776 N N . GLY C 1 72 ? 17.35568 1.11581 67.02580 1.000 62.25119 52 GLY C N 1
ATOM 4777 C CA . GLY C 1 72 ? 18.22149 0.31659 66.17639 1.000 54.91021 52 GLY C CA 1
ATOM 4778 C C . GLY C 1 72 ? 17.44532 -0.59160 65.24466 1.000 56.82459 52 GLY C C 1
ATOM 4779 O O . GLY C 1 72 ? 18.03056 -1.30833 64.43189 1.000 63.94076 52 GLY C O 1
ATOM 4780 N N . VAL C 1 73 ? 16.12267 -0.57140 65.37414 1.000 55.09708 53 VAL C N 1
ATOM 4781 C CA . VAL C 1 73 ? 15.25647 -1.35688 64.50390 1.000 50.75313 53 VAL C CA 1
ATOM 4782 C C . VAL C 1 73 ? 14.56847 -0.45354 63.48550 1.000 49.93420 53 VAL C C 1
ATOM 4783 O O . VAL C 1 73 ? 13.88783 0.50450 63.85449 1.000 50.60773 53 VAL C O 1
ATOM 4787 N N . ARG C 1 74 ? 14.75282 -0.75618 62.20524 1.000 43.10483 54 ARG C N 1
ATOM 4788 C CA . ARG C 1 74 ? 14.16702 0.05088 61.13544 1.000 45.88504 54 ARG C CA 1
ATOM 4789 C C . ARG C 1 74 ? 12.74237 -0.37728 60.79501 1.000 45.97887 54 ARG C C 1
ATOM 4790 O O . ARG C 1 74 ? 12.50383 -1.53501 60.46113 1.000 47.89916 54 ARG C O 1
ATOM 4798 N N . LEU C 1 75 ? 11.79707 0.55346 60.88300 1.000 44.21199 55 LEU C N 1
ATOM 4799 C CA . LEU C 1 75 ? 10.39887 0.24401 60.57328 1.000 43.20664 55 LEU C CA 1
ATOM 4800 C C . LEU C 1 75 ? 9.94168 0.90443 59.28005 1.000 39.20112 55 LEU C C 1
ATOM 4801 O O . LEU C 1 75 ? 10.23043 2.07443 59.03442 1.000 39.82646 55 LEU C O 1
ATOM 4806 N N . HIS C 1 76 ? 9.20543 0.15722 58.46430 1.000 39.54533 56 HIS C N 1
ATOM 4807 C CA . HIS C 1 76 ? 8.55941 0.71602 57.28612 1.000 38.35525 56 HIS C CA 1
ATOM 4808 C C . HIS C 1 76 ? 7.13639 1.10795 57.61887 1.000 41.59720 56 HIS C C 1
ATOM 4809 O O . HIS C 1 76 ? 6.43587 0.38826 58.33418 1.000 37.61931 56 HIS C O 1
ATOM 4816 N N . TYR C 1 77 ? 6.69976 2.24096 57.08484 1.000 42.10392 57 TYR C N 1
ATOM 4817 C CA . TYR C 1 77 ? 5.32371 2.66710 57.25673 1.000 40.74561 57 TYR C CA 1
ATOM 4818 C C . TYR C 1 77 ? 4.86887 3.52830 56.08827 1.000 41.53733 57 TYR C C 1
ATOM 4819 O O . TYR C 1 77 ? 5.69320 4.07085 55.35643 1.000 41.73869 57 TYR C O 1
ATOM 4828 N N . VAL C 1 78 ? 3.55247 3.63736 55.91724 1.000 40.32265 58 VAL C N 1
ATOM 4829 C CA . VAL C 1 78 ? 2.95723 4.48881 54.89181 1.000 41.13815 58 VAL C CA 1
ATOM 4830 C C . VAL C 1 78 ? 2.07184 5.54062 55.54723 1.000 41.89253 58 VAL C C 1
ATOM 4831 O O . VAL C 1 78 ? 1.15967 5.20242 56.29800 1.000 45.27014 58 VAL C O 1
ATOM 4835 N N . SER C 1 79 ? 2.30086 6.81749 55.24298 1.000 39.46192 59 SER C N 1
ATOM 4836 C CA . SER C 1 79 ? 1.52504 7.85277 55.92244 1.000 49.99869 59 SER C CA 1
ATOM 4837 C C . SER C 1 79 ? 0.93749 8.86495 54.94670 1.000 48.42313 59 SER C C 1
ATOM 4838 O O . SER C 1 79 ? 1.48573 9.10802 53.87230 1.000 48.19070 59 SER C O 1
ATOM 4841 N N . GLY C 1 80 ? -0.17678 9.45985 55.35073 1.000 50.96046 60 GLY C N 1
ATOM 4842 C CA . GLY C 1 80 ? -0.88123 10.42383 54.52932 1.000 54.15926 60 GLY C CA 1
ATOM 4843 C C . GLY C 1 80 ? -2.15696 10.88324 55.20692 1.000 52.89773 60 GLY C C 1
ATOM 4844 O O . GLY C 1 80 ? -2.54535 10.35187 56.25259 1.000 48.99308 60 GLY C O 1
ATOM 4845 N N . GLY C 1 81 ? -2.81088 11.87561 54.61375 1.000 52.57223 61 GLY C N 1
ATOM 4846 C CA . GLY C 1 81 ? -4.01423 12.43722 55.19746 1.000 51.96796 61 GLY C CA 1
ATOM 4847 C C . GLY C 1 81 ? -3.70279 13.60707 56.10672 1.000 55.06137 61 GLY C C 1
ATOM 4848 O O . GLY C 1 81 ? -2.54258 13.98128 56.29652 1.000 53.21530 61 GLY C O 1
ATOM 4849 N N . HIS C 1 82 ? -4.74778 14.19742 56.66973 1.000 54.08120 62 HIS C N 1
ATOM 4850 C CA . HIS C 1 82 ? -4.57537 15.35767 57.52820 1.000 53.12703 62 HIS C CA 1
ATOM 4851 C C . HIS C 1 82 ? -5.52992 15.26183 58.71302 1.000 50.23392 62 HIS C C 1
ATOM 4852 O O . HIS C 1 82 ? -6.67978 14.84331 58.56236 1.000 55.40066 62 HIS C O 1
ATOM 4859 N N . GLY C 1 83 ? -5.04265 15.63530 59.88858 1.000 48.68474 63 GLY C N 1
ATOM 4860 C CA . GLY C 1 83 ? -5.83482 15.56228 61.10275 1.000 53.26460 63 GLY C CA 1
ATOM 4861 C C . GLY C 1 83 ? -5.04707 14.95160 62.24224 1.000 51.24398 63 GLY C C 1
ATOM 4862 O O . GLY C 1 83 ? -3.81607 14.87524 62.18564 1.000 53.27755 63 GLY C O 1
ATOM 4863 N N . GLU C 1 84 ? -5.74892 14.55749 63.30003 1.000 51.34061 64 GLU C N 1
ATOM 4864 C CA . GLU C 1 84 ? -5.10600 13.87432 64.41300 1.000 51.60616 64 GLU C CA 1
ATOM 4865 C C . GLU C 1 84 ? -4.55933 12.54891 63.90416 1.000 47.13533 64 GLU C C 1
ATOM 4866 O O . GLU C 1 84 ? -5.16019 11.92583 63.02729 1.000 46.22275 64 GLU C O 1
ATOM 4872 N N . PRO C 1 85 ? -3.41243 12.12125 64.44833 1.000 48.73288 65 PRO C N 1
ATOM 4873 C CA . PRO C 1 85 ? -2.74297 10.87821 64.03105 1.000 46.41002 65 PRO C CA 1
ATOM 4874 C C . PRO C 1 85 ? -3.58126 9.63410 64.29653 1.000 47.31621 65 PRO C C 1
ATOM 4875 O O . PRO C 1 85 ? -4.21563 9.51125 65.34224 1.000 50.06818 65 PRO C O 1
ATOM 4879 N N . LEU C 1 86 ? -3.58820 8.72487 63.32795 1.000 46.06559 66 LEU C N 1
ATOM 4880 C CA . LEU C 1 86 ? -4.22530 7.42800 63.48368 1.000 46.73870 66 LEU C CA 1
ATOM 4881 C C . LEU C 1 86 ? -3.23889 6.34348 63.06347 1.000 45.09383 66 LEU C C 1
ATOM 4882 O O . LEU C 1 86 ? -2.80694 6.28833 61.91430 1.000 42.91136 66 LEU C O 1
ATOM 4887 N N . LEU C 1 87 ? -2.83989 5.52970 64.03146 1.000 40.21205 67 LEU C N 1
ATOM 4888 C CA . LEU C 1 87 ? -1.91274 4.43503 63.79361 1.000 39.14580 67 LEU C CA 1
ATOM 4889 C C . LEU C 1 87 ? -2.68517 3.16613 63.44191 1.000 39.56473 67 LEU C C 1
ATOM 4890 O O . LEU C 1 87 ? -3.59189 2.77823 64.17785 1.000 42.07942 67 LEU C O 1
ATOM 4895 N N . LEU C 1 88 ? -2.35738 2.55564 62.29952 1.000 37.31011 68 LEU C N 1
ATOM 4896 C CA . LEU C 1 88 ? -3.00653 1.32166 61.84371 1.000 39.81521 68 LEU C CA 1
ATOM 4897 C C . LEU C 1 88 ? -2.00783 0.17256 61.81993 1.000 38.12710 68 LEU C C 1
ATOM 4898 O O . LEU C 1 88 ? -0.95780 0.26666 61.19157 1.000 34.05010 68 LEU C O 1
ATOM 4903 N N . VAL C 1 89 ? -2.33680 -0.91701 62.50133 1.000 34.87879 69 VAL C N 1
ATOM 4904 C CA . VAL C 1 89 ? -1.38448 -2.00109 62.67287 1.000 36.16073 69 VAL C CA 1
ATOM 4905 C C . VAL C 1 89 ? -1.99135 -3.27658 62.12431 1.000 35.01363 69 VAL C C 1
ATOM 4906 O O . VAL C 1 89 ? -3.07593 -3.66425 62.54027 1.000 32.96089 69 VAL C O 1
ATOM 4910 N N . PRO C 1 90 ? -1.32357 -3.90310 61.13872 1.000 32.65565 70 PRO C N 1
ATOM 4911 C CA . PRO C 1 90 ? -1.81246 -5.15218 60.54768 1.000 31.80792 70 PRO C CA 1
ATOM 4912 C C . PRO C 1 90 ? -1.28534 -6.38468 61.27599 1.000 27.08345 70 PRO C C 1
ATOM 4913 O O . PRO C 1 90 ? -0.52832 -6.24821 62.25008 1.000 31.90561 70 PRO C O 1
ATOM 4917 N N . GLY C 1 91 ? -1.69052 -7.55382 60.80740 1.000 28.94808 71 GLY C N 1
ATOM 4918 C CA . GLY C 1 91 ? -1.28671 -8.81160 61.40064 1.000 27.07198 71 GLY C CA 1
ATOM 4919 C C . GLY C 1 91 ? -0.81837 -9.81256 60.36442 1.000 29.79106 71 GLY C C 1
ATOM 4920 O O . GLY C 1 91 ? -0.39374 -9.45407 59.26636 1.000 28.99241 71 GLY C O 1
ATOM 4921 N N . TRP C 1 92 ? -0.92626 -11.08400 60.73029 1.000 23.85229 72 TRP C N 1
ATOM 4922 C CA . TRP C 1 92 ? -0.39406 -12.21390 59.96046 1.000 23.35266 72 TRP C CA 1
ATOM 4923 C C . TRP C 1 92 ? -1.43728 -12.86618 59.05436 1.000 23.85464 72 TRP C C 1
ATOM 4924 O O . TRP C 1 92 ? -2.59792 -13.00658 59.44892 1.000 28.30222 72 TRP C O 1
ATOM 4935 N N . PRO C 1 93 ? -1.03668 -13.28619 57.84205 1.000 24.40143 73 PRO C N 1
ATOM 4936 C CA . PRO C 1 93 ? 0.21749 -12.99713 57.15523 1.000 20.68505 73 PRO C CA 1
ATOM 4937 C C . PRO C 1 93 ? -0.00857 -11.83494 56.18626 1.000 27.41021 73 PRO C C 1
ATOM 4938 O O . PRO C 1 93 ? -0.11843 -12.03844 54.97328 1.000 25.15431 73 PRO C O 1
ATOM 4942 N N . GLN C 1 94 ? -0.11164 -10.63248 56.73550 1.000 26.70217 74 GLN C N 1
ATOM 4943 C CA . GLN C 1 94 ? -0.41126 -9.45784 55.91194 1.000 26.47660 74 GLN C CA 1
ATOM 4944 C C . GLN C 1 94 ? 0.61005 -8.35426 56.13988 1.000 29.71814 74 GLN C C 1
ATOM 4945 O O . GLN C 1 94 ? 1.62725 -8.55301 56.80899 1.000 27.48634 74 GLN C O 1
ATOM 4951 N N . THR C 1 95 ? 0.34760 -7.20364 55.52566 1.000 31.11524 75 THR C N 1
ATOM 4952 C CA . THR C 1 95 ? 1.19455 -6.02366 55.63717 1.000 32.60768 75 THR C CA 1
ATOM 4953 C C . THR C 1 95 ? 0.28946 -4.80099 55.76486 1.000 25.22912 75 THR C C 1
ATOM 4954 O O . THR C 1 95 ? -0.92971 -4.93820 55.79974 1.000 27.63174 75 THR C O 1
ATOM 4958 N N . TRP C 1 96 ? 0.88100 -3.61431 55.79949 1.000 26.12726 76 TRP C N 1
ATOM 4959 C CA . TRP C 1 96 ? 0.10763 -2.37000 55.82148 1.000 30.75963 76 TRP C CA 1
ATOM 4960 C C . TRP C 1 96 ? -0.97417 -2.35345 54.73558 1.000 32.98897 76 TRP C C 1
ATOM 4961 O O . TRP C 1 96 ? -2.03074 -1.74327 54.89560 1.000 32.60016 76 TRP C O 1
ATOM 4972 N N . TRP C 1 97 ? -0.71462 -3.06942 53.64680 1.000 31.28291 77 TRP C N 1
ATOM 4973 C CA . TRP C 1 97 ? -1.59324 -3.07769 52.48422 1.000 31.03687 77 TRP C CA 1
ATOM 4974 C C . TRP C 1 97 ? -2.98932 -3.61628 52.80285 1.000 32.27240 77 TRP C C 1
ATOM 4975 O O . TRP C 1 97 ? -3.93387 -3.37863 52.06016 1.000 31.20097 77 TRP C O 1
ATOM 4986 N N . ALA C 1 98 ? -3.11814 -4.33667 53.91300 1.000 31.17471 78 ALA C N 1
ATOM 4987 C CA . ALA C 1 98 ? -4.41554 -4.85902 54.33321 1.000 31.26223 78 ALA C CA 1
ATOM 4988 C C . ALA C 1 98 ? -5.41359 -3.72586 54.59447 1.000 31.86030 78 ALA C C 1
ATOM 4989 O O . ALA C 1 98 ? -6.62474 -3.94098 54.58643 1.000 34.79341 78 ALA C O 1
ATOM 4991 N N . TYR C 1 99 ? -4.89945 -2.53044 54.84072 1.000 29.31268 79 TYR C N 1
ATOM 4992 C CA . TYR C 1 99 ? -5.75856 -1.38665 55.14146 1.000 30.34405 79 TYR C CA 1
ATOM 4993 C C . TYR C 1 99 ? -6.08849 -0.53150 53.90783 1.000 40.51459 79 TYR C C 1
ATOM 4994 O O . TYR C 1 99 ? -6.70014 0.52706 54.03903 1.000 34.24646 79 TYR C O 1
ATOM 5003 N N . ARG C 1 100 ? -5.71457 -1.00110 52.71736 1.000 36.46751 80 ARG C N 1
ATOM 5004 C CA . ARG C 1 100 ? -5.88049 -0.21375 51.48361 1.000 35.67433 80 ARG C CA 1
ATOM 5005 C C . ARG C 1 100 ? -7.31740 0.24707 51.22083 1.000 35.78786 80 ARG C C 1
ATOM 5006 O O . ARG C 1 100 ? -7.53118 1.32862 50.66338 1.000 40.28974 80 ARG C O 1
ATOM 5014 N N . LYS C 1 101 ? -8.30172 -0.56495 51.60621 1.000 31.14419 81 LYS C N 1
ATOM 5015 C CA . LYS C 1 101 ? -9.69912 -0.23997 51.29972 1.000 39.99624 81 LYS C CA 1
ATOM 5016 C C . LYS C 1 101 ? -10.27253 0.84835 52.21163 1.000 44.09632 81 LYS C C 1
ATOM 5017 O O . LYS C 1 101 ? -11.24760 1.50305 51.85414 1.000 48.98571 81 LYS C O 1
ATOM 5023 N N . VAL C 1 102 ? -9.67445 1.04102 53.38250 1.000 39.07344 82 VAL C N 1
ATOM 5024 C CA . VAL C 1 102 ? -10.20191 2.01270 54.34045 1.000 44.82484 82 VAL C CA 1
ATOM 5025 C C . VAL C 1 102 ? -9.31568 3.24631 54.51315 1.000 43.02615 82 VAL C C 1
ATOM 5026 O O . VAL C 1 102 ? -9.72764 4.23473 55.12964 1.000 39.05387 82 VAL C O 1
ATOM 5030 N N . MET C 1 103 ? -8.09401 3.18703 53.99512 1.000 37.16668 83 MET C N 1
ATOM 5031 C CA . MET C 1 103 ? -7.14238 4.27106 54.22431 1.000 38.61577 83 MET C CA 1
ATOM 5032 C C . MET C 1 103 ? -7.58153 5.60852 53.62089 1.000 41.86182 83 MET C C 1
ATOM 5033 O O . MET C 1 103 ? -7.44869 6.65215 54.26634 1.000 43.90457 83 MET C O 1
ATOM 5038 N N . PRO C 1 104 ? -8.10030 5.58920 52.38204 1.000 44.73321 84 PRO C N 1
ATOM 5039 C CA . PRO C 1 104 ? -8.53564 6.86104 51.79012 1.000 44.96077 84 PRO C CA 1
ATOM 5040 C C . PRO C 1 104 ? -9.64163 7.56541 52.58311 1.000 42.38930 84 PRO C C 1
ATOM 5041 O O . PRO C 1 104 ? -9.56117 8.77576 52.81732 1.000 40.05694 84 PRO C O 1
ATOM 5045 N N . GLN C 1 105 ? -10.66100 6.81901 52.99366 1.000 41.64150 85 GLN C N 1
ATOM 5046 C CA . GLN C 1 105 ? -11.75001 7.39713 53.77114 1.000 43.77476 85 GLN C CA 1
ATOM 5047 C C . GLN C 1 105 ? -11.22620 7.95581 55.08900 1.000 47.68651 85 GLN C C 1
ATOM 5048 O O . GLN C 1 105 ? -11.59989 9.05524 55.49826 1.000 53.85752 85 GLN C O 1
ATOM 5054 N N . LEU C 1 106 ? -10.35613 7.19647 55.75053 1.000 45.15214 86 LEU C N 1
ATOM 5055 C CA . LEU C 1 106 ? -9.80887 7.60736 57.04357 1.000 40.64531 86 LEU C CA 1
ATOM 5056 C C . LEU C 1 106 ? -8.90359 8.82625 56.90516 1.000 46.29929 86 LEU C C 1
ATOM 5057 O O . LEU C 1 106 ? -8.88514 9.69510 57.78279 1.000 48.42901 86 LEU C O 1
ATOM 5062 N N . ALA C 1 107 ? -8.17304 8.90502 55.79421 1.000 49.89206 87 ALA C N 1
ATOM 5063 C CA . ALA C 1 107 ? -7.23145 10.00354 55.58028 1.000 45.84052 87 ALA C CA 1
ATOM 5064 C C . ALA C 1 107 ? -7.95693 11.34912 55.41855 1.000 48.50543 87 ALA C C 1
ATOM 5065 O O . ALA C 1 107 ? -7.34766 12.41775 55.57093 1.000 47.54598 87 ALA C O 1
ATOM 5067 N N . ARG C 1 108 ? -9.25544 11.30068 55.13069 1.000 40.12779 88 ARG C N 1
ATOM 5068 C CA . ARG C 1 108 ? -10.04000 12.52888 55.04604 1.000 48.05990 88 ARG C CA 1
ATOM 5069 C C . ARG C 1 108 ? -10.15841 13.24662 56.39391 1.000 54.50043 88 ARG C C 1
ATOM 5070 O O . ARG C 1 108 ? -10.36760 14.47119 56.44776 1.000 50.11637 88 ARG C O 1
ATOM 5078 N N . ARG C 1 109 ? -10.01415 12.48551 57.47465 1.000 53.75951 89 ARG C N 1
ATOM 5079 C CA . ARG C 1 109 ? -10.16812 13.01386 58.82541 1.000 50.74371 89 ARG C CA 1
ATOM 5080 C C . ARG C 1 109 ? -8.90145 12.90583 59.65643 1.000 48.83224 89 ARG C C 1
ATOM 5081 O O . ARG C 1 109 ? -8.64901 13.73729 60.52164 1.000 52.78458 89 ARG C O 1
ATOM 5089 N N . TYR C 1 110 ? -8.10173 11.88282 59.39447 1.000 46.97858 90 TYR C N 1
ATOM 5090 C CA . TYR C 1 110 ? -6.93269 11.62893 60.22109 1.000 52.55648 90 TYR C CA 1
ATOM 5091 C C . TYR C 1 110 ? -5.65683 11.67015 59.39442 1.000 48.03264 90 TYR C C 1
ATOM 5092 O O . TYR C 1 110 ? -5.68172 11.45551 58.18559 1.000 46.62513 90 TYR C O 1
ATOM 5101 N N . HIS C 1 111 ? -4.54747 11.98265 60.05347 1.000 43.37054 91 HIS C N 1
ATOM 5102 C CA . HIS C 1 111 ? -3.24673 11.72309 59.47072 1.000 43.61580 91 HIS C CA 1
ATOM 5103 C C . HIS C 1 111 ? -2.95015 10.25821 59.72667 1.000 45.09536 91 HIS C C 1
ATOM 5104 O O . HIS C 1 111 ? -2.56711 9.87657 60.83176 1.000 46.28466 91 HIS C O 1
ATOM 5111 N N . VAL C 1 112 ? -3.15696 9.44567 58.70011 1.000 43.75810 92 VAL C N 1
ATOM 5112 C CA . VAL C 1 112 ? -3.04250 7.99316 58.83085 1.000 44.79151 92 VAL C CA 1
ATOM 5113 C C . VAL C 1 112 ? -1.59260 7.52114 58.75882 1.000 46.75465 92 VAL C C 1
ATOM 5114 O O . VAL C 1 112 ? -0.82774 7.95144 57.89088 1.000 44.64865 92 VAL C O 1
ATOM 5118 N N . ILE C 1 113 ? -1.22180 6.65253 59.69769 1.000 40.68697 93 ILE C N 1
ATOM 5119 C CA . ILE C 1 113 ? 0.09176 6.02499 59.70926 1.000 43.82958 93 ILE C CA 1
ATOM 5120 C C . ILE C 1 113 ? -0.06765 4.49889 59.75930 1.000 41.83863 93 ILE C C 1
ATOM 5121 O O . ILE C 1 113 ? -0.28723 3.92607 60.82580 1.000 38.19070 93 ILE C O 1
ATOM 5126 N N . ALA C 1 114 ? 0.05368 3.85607 58.60604 1.000 32.81366 94 ALA C N 1
ATOM 5127 C CA . ALA C 1 114 ? -0.10617 2.40502 58.50181 1.000 35.13426 94 ALA C CA 1
ATOM 5128 C C . ALA C 1 114 ? 1.26962 1.75166 58.49229 1.000 43.18778 94 ALA C C 1
ATOM 5129 O O . ALA C 1 114 ? 2.06412 1.94689 57.57165 1.000 41.51538 94 ALA C O 1
ATOM 5131 N N . VAL C 1 115 ? 1.54845 0.97680 59.53225 1.000 36.51402 95 VAL C N 1
ATOM 5132 C CA . VAL C 1 115 ? 2.89423 0.49239 59.78245 1.000 35.70928 95 VAL C CA 1
ATOM 5133 C C . VAL C 1 115 ? 3.03483 -0.97279 59.42190 1.000 40.40847 95 VAL C C 1
ATOM 5134 O O . VAL C 1 115 ? 2.04596 -1.70090 59.38946 1.000 37.40350 95 VAL C O 1
ATOM 5138 N N . ASP C 1 116 ? 4.26146 -1.38356 59.11262 1.000 40.59348 96 ASP C N 1
ATOM 5139 C CA . ASP C 1 116 ? 4.63477 -2.79496 59.12350 1.000 37.16342 96 ASP C CA 1
ATOM 5140 C C . ASP C 1 116 ? 5.31777 -3.07287 60.45459 1.000 39.42824 96 ASP C C 1
ATOM 5141 O O . ASP C 1 116 ? 6.31119 -2.41875 60.78481 1.000 35.40115 96 ASP C O 1
ATOM 5146 N N . LEU C 1 117 ? 4.81214 -4.04812 61.20520 1.000 32.76498 97 LEU C N 1
ATOM 5147 C CA . LEU C 1 117 ? 5.42044 -4.41382 62.48094 1.000 34.03031 97 LEU C CA 1
ATOM 5148 C C . LEU C 1 117 ? 6.87404 -4.85182 62.34195 1.000 33.90278 97 LEU C C 1
ATOM 5149 O O . LEU C 1 117 ? 7.31404 -5.22694 61.25579 1.000 31.28075 97 LEU C O 1
ATOM 5154 N N . ARG C 1 118 ? 7.61396 -4.81065 63.44319 1.000 32.68691 98 ARG C N 1
ATOM 5155 C CA . ARG C 1 118 ? 8.86953 -5.54198 63.52264 1.000 31.62381 98 ARG C CA 1
ATOM 5156 C C . ARG C 1 118 ? 8.65947 -6.94803 62.96642 1.000 36.32989 98 ARG C C 1
ATOM 5157 O O . ARG C 1 118 ? 7.72321 -7.64732 63.3590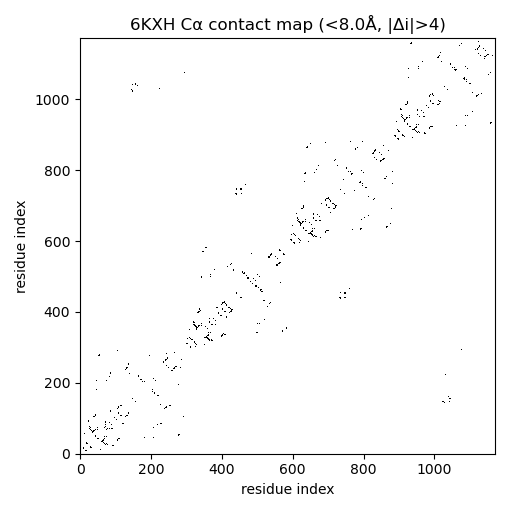8 1.000 30.90457 98 ARG C O 1
ATOM 5165 N N . GLY C 1 119 ? 9.50141 -7.34708 62.01710 1.000 34.12729 99 GLY C N 1
ATOM 5166 C CA . GLY C 1 119 ? 9.40326 -8.66363 61.40846 1.000 31.88586 99 GLY C CA 1
ATOM 5167 C C . GLY C 1 119 ? 8.49223 -8.77701 60.19185 1.000 30.47186 99 GLY C C 1
ATOM 5168 O O . GLY C 1 119 ? 8.44930 -9.83661 59.54670 1.000 30.40115 99 GLY C O 1
ATOM 5169 N N . MET C 1 120 ? 7.77590 -7.69897 59.88458 1.000 30.16845 100 MET C N 1
ATOM 5170 C CA . MET C 1 120 ? 6.73123 -7.68191 58.85475 1.000 33.20121 100 MET C CA 1
ATOM 5171 C C . MET C 1 120 ? 7.08095 -6.81194 57.64572 1.000 29.90074 100 MET C C 1
ATOM 5172 O O . MET C 1 120 ? 7.59827 -5.70042 57.79948 1.000 31.94997 100 MET C O 1
ATOM 5177 N N . GLY C 1 121 ? 6.77236 -7.30168 56.44727 1.000 31.68872 101 GLY C N 1
ATOM 5178 C CA . GLY C 1 121 ? 6.82577 -6.46656 55.24990 1.000 33.68949 101 GLY C CA 1
ATOM 5179 C C . GLY C 1 121 ? 8.16503 -5.78766 55.01747 1.000 36.44848 101 GLY C C 1
ATOM 5180 O O . GLY C 1 121 ? 9.18935 -6.45765 54.88756 1.000 32.52040 101 GLY C O 1
ATOM 5181 N N . GLY C 1 122 ? 8.15984 -4.45504 54.98441 1.000 35.00379 102 GLY C N 1
ATOM 5182 C CA . GLY C 1 122 ? 9.36409 -3.68730 54.71524 1.000 39.15080 102 GLY C CA 1
ATOM 5183 C C . GLY C 1 122 ? 10.19780 -3.37754 55.94622 1.000 40.93818 102 GLY C C 1
ATOM 5184 O O . GLY C 1 122 ? 11.25306 -2.74895 55.84734 1.000 39.05425 102 GLY C O 1
ATOM 5185 N N . SER C 1 123 ? 9.73520 -3.83188 57.10982 1.000 36.11384 103 SER C N 1
ATOM 5186 C CA . SER C 1 123 ? 10.44663 -3.58076 58.35500 1.000 40.55563 103 SER C CA 1
ATOM 5187 C C . SER C 1 123 ? 11.55858 -4.59392 58.55698 1.000 40.33207 103 SER C C 1
ATOM 5188 O O . SER C 1 123 ? 11.55029 -5.66865 57.94716 1.000 37.01657 103 SER C O 1
ATOM 5191 N N . ASP C 1 124 ? 12.52569 -4.23182 59.39523 1.000 36.10648 104 ASP C N 1
ATOM 5192 C CA . ASP C 1 124 ? 13.60621 -5.13078 59.77224 1.000 38.92742 104 ASP C CA 1
ATOM 5193 C C . ASP C 1 124 ? 13.05729 -6.38161 60.42280 1.000 38.75226 104 ASP C C 1
ATOM 5194 O O . ASP C 1 124 ? 11.99921 -6.34260 61.05329 1.000 41.08247 104 ASP C O 1
ATOM 5199 N N . LYS C 1 125 ? 13.79300 -7.47976 60.28592 1.000 33.87326 105 LYS C N 1
ATOM 5200 C CA . LYS C 1 125 ? 13.42233 -8.73288 60.91905 1.000 31.14339 105 LYS C CA 1
ATOM 5201 C C . LYS C 1 125 ? 14.54316 -9.20069 61.84778 1.000 36.69509 105 LYS C C 1
ATOM 5202 O O . LYS C 1 125 ? 15.28186 -10.12989 61.52277 1.000 39.44299 105 LYS C O 1
ATOM 5208 N N . PRO C 1 126 ? 14.67027 -8.55574 63.01852 1.000 38.11613 106 PRO C N 1
ATOM 5209 C CA . PRO C 1 126 ? 15.72753 -8.90441 63.97560 1.000 39.12835 106 PRO C CA 1
ATOM 5210 C C . PRO C 1 126 ? 15.52851 -10.28152 64.59705 1.000 38.22135 106 PRO C C 1
ATOM 5211 O O . PRO C 1 126 ? 14.49309 -10.91677 64.37643 1.000 34.63034 106 PRO C O 1
ATOM 5215 N N . ALA C 1 127 ? 16.50657 -10.72621 65.38219 1.000 39.45086 107 ALA C N 1
ATOM 5216 C CA . ALA C 1 127 ? 16.47945 -12.05716 65.97679 1.000 41.75763 107 ALA C CA 1
ATOM 5217 C C . ALA C 1 127 ? 15.33367 -12.22931 66.97466 1.000 41.03013 107 ALA C C 1
ATOM 5218 O O . ALA C 1 127 ? 14.75276 -13.30900 67.07409 1.000 42.62146 107 ALA C O 1
ATOM 5220 N N . GLY C 1 128 ? 15.02999 -11.17245 67.72718 1.000 39.11157 108 GLY C N 1
ATOM 5221 C CA . GLY C 1 128 ? 14.00543 -11.25737 68.75225 1.000 38.47768 108 GLY C CA 1
ATOM 5222 C C . GLY C 1 128 ? 13.18148 -9.99645 68.92718 1.000 33.77311 108 GLY C C 1
ATOM 5223 O O . GLY C 1 128 ? 13.14783 -9.12929 68.05255 1.000 37.02749 108 GLY C O 1
ATOM 5224 N N . GLY C 1 129 ? 12.51993 -9.89540 70.07678 1.000 33.38897 109 GLY C N 1
ATOM 5225 C CA . GLY C 1 129 ? 11.71157 -8.73585 70.40833 1.000 31.43566 109 GLY C CA 1
ATOM 5226 C C . GLY C 1 129 ? 10.31312 -8.82226 69.82132 1.000 29.14345 109 GLY C C 1
ATOM 5227 O O . GLY C 1 129 ? 9.69647 -7.80021 69.52837 1.000 35.58114 109 GLY C O 1
ATOM 5228 N N . TYR C 1 130 ? 9.81472 -10.04684 69.66242 1.000 27.77606 110 TYR C N 1
ATOM 5229 C CA . TYR C 1 130 ? 8.53479 -10.28021 68.97881 1.000 30.08572 110 TYR C CA 1
ATOM 5230 C C . TYR C 1 130 ? 7.35506 -10.46995 69.93638 1.000 37.44127 110 TYR C C 1
ATOM 5231 O O . TYR C 1 130 ? 6.22608 -10.73255 69.50494 1.000 30.13059 110 TYR C O 1
ATOM 5240 N N . ASP C 1 131 ? 7.61692 -10.33151 71.23173 1.000 31.11218 111 ASP C N 1
ATOM 5241 C CA . ASP C 1 131 ? 6.53425 -10.18979 72.18784 1.000 31.99122 111 ASP C CA 1
ATOM 5242 C C . ASP C 1 131 ? 5.80426 -8.88689 71.87172 1.000 31.49067 111 ASP C C 1
ATOM 5243 O O . ASP C 1 131 ? 6.42526 -7.90926 71.43295 1.000 29.33733 111 ASP C O 1
ATOM 5248 N N . LYS C 1 132 ? 4.49715 -8.84924 72.10971 1.000 27.49674 112 LYS C N 1
ATOM 5249 C CA . LYS C 1 132 ? 3.71393 -7.67444 71.72749 1.000 30.82030 112 LYS C CA 1
ATOM 5250 C C . LYS C 1 132 ? 4.11247 -6.43561 72.52274 1.000 31.86281 112 LYS C C 1
ATOM 5251 O O . LYS C 1 132 ? 3.98378 -5.31851 72.03095 1.000 34.72952 112 LYS C O 1
ATOM 5257 N N . LYS C 1 133 ? 4.59179 -6.63181 73.74780 1.000 31.26331 113 LYS C N 1
ATOM 5258 C CA . LYS C 1 133 ? 5.03896 -5.51008 74.58140 1.000 38.54897 113 LYS C CA 1
ATOM 5259 C C . LYS C 1 133 ? 6.19953 -4.79285 73.88871 1.000 39.81259 113 LYS C C 1
ATOM 5260 O O . LYS C 1 133 ? 6.20220 -3.57085 73.75773 1.000 35.44393 113 LYS C O 1
ATOM 5266 N N . THR C 1 134 ? 7.16884 -5.56061 73.40183 1.000 34.62158 114 THR C N 1
ATOM 5267 C CA . THR C 1 134 ? 8.30085 -4.95482 72.70623 1.000 36.89312 114 THR C CA 1
ATOM 5268 C C . THR C 1 134 ? 7.86204 -4.30618 71.38519 1.000 33.82506 114 THR C C 1
ATOM 5269 O O . THR C 1 134 ? 8.29074 -3.20441 71.05545 1.000 33.34099 114 THR C O 1
ATOM 5273 N N . MET C 1 135 ? 6.97870 -4.96698 70.64894 1.000 34.08464 115 MET C N 1
ATOM 5274 C CA . MET C 1 135 ? 6.51612 -4.41474 69.38086 1.000 30.46937 115 MET C CA 1
ATOM 5275 C C . MET C 1 135 ? 5.66688 -3.17279 69.58904 1.000 35.51891 115 MET C C 1
ATOM 5276 O O . MET C 1 135 ? 5.66726 -2.25939 68.75912 1.000 36.13275 115 MET C O 1
ATOM 5281 N N . ALA C 1 136 ? 4.95251 -3.11705 70.70531 1.000 34.15623 116 ALA C N 1
ATOM 5282 C CA . ALA C 1 136 ? 4.20932 -1.90325 71.02009 1.000 32.16900 116 ALA C CA 1
ATOM 5283 C C . ALA C 1 136 ? 5.17823 -0.76534 71.33681 1.000 39.82523 116 ALA C C 1
ATOM 5284 O O . ALA C 1 136 ? 4.92440 0.37949 70.97093 1.000 37.52910 116 ALA C O 1
ATOM 5286 N N . ALA C 1 137 ? 6.28963 -1.08809 71.99945 1.000 35.66190 117 ALA C N 1
ATOM 5287 C CA . ALA C 1 137 ? 7.29124 -0.06966 72.33807 1.000 34.38424 117 ALA C CA 1
ATOM 5288 C C . ALA C 1 137 ? 7.94709 0.51303 71.07959 1.000 41.67595 117 ALA C C 1
ATOM 5289 O O . ALA C 1 137 ? 8.29808 1.70008 71.04004 1.000 41.09859 117 ALA C O 1
ATOM 5291 N N . ASP C 1 138 ? 8.13003 -0.32995 70.06434 1.000 37.36775 118 ASP C N 1
ATOM 5292 C CA . ASP C 1 138 ? 8.60261 0.11596 68.75028 1.000 35.73409 118 ASP C CA 1
ATOM 5293 C C . ASP C 1 138 ? 7.68950 1.21006 68.22668 1.000 41.10246 118 ASP C C 1
ATOM 5294 O O . ASP C 1 138 ? 8.14234 2.28865 67.83019 1.000 40.59976 118 ASP C O 1
ATOM 5299 N N . LEU C 1 139 ? 6.39048 0.92275 68.21542 1.000 38.40243 119 LEU C N 1
ATOM 5300 C CA . LEU C 1 139 ? 5.41695 1.85762 67.65542 1.000 35.39200 119 LEU C CA 1
ATOM 5301 C C . LEU C 1 139 ? 5.30306 3.13188 68.47660 1.000 42.10929 119 LEU C C 1
ATOM 5302 O O . LEU C 1 139 ? 5.05894 4.21717 67.93329 1.000 43.19714 119 LEU C O 1
ATOM 5307 N N . HIS C 1 140 ? 5.47508 2.99955 69.78815 1.000 39.99020 120 HIS C N 1
ATOM 5308 C CA . HIS C 1 140 ? 5.46679 4.16781 70.66171 1.000 43.26464 120 HIS C CA 1
ATOM 5309 C C . HIS C 1 140 ? 6.62552 5.09529 70.32767 1.000 41.49309 120 HIS C C 1
ATOM 5310 O O . HIS C 1 140 ? 6.43997 6.30462 70.17739 1.000 45.55235 120 HIS C O 1
ATOM 5317 N N . ALA C 1 141 ? 7.82228 4.52527 70.21556 1.000 40.25887 121 ALA C N 1
ATOM 5318 C CA . ALA C 1 141 ? 8.99901 5.29439 69.81958 1.000 44.04412 121 ALA C CA 1
ATOM 5319 C C . ALA C 1 141 ? 8.79888 5.93433 68.45125 1.000 48.47948 121 ALA C C 1
ATOM 5320 O O . ALA C 1 141 ? 9.18370 7.09062 68.23348 1.000 47.89587 121 ALA C O 1
ATOM 5322 N N . LEU C 1 142 ? 8.19905 5.17970 67.53503 1.000 46.89714 122 LEU C N 1
ATOM 5323 C CA . LEU C 1 142 ? 7.92089 5.68066 66.19594 1.000 47.85062 122 LEU C CA 1
ATOM 5324 C C . LEU C 1 142 ? 7.05644 6.94009 66.22973 1.000 47.55160 122 LEU C C 1
ATOM 5325 O O . LEU C 1 142 ? 7.43905 7.96980 65.67554 1.000 48.95988 122 LEU C O 1
ATOM 5330 N N . VAL C 1 143 ? 5.89249 6.86656 66.87049 1.000 44.60527 123 VAL C N 1
ATOM 5331 C CA . VAL C 1 143 ? 4.97969 8.01192 66.88455 1.000 48.36632 123 VAL C CA 1
ATOM 5332 C C . VAL C 1 143 ? 5.47985 9.16861 67.76562 1.000 48.22964 123 VAL C C 1
ATOM 5333 O O . VAL C 1 143 ? 5.26240 10.33517 67.44214 1.000 51.05126 123 VAL C O 1
ATOM 5337 N N . ARG C 1 144 ? 6.15871 8.86162 68.86644 1.000 52.15474 124 ARG C N 1
ATOM 5338 C CA . ARG C 1 144 ? 6.73828 9.92942 69.68297 1.000 54.05295 124 ARG C CA 1
ATOM 5339 C C . ARG C 1 144 ? 7.80310 10.64495 68.85356 1.000 53.64636 124 ARG C C 1
ATOM 5340 O O . ARG C 1 144 ? 7.91916 11.87872 68.88361 1.000 48.54296 124 ARG C O 1
ATOM 5342 N N . GLY C 1 145 ? 8.56367 9.85841 68.09697 1.000 55.43810 125 GLY C N 1
ATOM 5343 C CA . GLY C 1 145 ? 9.58847 10.38583 67.21510 1.000 54.46756 125 GLY C CA 1
ATOM 5344 C C . GLY C 1 145 ? 9.04490 11.30128 66.13308 1.000 50.69395 125 GLY C C 1
ATOM 5345 O O . GLY C 1 145 ? 9.72476 12.23034 65.68805 1.000 54.28330 125 GLY C O 1
ATOM 5346 N N . LEU C 1 146 ? 7.81867 11.04289 65.69589 1.000 51.34132 126 LEU C N 1
ATOM 5347 C CA . LEU C 1 146 ? 7.19295 11.89245 64.68714 1.000 51.66756 126 LEU C CA 1
ATOM 5348 C C . LEU C 1 146 ? 6.48554 13.08261 65.33466 1.000 57.85077 126 LEU C C 1
ATOM 5349 O O . LEU C 1 146 ? 5.79119 13.84153 64.65895 1.000 58.83241 126 LEU C O 1
ATOM 5354 N N . GLY C 1 147 ? 6.66282 13.23886 66.64563 1.000 56.38566 127 GLY C N 1
ATOM 5355 C CA . GLY C 1 147 ? 6.18790 14.42285 67.34341 1.000 55.75335 127 GLY C CA 1
ATOM 5356 C C . GLY C 1 147 ? 4.76620 14.40484 67.87782 1.000 57.82855 127 GLY C C 1
ATOM 5357 O O . GLY C 1 147 ? 4.21254 15.46225 68.19492 1.000 55.39861 127 GLY C O 1
ATOM 5358 N N . HIS C 1 148 ? 4.18087 13.21541 68.00629 1.000 58.51085 128 HIS C N 1
ATOM 5359 C CA . HIS C 1 148 ? 2.82456 13.08294 68.54260 1.000 54.99895 128 HIS C CA 1
ATOM 5360 C C . HIS C 1 148 ? 2.81667 12.69337 70.02605 1.000 56.80850 128 HIS C C 1
ATOM 5361 O O . HIS C 1 148 ? 3.47120 11.73038 70.42423 1.000 60.60715 128 HIS C O 1
ATOM 5368 N N . ARG C 1 149 ? 2.07380 13.45158 70.83379 1.000 51.15339 129 ARG C N 1
ATOM 5369 C CA . ARG C 1 149 ? 1.92472 13.16365 72.26168 1.000 52.08496 129 ARG C CA 1
ATOM 5370 C C . ARG C 1 149 ? 0.97077 12.00314 72.45594 1.000 51.00058 129 ARG C C 1
ATOM 5371 O O . ARG C 1 149 ? 1.20087 11.11871 73.28205 1.000 55.82457 129 ARG C O 1
ATOM 5379 N N . GLN C 1 150 ? -0.10347 12.02913 71.67644 1.000 47.01109 130 GLN C N 1
ATOM 5380 C CA . GLN C 1 150 ? -1.09876 10.97165 71.66024 1.000 48.33463 130 GLN C CA 1
ATOM 5381 C C . GLN C 1 150 ? -1.52150 10.63699 70.24418 1.000 50.54895 130 GLN C C 1
ATOM 5382 O O . GLN C 1 150 ? -1.57111 11.50809 69.37212 1.000 47.51160 130 GLN C O 1
ATOM 5388 N N . VAL C 1 151 ? -1.85387 9.37135 70.02328 1.000 48.39745 131 VAL C N 1
ATOM 5389 C CA . VAL C 1 151 ? -2.32302 8.94500 68.72165 1.000 46.61777 131 VAL C CA 1
ATOM 5390 C C . VAL C 1 151 ? -3.57760 8.12346 68.93448 1.000 48.43787 131 VAL C C 1
ATOM 5391 O O . VAL C 1 151 ? -3.77591 7.53185 70.00196 1.000 42.24918 131 VAL C O 1
ATOM 5395 N N . ASN C 1 152 ? -4.42692 8.09954 67.91984 1.000 44.96529 132 ASN C N 1
ATOM 5396 C CA . ASN C 1 152 ? -5.45951 7.08919 67.82881 1.000 42.48908 132 ASN C CA 1
ATOM 5397 C C . ASN C 1 152 ? -4.79044 5.80453 67.35900 1.000 41.80609 132 ASN C C 1
ATOM 5398 O O . ASN C 1 152 ? -3.85555 5.85579 66.56040 1.000 39.15562 132 ASN C O 1
ATOM 5403 N N . VAL C 1 153 ? -5.23683 4.65912 67.86567 1.000 39.29362 133 VAL C N 1
ATOM 5404 C CA . VAL C 1 153 ? -4.62018 3.38022 67.49171 1.000 35.60336 133 VAL C CA 1
ATOM 5405 C C . VAL C 1 153 ? -5.67025 2.35531 67.13605 1.000 36.98622 133 VAL C C 1
ATOM 5406 O O . VAL C 1 153 ? -6.62050 2.13709 67.88913 1.000 42.33964 133 VAL C O 1
ATOM 5410 N N . ALA C 1 154 ? -5.48837 1.72055 65.98130 1.000 39.13306 134 ALA C N 1
ATOM 5411 C CA . ALA C 1 154 ? -6.32174 0.60087 65.58804 1.000 41.02800 134 ALA C CA 1
ATOM 5412 C C . ALA C 1 154 ? -5.43991 -0.54520 65.09962 1.000 36.46837 134 ALA C C 1
ATOM 5413 O O . ALA C 1 154 ? -4.49674 -0.33580 64.33427 1.000 38.44843 134 ALA C O 1
ATOM 5415 N N . GLY C 1 155 ? -5.74881 -1.75668 65.54363 1.000 31.97826 135 GLY C N 1
ATOM 5416 C CA . GLY C 1 155 ? -4.97911 -2.92568 65.14168 1.000 30.05658 135 GLY C CA 1
ATOM 5417 C C . GLY C 1 155 ? -5.87358 -4.08989 64.77848 1.000 32.74473 135 GLY C C 1
ATOM 5418 O O . GLY C 1 155 ? -6.99518 -4.19765 65.28323 1.000 30.70387 135 GLY C O 1
ATOM 5419 N N . HIS C 1 156 ? -5.36871 -4.95107 63.89475 1.000 31.90227 136 HIS C N 1
ATOM 5420 C CA . HIS C 1 156 ? -6.06927 -6.14388 63.44303 1.000 29.59864 136 HIS C CA 1
ATOM 5421 C C . HIS C 1 156 ? -5.17115 -7.36808 63.62280 1.000 29.22803 136 HIS C C 1
ATOM 5422 O O . HIS C 1 156 ? -3.96836 -7.29253 63.37477 1.000 28.01450 136 HIS C O 1
ATOM 5429 N N . ASP C 1 157 ? -5.74794 -8.48488 64.06431 1.000 27.67095 137 ASP C N 1
ATOM 5430 C CA . ASP C 1 157 ? -5.00642 -9.74649 64.13981 1.000 25.55983 137 ASP C CA 1
ATOM 5431 C C . ASP C 1 157 ? -3.84006 -9.54990 65.10847 1.000 26.62464 137 ASP C C 1
ATOM 5432 O O . ASP C 1 157 ? -4.03567 -9.00602 66.19498 1.000 27.17428 137 ASP C O 1
ATOM 5437 N N . ILE C 1 158 ? -2.63733 -9.98067 64.72937 1.000 27.37074 138 ILE C N 1
ATOM 5438 C CA . ILE C 1 158 ? -1.45174 -9.72943 65.56134 1.000 30.69255 138 ILE C CA 1
ATOM 5439 C C . ILE C 1 158 ? -1.34629 -8.23889 65.91165 1.000 35.23525 138 ILE C C 1
ATOM 5440 O O . ILE C 1 158 ? -0.95137 -7.85575 67.02309 1.000 27.80042 138 ILE C O 1
ATOM 5445 N N . GLY C 1 159 ? -1.72693 -7.39096 64.96452 1.000 33.00423 139 GLY C N 1
ATOM 5446 C CA . GLY C 1 159 ? -1.69730 -5.95938 65.18347 1.000 33.46863 139 GLY C CA 1
ATOM 5447 C C . GLY C 1 159 ? -2.68221 -5.49005 66.24343 1.000 27.74048 139 GLY C C 1
ATOM 5448 O O . GLY C 1 159 ? -2.47394 -4.45811 66.88642 1.000 28.71298 139 GLY C O 1
ATOM 5449 N N . SER C 1 160 ? -3.76013 -6.24221 66.42189 1.000 31.78397 140 SER C N 1
ATOM 5450 C CA . SER C 1 160 ? -4.72543 -5.93835 67.46699 1.000 29.62313 140 SER C CA 1
ATOM 5451 C C . SER C 1 160 ? -4.07908 -6.19750 68.82778 1.000 29.41063 140 SER C C 1
ATOM 5452 O O . SER C 1 160 ? -4.25870 -5.42817 69.77326 1.000 30.15216 140 SER C O 1
ATOM 5455 N N . MET C 1 161 ? -3.31114 -7.27581 68.91809 1.000 29.18857 141 MET C N 1
ATOM 5456 C CA . MET C 1 161 ? -2.57412 -7.57577 70.14142 1.000 30.01435 141 MET C CA 1
ATOM 5457 C C . MET C 1 161 ? -1.59772 -6.45999 70.46390 1.000 28.64040 141 MET C C 1
ATOM 5458 O O . MET C 1 161 ? -1.46951 -6.02878 71.61690 1.000 29.42350 141 MET C O 1
ATOM 5463 N N . VAL C 1 162 ? -0.90798 -5.98662 69.43260 1.000 29.49810 142 VAL C N 1
ATOM 5464 C CA . VAL C 1 162 ? 0.06601 -4.91128 69.60344 1.000 35.24338 142 VAL C CA 1
ATOM 5465 C C . VAL C 1 162 ? -0.60454 -3.60570 70.01761 1.000 37.80372 142 VAL C C 1
ATOM 5466 O O . VAL C 1 162 ? -0.09150 -2.88459 70.87568 1.000 32.04250 142 VAL C O 1
ATOM 5470 N N . ALA C 1 163 ? -1.75802 -3.31123 69.42488 1.000 31.36479 143 ALA C N 1
ATOM 5471 C CA . ALA C 1 163 ? -2.50261 -2.09924 69.75927 1.000 34.90793 143 ALA C CA 1
ATOM 5472 C C . ALA C 1 163 ? -2.91593 -2.09934 71.22641 1.000 39.22494 143 ALA C C 1
ATOM 5473 O O . ALA C 1 163 ? -2.84408 -1.06533 71.89806 1.000 35.10606 143 ALA C O 1
ATOM 5475 N N . PHE C 1 164 ? -3.36519 -3.25437 71.70860 1.000 33.32029 144 PHE C N 1
ATOM 5476 C CA . PHE C 1 164 ? -3.75218 -3.40313 73.10332 1.000 38.84284 144 PHE C CA 1
ATOM 5477 C C . PHE C 1 164 ? -2.55443 -3.18258 74.00272 1.000 32.76013 144 PHE C C 1
ATOM 5478 O O . PHE C 1 164 ? -2.64456 -2.47399 74.99847 1.000 33.82365 144 PHE C O 1
ATOM 5486 N N . ALA C 1 165 ? -1.43249 -3.79246 73.63821 1.000 32.97947 145 ALA C N 1
ATOM 5487 C CA . ALA C 1 165 ? -0.19083 -3.64378 74.39302 1.000 32.57199 145 ALA C CA 1
ATOM 5488 C C . ALA C 1 165 ? 0.27952 -2.18411 74.39937 1.000 40.90397 145 ALA C C 1
ATOM 5489 O O . ALA C 1 165 ? 0.85020 -1.69741 75.38936 1.000 35.34607 145 ALA C O 1
ATOM 5491 N N . PHE C 1 166 ? 0.01438 -1.48590 73.29759 1.000 33.55362 146 PHE C N 1
ATOM 5492 C CA . PHE C 1 166 ? 0.33088 -0.06722 73.17670 1.000 34.67320 146 PHE C CA 1
ATOM 5493 C C . PHE C 1 166 ? -0.44099 0.72826 74.22994 1.000 41.01394 146 PHE C C 1
ATOM 5494 O O . PHE C 1 166 ? 0.13847 1.52002 74.99536 1.000 39.01321 146 PHE C O 1
ATOM 5502 N N . ALA C 1 167 ? -1.74353 0.47370 74.29916 1.000 38.93868 147 ALA C N 1
ATOM 5503 C CA . ALA C 1 167 ? -2.61234 1.16073 75.24891 1.000 39.93195 147 ALA C CA 1
ATOM 5504 C C . ALA C 1 167 ? -2.26329 0.80705 76.69872 1.000 37.42311 147 ALA C C 1
ATOM 5505 O O . ALA C 1 167 ? -2.37238 1.64981 77.59792 1.000 40.47401 147 ALA C O 1
ATOM 5507 N N . ALA C 1 168 ? -1.85880 -0.44087 76.92118 1.000 36.39698 148 ALA C N 1
ATOM 5508 C CA . ALA C 1 168 ? -1.55106 -0.93668 78.26585 1.000 37.19500 148 ALA C CA 1
ATOM 5509 C C . ALA C 1 168 ? -0.20537 -0.42982 78.78765 1.000 42.07311 148 ALA C C 1
ATOM 5510 O O . ALA C 1 168 ? -0.05540 -0.15444 79.97872 1.000 42.93266 148 ALA C O 1
ATOM 5512 N N . ASN C 1 169 ? 0.77418 -0.30755 77.89859 1.000 36.88955 149 ASN C N 1
ATOM 5513 C CA . ASN C 1 169 ? 2.11170 0.10227 78.30985 1.000 38.84362 149 ASN C CA 1
ATOM 5514 C C . ASN C 1 169 ? 2.37813 1.59551 78.13920 1.000 43.42432 149 ASN C C 1
ATOM 5515 O O . ASN C 1 169 ? 3.27737 2.14175 78.77793 1.000 41.67999 149 ASN C O 1
ATOM 5520 N N . HIS C 1 170 ? 1.61452 2.24120 77.26094 1.000 42.75652 150 HIS C N 1
ATOM 5521 C CA . HIS C 1 170 ? 1.80097 3.66019 76.95705 1.000 42.74858 150 HIS C CA 1
ATOM 5522 C C . HIS C 1 170 ? 0.45521 4.40442 76.92649 1.000 41.26015 150 HIS C C 1
ATOM 5523 O O . HIS C 1 170 ? 0.08894 5.01993 75.91354 1.000 43.18123 150 HIS C O 1
ATOM 5530 N N . PRO C 1 171 ? -0.28441 4.35441 78.04263 1.000 41.20920 151 PRO C N 1
ATOM 5531 C CA . PRO C 1 171 ? -1.62974 4.93012 78.08791 1.000 44.52603 151 PRO C CA 1
ATOM 5532 C C . PRO C 1 171 ? -1.63590 6.42955 77.80344 1.000 45.11713 151 PRO C C 1
ATOM 5533 O O . PRO C 1 171 ? -2.55641 6.92302 77.15493 1.000 51.62999 151 PRO C O 1
ATOM 5537 N N . GLU C 1 172 ? -0.60333 7.13198 78.25275 1.000 44.15910 152 GLU C N 1
ATOM 5538 C CA . GLU C 1 172 ? -0.52929 8.57919 78.07651 1.000 45.58284 152 GLU C CA 1
ATOM 5539 C C . GLU C 1 172 ? -0.38912 8.96256 76.59718 1.000 45.17164 152 GLU C C 1
ATOM 5540 O O . GLU C 1 172 ? -0.72222 10.08022 76.20033 1.000 46.87671 152 GLU C O 1
ATOM 5546 N N . ALA C 1 173 ? 0.07270 8.01664 75.77991 1.000 45.49889 153 ALA C N 1
ATOM 5547 C CA . ALA C 1 173 ? 0.26512 8.24865 74.34706 1.000 47.65579 153 ALA C CA 1
ATOM 5548 C C . ALA C 1 173 ? -0.91452 7.72367 73.53421 1.000 46.58357 153 ALA C C 1
ATOM 5549 O O . ALA C 1 173 ? -0.91098 7.77572 72.30496 1.000 46.56962 153 ALA C O 1
ATOM 5551 N N . THR C 1 174 ? -1.92828 7.22789 74.23427 1.000 44.22932 154 THR C N 1
ATOM 5552 C CA . THR C 1 174 ? -3.07687 6.60203 73.58559 1.000 47.43929 154 THR C CA 1
ATOM 5553 C C . THR C 1 174 ? -4.34575 7.42182 73.76245 1.000 46.97164 154 THR C C 1
ATOM 5554 O O . THR C 1 174 ? -4.87607 7.50457 74.87217 1.000 46.75969 154 THR C O 1
ATOM 5558 N N . ARG C 1 175 ? -4.83530 8.04828 72.69631 1.000 46.41924 155 ARG C N 1
ATOM 5559 C CA . ARG C 1 175 ? -6.07137 8.81549 72.81084 1.000 51.83350 155 ARG C CA 1
ATOM 5560 C C . ARG C 1 175 ? -7.24247 7.85065 72.97700 1.000 51.94976 155 ARG C C 1
ATOM 5561 O O . ARG C 1 175 ? -8.00640 7.91787 73.93937 1.000 43.76190 155 ARG C O 1
ATOM 5563 N N . LYS C 1 176 ? -7.34165 6.92935 72.02790 1.000 48.44006 156 LYS C N 1
ATOM 5564 C CA . LYS C 1 176 ? -8.31524 5.84823 72.06743 1.000 45.29868 156 LYS C CA 1
ATOM 5565 C C . LYS C 1 176 ? -7.72596 4.66872 71.29897 1.000 42.98806 156 LYS C C 1
ATOM 5566 O O . LYS C 1 176 ? -6.80915 4.84288 70.50007 1.000 38.65514 156 LYS C O 1
ATOM 5572 N N . VAL C 1 177 ? -8.25953 3.48052 71.53983 1.000 46.42676 157 VAL C N 1
ATOM 5573 C CA . VAL C 1 177 ? -7.77511 2.30424 70.82730 1.000 36.63248 157 VAL C CA 1
ATOM 5574 C C . VAL C 1 177 ? -8.92396 1.43856 70.29886 1.000 39.50952 157 VAL C C 1
ATOM 5575 O O . VAL C 1 177 ? -9.94006 1.25614 70.96705 1.000 41.16978 157 VAL C O 1
ATOM 5579 N N . ALA C 1 178 ? -8.75408 0.93070 69.07809 1.000 42.80214 158 ALA C N 1
ATOM 5580 C CA . ALA C 1 178 ? -9.73418 0.04666 68.46939 1.000 41.81387 158 ALA C CA 1
ATOM 5581 C C . ALA C 1 178 ? -9.08964 -1.29902 68.17596 1.000 39.82029 158 ALA C C 1
ATOM 5582 O O . ALA C 1 178 ? -8.04681 -1.37003 67.52289 1.000 32.77954 158 ALA C O 1
ATOM 5584 N N . LEU C 1 179 ? -9.71497 -2.36848 68.64422 1.000 37.81358 159 LEU C N 1
ATOM 5585 C CA . LEU C 1 179 ? -9.17988 -3.70395 68.41338 1.000 34.01271 159 LEU C CA 1
ATOM 5586 C C . LEU C 1 179 ? -10.08097 -4.43118 67.44778 1.000 39.20462 159 LEU C C 1
ATOM 5587 O O . LEU C 1 179 ? -11.27275 -4.61235 67.70134 1.000 40.57297 159 LEU C O 1
ATOM 5592 N N . LEU C 1 180 ? -9.50093 -4.84619 66.33220 1.000 34.80246 160 LEU C N 1
ATOM 5593 C CA . LEU C 1 180 ? -10.25949 -5.49613 65.28685 1.000 29.02014 160 LEU C CA 1
ATOM 5594 C C . LEU C 1 180 ? -10.11767 -7.02167 65.33843 1.000 34.54186 160 LEU C C 1
ATOM 5595 O O . LEU C 1 180 ? -9.06378 -7.57546 65.03169 1.000 34.78984 160 LEU C O 1
ATOM 5600 N N . ASP C 1 181 ? -11.20401 -7.67077 65.74775 1.000 29.88597 161 ASP C N 1
ATOM 5601 C CA . ASP C 1 181 ? -11.35667 -9.12373 65.75615 1.000 35.56724 161 ASP C CA 1
ATOM 5602 C C . ASP C 1 181 ? -10.58418 -9.86597 66.84361 1.000 39.10190 161 ASP C C 1
ATOM 5603 O O . ASP C 1 181 ? -11.10365 -10.81743 67.42606 1.000 42.19411 161 ASP C O 1
ATOM 5608 N N . THR C 1 182 ? -9.34817 -9.45620 67.10742 1.000 39.53348 162 THR C N 1
ATOM 5609 C CA . THR C 1 182 ? -8.44647 -10.29805 67.89072 1.000 37.06535 162 THR C CA 1
ATOM 5610 C C . THR C 1 182 ? -8.10943 -9.75509 69.28127 1.000 35.86050 162 THR C C 1
ATOM 5611 O O . THR C 1 182 ? -7.52581 -8.68345 69.41379 1.000 34.76046 162 THR C O 1
ATOM 5615 N N . PRO C 1 183 ? -8.46792 -10.50353 70.33033 1.000 35.04299 163 PRO C N 1
ATOM 5616 C CA . PRO C 1 183 ? -8.05872 -10.06819 71.66628 1.000 36.58714 163 PRO C CA 1
ATOM 5617 C C . PRO C 1 183 ? -6.59158 -10.40959 71.94699 1.000 28.61508 163 PRO C C 1
ATOM 5618 O O . PRO C 1 183 ? -5.99010 -11.22599 71.24879 1.000 30.90047 163 PRO C O 1
ATOM 5622 N N . HIS C 1 184 ? -6.02762 -9.76209 72.95815 1.000 35.17115 164 HIS C N 1
ATOM 5623 C CA . HIS C 1 184 ? -4.66492 -10.03042 73.39903 1.000 35.24777 164 HIS C CA 1
ATOM 5624 C C . HIS C 1 184 ? -4.58152 -11.42147 73.99756 1.000 30.47051 164 HIS C C 1
ATOM 5625 O O . HIS C 1 184 ? -5.50713 -11.85109 74.67300 1.000 36.01594 164 HIS C O 1
ATOM 5632 N N . PRO C 1 185 ? -3.47230 -12.13631 73.76062 1.000 31.93572 165 PRO C N 1
ATOM 5633 C CA . PRO C 1 185 ? -3.34683 -13.45013 74.39920 1.000 28.32867 165 PRO C CA 1
ATOM 5634 C C . PRO C 1 185 ? -3.52627 -13.40903 75.91786 1.000 27.99902 165 PRO C C 1
ATOM 5635 O O . PRO C 1 185 ? -3.11087 -12.45746 76.59112 1.000 29.61931 165 PRO C O 1
ATOM 5639 N N . ASP C 1 186 ? -4.19105 -14.43071 76.44550 1.000 27.04395 166 ASP C N 1
ATOM 5640 C CA . ASP C 1 186 ? -4.31496 -14.59976 77.89232 1.000 27.70730 166 ASP C CA 1
ATOM 5641 C C . ASP C 1 186 ? -4.38414 -16.10508 78.16784 1.000 27.08931 166 ASP C C 1
ATOM 5642 O O . ASP C 1 186 ? -4.07169 -16.88423 77.28538 1.000 28.59639 166 ASP C O 1
ATOM 5647 N N . GLN C 1 187 ? -4.79288 -16.51481 79.36645 1.000 31.86523 167 GLN C N 1
ATOM 5648 C CA . GLN C 1 187 ? -4.79551 -17.94508 79.69709 1.000 28.17770 167 GLN C CA 1
ATOM 5649 C C . GLN C 1 187 ? -5.69912 -18.78719 78.78899 1.000 32.53482 167 GLN C C 1
ATOM 5650 O O . GLN C 1 187 ? -5.48332 -19.99659 78.64372 1.000 31.67449 167 GLN C O 1
ATOM 5656 N N . SER C 1 188 ? -6.69399 -18.14868 78.17922 1.000 34.56080 168 SER C N 1
ATOM 5657 C CA . SER C 1 188 ? -7.65871 -18.84599 77.33966 1.000 34.59867 168 SER C CA 1
ATOM 5658 C C . SER C 1 188 ? -7.01511 -19.42053 76.08382 1.000 32.36803 168 SER C C 1
ATOM 5659 O O . SER C 1 188 ? -7.54346 -20.35442 75.47899 1.000 29.49419 168 SER C O 1
ATOM 5662 N N . GLU C 1 189 ? -5.85942 -18.88393 75.70560 1.000 30.50732 169 GLU C N 1
ATOM 5663 C CA . GLU C 1 189 ? -5.14129 -19.40287 74.55325 1.000 28.90889 169 GLU C CA 1
ATOM 5664 C C . GLU C 1 189 ? -4.79198 -20.87875 74.75071 1.000 25.69713 169 GLU C C 1
ATOM 5665 O O . GLU C 1 189 ? -4.68606 -21.63550 73.79338 1.000 26.61406 169 GLU C O 1
ATOM 5671 N N . TYR C 1 190 ? -4.60231 -21.28275 75.99926 1.000 29.43161 170 TYR C N 1
ATOM 5672 C CA . TYR C 1 190 ? -4.24715 -22.66187 76.29050 1.000 27.06368 170 TYR C CA 1
ATOM 5673 C C . TYR C 1 190 ? -5.46767 -23.57788 76.20518 1.000 32.33393 170 TYR C C 1
ATOM 5674 O O . TYR C 1 190 ? -5.34891 -24.79118 76.34631 1.000 33.24489 170 TYR C O 1
ATOM 5683 N N . GLU C 1 191 ? -6.63367 -22.99448 75.94673 1.000 29.92969 171 GLU C N 1
ATOM 5684 C CA . GLU C 1 191 ? -7.85878 -23.77829 75.84267 1.000 30.18617 171 GLU C CA 1
ATOM 5685 C C . GLU C 1 191 ? -8.31827 -23.97479 74.39809 1.000 30.24152 171 GLU C C 1
ATOM 5686 O O . GLU C 1 191 ? -9.33253 -24.62533 74.15415 1.000 30.74616 171 GLU C O 1
ATOM 5692 N N . MET C 1 192 ? -7.58763 -23.40537 73.44236 1.000 28.24325 172 MET C N 1
ATOM 5693 C CA . MET C 1 192 ? -7.90613 -23.62372 72.03133 1.000 24.73437 172 MET C CA 1
ATOM 5694 C C . MET C 1 192 ? -7.86004 -25.11723 71.72261 1.000 24.34855 172 MET C C 1
ATOM 5695 O O . MET C 1 192 ? -6.90695 -25.79512 72.10412 1.000 27.43193 172 MET C O 1
ATOM 5700 N N . ARG C 1 193 ? -8.87868 -25.62054 71.02867 1.000 27.65384 173 ARG C N 1
ATOM 5701 C CA . ARG C 1 193 ? -8.93011 -27.05473 70.69702 1.000 24.39988 173 ARG C CA 1
ATOM 5702 C C . ARG C 1 193 ? -8.50996 -27.32949 69.26359 1.000 28.33859 173 ARG C C 1
ATOM 5703 O O . ARG C 1 193 ? -8.79535 -26.55849 68.34571 1.000 32.37399 173 ARG C O 1
ATOM 5711 N N . ILE C 1 194 ? -7.84045 -28.46008 69.07682 1.000 25.57246 174 ILE C N 1
ATOM 5712 C CA . ILE C 1 194 ? -7.36010 -28.85501 67.75823 1.000 34.01572 174 ILE C CA 1
ATOM 5713 C C . ILE C 1 194 ? -8.46430 -29.25862 66.78987 1.000 37.40839 174 ILE C C 1
ATOM 5714 O O . ILE C 1 194 ? -8.43824 -28.87557 65.62299 1.000 44.20945 174 ILE C O 1
ATOM 5719 N N . LEU C 1 195 ? -9.43212 -30.02660 67.27363 1.000 27.22481 175 LEU C N 1
ATOM 5720 C CA . LEU C 1 195 ? -10.48737 -30.54988 66.41131 1.000 30.15248 175 LEU C CA 1
ATOM 5721 C C . LEU C 1 195 ? -11.83805 -29.92094 66.68425 1.000 41.10316 175 LEU C C 1
ATOM 5722 O O . LEU C 1 195 ? -12.21691 -29.72503 67.83854 1.000 45.98023 175 LEU C O 1
ATOM 5727 N N . CYS C 1 196 ? -12.55396 -29.59076 65.61656 1.000 43.20085 176 CYS C N 1
ATOM 5728 C CA . CYS C 1 196 ? -13.94866 -29.19385 65.74027 1.000 47.96945 176 CYS C CA 1
ATOM 5729 C C . CYS C 1 196 ? -14.81446 -30.25677 65.07430 1.000 49.76756 176 CYS C C 1
ATOM 5730 O O . CYS C 1 196 ? -14.46794 -30.73305 63.99678 1.000 50.44862 176 CYS C O 1
ATOM 5733 N N . ARG C 1 197 ? -15.94150 -30.61162 65.68233 1.000 53.53212 177 ARG C N 1
ATOM 5734 C CA . ARG C 1 197 ? -16.89646 -31.47186 64.98919 1.000 49.82426 177 ARG C CA 1
ATOM 5735 C C . ARG C 1 197 ? -17.36847 -30.62711 63.81093 1.000 52.87319 177 ARG C C 1
ATOM 5736 O O . ARG C 1 197 ? -17.35926 -29.39521 63.89856 1.000 51.00861 177 ARG C O 1
ATOM 5738 N N . PRO C 1 198 ? -17.77216 -31.27059 62.70590 1.000 55.27240 178 PRO C N 1
ATOM 5739 C CA . PRO C 1 198 ? -18.07337 -30.50604 61.48728 1.000 54.09083 178 PRO C CA 1
ATOM 5740 C C . PRO C 1 198 ? -19.03629 -29.32936 61.70182 1.000 59.34572 178 PRO C C 1
ATOM 5741 O O . PRO C 1 198 ? -20.11592 -29.47843 62.28944 1.000 59.23302 178 PRO C O 1
ATOM 5745 N N . GLY C 1 199 ? -18.58554 -28.15599 61.24986 1.000 61.30997 179 GLY C N 1
ATOM 5746 C CA . GLY C 1 199 ? -19.32497 -26.90355 61.31911 1.000 59.45538 179 GLY C CA 1
ATOM 5747 C C . GLY C 1 199 ? -19.47976 -26.27476 62.69133 1.000 64.92971 179 GLY C C 1
ATOM 5748 O O . GLY C 1 199 ? -20.60878 -25.97111 63.09578 1.000 69.10353 179 GLY C O 1
ATOM 5749 N N . THR C 1 200 ? -18.36881 -26.07300 63.40603 1.000 67.89910 180 THR C N 1
ATOM 5750 C CA . THR C 1 200 ? -18.42367 -25.57676 64.79027 1.000 63.76347 180 THR C CA 1
ATOM 5751 C C . THR C 1 200 ? -17.24536 -24.79312 65.41887 1.000 64.10834 180 THR C C 1
ATOM 5752 O O . THR C 1 200 ? -17.15716 -24.79656 66.64716 1.000 69.33506 180 THR C O 1
ATOM 5756 N N . GLY C 1 201 ? -16.34438 -24.13789 64.67531 1.000 62.91729 181 GLY C N 1
ATOM 5757 C CA . GLY C 1 201 ? -16.26933 -24.10715 63.22830 1.000 60.45963 181 GLY C CA 1
ATOM 5758 C C . GLY C 1 201 ? -14.85802 -24.39548 62.72312 1.000 62.52572 181 GLY C C 1
ATOM 5759 O O . GLY C 1 201 ? -14.53211 -25.55459 62.45673 1.000 63.55994 181 GLY C O 1
ATOM 5760 N N . THR C 1 202 ? -14.02429 -23.36261 62.57033 1.000 55.88729 182 THR C N 1
ATOM 5761 C CA . THR C 1 202 ? -12.66501 -23.56261 62.05005 1.000 54.88874 182 THR C CA 1
ATOM 5762 C C . THR C 1 202 ? -11.58249 -23.72038 63.12682 1.000 52.66206 182 THR C C 1
ATOM 5763 O O . THR C 1 202 ? -11.54561 -22.97225 64.10620 1.000 59.42030 182 THR C O 1
ATOM 5767 N N . THR C 1 203 ? -10.70638 -24.69951 62.93455 1.000 47.81555 183 THR C N 1
ATOM 5768 C CA . THR C 1 203 ? -9.56320 -24.90389 63.82592 1.000 49.84350 183 THR C CA 1
ATOM 5769 C C . THR C 1 203 ? -8.37598 -24.02527 63.44592 1.000 36.75793 183 THR C C 1
ATOM 5770 O O . THR C 1 203 ? -7.99659 -23.93103 62.27647 1.000 36.52818 183 THR C O 1
ATOM 5774 N N . LEU C 1 204 ? -7.82287 -23.35795 64.44499 1.000 40.94460 184 LEU C N 1
ATOM 5775 C CA . LEU C 1 204 ? -6.70800 -22.44758 64.25204 1.000 35.44841 184 LEU C CA 1
ATOM 5776 C C . LEU C 1 204 ? -5.37510 -23.18349 64.13545 1.000 24.74619 184 LEU C C 1
ATOM 5777 O O . LEU C 1 204 ? -4.53296 -23.05180 65.01834 1.000 26.27628 184 LEU C O 1
ATOM 5782 N N . TRP C 1 205 ? -5.21954 -23.98229 63.07672 1.000 24.52201 185 TRP C N 1
ATOM 5783 C CA . TRP C 1 205 ? -4.06036 -24.86480 62.90818 1.000 20.70975 185 TRP C CA 1
ATOM 5784 C C . TRP C 1 205 ? -2.74457 -24.08302 62.96408 1.000 26.36155 185 TRP C C 1
ATOM 5785 O O . TRP C 1 205 ? -1.72093 -24.61421 63.41388 1.000 23.31507 185 TRP C O 1
ATOM 5796 N N . TRP C 1 206 ? -2.75440 -22.84186 62.47031 1.000 24.25053 186 TRP C N 1
ATOM 5797 C CA . TRP C 1 206 ? -1.51200 -22.07798 62.37532 1.000 22.41504 186 TRP C CA 1
ATOM 5798 C C . TRP C 1 206 ? -0.99772 -21.70909 63.77680 1.000 21.76426 186 TRP C C 1
ATOM 5799 O O . TRP C 1 206 ? 0.19342 -21.46487 63.95384 1.000 24.45557 186 TRP C O 1
ATOM 5810 N N . TRP C 1 207 ? -1.87742 -21.67385 64.77959 1.000 23.53873 187 TRP C N 1
ATOM 5811 C CA . TRP C 1 207 ? -1.42505 -21.40199 66.14181 1.000 21.40023 187 TRP C CA 1
ATOM 5812 C C . TRP C 1 207 ? -0.47811 -22.50471 66.64699 1.000 21.65319 187 TRP C C 1
ATOM 5813 O O . TRP C 1 207 ? 0.41832 -22.23031 67.45585 1.000 27.11179 187 TRP C O 1
ATOM 5824 N N . ALA C 1 208 ? -0.70099 -23.73414 66.19485 1.000 22.81728 188 ALA C N 1
ATOM 5825 C CA . ALA C 1 208 ? 0.16475 -24.87188 66.53439 1.000 22.38002 188 ALA C CA 1
ATOM 5826 C C . ALA C 1 208 ? 1.38195 -24.89629 65.62690 1.000 24.00326 188 ALA C C 1
ATOM 5827 O O . ALA C 1 208 ? 2.52868 -24.99115 66.08309 1.000 20.45160 188 ALA C O 1
ATOM 5829 N N . PHE C 1 209 ? 1.12934 -24.80891 64.32933 1.000 19.32475 189 PHE C N 1
ATOM 5830 C CA . PHE C 1 209 ? 2.21171 -24.90816 63.35690 1.000 19.35663 189 PHE C CA 1
ATOM 5831 C C . PHE C 1 209 ? 3.25409 -23.79210 63.52941 1.000 19.42619 189 PHE C C 1
ATOM 5832 O O . PHE C 1 209 ? 4.46357 -24.00287 63.34640 1.000 21.43810 189 PHE C O 1
ATOM 5840 N N . ASN C 1 210 ? 2.80066 -22.58954 63.85633 1.000 19.56237 190 ASN C N 1
ATOM 5841 C CA . ASN C 1 210 ? 3.74515 -21.47817 63.96405 1.000 20.27981 190 ASN C CA 1
ATOM 5842 C C . ASN C 1 210 ? 4.56034 -21.50321 65.26199 1.000 21.99638 190 ASN C C 1
ATOM 5843 O O . ASN C 1 210 ? 5.45000 -20.68007 65.44999 1.000 25.90950 190 ASN C O 1
ATOM 5848 N N . GLN C 1 211 ? 4.27845 -22.46139 66.14260 1.000 23.95974 191 GLN C N 1
ATOM 5849 C CA . GLN C 1 211 ? 5.12244 -22.64044 67.32191 1.000 20.50466 191 GLN C CA 1
ATOM 5850 C C . GLN C 1 211 ? 6.44466 -23.30429 66.94723 1.000 22.69458 191 GLN C C 1
ATOM 5851 O O . GLN C 1 211 ? 7.40646 -23.25808 67.71711 1.000 27.41418 191 GLN C O 1
ATOM 5857 N N . LEU C 1 212 ? 6.47707 -23.95036 65.78589 1.000 20.25043 192 LEU C N 1
ATOM 5858 C CA . LEU C 1 212 ? 7.58645 -24.85182 65.47104 1.000 20.53452 192 LEU C CA 1
ATOM 5859 C C . LEU C 1 212 ? 8.85921 -24.11498 65.04294 1.000 22.46652 192 LEU C C 1
ATOM 5860 O O . LEU C 1 212 ? 8.79525 -23.04312 64.44390 1.000 24.51870 192 LEU C O 1
ATOM 5865 N N . GLN C 1 213 ? 10.01166 -24.70611 65.36074 1.000 22.56724 193 GLN C N 1
ATOM 5866 C CA . GLN C 1 213 ? 11.29956 -24.23466 64.86309 1.000 23.02392 193 GLN C CA 1
ATOM 5867 C C . GLN C 1 213 ? 11.67136 -24.95655 63.56403 1.000 21.92839 193 GLN C C 1
ATOM 5868 O O . GLN C 1 213 ? 11.45231 -26.18005 63.44345 1.000 21.53410 193 GLN C O 1
ATOM 5874 N N . ALA C 1 214 ? 12.21971 -24.18857 62.62340 1.000 25.25052 194 ALA C N 1
ATOM 5875 C CA . ALA C 1 214 ? 12.78664 -24.68765 61.36822 1.000 24.35647 194 ALA C CA 1
ATOM 5876 C C . ALA C 1 214 ? 11.74025 -25.17184 60.37723 1.000 20.00245 194 ALA C C 1
ATOM 5877 O O . ALA C 1 214 ? 11.77939 -24.79050 59.21303 1.000 20.56566 194 ALA C O 1
ATOM 5879 N N . LEU C 1 215 ? 10.81901 -26.02391 60.81494 1.000 20.07232 195 LEU C N 1
ATOM 5880 C CA . LEU C 1 215 ? 9.90315 -26.63783 59.84674 1.000 20.87234 195 LEU C CA 1
ATOM 5881 C C . LEU C 1 215 ? 9.03837 -25.60013 59.10523 1.000 19.00995 195 LEU C C 1
ATOM 5882 O O . LEU C 1 215 ? 8.80354 -25.74201 57.91018 1.000 18.89089 195 LEU C O 1
ATOM 5887 N N . PRO C 1 216 ? 8.56150 -24.55660 59.80583 1.000 22.62522 196 PRO C N 1
ATOM 5888 C CA . PRO C 1 216 ? 7.71854 -23.58763 59.07516 1.000 18.44115 196 PRO C CA 1
ATOM 5889 C C . PRO C 1 216 ? 8.42357 -22.93680 57.88924 1.000 21.81332 196 PRO C C 1
ATOM 5890 O O . PRO C 1 216 ? 7.84504 -22.92896 56.79890 1.000 20.27026 196 PRO C O 1
ATOM 5894 N N . GLU C 1 217 ? 9.63913 -22.42945 58.05784 1.000 24.03022 197 GLU C N 1
ATOM 5895 C CA . GLU C 1 217 ? 10.30796 -21.82366 56.90794 1.000 24.09758 197 GLU C CA 1
ATOM 5896 C C . GLU C 1 217 ? 10.67312 -22.87755 55.86598 1.000 25.99316 197 GLU C C 1
ATOM 5897 O O . GLU C 1 217 ? 10.66009 -22.59259 54.66553 1.000 25.04498 197 GLU C O 1
ATOM 5903 N N . GLN C 1 218 ? 10.96713 -24.09924 56.30880 1.000 19.29058 198 GLN C N 1
ATOM 5904 C CA . GLN C 1 218 ? 11.33011 -25.13937 55.35316 1.000 20.06886 198 GLN C CA 1
ATOM 5905 C C . GLN C 1 218 ? 10.16070 -25.48418 54.44272 1.000 23.70512 198 GLN C C 1
ATOM 5906 O O . GLN C 1 218 ? 10.34806 -25.70281 53.24792 1.000 23.28948 198 GLN C O 1
ATOM 5912 N N . LEU C 1 219 ? 8.95013 -25.50597 54.99429 1.000 20.37538 199 LEU C N 1
ATOM 5913 C CA . LEU C 1 219 ? 7.80074 -25.85714 54.17134 1.000 17.40118 199 LEU C CA 1
ATOM 5914 C C . LEU C 1 219 ? 7.21249 -24.64285 53.46892 1.000 20.08409 199 LEU C C 1
ATOM 5915 O O . LEU C 1 219 ? 6.77230 -24.74948 52.32955 1.000 21.91378 199 LEU C O 1
ATOM 5920 N N . MET C 1 220 ? 7.19836 -23.49401 54.13803 1.000 17.96690 200 MET C N 1
ATOM 5921 C CA . MET C 1 220 ? 6.42106 -22.38430 53.59374 1.000 19.02761 200 MET C CA 1
ATOM 5922 C C . MET C 1 220 ? 7.19655 -21.43313 52.70210 1.000 21.32159 200 MET C C 1
ATOM 5923 O O . MET C 1 220 ? 6.57558 -20.65671 51.97052 1.000 20.07659 200 MET C O 1
ATOM 5928 N N . HIS C 1 221 ? 8.52614 -21.46920 52.73288 1.000 21.14912 201 HIS C N 1
ATOM 5929 C CA . HIS C 1 221 ? 9.25942 -20.47173 51.95295 1.000 22.43368 201 HIS C CA 1
ATOM 5930 C C . HIS C 1 221 ? 8.93531 -20.68474 50.47565 1.000 26.07018 201 HIS C C 1
ATOM 5931 O O . HIS C 1 221 ? 8.85915 -21.81992 49.99460 1.000 21.93517 201 HIS C O 1
ATOM 5938 N N . GLY C 1 222 ? 8.66204 -19.58603 49.77438 1.000 26.78692 202 GLY C N 1
ATOM 5939 C CA . GLY C 1 222 ? 8.30338 -19.66499 48.37459 1.000 27.51965 202 GLY C CA 1
ATOM 5940 C C . GLY C 1 222 ? 6.90501 -20.17741 48.10396 1.000 22.70745 202 GLY C C 1
ATOM 5941 O O . GLY C 1 222 ? 6.50560 -20.27413 46.94310 1.000 24.04404 202 GLY C O 1
ATOM 5942 N N . ARG C 1 223 ? 6.17644 -20.54218 49.15986 1.000 17.58802 203 ARG C N 1
ATOM 5943 C CA . ARG C 1 223 ? 4.85923 -21.15925 49.00690 1.000 19.19547 203 ARG C CA 1
ATOM 5944 C C . ARG C 1 223 ? 3.74843 -20.44733 49.78904 1.000 18.90820 203 ARG C C 1
ATOM 5945 O O . ARG C 1 223 ? 2.64849 -20.99523 49.97122 1.000 22.27019 203 ARG C O 1
ATOM 5953 N N . MET C 1 224 ? 4.02022 -19.22112 50.21419 1.000 21.36912 204 MET C N 1
ATOM 5954 C CA . MET C 1 224 ? 3.06022 -18.51234 51.04712 1.000 23.33367 204 MET C CA 1
ATOM 5955 C C . MET C 1 224 ? 1.74100 -18.19933 50.33061 1.000 22.12571 204 MET C C 1
ATOM 5956 O O . MET C 1 224 ? 0.71218 -18.03266 50.98545 1.000 19.92533 204 MET C O 1
ATOM 5961 N N . ARG C 1 225 ? 1.74489 -18.13601 48.99992 1.000 24.85464 205 ARG C N 1
ATOM 5962 C CA . ARG C 1 225 ? 0.48749 -17.90491 48.29023 1.000 24.00017 205 ARG C CA 1
ATOM 5963 C C . ARG C 1 225 ? -0.53244 -18.99776 48.61347 1.000 21.65745 205 ARG C C 1
ATOM 5964 O O . ARG C 1 225 ? -1.72799 -18.72703 48.73056 1.000 21.24997 205 ARG C O 1
ATOM 5972 N N . HIS C 1 226 ? -0.06605 -20.23355 48.80054 1.000 19.32311 206 HIS C N 1
ATOM 5973 C CA . HIS C 1 226 ? -0.98424 -21.31227 49.12890 1.000 19.87607 206 HIS C CA 1
ATOM 5974 C C . HIS C 1 226 ? -1.58287 -21.12214 50.51921 1.000 20.45015 206 HIS C C 1
ATOM 5975 O O . HIS C 1 226 ? -2.75008 -21.44260 50.75258 1.000 20.65849 206 HIS C O 1
ATOM 5982 N N . VAL C 1 227 ? -0.76830 -20.63519 51.45003 1.000 17.45780 207 VAL C N 1
ATOM 5983 C CA . VAL C 1 227 ? -1.23310 -20.38175 52.80700 1.000 18.31828 207 VAL C CA 1
ATOM 5984 C C . VAL C 1 227 ? -2.29109 -19.28405 52.76939 1.000 22.24290 207 VAL C C 1
ATOM 5985 O O . VAL C 1 227 ? -3.36078 -19.38448 53.37073 1.000 21.75521 207 VAL C O 1
ATOM 5989 N N . ILE C 1 228 ? -1.95941 -18.21590 52.07433 1.000 18.72636 208 ILE C N 1
ATOM 5990 C CA . ILE C 1 228 ? -2.88054 -17.10303 51.92824 1.000 21.05932 208 ILE C CA 1
ATOM 5991 C C . ILE C 1 228 ? -4.20180 -17.55907 51.29967 1.000 23.08084 208 ILE C C 1
ATOM 5992 O O . ILE C 1 228 ? -5.28524 -17.18165 51.76600 1.000 21.60615 208 ILE C O 1
ATOM 5997 N N . ASP C 1 229 ? -4.11888 -18.39546 50.26882 1.000 20.93858 209 ASP C N 1
ATOM 5998 C CA . ASP C 1 229 ? -5.32671 -18.90143 49.61226 1.000 20.78665 209 ASP C CA 1
ATOM 5999 C C . ASP C 1 229 ? -6.16836 -19.74452 50.55854 1.000 24.30297 209 ASP C C 1
ATOM 6000 O O . ASP C 1 229 ? -7.40041 -19.65560 50.53852 1.000 23.27023 209 ASP C O 1
ATOM 6005 N N . TRP C 1 230 ? -5.52164 -20.56290 51.39164 1.000 20.32293 210 TRP C N 1
ATOM 6006 C CA . TRP C 1 230 ? -6.28250 -21.36255 52.34356 1.000 22.76024 210 TRP C CA 1
ATOM 6007 C C . TRP C 1 230 ? -7.03732 -20.46355 53.31826 1.000 22.32315 210 TRP C C 1
ATOM 6008 O O . TRP C 1 230 ? -8.23300 -20.66035 53.58401 1.000 21.96770 210 TRP C O 1
ATOM 6019 N N . LEU C 1 231 ? -6.32771 -19.48615 53.87172 1.000 20.79194 211 LEU C N 1
ATOM 6020 C CA . LEU C 1 231 ? -6.91381 -18.60636 54.87103 1.000 21.55552 211 LEU C CA 1
ATOM 6021 C C . LEU C 1 231 ? -8.15478 -17.90368 54.29609 1.000 23.92963 211 LEU C C 1
ATOM 6022 O O . LEU C 1 231 ? -9.20148 -17.83270 54.94547 1.000 24.54467 211 LEU C O 1
ATOM 6027 N N . TYR C 1 232 ? -8.03594 -17.41082 53.06837 1.000 23.51300 212 TYR C N 1
ATOM 6028 C CA . TYR C 1 232 ? -9.14526 -16.70368 52.44256 1.000 27.55111 212 TYR C CA 1
ATOM 6029 C C . TYR C 1 232 ? -10.26660 -17.64975 52.02383 1.000 27.27109 212 TYR C C 1
ATOM 6030 O O . TYR C 1 232 ? -11.44040 -17.27976 52.06593 1.000 24.98995 212 TYR C O 1
ATOM 6039 N N . ALA C 1 233 ? -9.91327 -18.87021 51.62271 1.000 25.86598 213 ALA C N 1
ATOM 6040 C CA . ALA C 1 233 ? -10.92150 -19.86182 51.25198 1.000 31.34603 213 ALA C CA 1
ATOM 6041 C C . ALA C 1 233 ? -11.80319 -20.16338 52.45934 1.000 32.34183 213 ALA C C 1
ATOM 6042 O O . ALA C 1 233 ? -12.94815 -20.58286 52.31955 1.000 27.57168 213 ALA C O 1
ATOM 6044 N N . ASN C 1 234 ? -11.26425 -19.94867 53.65329 1.000 21.96329 214 ASN C N 1
ATOM 6045 C CA . ASN C 1 234 ? -11.99320 -20.28465 54.85944 1.000 25.27891 214 ASN C CA 1
ATOM 6046 C C . ASN C 1 234 ? -12.48261 -19.07646 55.65519 1.000 31.29625 214 ASN C C 1
ATOM 6047 O O . ASN C 1 234 ? -12.76836 -19.17125 56.85654 1.000 33.22382 214 ASN C O 1
ATOM 6052 N N . SER C 1 235 ? -12.60841 -17.94080 54.97468 1.000 28.59781 215 SER C N 1
ATOM 6053 C CA . SER C 1 235 ? -13.10361 -16.73568 55.62072 1.000 28.58405 215 SER C CA 1
ATOM 6054 C C . SER C 1 235 ? -13.96788 -15.87349 54.69660 1.000 32.65699 215 SER C C 1
ATOM 6055 O O . SER C 1 235 ? -15.09489 -15.51429 55.05036 1.000 34.61340 215 SER C O 1
ATOM 6058 N N . LEU C 1 236 ? -13.43741 -15.52635 53.52704 1.000 29.56677 216 LEU C N 1
ATOM 6059 C CA . LEU C 1 236 ? -14.13342 -14.58680 52.64642 1.000 35.90822 216 LEU C CA 1
ATOM 6060 C C . LEU C 1 236 ? -15.45043 -15.15980 52.15067 1.000 36.00709 216 LEU C C 1
ATOM 6061 O O . LEU C 1 236 ? -15.50755 -16.31495 51.74394 1.000 33.20825 216 LEU C O 1
ATOM 6066 N N . ALA C 1 237 ? -16.50515 -14.34581 52.18620 1.000 33.24366 217 ALA C N 1
ATOM 6067 C CA . ALA C 1 237 ? -17.80008 -14.75232 51.64587 1.000 34.08736 217 ALA C CA 1
ATOM 6068 C C . ALA C 1 237 ? -17.72680 -14.77957 50.12692 1.000 35.90645 217 ALA C C 1
ATOM 6069 O O . ALA C 1 237 ? -18.44942 -15.51945 49.46126 1.000 39.25172 217 ALA C O 1
ATOM 6071 N N . ASP C 1 238 ? -16.84335 -13.94286 49.59977 1.000 30.39773 218 ASP C N 1
ATOM 6072 C CA . ASP C 1 238 ? -16.63171 -13.82463 48.17034 1.000 33.04279 218 ASP C CA 1
ATOM 6073 C C . ASP C 1 238 ? -15.13301 -13.67835 47.95041 1.000 24.33471 218 ASP C C 1
ATOM 6074 O O . ASP C 1 238 ? -14.52878 -12.71956 48.42226 1.000 27.34811 218 ASP C O 1
ATOM 6079 N N . GLN C 1 239 ? -14.52676 -14.62530 47.23508 1.000 33.08861 219 GLN C N 1
ATOM 6080 C CA . GLN C 1 239 ? -13.06991 -14.63265 47.10472 1.000 32.08275 219 GLN C CA 1
ATOM 6081 C C . GLN C 1 239 ? -12.54434 -13.40124 46.38187 1.000 33.54988 219 GLN C C 1
ATOM 6082 O O . GLN C 1 239 ? -11.39695 -13.00280 46.57650 1.000 29.35357 219 GLN C O 1
ATOM 6088 N N . SER C 1 240 ? -13.38951 -12.77119 45.57192 1.000 34.40257 220 SER C N 1
ATOM 6089 C CA . SER C 1 240 ? -12.94508 -11.62632 44.79931 1.000 35.24331 220 SER C CA 1
ATOM 6090 C C . SER C 1 240 ? -12.74733 -10.40396 45.70371 1.000 33.96773 220 SER C C 1
ATOM 6091 O O . SER C 1 240 ? -12.24532 -9.38367 45.25801 1.000 29.88358 220 SER C O 1
ATOM 6094 N N . LEU C 1 241 ? -13.13487 -10.52149 46.97152 1.000 30.56471 221 LEU C N 1
ATOM 6095 C CA . LEU C 1 241 ? -12.89306 -9.45711 47.94737 1.000 34.18421 221 LEU C CA 1
ATOM 6096 C C . LEU C 1 241 ? -11.39575 -9.18832 48.09974 1.000 28.90417 221 LEU C C 1
ATOM 6097 O O . LEU C 1 241 ? -10.99276 -8.09790 48.48478 1.000 30.20013 221 LEU C O 1
ATOM 6102 N N . VAL C 1 242 ? -10.57289 -10.19647 47.80917 1.000 30.01376 222 VAL C N 1
ATOM 6103 C CA . VAL C 1 242 ? -9.12460 -10.00216 47.77728 1.000 28.16594 222 VAL C CA 1
ATOM 6104 C C . VAL C 1 242 ? -8.55479 -10.61411 46.51076 1.000 30.07001 222 VAL C C 1
ATOM 6105 O O . VAL C 1 242 ? -8.53434 -11.84600 46.35818 1.000 27.28818 222 VAL C O 1
ATOM 6109 N N . GLY C 1 243 ? -8.10121 -9.75252 45.60349 1.000 31.07963 223 GLY C N 1
ATOM 6110 C CA . GLY C 1 243 ? -7.70302 -10.19075 44.27958 1.000 31.06739 223 GLY C CA 1
ATOM 6111 C C . GLY C 1 243 ? -6.35932 -10.89860 44.22298 1.000 34.34338 223 GLY C C 1
ATOM 6112 O O . GLY C 1 243 ? -5.56872 -10.86935 45.17147 1.000 27.49976 223 GLY C O 1
ATOM 6113 N N . ASP C 1 244 ? -6.10284 -11.51538 43.07497 1.000 31.41138 224 ASP C N 1
ATOM 6114 C CA . ASP C 1 244 ? -4.87160 -12.24905 42.81118 1.000 29.61033 224 ASP C CA 1
ATOM 6115 C C . ASP C 1 244 ? -3.61509 -11.40899 43.09522 1.000 28.21753 224 ASP C C 1
ATOM 6116 O O . ASP C 1 244 ? -2.69133 -11.87011 43.76936 1.000 25.08928 224 ASP C O 1
ATOM 6121 N N . LEU C 1 245 ? -3.57350 -10.17089 42.60956 1.000 29.09254 225 LEU C N 1
ATOM 6122 C CA . LEU C 1 245 ? -2.36649 -9.36923 42.79965 1.000 26.50193 225 LEU C CA 1
ATOM 6123 C C . LEU C 1 245 ? -2.13694 -9.04367 44.28028 1.000 29.13285 225 LEU C C 1
ATOM 6124 O O . LEU C 1 245 ? -1.00541 -9.07155 44.75930 1.000 26.96020 225 LEU C O 1
ATOM 6129 N N . ASP C 1 246 ? -3.21366 -8.74684 45.00042 1.000 26.96962 226 ASP C N 1
ATOM 6130 C CA . ASP C 1 246 ? -3.10774 -8.42316 46.41740 1.000 29.49266 226 ASP C CA 1
ATOM 6131 C C . ASP C 1 246 ? -2.62199 -9.64850 47.21242 1.000 26.11098 226 ASP C C 1
ATOM 6132 O O . ASP C 1 246 ? -1.80131 -9.51902 48.12258 1.000 26.41298 226 ASP C O 1
ATOM 6137 N N . ARG C 1 247 ? -3.11117 -10.82750 46.85637 1.000 26.64017 227 ARG C N 1
ATOM 6138 C CA . ARG C 1 247 ? -2.63304 -12.05733 47.50249 1.000 25.26381 227 ARG C CA 1
ATOM 6139 C C . ARG C 1 247 ? -1.11902 -12.22789 47.28141 1.000 29.04499 227 ARG C C 1
ATOM 6140 O O . ARG C 1 247 ? -0.37449 -12.56005 48.20781 1.000 25.86936 227 ARG C O 1
ATOM 6148 N N . ASP C 1 248 ? -0.65258 -11.93763 46.07311 1.000 26.43686 228 ASP C N 1
ATOM 6149 C CA . ASP C 1 248 ? 0.77010 -12.05556 45.76545 1.000 24.73357 228 ASP C CA 1
ATOM 6150 C C . ASP C 1 248 ? 1.62919 -10.97439 46.44783 1.000 21.99381 228 ASP C C 1
ATOM 6151 O O . ASP C 1 248 ? 2.81238 -11.19902 46.70318 1.000 25.04200 228 ASP C O 1
ATOM 6156 N N . ILE C 1 249 ? 1.05388 -9.80150 46.72940 1.000 22.92220 229 ILE C N 1
ATOM 6157 C CA . ILE C 1 249 ? 1.76486 -8.78193 47.50240 1.000 27.06063 229 ILE C CA 1
ATOM 6158 C C . ILE C 1 249 ? 2.07401 -9.33031 48.90248 1.000 27.82365 229 ILE C C 1
ATOM 6159 O O . ILE C 1 249 ? 3.20277 -9.23065 49.38679 1.000 25.16130 229 ILE C O 1
ATOM 6164 N N . TYR C 1 250 ? 1.08657 -9.96334 49.52076 1.000 27.47140 230 TYR C N 1
ATOM 6165 C CA . TYR C 1 250 ? 1.31559 -10.58933 50.81652 1.000 28.84379 230 TYR C CA 1
ATOM 6166 C C . TYR C 1 250 ? 2.30184 -11.75106 50.69531 1.000 27.69857 230 TYR C C 1
ATOM 6167 O O . TYR C 1 250 ? 3.19749 -11.89373 51.52333 1.000 26.40171 230 TYR C O 1
ATOM 6176 N N . ALA C 1 251 ? 2.14052 -12.58294 49.66726 1.000 25.26426 231 ALA C N 1
ATOM 6177 C CA . ALA C 1 251 ? 3.02243 -13.73810 49.50941 1.000 22.61291 231 ALA C CA 1
ATOM 6178 C C . ALA C 1 251 ? 4.47523 -13.28818 49.34073 1.000 26.61727 231 ALA C C 1
ATOM 6179 O O . ALA C 1 251 ? 5.38376 -13.87937 49.91459 1.000 25.00606 231 ALA C O 1
ATOM 6181 N N . ASN C 1 252 ? 4.69387 -12.24126 48.55063 1.000 24.56324 232 ASN C N 1
ATOM 6182 C CA . ASN C 1 252 ? 6.03995 -11.70368 48.38617 1.000 28.39293 232 ASN C CA 1
ATOM 6183 C C . ASN C 1 252 ? 6.64423 -11.23637 49.70349 1.000 27.91335 232 ASN C C 1
ATOM 6184 O O . ASN C 1 252 ? 7.84424 -11.39880 49.92820 1.000 29.56194 232 ASN C O 1
ATOM 6189 N N . ALA C 1 253 ? 5.83240 -10.62149 50.56210 1.000 23.62356 233 ALA C N 1
ATOM 6190 C CA . ALA C 1 253 ? 6.34778 -10.15745 51.84738 1.000 28.12995 233 ALA C CA 1
ATOM 6191 C C . ALA C 1 253 ? 6.84905 -11.33985 52.70402 1.000 27.90224 233 ALA C C 1
ATOM 6192 O O . ALA C 1 253 ? 7.88537 -11.24504 53.36276 1.000 26.98801 233 ALA C O 1
ATOM 6194 N N . TYR C 1 254 ? 6.13242 -12.45756 52.66790 1.000 25.34683 234 TYR C N 1
ATOM 6195 C CA . TYR C 1 254 ? 6.42010 -13.55951 53.58248 1.000 25.70017 234 TYR C CA 1
ATOM 6196 C C . TYR C 1 254 ? 7.23080 -14.70203 52.96742 1.000 25.84435 234 TYR C C 1
ATOM 6197 O O . TYR C 1 254 ? 7.56720 -15.65815 53.66352 1.000 23.28393 234 TYR C O 1
ATOM 6206 N N . ASN C 1 255 ? 7.55372 -14.63003 51.67863 1.000 24.98075 235 ASN C N 1
ATOM 6207 C CA . ASN C 1 255 ? 8.05095 -15.83218 51.00367 1.000 24.26117 235 ASN C CA 1
ATOM 6208 C C . ASN C 1 255 ? 9.48196 -16.25981 51.32553 1.000 23.77189 235 ASN C C 1
ATOM 6209 O O . ASN C 1 255 ? 9.82482 -17.41631 51.09692 1.000 24.38790 235 ASN C O 1
ATOM 6214 N N . SER C 1 256 ? 10.32595 -15.35706 51.81172 1.000 25.78083 236 SER C N 1
ATOM 6215 C CA . SER C 1 256 ? 11.68481 -15.75909 52.18919 1.000 26.23718 236 SER C CA 1
ATOM 6216 C C . SER C 1 256 ? 11.67062 -16.56256 53.49887 1.000 25.33618 236 SER C C 1
ATOM 6217 O O . SER C 1 256 ? 10.77294 -16.38813 54.32791 1.000 24.10758 236 SER C O 1
ATOM 6220 N N . PRO C 1 257 ? 12.66177 -17.45192 53.68517 1.000 28.99784 237 PRO C N 1
ATOM 6221 C CA . PRO C 1 257 ? 12.71883 -18.22495 54.92901 1.000 27.08284 237 PRO C CA 1
ATOM 6222 C C . PRO C 1 257 ? 12.74225 -17.29602 56.13719 1.000 24.99573 237 PRO C C 1
ATOM 6223 O O . PRO C 1 257 ? 12.06760 -17.57670 57.12750 1.000 27.62093 237 PRO C O 1
ATOM 6227 N N . GLN C 1 258 ? 13.50169 -16.20295 56.04688 1.000 26.25634 238 GLN C N 1
ATOM 6228 C CA . GLN C 1 258 ? 13.61231 -15.25371 57.15244 1.000 30.11144 238 GLN C CA 1
ATOM 6229 C C . GLN C 1 258 ? 12.27758 -14.57765 57.44230 1.000 27.48239 238 GLN C C 1
ATOM 6230 O O . GLN C 1 258 ? 11.94320 -14.31946 58.59826 1.000 25.98493 238 GLN C O 1
ATOM 6236 N N . ALA C 1 259 ? 11.51508 -14.29731 56.39053 1.000 26.84628 239 ALA C N 1
ATOM 6237 C CA . ALA C 1 259 ? 10.21501 -13.65771 56.53775 1.000 25.55483 239 ALA C CA 1
ATOM 6238 C C . ALA C 1 259 ? 9.22195 -14.63036 57.17984 1.000 24.34582 239 ALA C C 1
ATOM 6239 O O . ALA C 1 259 ? 8.44757 -14.24219 58.06254 1.000 25.91401 239 ALA C O 1
ATOM 6241 N N . VAL C 1 260 ? 9.23525 -15.88564 56.73488 1.000 20.74790 240 VAL C N 1
ATOM 6242 C CA . VAL C 1 260 ? 8.39531 -16.91251 57.37075 1.000 23.92584 240 VAL C CA 1
ATOM 6243 C C . VAL C 1 260 ? 8.75662 -17.02836 58.85375 1.000 25.15163 240 VAL C C 1
ATOM 6244 O O . VAL C 1 260 ? 7.88505 -16.99670 59.73217 1.000 21.84063 240 VAL C O 1
ATOM 6248 N N . ARG C 1 261 ? 10.05116 -17.14290 59.12275 1.000 24.46092 241 ARG C N 1
ATOM 6249 C CA . ARG C 1 261 ? 10.53656 -17.31885 60.49517 1.000 24.54342 241 ARG C CA 1
ATOM 6250 C C . ARG C 1 261 ? 10.08915 -16.17527 61.40295 1.000 26.51043 241 ARG C C 1
ATOM 6251 O O . ARG C 1 261 ? 9.65126 -16.41136 62.54358 1.000 25.62440 241 ARG C O 1
ATOM 6259 N N . ALA C 1 262 ? 10.23663 -14.93692 60.92354 1.000 23.86422 242 ALA C N 1
ATOM 6260 C CA . ALA C 1 262 ? 9.84948 -13.78308 61.70964 1.000 25.36783 242 ALA C CA 1
ATOM 6261 C C . ALA C 1 262 ? 8.36241 -13.83732 62.01764 1.000 25.45464 242 ALA C C 1
ATOM 6262 O O . ALA C 1 262 ? 7.95551 -13.55746 63.14023 1.000 29.84944 242 ALA C O 1
ATOM 6264 N N . GLY C 1 263 ? 7.55478 -14.18797 61.01995 1.000 23.97382 243 GLY C N 1
ATOM 6265 C CA . GLY C 1 263 ? 6.12598 -14.34523 61.23316 1.000 27.19470 243 GLY C CA 1
ATOM 6266 C C . GLY C 1 263 ? 5.83115 -15.31775 62.37302 1.000 28.46493 243 GLY C C 1
ATOM 6267 O O . GLY C 1 263 ? 4.95527 -15.06460 63.20545 1.000 26.42947 243 GLY C O 1
ATOM 6268 N N . THR C 1 264 ? 6.55952 -16.43124 62.42224 1.000 24.99552 244 THR C N 1
ATOM 6269 C CA . THR C 1 264 ? 6.30496 -17.41797 63.46861 1.000 24.36377 244 THR C CA 1
ATOM 6270 C C . THR C 1 264 ? 6.67827 -16.87980 64.84580 1.000 23.35219 244 THR C C 1
ATOM 6271 O O . THR C 1 264 ? 6.07392 -17.28293 65.82730 1.000 23.76501 244 THR C O 1
ATOM 6275 N N . ARG C 1 265 ? 7.65455 -15.97118 64.92292 1.000 22.73275 245 ARG C N 1
ATOM 6276 C CA . ARG C 1 265 ? 8.08070 -15.43812 66.22219 1.000 23.35565 245 ARG C CA 1
ATOM 6277 C C . ARG C 1 265 ? 6.94692 -14.71708 66.95053 1.000 26.45113 245 ARG C C 1
ATOM 6278 O O . ARG C 1 265 ? 6.90743 -14.71151 68.18084 1.000 26.40680 245 ARG C O 1
ATOM 6286 N N . TRP C 1 266 ? 6.04856 -14.07994 66.19594 1.000 24.32899 246 TRP C N 1
ATOM 6287 C CA . TRP C 1 266 ? 4.87616 -13.42022 66.78054 1.000 27.12194 246 TRP C CA 1
ATOM 6288 C C . TRP C 1 266 ? 4.04079 -14.41312 67.56654 1.000 22.70591 246 TRP C C 1
ATOM 6289 O O . TRP C 1 266 ? 3.50755 -14.11281 68.65266 1.000 24.16760 246 TRP C O 1
ATOM 6300 N N . PHE C 1 267 ? 3.91942 -15.61355 67.01159 1.000 21.90752 247 PHE C N 1
ATOM 6301 C CA . PHE C 1 267 ? 3.14378 -16.66352 67.65342 1.000 27.04462 247 PHE C CA 1
ATOM 6302 C C . PHE C 1 267 ? 3.88854 -17.36175 68.79235 1.000 21.63813 247 PHE C C 1
ATOM 6303 O O . PHE C 1 267 ? 3.27465 -17.68162 69.81234 1.000 21.81597 247 PHE C O 1
ATOM 6311 N N . GLN C 1 268 ? 5.18188 -17.60112 68.59951 1.000 24.88098 248 GLN C N 1
ATOM 6312 C CA . GLN C 1 268 ? 6.00790 -18.24921 69.62405 1.000 25.08816 248 GLN C CA 1
ATOM 6313 C C . GLN C 1 268 ? 6.12497 -17.41999 70.89040 1.000 26.05679 248 GLN C C 1
ATOM 6314 O O . GLN C 1 268 ? 6.38590 -17.95754 71.97794 1.000 27.26168 248 GLN C O 1
ATOM 6320 N N . ALA C 1 269 ? 5.93558 -16.11284 70.75782 1.000 22.92950 249 ALA C N 1
ATOM 6321 C CA . ALA C 1 269 ? 5.99444 -15.23069 71.92008 1.000 25.86693 249 ALA C CA 1
ATOM 6322 C C . ALA C 1 269 ? 4.72695 -15.31491 72.77938 1.000 23.99236 249 ALA C C 1
ATOM 6323 O O . ALA C 1 269 ? 4.60484 -14.58912 73.76716 1.000 28.35983 249 ALA C O 1
ATOM 6325 N N . CYS C 1 270 ? 3.79883 -16.20294 72.41656 1.000 27.42397 250 CYS C N 1
ATOM 6326 C CA . CYS C 1 270 ? 2.49495 -16.23466 73.07073 1.000 23.97826 250 CYS C CA 1
ATOM 6327 C C . CYS C 1 270 ? 2.61849 -16.45001 74.58765 1.000 24.45828 250 CYS C C 1
ATOM 6328 O O . CYS C 1 270 ? 1.90341 -15.83769 75.36828 1.000 25.59405 250 CYS C O 1
ATOM 6331 N N . HIS C 1 271 ? 3.52989 -17.31841 75.00356 1.000 30.11819 251 HIS C N 1
ATOM 6332 C CA . HIS C 1 271 ? 3.69215 -17.58249 76.42786 1.000 28.69942 251 HIS C CA 1
ATOM 6333 C C . HIS C 1 271 ? 4.11970 -16.33005 77.16855 1.000 28.45971 251 HIS C C 1
ATOM 6334 O O . HIS C 1 271 ? 3.60736 -16.03235 78.24619 1.000 28.83420 251 HIS C O 1
ATOM 6341 N N . GLN C 1 272 ? 5.06554 -15.59558 76.58646 1.000 25.42200 252 GLN C N 1
ATOM 6342 C CA . GLN C 1 272 ? 5.52505 -14.33863 77.17708 1.000 31.70394 252 GLN C CA 1
ATOM 6343 C C . GLN C 1 272 ? 4.39820 -13.29822 77.17583 1.000 26.85021 252 GLN C C 1
ATOM 6344 O O . GLN C 1 272 ? 4.18983 -12.59052 78.15616 1.000 29.70408 252 GLN C O 1
ATOM 6350 N N . ASP C 1 273 ? 3.65341 -13.24762 76.07424 1.000 27.84649 253 ASP C N 1
ATOM 6351 C CA . ASP C 1 273 ? 2.52324 -12.32293 75.93785 1.000 26.94556 253 ASP C CA 1
ATOM 6352 C C . ASP C 1 273 ? 1.47795 -12.55382 77.01720 1.000 30.33003 253 ASP C C 1
ATOM 6353 O O . ASP C 1 273 ? 0.88645 -11.60827 77.54012 1.000 28.22416 253 ASP C O 1
ATOM 6358 N N . ILE C 1 274 ? 1.22349 -13.82506 77.30486 1.000 27.79509 254 ILE C N 1
ATOM 6359 C CA . ILE C 1 274 ? 0.22818 -14.19762 78.29979 1.000 29.51987 254 ILE C CA 1
ATOM 6360 C C . ILE C 1 274 ? 0.68077 -13.79212 79.71007 1.000 30.82205 254 ILE C C 1
ATOM 6361 O O . ILE C 1 274 ? -0.11614 -13.29880 80.51650 1.000 31.10465 254 ILE C O 1
ATOM 6366 N N . THR C 1 275 ? 1.96019 -13.99902 80.00672 1.000 27.92746 255 THR C N 1
ATOM 6367 C CA . THR C 1 275 ? 2.54957 -13.55004 81.26595 1.000 28.75408 255 THR C CA 1
ATOM 6368 C C . THR C 1 275 ? 2.45542 -12.02436 81.39395 1.000 34.23697 255 THR C C 1
ATOM 6369 O O . THR C 1 275 ? 2.09574 -11.47964 82.45091 1.000 32.70215 255 THR C O 1
ATOM 6373 N N . ASP C 1 276 ? 2.77815 -11.33031 80.30912 1.000 38.05175 256 ASP C N 1
ATOM 6374 C CA . ASP C 1 276 ? 2.71554 -9.87258 80.30702 1.000 32.12983 256 ASP C CA 1
ATOM 6375 C C . ASP C 1 276 ? 1.29676 -9.36335 80.56664 1.000 36.25134 256 ASP C C 1
ATOM 6376 O O . ASP C 1 276 ? 1.10280 -8.40096 81.29773 1.000 36.64597 256 ASP C O 1
ATOM 6381 N N . GLN C 1 277 ? 0.31035 -10.01919 79.96087 1.000 36.31020 257 GLN C N 1
ATOM 6382 C CA . GLN C 1 277 ? -1.08414 -9.59315 80.06777 1.000 31.13939 257 GLN C CA 1
ATOM 6383 C C . GLN C 1 277 ? -1.57174 -9.62566 81.51585 1.000 36.38468 257 GLN C C 1
ATOM 6384 O O . GLN C 1 277 ? -2.34331 -8.76351 81.94571 1.000 38.32342 257 GLN C O 1
ATOM 6390 N N . ALA C 1 278 ? -1.10359 -10.61102 82.27389 1.000 32.76699 258 ALA C N 1
ATOM 6391 C CA . ALA C 1 278 ? -1.52120 -10.75529 83.66802 1.000 38.13218 258 ALA C CA 1
ATOM 6392 C C . ALA C 1 278 ? -1.13261 -9.55307 84.52069 1.000 43.80065 258 ALA C C 1
ATOM 6393 O O . ALA C 1 278 ? -1.79137 -9.25815 85.51633 1.000 42.27747 258 ALA C O 1
ATOM 6395 N N . GLY C 1 279 ? -0.06691 -8.86069 84.13188 1.000 40.68814 259 GLY C N 1
ATOM 6396 C CA . GLY C 1 279 ? 0.41045 -7.70960 84.87736 1.000 38.70867 259 GLY C CA 1
ATOM 6397 C C . GLY C 1 279 ? -0.19203 -6.36627 84.49486 1.000 43.15697 259 GLY C C 1
ATOM 6398 O O . GLY C 1 279 ? 0.10725 -5.36066 85.13295 1.000 40.46903 259 GLY C O 1
ATOM 6399 N N . TYR C 1 280 ? -1.00971 -6.32979 83.44484 1.000 44.65316 260 TYR C N 1
ATOM 6400 C CA . TYR C 1 280 ? -1.56873 -5.06316 82.97124 1.000 44.05286 260 TYR C CA 1
ATOM 6401 C C . TYR C 1 280 ? -2.73814 -4.59598 83.82133 1.000 44.59863 260 TYR C C 1
ATOM 6402 O O . TYR C 1 280 ? -3.57670 -5.39368 84.23008 1.000 42.68568 260 TYR C O 1
ATOM 6411 N N . GLY C 1 281 ? -2.77644 -3.29562 84.08557 1.000 41.74111 261 GLY C N 1
ATOM 6412 C CA . GLY C 1 281 ? -3.92436 -2.68202 84.72347 1.000 46.20300 261 GLY C CA 1
ATOM 6413 C C . GLY C 1 281 ? -5.03020 -2.47574 83.70321 1.000 45.72012 261 GLY C C 1
ATOM 6414 O O . GLY C 1 281 ? -4.82812 -2.69808 82.50840 1.000 42.77138 261 GLY C O 1
ATOM 6415 N N . LYS C 1 282 ? -6.21053 -2.08431 84.17530 1.000 46.18461 262 LYS C N 1
ATOM 6416 C CA . LYS C 1 282 ? -7.34576 -1.84137 83.28946 1.000 45.33522 262 LYS C CA 1
ATOM 6417 C C . LYS C 1 282 ? -7.11383 -0.61383 82.40939 1.000 42.52652 262 LYS C C 1
ATOM 6418 O O . LYS C 1 282 ? -6.58509 0.39409 82.87003 1.000 50.41527 262 LYS C O 1
ATOM 6424 N N . LEU C 1 283 ? -7.52077 -0.69556 81.14811 1.000 39.74855 263 LEU C N 1
ATOM 6425 C CA . LEU C 1 283 ? -7.43009 0.44702 80.25038 1.000 45.52679 263 LEU C CA 1
ATOM 6426 C C . LEU C 1 283 ? -8.50514 1.45596 80.61804 1.000 43.94487 263 LEU C C 1
ATOM 6427 O O . LEU C 1 283 ? -9.66810 1.08833 80.76039 1.000 47.47881 263 LEU C O 1
ATOM 6432 N N . THR C 1 284 ? -8.13292 2.72412 80.74340 1.000 43.46010 264 THR C N 1
ATOM 6433 C CA . THR C 1 284 ? -9.11061 3.73959 81.12357 1.000 46.17282 264 THR C CA 1
ATOM 6434 C C . THR C 1 284 ? -9.47555 4.68203 79.98743 1.000 53.18744 264 THR C C 1
ATOM 6435 O O . THR C 1 284 ? -10.41768 5.46232 80.11514 1.000 51.90211 264 THR C O 1
ATOM 6439 N N . MET C 1 285 ? -8.73902 4.62316 78.88086 1.000 46.59667 265 MET C N 1
ATOM 6440 C CA . MET C 1 285 ? -9.09897 5.43447 77.72718 1.000 45.08491 265 MET C CA 1
ATOM 6441 C C . MET C 1 285 ? -10.20556 4.70253 76.98216 1.000 46.75863 265 MET C C 1
ATOM 6442 O O . MET C 1 285 ? -10.41671 3.51294 77.21402 1.000 49.71274 265 MET C O 1
ATOM 6447 N N . PRO C 1 286 ? -10.92986 5.40791 76.10285 1.000 44.31891 266 PRO C N 1
ATOM 6448 C CA . PRO C 1 286 ? -12.00638 4.76336 75.33937 1.000 46.24511 266 PRO C CA 1
ATOM 6449 C C . PRO C 1 286 ? -11.49688 3.59143 74.49587 1.000 49.67836 266 PRO C C 1
ATOM 6450 O O . PRO C 1 286 ? -10.45762 3.70898 73.84428 1.000 40.13028 266 PRO C O 1
ATOM 6454 N N . VAL C 1 287 ? -12.22101 2.47571 74.53475 1.000 39.88448 267 VAL C N 1
ATOM 6455 C CA . VAL C 1 287 ? -11.85265 1.27594 73.79315 1.000 43.47091 267 VAL C CA 1
ATOM 6456 C C . VAL C 1 287 ? -12.98126 0.86629 72.85692 1.000 44.80678 267 VAL C C 1
ATOM 6457 O O . VAL C 1 287 ? -14.15823 0.93223 73.21490 1.000 45.12324 267 VAL C O 1
ATOM 6461 N N . LEU C 1 288 ? -12.61583 0.49320 71.63918 1.000 38.29158 268 LEU C N 1
ATOM 6462 C CA . LEU C 1 288 ? -13.55868 -0.06013 70.68591 1.000 40.03965 268 LEU C CA 1
ATOM 6463 C C . LEU C 1 288 ? -13.15421 -1.47768 70.29035 1.000 44.40901 268 LEU C C 1
ATOM 6464 O O . LEU C 1 288 ? -11.99393 -1.72988 69.97121 1.000 47.37742 268 LEU C O 1
ATOM 6469 N N . GLY C 1 289 ? -14.11155 -2.39770 70.33268 1.000 39.35531 269 GLY C N 1
ATOM 6470 C CA . GLY C 1 289 ? -13.91026 -3.73095 69.78533 1.000 44.12572 269 GLY C CA 1
ATOM 6471 C C . GLY C 1 289 ? -14.81658 -3.92827 68.58870 1.000 46.41064 269 GLY C C 1
ATOM 6472 O O . GLY C 1 289 ? -16.03720 -3.76942 68.68708 1.000 44.55143 269 GLY C O 1
ATOM 6473 N N . ILE C 1 290 ? -14.22456 -4.26114 67.44788 1.000 45.06694 270 ILE C N 1
ATOM 6474 C CA . ILE C 1 290 ? -15.00619 -4.63909 66.27646 1.000 36.36040 270 ILE C CA 1
ATOM 6475 C C . ILE C 1 290 ? -14.85541 -6.12651 66.05679 1.000 42.53600 270 ILE C C 1
ATOM 6476 O O . ILE C 1 290 ? -13.75292 -6.61225 65.81899 1.000 39.22728 270 ILE C O 1
ATOM 6481 N N . GLY C 1 291 ? -15.95407 -6.86097 66.16781 1.000 39.24245 271 GLY C N 1
ATOM 6482 C CA . GLY C 1 291 ? -15.86799 -8.30630 66.09589 1.000 43.32360 271 GLY C CA 1
ATOM 6483 C C . GLY C 1 291 ? -16.65585 -8.94889 64.97521 1.000 43.48579 271 GLY C C 1
ATOM 6484 O O . GLY C 1 291 ? -17.79837 -8.57617 64.68998 1.000 47.85021 271 GLY C O 1
ATOM 6485 N N . GLY C 1 292 ? -16.02496 -9.91231 64.31450 1.000 43.80447 272 GLY C N 1
ATOM 6486 C CA . GLY C 1 292 ? -16.69247 -10.71311 63.29712 1.000 41.92617 272 GLY C CA 1
ATOM 6487 C C . GLY C 1 292 ? -17.64906 -11.67280 63.95021 1.000 47.51040 272 GLY C C 1
ATOM 6488 O O . GLY C 1 292 ? -17.68684 -11.76333 65.18902 1.000 43.58279 272 GLY C O 1
ATOM 6489 N N . ASN C 1 293 ? -18.44394 -12.38150 63.14885 1.000 56.31992 273 ASN C N 1
ATOM 6490 C CA . ASN C 1 293 ? -19.47924 -13.25340 63.71411 1.000 60.02634 273 ASN C CA 1
ATOM 6491 C C . ASN C 1 293 ? -18.97007 -14.38615 64.61385 1.000 56.69086 273 ASN C C 1
ATOM 6492 O O . ASN C 1 293 ? -19.66937 -14.77846 65.55258 1.000 63.63671 273 ASN C O 1
ATOM 6497 N N . PHE C 1 294 ? -17.77211 -14.89706 64.35796 1.000 54.44960 274 PHE C N 1
ATOM 6498 C CA . PHE C 1 294 ? -17.26716 -16.01169 65.15026 1.000 52.52162 274 PHE C CA 1
ATOM 6499 C C . PHE C 1 294 ? -16.58330 -15.56057 66.44784 1.000 53.87625 274 PHE C C 1
ATOM 6500 O O . PHE C 1 294 ? -16.55289 -16.30342 67.42586 1.000 55.11317 274 PHE C O 1
ATOM 6502 N N . THR C 1 295 ? -16.05390 -14.34385 66.46090 1.000 46.09837 275 THR C N 1
ATOM 6503 C CA . THR C 1 295 ? -15.26914 -13.88424 67.60403 1.000 43.55467 275 THR C CA 1
ATOM 6504 C C . THR C 1 295 ? -15.87361 -12.75857 68.44937 1.000 44.96049 275 THR C C 1
ATOM 6505 O O . THR C 1 295 ? -15.30201 -12.39739 69.48216 1.000 43.85756 275 THR C O 1
ATOM 6509 N N . PHE C 1 296 ? -17.02233 -12.22674 68.03617 1.000 47.67446 276 PHE C N 1
ATOM 6510 C CA . PHE C 1 296 ? -17.58529 -11.04326 68.68593 1.000 42.39753 276 PHE C CA 1
ATOM 6511 C C . PHE C 1 296 ? -17.82469 -11.23544 70.18142 1.000 45.03332 276 PHE C C 1
ATOM 6512 O O . PHE C 1 296 ? -17.44838 -10.38656 70.98284 1.000 53.12182 276 PHE C O 1
ATOM 6520 N N . GLU C 1 297 ? -18.44088 -12.35009 70.55689 1.000 45.06593 277 GLU C N 1
ATOM 6521 C CA . GLU C 1 297 ? -18.78928 -12.58247 71.95706 1.000 50.87760 277 GLU C CA 1
ATOM 6522 C C . GLU C 1 297 ? -17.54265 -12.70049 72.82775 1.000 50.67606 277 GLU C C 1
ATOM 6523 O O . GLU C 1 297 ? -17.50090 -12.17107 73.94495 1.000 52.73516 277 GLU C O 1
ATOM 6525 N N . ASP C 1 298 ? -16.53044 -13.40152 72.31908 1.000 46.50642 278 ASP C N 1
ATOM 6526 C CA . ASP C 1 298 ? -15.29055 -13.58035 73.06858 1.000 47.74568 278 ASP C CA 1
ATOM 6527 C C . ASP C 1 298 ? -14.54182 -12.25786 73.23327 1.000 44.78971 278 ASP C C 1
ATOM 6528 O O . ASP C 1 298 ? -14.04069 -11.94447 74.31964 1.000 41.96053 278 ASP C O 1
ATOM 6533 N N . LEU C 1 299 ? -14.49026 -11.47124 72.16337 1.000 40.36987 279 LEU C N 1
ATOM 6534 C CA . LEU C 1 299 ? -13.80432 -10.18030 72.21386 1.000 44.17029 279 LEU C CA 1
ATOM 6535 C C . LEU C 1 299 ? -14.43998 -9.20657 73.20520 1.000 48.48891 279 LEU C C 1
ATOM 6536 O O . LEU C 1 299 ? -13.73473 -8.52783 73.95813 1.000 43.69320 279 LEU C O 1
ATOM 6541 N N . ARG C 1 300 ? -15.76648 -9.12725 73.20766 1.000 51.14604 280 ARG C N 1
ATOM 6542 C CA . ARG C 1 300 ? -16.44675 -8.22779 74.13734 1.000 45.90561 280 ARG C CA 1
ATOM 6543 C C . ARG C 1 300 ? -16.18645 -8.66336 75.57308 1.000 45.64515 280 ARG C C 1
ATOM 6544 O O . ARG C 1 300 ? -15.93252 -7.84497 76.45088 1.000 47.18994 280 ARG C O 1
ATOM 6552 N N . ASN C 1 301 ? -16.27442 -9.96808 75.80186 1.000 45.30641 281 ASN C N 1
ATOM 6553 C CA . ASN C 1 301 ? -16.08993 -10.51234 77.12969 1.000 46.84310 281 ASN C CA 1
ATOM 6554 C C . ASN C 1 301 ? -14.71644 -10.12186 77.65435 1.000 47.49618 281 ASN C C 1
ATOM 6555 O O . ASN C 1 301 ? -14.57436 -9.65974 78.78983 1.000 49.57749 281 ASN C O 1
ATOM 6560 N N . LYS C 1 302 ? -13.70830 -10.27061 76.80493 1.000 44.15374 282 LYS C N 1
ATOM 6561 C CA . LYS C 1 302 ? -12.34950 -9.96993 77.21206 1.000 42.66643 282 LYS C CA 1
ATOM 6562 C C . LYS C 1 302 ? -12.11209 -8.45896 77.36552 1.000 42.30710 282 LYS C C 1
ATOM 6563 O O . LYS C 1 302 ? -11.49626 -8.01708 78.33651 1.000 41.50258 282 LYS C O 1
ATOM 6569 N N . LEU C 1 303 ? -12.60933 -7.66501 76.42603 1.000 36.93348 283 LEU C N 1
ATOM 6570 C CA . LEU C 1 303 ? -12.38221 -6.22540 76.49699 1.000 42.90260 283 LEU C CA 1
ATOM 6571 C C . LEU C 1 303 ? -13.08618 -5.59380 77.69483 1.000 48.80545 283 LEU C C 1
ATOM 6572 O O . LEU C 1 303 ? -12.49315 -4.78683 78.41368 1.000 52.15032 283 LEU C O 1
ATOM 6577 N N . THR C 1 304 ? -14.34089 -5.97155 77.92103 1.000 47.66869 284 THR C N 1
ATOM 6578 C CA . THR C 1 304 ? -15.10507 -5.40283 79.02761 1.000 47.84754 284 THR C CA 1
ATOM 6579 C C . THR C 1 304 ? -14.44491 -5.74257 80.36160 1.000 45.79319 284 THR C C 1
ATOM 6580 O O . THR C 1 304 ? -14.56525 -4.99154 81.32352 1.000 49.61904 284 THR C O 1
ATOM 6584 N N . ALA C 1 305 ? -13.76472 -6.88258 80.41953 1.000 47.83172 285 ALA C N 1
ATOM 6585 C CA . ALA C 1 305 ? -13.06211 -7.29846 81.63153 1.000 46.97985 285 ALA C CA 1
ATOM 6586 C C . ALA C 1 305 ? -11.70848 -6.60225 81.77807 1.000 50.87335 285 ALA C C 1
ATOM 6587 O O . ALA C 1 305 ? -11.13395 -6.56508 82.86642 1.000 52.37592 285 ALA C O 1
ATOM 6589 N N . GLN C 1 306 ? -11.19776 -6.06506 80.67547 1.000 48.46264 286 GLN C N 1
ATOM 6590 C CA . GLN C 1 306 ? -9.86469 -5.47168 80.66048 1.000 44.89764 286 GLN C CA 1
ATOM 6591 C C . GLN C 1 306 ? -9.91234 -3.95406 80.49376 1.000 45.13944 286 GLN C C 1
ATOM 6592 O O . GLN C 1 306 ? -8.87836 -3.28754 80.55606 1.000 46.35024 286 GLN C O 1
ATOM 6598 N N . ALA C 1 307 ? -11.10977 -3.40736 80.30060 1.000 48.32151 287 ALA C N 1
ATOM 6599 C CA . ALA C 1 307 ? -11.25633 -1.96815 80.08422 1.000 48.83683 287 ALA C CA 1
ATOM 6600 C C . ALA C 1 307 ? -12.55653 -1.42182 80.67066 1.000 49.41712 287 ALA C C 1
ATOM 6601 O O . ALA C 1 307 ? -13.56985 -2.11540 80.72879 1.000 54.05578 287 ALA C O 1
ATOM 6603 N N . THR C 1 308 ? -12.52761 -0.16077 81.08225 1.000 49.37556 288 THR C N 1
ATOM 6604 C CA . THR C 1 308 ? -13.67830 0.44838 81.74056 1.000 54.93093 288 THR C CA 1
ATOM 6605 C C . THR C 1 308 ? -14.65444 1.13278 80.77804 1.000 57.49186 288 THR C C 1
ATOM 6606 O O . THR C 1 308 ? -15.82594 1.32671 81.10888 1.000 61.86606 288 THR C O 1
ATOM 6610 N N . ASP C 1 309 ? -14.18591 1.47737 79.58491 1.000 48.89756 289 ASP C N 1
ATOM 6611 C CA . ASP C 1 309 ? -15.00274 2.24898 78.65188 1.000 53.92730 289 ASP C CA 1
ATOM 6612 C C . ASP C 1 309 ? -15.00853 1.59470 77.27182 1.000 52.13990 289 ASP C C 1
ATOM 6613 O O . ASP C 1 309 ? -14.27888 1.99335 76.36224 1.000 47.84959 289 ASP C O 1
ATOM 6618 N N . VAL C 1 310 ? -15.86122 0.58913 77.12710 1.000 53.85430 290 VAL C N 1
ATOM 6619 C CA . VAL C 1 310 ? -15.85137 -0.25314 75.94622 1.000 47.63930 290 VAL C CA 1
ATOM 6620 C C . VAL C 1 310 ? -17.08478 -0.03850 75.07708 1.000 51.78865 290 VAL C C 1
ATOM 6621 O O . VAL C 1 310 ? -18.20098 0.06017 75.57726 1.000 51.10497 290 VAL C O 1
ATOM 6625 N N . HIS C 1 311 ? -16.86350 0.02437 73.76888 1.000 48.24366 291 HIS C N 1
ATOM 6626 C CA . HIS C 1 311 ? -17.93772 0.10101 72.79412 1.000 45.04815 291 HIS C CA 1
ATOM 6627 C C . HIS C 1 311 ? -17.72828 -1.09214 71.87353 1.000 48.77999 291 HIS C C 1
ATOM 6628 O O . HIS C 1 311 ? -16.58788 -1.44619 71.58873 1.000 46.09429 291 HIS C O 1
ATOM 6635 N N . MET C 1 312 ? -18.80457 -1.71878 71.41744 1.000 49.03927 292 MET C N 1
ATOM 6636 C CA . MET C 1 312 ? -18.67174 -2.88573 70.54458 1.000 48.61780 292 MET C CA 1
ATOM 6637 C C . MET C 1 312 ? -19.39747 -2.66283 69.23630 1.000 50.82295 292 MET C C 1
ATOM 6638 O O . MET C 1 312 ? -20.46920 -2.06111 69.19868 1.000 49.17213 292 MET C O 1
ATOM 6643 N N . VAL C 1 313 ? -18.79618 -3.13609 68.15614 1.000 45.81466 293 VAL C N 1
ATOM 6644 C CA . VAL C 1 313 ? -19.45712 -3.14711 66.86768 1.000 44.38851 293 VAL C CA 1
ATOM 6645 C C . VAL C 1 313 ? -19.36161 -4.54998 66.27553 1.000 47.39827 293 VAL C C 1
ATOM 6646 O O . VAL C 1 313 ? -18.31123 -5.18570 66.35713 1.000 47.88933 293 VAL C O 1
ATOM 6650 N N . ARG C 1 314 ? -20.46209 -5.04700 65.71342 1.000 45.35229 294 ARG C N 1
ATOM 6651 C CA . ARG C 1 314 ? -20.45090 -6.36305 65.08151 1.000 46.33166 294 ARG C CA 1
ATOM 6652 C C . ARG C 1 314 ? -20.31424 -6.25533 63.56698 1.000 45.99565 294 ARG C C 1
ATOM 6653 O O . ARG C 1 314 ? -21.10400 -5.58791 62.90266 1.000 47.86810 294 ARG C O 1
ATOM 6661 N N . ALA C 1 315 ? -19.29800 -6.92323 63.02826 1.000 43.20496 295 ALA C N 1
ATOM 6662 C CA . ALA C 1 315 ? -19.14150 -7.04404 61.58791 1.000 42.03586 295 ALA C CA 1
ATOM 6663 C C . ALA C 1 315 ? -19.83626 -8.32538 61.13345 1.000 47.88154 295 ALA C C 1
ATOM 6664 O O . ALA C 1 315 ? -19.21008 -9.38353 61.01577 1.000 44.92287 295 ALA C O 1
ATOM 6666 N N . SER C 1 316 ? -21.14498 -8.22760 60.91307 1.000 45.58309 296 SER C N 1
ATOM 6667 C CA . SER C 1 316 ? -21.99168 -9.40748 60.73860 1.000 46.03471 296 SER C CA 1
ATOM 6668 C C . SER C 1 316 ? -21.73114 -10.15022 59.43170 1.000 44.67973 296 SER C C 1
ATOM 6669 O O . SER C 1 316 ? -22.22810 -11.26149 59.25228 1.000 47.78415 296 SER C O 1
ATOM 6672 N N . LYS C 1 317 ? -20.96609 -9.54809 58.52115 1.000 40.15272 297 LYS C N 1
ATOM 6673 C CA . LYS C 1 317 ? -20.65577 -10.20538 57.24961 1.000 39.24581 297 LYS C CA 1
ATOM 6674 C C . LYS C 1 317 ? -19.20281 -10.67936 57.16060 1.000 44.61104 297 LYS C C 1
ATOM 6675 O O . LYS C 1 317 ? -18.74065 -11.07839 56.08966 1.000 53.84925 297 LYS C O 1
ATOM 6681 N N . SER C 1 318 ? -18.48088 -10.62478 58.27286 1.000 40.60059 298 SER C N 1
ATOM 6682 C CA . SER C 1 318 ? -17.06094 -10.96186 58.26295 1.000 36.92233 298 SER C CA 1
ATOM 6683 C C . SER C 1 318 ? -16.74142 -12.16247 59.12455 1.000 36.43187 298 SER C C 1
ATOM 6684 O O . SER C 1 318 ? -17.32894 -12.35011 60.19231 1.000 42.47195 298 SER C O 1
ATOM 6687 N N . VAL C 1 319 ? -15.78080 -12.95619 58.66734 1.000 30.89476 299 VAL C N 1
ATOM 6688 C CA . VAL C 1 319 ? -15.24559 -14.03409 59.47685 1.000 29.55519 299 VAL C CA 1
ATOM 6689 C C . VAL C 1 319 ? -14.00125 -13.57347 60.24092 1.000 42.58030 299 VAL C C 1
ATOM 6690 O O . VAL C 1 319 ? -13.92214 -13.76511 61.45579 1.000 40.49249 299 VAL C O 1
ATOM 6694 N N . HIS C 1 320 ? -13.04700 -12.94373 59.55148 1.000 36.59879 300 HIS C N 1
ATOM 6695 C CA . HIS C 1 320 ? -11.82260 -12.52289 60.22946 1.000 31.33117 300 HIS C CA 1
ATOM 6696 C C . HIS C 1 320 ? -11.13101 -11.28611 59.67027 1.000 28.71794 300 HIS C C 1
ATOM 6697 O O . HIS C 1 320 ? -10.66551 -10.44718 60.43852 1.000 30.85726 300 HIS C O 1
ATOM 6704 N N . TYR C 1 321 ? -11.02865 -11.18947 58.34943 1.000 25.32010 301 TYR C N 1
ATOM 6705 C CA . TYR C 1 321 ? -10.25912 -10.11096 57.73265 1.000 25.45229 301 TYR C CA 1
ATOM 6706 C C . TYR C 1 321 ? -11.07774 -8.83559 57.58302 1.000 33.58924 301 TYR C C 1
ATOM 6707 O O . TYR C 1 321 ? -11.41817 -8.44323 56.47316 1.000 34.59354 301 TYR C O 1
ATOM 6716 N N . LEU C 1 322 ? -11.37324 -8.18441 58.70589 1.000 27.45926 302 LEU C N 1
ATOM 6717 C CA . LEU C 1 322 ? -12.35707 -7.10333 58.72923 1.000 33.89592 302 LEU C CA 1
ATOM 6718 C C . LEU C 1 322 ? -12.09394 -5.98225 57.71440 1.000 35.40109 302 LEU C C 1
ATOM 6719 O O . LEU C 1 322 ? -13.01713 -5.57570 57.00286 1.000 35.63334 302 LEU C O 1
ATOM 6724 N N . PRO C 1 323 ? -10.84557 -5.48091 57.63297 1.000 34.67281 303 PRO C N 1
ATOM 6725 C CA . PRO C 1 323 ? -10.57255 -4.35831 56.71595 1.000 38.55027 303 PRO C CA 1
ATOM 6726 C C . PRO C 1 323 ? -10.81813 -4.68609 55.24217 1.000 35.06859 303 PRO C C 1
ATOM 6727 O O . PRO C 1 323 ? -11.05450 -3.77499 54.44618 1.000 39.58816 303 PRO C O 1
ATOM 6731 N N . GLU C 1 324 ? -10.76451 -5.96348 54.89103 1.000 31.34748 304 GLU C N 1
ATOM 6732 C CA . GLU C 1 324 ? -10.98369 -6.39585 53.51733 1.000 32.52266 304 GLU C CA 1
ATOM 6733 C C . GLU C 1 324 ? -12.39690 -6.92368 53.29188 1.000 34.15412 304 GLU C C 1
ATOM 6734 O O . GLU C 1 324 ? -12.93429 -6.80139 52.19065 1.000 39.34263 304 GLU C O 1
ATOM 6740 N N . GLU C 1 325 ? -12.98834 -7.53203 54.32063 1.000 29.57909 305 GLU C N 1
ATOM 6741 C CA . GLU C 1 325 ? -14.30925 -8.15039 54.18146 1.000 33.71774 305 GLU C CA 1
ATOM 6742 C C . GLU C 1 325 ? -15.46001 -7.13804 54.29432 1.000 42.56974 305 GLU C C 1
ATOM 6743 O O . GLU C 1 325 ? -16.44549 -7.24013 53.56657 1.000 49.62582 305 GLU C O 1
ATOM 6749 N N . GLU C 1 326 ? -15.34870 -6.18937 55.22011 1.000 35.04383 306 GLU C N 1
ATOM 6750 C CA . GLU C 1 326 ? -16.37622 -5.16311 55.38898 1.000 40.84801 306 GLU C CA 1
ATOM 6751 C C . GLU C 1 326 ? -15.74614 -3.80719 55.65221 1.000 38.77033 306 GLU C C 1
ATOM 6752 O O . GLU C 1 326 ? -15.87983 -3.28063 56.74681 1.000 36.81965 306 GLU C O 1
ATOM 6758 N N . PRO C 1 327 ? -15.05265 -3.24399 54.64913 1.000 35.26198 307 PRO C N 1
ATOM 6759 C CA . PRO C 1 327 ? -14.27635 -2.00982 54.81867 1.000 34.03652 307 PRO C CA 1
ATOM 6760 C C . PRO C 1 327 ? -15.14266 -0.81030 55.20221 1.000 43.90095 307 PRO C C 1
ATOM 6761 O O . PRO C 1 327 ? -14.70909 0.04817 55.98252 1.000 45.57825 307 PRO C O 1
ATOM 6765 N N . ASP C 1 328 ? -16.34522 -0.74028 54.64191 1.000 40.13369 308 ASP C N 1
ATOM 6766 C CA . ASP C 1 328 ? -17.22441 0.39329 54.92370 1.000 47.38374 308 ASP C CA 1
ATOM 6767 C C . ASP C 1 328 ? -17.68944 0.37152 56.36465 1.000 47.27624 308 ASP C C 1
ATOM 6768 O O . ASP C 1 328 ? -17.70284 1.40079 57.03441 1.000 43.84494 308 ASP C O 1
ATOM 6773 N N . VAL C 1 329 ? -18.03369 -0.81425 56.84969 1.000 49.29322 309 VAL C N 1
ATOM 6774 C CA . VAL C 1 329 ? -18.41726 -0.97641 58.24239 1.000 47.26078 309 VAL C CA 1
ATOM 6775 C C . VAL C 1 329 ? -17.26028 -0.61667 59.15556 1.000 45.45784 309 VAL C C 1
ATOM 6776 O O . VAL C 1 329 ? -17.43759 0.09226 60.14915 1.000 41.83125 309 VAL C O 1
ATOM 6780 N N . VAL C 1 330 ? -16.06938 -1.08079 58.79572 1.000 42.89115 310 VAL C N 1
ATOM 6781 C CA . VAL C 1 330 ? -14.88366 -0.82205 59.59543 1.000 41.18821 310 VAL C CA 1
ATOM 6782 C C . VAL C 1 330 ? -14.53718 0.66325 59.62101 1.000 47.07134 310 VAL C C 1
ATOM 6783 O O . VAL C 1 330 ? -14.36367 1.24876 60.69400 1.000 39.58279 310 VAL C O 1
ATOM 6787 N N . ALA C 1 331 ? -14.43887 1.26801 58.44176 1.000 42.79671 311 ALA C N 1
ATOM 6788 C CA . ALA C 1 331 ? -14.08397 2.68175 58.34049 1.000 44.89147 311 ALA C CA 1
ATOM 6789 C C . ALA C 1 331 ? -15.12758 3.55884 59.02879 1.000 44.43677 311 ALA C C 1
ATOM 6790 O O . ALA C 1 331 ? -14.78951 4.47271 59.77957 1.000 43.36999 311 ALA C O 1
ATOM 6792 N N . GLY C 1 332 ? -16.39897 3.26895 58.77179 1.000 44.91791 312 GLY C N 1
ATOM 6793 C CA . GLY C 1 332 ? -17.48253 4.02327 59.37635 1.000 44.14081 312 GLY C CA 1
ATOM 6794 C C . GLY C 1 332 ? -17.43994 3.91421 60.88331 1.000 47.99750 312 GLY C C 1
ATOM 6795 O O . GLY C 1 332 ? -17.69507 4.88655 61.59314 1.000 50.45284 312 GLY C O 1
ATOM 6796 N N . ALA C 1 333 ? -17.11498 2.72165 61.37637 1.000 46.80037 313 ALA C N 1
ATOM 6797 C CA . ALA C 1 333 ? -17.05429 2.47631 62.81373 1.000 45.35625 313 ALA C CA 1
ATOM 6798 C C . ALA C 1 333 ? -15.90892 3.24472 63.45864 1.000 43.86096 313 ALA C C 1
ATOM 6799 O O . ALA C 1 333 ? -16.04863 3.76431 64.56706 1.000 42.54373 313 ALA C O 1
ATOM 6801 N N . LEU C 1 334 ? -14.76865 3.28594 62.77623 1.000 41.46982 314 LEU C N 1
ATOM 6802 C CA . LEU C 1 334 ? -13.61094 3.98460 63.30008 1.000 36.52339 314 LEU C CA 1
ATOM 6803 C C . LEU C 1 334 ? -13.83202 5.49198 63.31474 1.000 42.40820 314 LEU C C 1
ATOM 6804 O O . LEU C 1 334 ? -13.47821 6.15391 64.27929 1.000 48.83120 314 LEU C O 1
ATOM 6809 N N . LEU C 1 335 ? -14.40575 6.01838 62.23671 1.000 42.14095 315 LEU C N 1
ATOM 6810 C CA . LEU C 1 335 ? -14.72235 7.44385 62.15294 1.000 45.67956 315 LEU C CA 1
ATOM 6811 C C . LEU C 1 335 ? -15.64326 7.85100 63.30203 1.000 49.21098 315 LEU C C 1
ATOM 6812 O O . LEU C 1 335 ? -15.42545 8.86944 63.96632 1.000 45.52428 315 LEU C O 1
ATOM 6817 N N . ASP C 1 336 ? -16.64832 7.01949 63.55769 1.000 50.99956 316 ASP C N 1
ATOM 6818 C CA . ASP C 1 336 ? -17.62372 7.28397 64.60970 1.000 48.71621 316 ASP C CA 1
ATOM 6819 C C . ASP C 1 336 ? -16.97105 7.25334 65.98770 1.000 48.67910 316 ASP C C 1
ATOM 6820 O O . ASP C 1 336 ? -17.29633 8.05749 66.85515 1.000 55.21317 316 ASP C O 1
ATOM 6825 N N . PHE C 1 337 ? -16.04627 6.32083 66.18346 1.000 41.26972 317 PHE C N 1
ATOM 6826 C CA . PHE C 1 337 ? -15.41690 6.11953 67.48505 1.000 44.78130 317 PHE C CA 1
ATOM 6827 C C . PHE C 1 337 ? -14.32441 7.15354 67.78057 1.000 41.19583 317 PHE C C 1
ATOM 6828 O O . PHE C 1 337 ? -14.30504 7.77085 68.85275 1.000 42.38249 317 PHE C O 1
ATOM 6836 N N . PHE C 1 338 ? -13.42394 7.35628 66.82512 1.000 45.52177 318 PHE C N 1
ATOM 6837 C CA . PHE C 1 338 ? -12.30480 8.27214 67.02819 1.000 41.41611 318 PHE C CA 1
ATOM 6838 C C . PHE C 1 338 ? -12.78129 9.70988 66.99959 1.000 45.82367 318 PHE C C 1
ATOM 6839 O O . PHE C 1 338 ? -12.19842 10.58517 67.65358 1.000 50.86106 318 PHE C O 1
ATOM 6847 N N . GLY C 1 339 ? -13.85264 9.94433 66.25002 1.000 43.21974 319 GLY C N 1
ATOM 6848 C CA . GLY C 1 339 ? -14.44137 11.27066 66.16880 1.000 53.16873 319 GLY C CA 1
ATOM 6849 C C . GLY C 1 339 ? -13.48410 12.29952 65.59198 1.000 62.02823 319 GLY C C 1
ATOM 6850 O O . GLY C 1 339 ? -12.55649 11.95413 64.85661 1.000 56.45092 319 GLY C O 1
ATOM 6851 N N . GLY D 1 47 ? 18.21358 -13.77701 47.33573 1.000 54.48143 27 GLY D N 1
ATOM 6852 C CA . GLY D 1 47 ? 17.56108 -14.57684 46.31215 1.000 48.82455 27 GLY D CA 1
ATOM 6853 C C . GLY D 1 47 ? 16.93308 -15.84460 46.86253 1.000 42.88420 27 GLY D C 1
ATOM 6854 O O . GLY D 1 47 ? 17.41387 -16.41111 47.85592 1.000 44.27771 27 GLY D O 1
ATOM 6855 N N . PRO D 1 48 ? 15.85233 -16.30705 46.20912 1.000 38.49903 28 PRO D N 1
ATOM 6856 C CA . PRO D 1 48 ? 15.09179 -17.49273 46.60670 1.000 35.80567 28 PRO D CA 1
ATOM 6857 C C . PRO D 1 48 ? 15.93544 -18.75424 46.53463 1.000 39.48747 28 PRO D C 1
ATOM 6858 O O . PRO D 1 48 ? 15.75414 -19.66497 47.33563 1.000 36.76944 28 PRO D O 1
ATOM 6862 N N . VAL D 1 49 ? 16.80995 -18.81290 45.53340 1.000 39.02248 29 VAL D N 1
ATOM 6863 C CA . VAL D 1 49 ? 17.72560 -19.93739 45.34560 1.000 31.19007 29 VAL D CA 1
ATOM 6864 C C . VAL D 1 49 ? 19.18296 -19.46854 45.29579 1.000 30.90187 29 VAL D C 1
ATOM 6865 O O . VAL D 1 49 ? 19.45143 -18.26514 45.17839 1.000 32.56026 29 VAL D O 1
ATOM 6869 N N . PRO D 1 50 ? 20.13512 -20.41823 45.35816 1.000 31.67900 30 PRO D N 1
ATOM 6870 C CA . PRO D 1 50 ? 21.54341 -20.01570 45.29216 1.000 33.82471 30 PRO D CA 1
ATOM 6871 C C . PRO D 1 50 ? 21.85131 -19.33131 43.96382 1.000 36.41979 30 PRO D C 1
ATOM 6872 O O . PRO D 1 50 ? 21.25359 -19.67377 42.93555 1.000 33.76439 30 PRO D O 1
ATOM 6876 N N . SER D 1 51 ? 22.76706 -18.37154 43.98962 1.000 32.11438 31 SER D N 1
ATOM 6877 C CA . SER D 1 51 ? 23.19305 -17.69497 42.77059 1.000 35.85496 31 SER D CA 1
ATOM 6878 C C . SER D 1 51 ? 23.96055 -18.66424 41.89002 1.000 35.18308 31 SER D C 1
ATOM 6879 O O . SER D 1 51 ? 24.42767 -19.70011 42.36884 1.000 35.83341 31 SER D O 1
ATOM 6882 N N . ASP D 1 52 ? 24.09910 -18.32246 40.61175 1.000 34.23523 32 ASP D N 1
ATOM 6883 C CA . ASP D 1 52 ? 24.85851 -19.15878 39.69805 1.000 35.72148 32 ASP D CA 1
ATOM 6884 C C . ASP D 1 52 ? 26.31892 -19.27679 40.13445 1.000 38.20134 32 ASP D C 1
ATOM 6885 O O . ASP D 1 52 ? 26.92871 -20.33472 39.98119 1.000 35.35169 32 ASP D O 1
ATOM 6890 N N . ARG D 1 53 ? 26.87174 -18.21328 40.71547 1.000 41.01945 33 ARG D N 1
ATOM 6891 C CA . ARG D 1 53 ? 28.24849 -18.28257 41.20755 1.000 38.95830 33 ARG D CA 1
ATOM 6892 C C . ARG D 1 53 ? 28.37614 -19.35392 42.28101 1.000 35.94771 33 ARG D C 1
ATOM 6893 O O . ARG D 1 53 ? 29.30715 -20.15545 42.25326 1.000 40.86402 33 ARG D O 1
ATOM 6895 N N . GLU D 1 54 ? 27.43014 -19.38492 43.21782 1.000 37.74491 34 GLU D N 1
ATOM 6896 C CA . GLU D 1 54 ? 27.42935 -20.39860 44.26838 1.000 35.30555 34 GLU D CA 1
ATOM 6897 C C . GLU D 1 54 ? 27.18790 -21.81285 43.74948 1.000 34.85348 34 GLU D C 1
ATOM 6898 O O . GLU D 1 54 ? 27.81683 -22.76853 44.20584 1.000 36.30008 34 GLU D O 1
ATOM 6904 N N . LEU D 1 55 ? 26.24578 -21.94966 42.82099 1.000 37.38173 35 LEU D N 1
ATOM 6905 C CA . LEU D 1 55 ? 25.94602 -23.25358 42.23540 1.000 32.98069 35 LEU D CA 1
ATOM 6906 C C . LEU D 1 55 ? 27.18763 -23.81074 41.54295 1.000 31.55276 35 LEU D C 1
ATOM 6907 O O . LEU D 1 55 ? 27.54072 -24.97905 41.72123 1.000 37.45923 35 LEU D O 1
ATOM 6912 N N . ALA D 1 56 ? 27.83248 -22.96245 40.74959 1.000 30.82644 36 ALA D N 1
ATOM 6913 C CA . ALA D 1 56 ? 29.03681 -23.34742 40.02067 1.000 30.55120 36 ALA D CA 1
ATOM 6914 C C . ALA D 1 56 ? 30.11036 -23.82700 40.99741 1.000 42.01626 36 ALA D C 1
ATOM 6915 O O . ALA D 1 56 ? 30.75260 -24.85434 40.77357 1.000 40.57430 36 ALA D O 1
ATOM 6917 N N . ARG D 1 57 ? 30.28532 -23.09878 42.09594 1.000 42.57774 37 ARG D N 1
ATOM 6918 C CA . ARG D 1 57 ? 31.30622 -23.47221 43.06996 1.000 41.18086 37 ARG D CA 1
ATOM 6919 C C . ARG D 1 57 ? 30.95899 -24.74690 43.81786 1.000 35.21949 37 ARG D C 1
ATOM 6920 O O . ARG D 1 57 ? 31.85578 -25.44962 44.28845 1.000 39.47856 37 ARG D O 1
ATOM 6928 N N . SER D 1 58 ? 29.66947 -25.07034 43.90344 1.000 34.23763 38 SER D N 1
ATOM 6929 C CA . SER D 1 58 ? 29.24665 -26.25186 44.64509 1.000 33.53927 38 SER D CA 1
ATOM 6930 C C . SER D 1 58 ? 29.60713 -27.54583 43.91362 1.000 35.45478 38 SER D C 1
ATOM 6931 O O . SER D 1 58 ? 29.55453 -28.62708 44.50000 1.000 38.94639 38 SER D O 1
ATOM 6934 N N . LEU D 1 59 ? 29.94348 -27.43848 42.62700 1.000 34.16002 39 LEU D N 1
ATOM 6935 C CA . LEU D 1 59 ? 30.28722 -28.61769 41.83181 1.000 37.15811 39 LEU D CA 1
ATOM 6936 C C . LEU D 1 59 ? 31.74317 -29.03722 42.00427 1.000 41.23662 39 LEU D C 1
ATOM 6937 O O . LEU D 1 59 ? 32.62752 -28.18590 42.13017 1.000 45.19937 39 LEU D O 1
ATOM 6942 N N . PRO D 1 60 ? 32.00089 -30.35599 41.97133 1.000 33.74972 40 PRO D N 1
ATOM 6943 C CA . PRO D 1 60 ? 33.38390 -30.83565 41.86764 1.000 38.94272 40 PRO D CA 1
ATOM 6944 C C . PRO D 1 60 ? 33.99121 -30.41133 40.54008 1.000 48.56418 40 PRO D C 1
ATOM 6945 O O . PRO D 1 60 ? 33.25310 -30.29316 39.56146 1.000 56.22091 40 PRO D O 1
ATOM 6949 N N . GLY D 1 61 ? 35.30033 -30.17999 40.49687 1.000 41.18035 41 GLY D N 1
ATOM 6950 C CA . GLY D 1 61 ? 35.96359 -29.92458 39.22959 1.000 39.33901 41 GLY D CA 1
ATOM 6951 C C . GLY D 1 61 ? 36.33392 -28.48077 38.92861 1.000 39.04063 41 GLY D C 1
ATOM 6952 O O . GLY D 1 61 ? 36.85186 -28.17874 37.85020 1.000 44.76928 41 GLY D O 1
ATOM 6953 N N . GLY D 1 62 ? 36.07164 -27.58344 39.87404 1.000 41.03029 42 GLY D N 1
ATOM 6954 C CA . GLY D 1 62 ? 36.47994 -26.19900 39.71908 1.000 40.70701 42 GLY D CA 1
ATOM 6955 C C . GLY D 1 62 ? 35.80401 -25.47575 38.56618 1.000 35.48455 42 GLY D C 1
ATOM 6956 O O . GLY D 1 62 ? 36.46311 -24.94520 37.66541 1.000 41.03076 42 GLY D O 1
ATOM 6957 N N . PHE D 1 63 ? 34.47789 -25.44139 38.60688 1.000 40.52594 43 PHE D N 1
ATOM 6958 C CA . PHE D 1 63 ? 33.71072 -24.70041 37.61736 1.000 39.37790 43 PHE D CA 1
ATOM 6959 C C . PHE D 1 63 ? 33.50188 -23.28120 38.12316 1.000 44.25282 43 PHE D C 1
ATOM 6960 O O . PHE D 1 63 ? 33.39636 -23.04164 39.33031 1.000 40.40591 43 PHE D O 1
ATOM 6968 N N . ARG D 1 64 ? 33.42445 -22.33698 37.20084 1.000 43.99193 44 ARG D N 1
ATOM 6969 C CA . ARG D 1 64 ? 33.20442 -20.95660 37.58729 1.000 43.93941 44 ARG D CA 1
ATOM 6970 C C . ARG D 1 64 ? 32.15190 -20.32123 36.70120 1.000 43.23231 44 ARG D C 1
ATOM 6971 O O . ARG D 1 64 ? 32.13503 -20.55564 35.49526 1.000 35.85416 44 ARG D O 1
ATOM 6979 N N . SER D 1 65 ? 31.30079 -19.49713 37.30688 1.000 36.56312 45 SER D N 1
ATOM 6980 C CA . SER D 1 65 ? 30.25081 -18.78901 36.58598 1.000 40.96386 45 SER D CA 1
ATOM 6981 C C . SER D 1 65 ? 30.81710 -17.50860 35.97047 1.000 44.28009 45 SER D C 1
ATOM 6982 O O . SER D 1 65 ? 31.51877 -16.74886 36.63667 1.000 41.56783 45 SER D O 1
ATOM 6985 N N . ARG D 1 66 ? 30.54110 -17.29759 34.68664 1.000 44.78988 46 ARG D N 1
ATOM 6986 C CA . ARG D 1 66 ? 31.07323 -16.15222 33.95630 1.000 42.03075 46 ARG D CA 1
ATOM 6987 C C . ARG D 1 66 ? 30.04311 -15.52632 33.01656 1.000 42.88202 46 ARG D C 1
ATOM 6988 O O . ARG D 1 66 ? 28.95399 -16.06396 32.81056 1.000 43.30666 46 ARG D O 1
ATOM 6996 N N . HIS D 1 67 ? 30.40102 -14.38522 32.44164 1.000 41.92567 47 HIS D N 1
ATOM 6997 C CA . HIS D 1 67 ? 29.58186 -13.78812 31.40167 1.000 43.54597 47 HIS D CA 1
ATOM 6998 C C . HIS D 1 67 ? 30.47969 -13.34117 30.26701 1.000 49.67763 47 HIS D C 1
ATOM 6999 O O . HIS D 1 67 ? 31.66874 -13.09493 30.45776 1.000 52.78498 47 HIS D O 1
ATOM 7006 N N . ALA D 1 68 ? 29.89618 -13.22115 29.08613 1.000 48.32375 48 ALA D N 1
ATOM 7007 C CA . ALA D 1 68 ? 30.60221 -12.68064 27.94297 1.000 45.69386 48 ALA D CA 1
ATOM 7008 C C . ALA D 1 68 ? 29.57693 -11.96712 27.09148 1.000 47.79663 48 ALA D C 1
ATOM 7009 O O . ALA D 1 68 ? 28.42762 -12.39497 27.01205 1.000 45.30279 48 ALA D O 1
ATOM 7011 N N . ARG D 1 69 ? 29.98029 -10.86077 26.48123 1.000 50.51544 49 ARG D N 1
ATOM 7012 C CA . ARG D 1 69 ? 29.05927 -10.10381 25.65646 1.000 53.17908 49 ARG D CA 1
ATOM 7013 C C . ARG D 1 69 ? 29.37048 -10.36078 24.18489 1.000 52.59341 49 ARG D C 1
ATOM 7014 O O . ARG D 1 69 ? 30.49068 -10.13329 23.73825 1.000 54.94240 49 ARG D O 1
ATOM 7022 N N . VAL D 1 70 ? 28.38997 -10.86522 23.44050 1.000 50.26758 50 VAL D N 1
ATOM 7023 C CA . VAL D 1 70 ? 28.58414 -11.13013 22.01808 1.000 51.47564 50 VAL D CA 1
ATOM 7024 C C . VAL D 1 70 ? 27.50413 -10.44131 21.19147 1.000 51.80028 50 VAL D C 1
ATOM 7025 O O . VAL D 1 70 ? 26.31461 -10.71508 21.35850 1.000 58.33081 50 VAL D O 1
ATOM 7029 N N . GLY D 1 71 ? 27.92569 -9.55083 20.29768 1.000 52.18150 51 GLY D N 1
ATOM 7030 C CA . GLY D 1 71 ? 26.98953 -8.81656 19.46871 1.000 53.74745 51 GLY D CA 1
ATOM 7031 C C . GLY D 1 71 ? 25.97730 -8.06681 20.31391 1.000 55.73181 51 GLY D C 1
ATOM 7032 O O . GLY D 1 71 ? 24.80251 -7.97694 19.95711 1.000 63.47954 51 GLY D O 1
ATOM 7033 N N . GLY D 1 72 ? 26.43348 -7.53447 21.44419 1.000 54.02922 52 GLY D N 1
ATOM 7034 C CA . GLY D 1 72 ? 25.57104 -6.76494 22.32129 1.000 52.55716 52 GLY D CA 1
ATOM 7035 C C . GLY D 1 72 ? 24.68890 -7.61213 23.22475 1.000 58.31278 52 GLY D C 1
ATOM 7036 O O . GLY D 1 72 ? 23.92820 -7.07534 24.03194 1.000 62.34621 52 GLY D O 1
ATOM 7037 N N . VAL D 1 73 ? 24.77626 -8.93335 23.09386 1.000 53.98297 53 VAL D N 1
ATOM 7038 C CA . VAL D 1 73 ? 24.00954 -9.81710 23.97019 1.000 48.03670 53 VAL D CA 1
ATOM 7039 C C . VAL D 1 73 ? 24.92704 -10.42526 25.01831 1.000 46.43463 53 VAL D C 1
ATOM 7040 O O . VAL D 1 73 ? 25.91568 -11.07999 24.69070 1.000 48.73273 53 VAL D O 1
ATOM 7044 N N . ARG D 1 74 ? 24.59391 -10.20118 26.28324 1.000 45.21807 54 ARG D N 1
ATOM 7045 C CA . ARG D 1 74 ? 25.38849 -10.72726 27.37912 1.000 47.24980 54 ARG D CA 1
ATOM 7046 C C . ARG D 1 74 ? 24.92945 -12.14747 27.67368 1.000 42.93592 54 ARG D C 1
ATOM 7047 O O . ARG D 1 74 ? 23.76020 -12.37531 27.98759 1.000 47.46834 54 ARG D O 1
ATOM 7055 N N . LEU D 1 75 ? 25.85149 -13.09953 27.56805 1.000 42.21170 55 LEU D N 1
ATOM 7056 C CA . LEU D 1 75 ? 25.53927 -14.50254 27.83844 1.000 41.08193 55 LEU D CA 1
ATOM 7057 C C . LEU D 1 75 ? 26.19361 -14.97089 29.12888 1.000 37.96009 55 LEU D C 1
ATOM 7058 O O . LEU D 1 75 ? 27.34721 -14.63831 29.40802 1.000 43.29691 55 LEU D O 1
ATOM 7063 N N . HIS D 1 76 ? 25.44252 -15.72803 29.91785 1.000 34.55697 56 HIS D N 1
ATOM 7064 C CA . HIS D 1 76 ? 25.98418 -16.38703 31.09913 1.000 40.10083 56 HIS D CA 1
ATOM 7065 C C . HIS D 1 76 ? 26.39037 -17.81548 30.76647 1.000 40.26276 56 HIS D C 1
ATOM 7066 O O . HIS D 1 76 ? 25.69051 -18.52153 30.04697 1.000 34.70616 56 HIS D O 1
ATOM 7073 N N . TYR D 1 77 ? 27.51866 -18.24209 31.30795 1.000 38.25384 57 TYR D N 1
ATOM 7074 C CA . TYR D 1 77 ? 27.95071 -19.61448 31.13584 1.000 37.54365 57 TYR D CA 1
ATOM 7075 C C . TYR D 1 77 ? 28.78816 -20.04221 32.32654 1.000 40.81549 57 TYR D C 1
ATOM 7076 O O . TYR D 1 77 ? 29.30906 -19.20798 33.05910 1.000 37.34571 57 TYR D O 1
ATOM 7085 N N . VAL D 1 78 ? 28.90501 -21.35115 32.51201 1.000 31.85403 58 VAL D N 1
ATOM 7086 C CA . VAL D 1 78 ? 29.74015 -21.91901 33.55842 1.000 34.07682 58 VAL D CA 1
ATOM 7087 C C . VAL D 1 78 ? 30.79268 -22.80390 32.88691 1.000 37.51648 58 VAL D C 1
ATOM 7088 O O . VAL D 1 78 ? 30.45866 -23.65561 32.06743 1.000 38.82649 58 VAL D O 1
ATOM 7092 N N . SER D 1 79 ? 32.06595 -22.58719 33.20128 1.000 34.80276 59 SER D N 1
ATOM 7093 C CA . SER D 1 79 ? 33.11572 -23.36037 32.54402 1.000 38.71712 59 SER D CA 1
ATOM 7094 C C . SER D 1 79 ? 34.09793 -23.95916 33.55014 1.000 43.65144 59 SER D C 1
ATOM 7095 O O . SER D 1 79 ? 34.23581 -23.48694 34.68277 1.000 42.77277 59 SER D O 1
ATOM 7098 N N . GLY D 1 80 ? 34.74505 -25.03871 33.13462 1.000 39.74859 60 GLY D N 1
ATOM 7099 C CA . GLY D 1 80 ? 35.71427 -25.71776 33.97085 1.000 44.27571 60 GLY D CA 1
ATOM 7100 C C . GLY D 1 80 ? 36.23864 -26.95344 33.27190 1.000 46.07981 60 GLY D C 1
ATOM 7101 O O . GLY D 1 80 ? 35.71490 -27.35638 32.23443 1.000 41.58058 60 GLY D O 1
ATOM 7102 N N . GLY D 1 81 ? 37.27695 -27.55467 33.84325 1.000 46.51239 61 GLY D N 1
ATOM 7103 C CA . GLY D 1 81 ? 37.89362 -28.73332 33.26458 1.000 43.34456 61 GLY D CA 1
ATOM 7104 C C . GLY D 1 81 ? 39.00434 -28.38591 32.29637 1.000 49.30238 61 GLY D C 1
ATOM 7105 O O . GLY D 1 81 ? 39.24360 -27.21298 31.98834 1.000 46.49318 61 GLY D O 1
ATOM 7106 N N . HIS D 1 82 ? 39.66984 -29.41664 31.78792 1.000 49.43432 62 HIS D N 1
ATOM 7107 C CA . HIS D 1 82 ? 40.78168 -29.22592 30.86767 1.000 50.46810 62 HIS D CA 1
ATOM 7108 C C . HIS D 1 82 ? 40.75597 -30.25645 29.75940 1.000 48.18082 62 HIS D C 1
ATOM 7109 O O . HIS D 1 82 ? 40.44404 -31.42923 29.98169 1.000 52.13718 62 HIS D O 1
ATOM 7116 N N . GLY D 1 83 ? 41.08899 -29.79348 28.56440 1.000 46.75958 63 GLY D N 1
ATOM 7117 C CA . GLY D 1 83 ? 41.08522 -30.62531 27.38312 1.000 49.27822 63 GLY D CA 1
ATOM 7118 C C . GLY D 1 83 ? 40.40735 -29.84401 26.28831 1.000 48.92891 63 GLY D C 1
ATOM 7119 O O . GLY D 1 83 ? 40.19153 -28.63766 26.42550 1.000 49.65082 63 GLY D O 1
ATOM 7120 N N . GLU D 1 84 ? 40.04726 -30.52886 25.21256 1.000 49.99123 64 GLU D N 1
ATOM 7121 C CA . GLU D 1 84 ? 39.36359 -29.87888 24.11324 1.000 44.31980 64 GLU D CA 1
ATOM 7122 C C . GLU D 1 84 ? 38.03416 -29.31038 24.58351 1.000 43.84422 64 GLU D C 1
ATOM 7123 O O . GLU D 1 84 ? 37.40170 -29.85144 25.49210 1.000 43.96383 64 GLU D O 1
ATOM 7129 N N . PRO D 1 85 ? 37.63702 -28.17670 23.99877 1.000 46.02947 65 PRO D N 1
ATOM 7130 C CA . PRO D 1 85 ? 36.40371 -27.49821 24.39946 1.000 43.94418 65 PRO D CA 1
ATOM 7131 C C . PRO D 1 85 ? 35.15570 -28.33520 24.13139 1.000 44.76828 65 PRO D C 1
ATOM 7132 O O . PRO D 1 85 ? 35.03124 -28.95359 23.07296 1.000 46.05658 65 PRO D O 1
ATOM 7136 N N . LEU D 1 86 ? 34.24377 -28.35083 25.09909 1.000 40.01282 66 LEU D N 1
ATOM 7137 C CA . LEU D 1 86 ? 32.94822 -28.98960 24.93014 1.000 40.62493 66 LEU D CA 1
ATOM 7138 C C . LEU D 1 86 ? 31.84345 -28.03547 25.36185 1.000 39.08749 66 LEU D C 1
ATOM 7139 O O . LEU D 1 86 ? 31.72775 -27.67969 26.54383 1.000 37.06750 66 LEU D O 1
ATOM 7144 N N . LEU D 1 87 ? 31.04265 -27.62641 24.38897 1.000 36.31729 67 LEU D N 1
ATOM 7145 C CA . LEU D 1 87 ? 29.92888 -26.72716 24.62258 1.000 37.25409 67 LEU D CA 1
ATOM 7146 C C . LEU D 1 87 ? 28.68121 -27.53127 24.95806 1.000 33.99166 67 LEU D C 1
ATOM 7147 O O . LEU D 1 87 ? 28.30908 -28.43903 24.21204 1.000 41.54087 67 LEU D O 1
ATOM 7152 N N . LEU D 1 88 ? 28.05059 -27.22197 26.08777 1.000 32.95974 68 LEU D N 1
ATOM 7153 C CA . LEU D 1 88 ? 26.83091 -27.91365 26.49211 1.000 32.98252 68 LEU D CA 1
ATOM 7154 C C . LEU D 1 88 ? 25.65095 -26.94308 26.47882 1.000 38.17603 68 LEU D C 1
ATOM 7155 O O . LEU D 1 88 ? 25.70472 -25.88240 27.09829 1.000 35.26584 68 LEU D O 1
ATOM 7160 N N . VAL D 1 89 ? 24.58437 -27.31272 25.78221 1.000 32.59747 69 VAL D N 1
ATOM 7161 C CA . VAL D 1 89 ? 23.44854 -26.41313 25.59525 1.000 31.49610 69 VAL D CA 1
ATOM 7162 C C . VAL D 1 89 ? 22.15842 -27.02546 26.14020 1.000 29.09519 69 VAL D C 1
ATOM 7163 O O . VAL D 1 89 ? 21.76249 -28.10326 25.70253 1.000 30.07092 69 VAL D O 1
ATOM 7167 N N . PRO D 1 90 ? 21.50982 -26.35186 27.11834 1.000 28.60368 70 PRO D N 1
ATOM 7168 C CA . PRO D 1 90 ? 20.25249 -26.82183 27.70351 1.000 28.25968 70 PRO D CA 1
ATOM 7169 C C . PRO D 1 90 ? 19.02349 -26.27497 26.97743 1.000 26.06210 70 PRO D C 1
ATOM 7170 O O . PRO D 1 90 ? 19.16227 -25.50172 26.01931 1.000 27.34066 70 PRO D O 1
ATOM 7174 N N . GLY D 1 91 ? 17.84663 -26.66550 27.45177 1.000 27.53993 71 GLY D N 1
ATOM 7175 C CA . GLY D 1 91 ? 16.59343 -26.27700 26.83639 1.000 31.09703 71 GLY D CA 1
ATOM 7176 C C . GLY D 1 91 ? 15.54230 -25.77530 27.81045 1.000 30.20836 71 GLY D C 1
ATOM 7177 O O . GLY D 1 91 ? 15.86271 -25.26151 28.88474 1.000 26.79837 71 GLY D O 1
ATOM 7178 N N . TRP D 1 92 ? 14.28222 -25.92348 27.41320 1.000 27.23792 72 TRP D N 1
ATOM 7179 C CA . TRP D 1 92 ? 13.13855 -25.37651 28.14465 1.000 25.81595 72 TRP D CA 1
ATOM 7180 C C . TRP D 1 92 ? 12.48968 -26.40713 29.07898 1.000 27.93187 72 TRP D C 1
ATOM 7181 O O . TRP D 1 92 ? 12.39020 -27.58264 28.72550 1.000 29.45801 72 TRP D O 1
ATOM 7192 N N . PRO D 1 93 ? 12.06261 -25.98447 30.28411 1.000 24.09730 73 PRO D N 1
ATOM 7193 C CA . PRO D 1 93 ? 12.34884 -24.72219 30.96857 1.000 22.50868 73 PRO D CA 1
ATOM 7194 C C . PRO D 1 93 ? 13.47329 -24.96142 31.96310 1.000 21.71269 73 PRO D C 1
ATOM 7195 O O . PRO D 1 93 ? 13.23291 -25.14244 33.15700 1.000 25.88560 73 PRO D O 1
ATOM 7199 N N . GLN D 1 94 ? 14.69162 -25.03409 31.45085 1.000 24.58958 74 GLN D N 1
ATOM 7200 C CA . GLN D 1 94 ? 15.84069 -25.35027 32.29125 1.000 23.71424 74 GLN D CA 1
ATOM 7201 C C . GLN D 1 94 ? 16.94375 -24.32995 32.10216 1.000 26.95115 74 GLN D C 1
ATOM 7202 O O . GLN D 1 94 ? 16.75993 -23.34898 31.38978 1.000 25.35628 74 GLN D O 1
ATOM 7208 N N . THR D 1 95 ? 18.08580 -24.57982 32.74066 1.000 28.53175 75 THR D N 1
ATOM 7209 C CA . THR D 1 95 ? 19.24530 -23.71242 32.65541 1.000 25.28542 75 THR D CA 1
ATOM 7210 C C . THR D 1 95 ? 20.46979 -24.59502 32.51116 1.000 25.33431 75 THR D C 1
ATOM 7211 O O . THR D 1 95 ? 20.34429 -25.81771 32.43126 1.000 27.90800 75 THR D O 1
ATOM 7215 N N . TRP D 1 96 ? 21.64699 -23.97990 32.49071 1.000 26.05159 76 TRP D N 1
ATOM 7216 C CA . TRP D 1 96 ? 22.90410 -24.72608 32.47405 1.000 27.73559 76 TRP D CA 1
ATOM 7217 C C . TRP D 1 96 ? 22.93217 -25.79348 33.57741 1.000 30.04474 76 TRP D C 1
ATOM 7218 O O . TRP D 1 96 ? 23.59476 -26.82505 33.45137 1.000 31.84241 76 TRP D O 1
ATOM 7229 N N . TRP D 1 97 ? 22.19247 -25.53860 34.65159 1.000 26.57142 77 TRP D N 1
ATOM 7230 C CA . TRP D 1 97 ? 22.18565 -26.39610 35.83294 1.000 27.12948 77 TRP D CA 1
ATOM 7231 C C . TRP D 1 97 ? 21.68016 -27.80890 35.50396 1.000 30.07408 77 TRP D C 1
ATOM 7232 O O . TRP D 1 97 ? 21.90855 -28.75579 36.26024 1.000 31.99785 77 TRP D O 1
ATOM 7243 N N . ALA D 1 98 ? 20.99762 -27.94226 34.36924 1.000 29.18693 78 ALA D N 1
ATOM 7244 C CA . ALA D 1 98 ? 20.49462 -29.24397 33.92284 1.000 24.45540 78 ALA D CA 1
ATOM 7245 C C . ALA D 1 98 ? 21.61856 -30.24798 33.68502 1.000 25.16555 78 ALA D C 1
ATOM 7246 O O . ALA D 1 98 ? 21.38294 -31.45907 33.71176 1.000 29.95259 78 ALA D O 1
ATOM 7248 N N . TYR D 1 99 ? 22.82915 -29.74702 33.45113 1.000 25.71502 79 TYR D N 1
ATOM 7249 C CA . TYR D 1 99 ? 23.97418 -30.60710 33.17743 1.000 27.54179 79 TYR D CA 1
ATOM 7250 C C . TYR D 1 99 ? 24.79141 -30.90234 34.43527 1.000 30.11573 79 TYR D C 1
ATOM 7251 O O . TYR D 1 99 ? 25.87034 -31.47727 34.34562 1.000 29.82508 79 TYR D O 1
ATOM 7260 N N . ARG D 1 100 ? 24.27615 -30.51157 35.59873 1.000 29.54019 80 ARG D N 1
ATOM 7261 C CA . ARG D 1 100 ? 25.02201 -30.64971 36.85209 1.000 28.41753 80 ARG D CA 1
A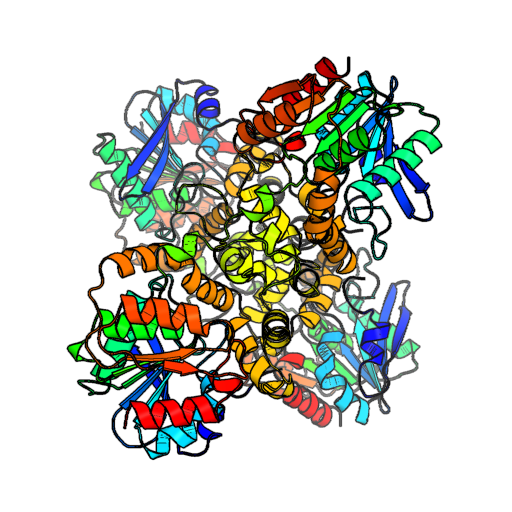TOM 7262 C C . ARG D 1 100 ? 25.50722 -32.07791 37.10243 1.000 31.06033 80 ARG D C 1
ATOM 7263 O O . ARG D 1 100 ? 26.58123 -32.28403 37.68075 1.000 35.36306 80 ARG D O 1
ATOM 7271 N N . LYS D 1 101 ? 24.72684 -33.06292 36.66773 1.000 27.65425 81 LYS D N 1
ATOM 7272 C CA . LYS D 1 101 ? 25.06176 -34.45761 36.95552 1.000 34.56767 81 LYS D CA 1
ATOM 7273 C C . LYS D 1 101 ? 26.17765 -35.02197 36.07722 1.000 39.82915 81 LYS D C 1
ATOM 7274 O O . LYS D 1 101 ? 26.80902 -36.00686 36.45894 1.000 42.04928 81 LYS D O 1
ATOM 7280 N N . VAL D 1 102 ? 26.41904 -34.42576 34.90910 1.000 32.35318 82 VAL D N 1
ATOM 7281 C CA . VAL D 1 102 ? 27.43671 -34.95929 33.99749 1.000 34.18547 82 VAL D CA 1
ATOM 7282 C C . VAL D 1 102 ? 28.66644 -34.05939 33.85615 1.000 36.90337 82 VAL D C 1
ATOM 7283 O O . VAL D 1 102 ? 29.68948 -34.48380 33.32667 1.000 34.78977 82 VAL D O 1
ATOM 7287 N N . MET D 1 103 ? 28.57397 -32.82394 34.33689 1.000 32.60734 83 MET D N 1
ATOM 7288 C CA . MET D 1 103 ? 29.65468 -31.85819 34.13381 1.000 34.94363 83 MET D CA 1
ATOM 7289 C C . MET D 1 103 ? 30.98131 -32.27868 34.79007 1.000 35.35752 83 MET D C 1
ATOM 7290 O O . MET D 1 103 ? 32.03852 -32.15226 34.17840 1.000 38.67366 83 MET D O 1
ATOM 7295 N N . PRO D 1 104 ? 30.93433 -32.77430 36.03894 1.000 37.25954 84 PRO D N 1
ATOM 7296 C CA . PRO D 1 104 ? 32.20041 -33.21526 36.64557 1.000 39.37286 84 PRO D CA 1
ATOM 7297 C C . PRO D 1 104 ? 32.87285 -34.35589 35.86754 1.000 43.34667 84 PRO D C 1
ATOM 7298 O O . PRO D 1 104 ? 34.08132 -34.28466 35.63357 1.000 39.69574 84 PRO D O 1
ATOM 7302 N N . GLN D 1 105 ? 32.11823 -35.37270 35.45619 1.000 41.94552 85 GLN D N 1
ATOM 7303 C CA . GLN D 1 105 ? 32.70918 -36.46419 34.66992 1.000 38.80539 85 GLN D CA 1
ATOM 7304 C C . GLN D 1 105 ? 33.28881 -35.93483 33.36464 1.000 35.16913 85 GLN D C 1
ATOM 7305 O O . GLN D 1 105 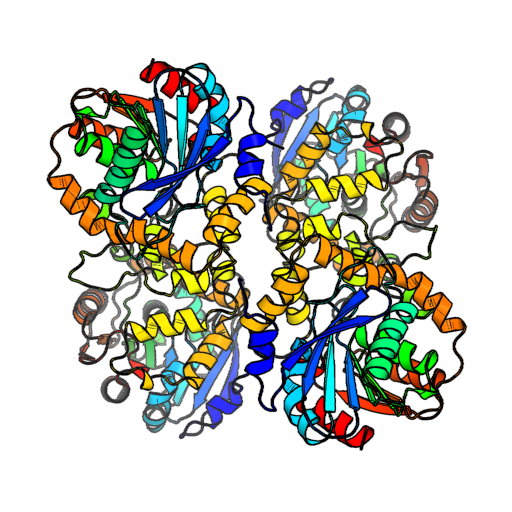? 34.37966 -36.32838 32.94280 1.000 38.32727 85 GLN D O 1
ATOM 7311 N N . LEU D 1 106 ? 32.54671 -35.05307 32.70857 1.000 36.91860 86 LEU D N 1
ATOM 7312 C CA . LEU D 1 106 ? 32.99171 -34.52075 31.42984 1.000 35.87284 86 LEU D CA 1
ATOM 7313 C C . LEU D 1 106 ? 34.23039 -33.64286 31.57969 1.000 41.35774 86 LEU D C 1
ATOM 7314 O O . LEU D 1 106 ? 35.09164 -33.63341 30.70700 1.000 37.81353 86 LEU D O 1
ATOM 7319 N N . ALA D 1 107 ? 34.32126 -32.92616 32.69932 1.000 41.74472 87 ALA D N 1
ATOM 7320 C CA . ALA D 1 107 ? 35.42263 -31.99161 32.92470 1.000 35.58079 87 ALA D CA 1
ATOM 7321 C C . ALA D 1 107 ? 36.77789 -32.68526 33.07852 1.000 44.35685 87 ALA D C 1
ATOM 7322 O O . ALA D 1 107 ? 37.83021 -32.05807 32.93082 1.000 42.23580 87 ALA D O 1
ATOM 7324 N N . ARG D 1 108 ? 36.72879 -33.98505 33.35532 1.000 37.38402 88 ARG D N 1
ATOM 7325 C CA . ARG D 1 108 ? 37.91265 -34.83125 33.50241 1.000 37.58132 88 ARG D CA 1
ATOM 7326 C C . ARG D 1 108 ? 38.64527 -34.95274 32.15841 1.000 42.98507 88 ARG D C 1
ATOM 7327 O O . ARG D 1 108 ? 39.85519 -35.16783 32.10519 1.000 44.14767 88 ARG D O 1
ATOM 7335 N N . ARG D 1 109 ? 37.88732 -34.78197 31.07538 1.000 38.82543 89 ARG D N 1
ATOM 7336 C CA . ARG D 1 109 ? 38.40921 -34.96313 29.71774 1.000 42.49778 89 ARG D CA 1
ATOM 7337 C C . ARG D 1 109 ? 38.32960 -33.69041 28.87144 1.000 43.29312 89 ARG D C 1
ATOM 7338 O O . ARG D 1 109 ? 39.18537 -33.45529 28.00965 1.000 46.04189 89 ARG D O 1
ATOM 7346 N N . TYR D 1 110 ? 37.30703 -32.86934 29.10913 1.000 43.61165 90 TYR D N 1
ATOM 7347 C CA . TYR D 1 110 ? 37.06603 -31.69118 28.27184 1.000 40.13914 90 TYR D CA 1
ATOM 7348 C C . TYR D 1 110 ? 37.04952 -30.40451 29.07458 1.000 43.88712 90 TYR D C 1
ATOM 7349 O O . TYR D 1 110 ? 36.77019 -30.41447 30.27633 1.000 41.25887 90 TYR D O 1
ATOM 7358 N N . HIS D 1 111 ? 37.35430 -29.29866 28.39958 1.000 44.76237 91 HIS D N 1
ATOM 7359 C CA . HIS D 1 111 ? 37.08473 -27.98598 28.96051 1.000 44.52929 91 HIS D CA 1
ATOM 7360 C C . HIS D 1 111 ? 35.62133 -27.68213 28.71711 1.000 38.91279 91 HIS D C 1
ATOM 7361 O O . HIS D 1 111 ? 35.23728 -27.26555 27.62137 1.000 40.06007 91 HIS D O 1
ATOM 7368 N N . VAL D 1 112 ? 34.81332 -27.88502 29.75448 1.000 36.86935 92 VAL D N 1
ATOM 7369 C CA . VAL D 1 112 ? 33.36801 -27.78853 29.63144 1.000 39.38837 92 VAL D CA 1
ATOM 7370 C C . VAL D 1 112 ? 32.87982 -26.35125 29.68693 1.000 41.93608 92 VAL D C 1
ATOM 7371 O O . VAL D 1 112 ? 33.27168 -25.57516 30.55714 1.000 36.71307 92 VAL D O 1
ATOM 7375 N N . ILE D 1 113 ? 32.02019 -26.00970 28.73680 1.000 38.46725 93 ILE D N 1
ATOM 7376 C CA . ILE D 1 113 ? 31.38610 -24.70360 28.68870 1.000 37.62217 93 ILE D CA 1
ATOM 7377 C C . ILE D 1 113 ? 29.87955 -24.91277 28.62943 1.000 34.66415 93 ILE D C 1
ATOM 7378 O O . ILE D 1 113 ? 29.33739 -25.23390 27.57211 1.000 35.62518 93 ILE D O 1
ATOM 7383 N N . ALA D 1 114 ? 29.21121 -24.77371 29.76881 1.000 35.02960 94 ALA D N 1
ATOM 7384 C CA . ALA D 1 114 ? 27.76723 -24.98064 29.84837 1.000 33.83765 94 ALA D CA 1
ATOM 7385 C C . ALA D 1 114 ? 27.06918 -23.62397 29.82392 1.000 37.91168 94 ALA D C 1
ATOM 7386 O O . ALA D 1 114 ? 27.23825 -22.83357 30.74731 1.000 38.45938 94 ALA D O 1
ATOM 7388 N N . VAL D 1 115 ? 26.29042 -23.35424 28.77571 1.000 33.12371 95 VAL D N 1
ATOM 7389 C CA . VAL D 1 115 ? 25.77566 -22.00275 28.53279 1.000 34.31695 95 VAL D CA 1
ATOM 7390 C C . VAL D 1 115 ? 24.30458 -21.85237 28.91022 1.000 36.22028 95 VAL D C 1
ATOM 7391 O O . VAL D 1 115 ? 23.56081 -22.83750 29.00488 1.000 35.21478 95 VAL D O 1
ATOM 7395 N N . ASP D 1 116 ? 23.90953 -20.61568 29.20204 1.000 34.95316 96 ASP D N 1
ATOM 7396 C CA . ASP D 1 116 ? 22.49850 -20.24066 29.20262 1.000 34.13364 96 ASP D CA 1
ATOM 7397 C C . ASP D 1 116 ? 22.24533 -19.59733 27.83826 1.000 33.90781 96 ASP D C 1
ATOM 7398 O O . ASP D 1 116 ? 22.93555 -18.64653 27.46292 1.000 31.41060 96 ASP D O 1
ATOM 7403 N N . LEU D 1 117 ? 21.28328 -20.12015 27.08401 1.000 28.74062 97 LEU D N 1
ATOM 7404 C CA . LEU D 1 117 ? 20.93092 -19.53077 25.80094 1.000 35.86072 97 LEU D CA 1
ATOM 7405 C C . LEU D 1 117 ? 20.47331 -18.08080 25.96050 1.000 36.27850 97 LEU D C 1
ATOM 7406 O O . LEU D 1 117 ? 20.10517 -17.64701 27.05573 1.000 28.69065 97 LEU D O 1
ATOM 7411 N N . ARG D 1 118 ? 20.51222 -17.32981 24.86760 1.000 34.43536 98 ARG D N 1
ATOM 7412 C CA . ARG D 1 118 ? 19.78509 -16.07328 24.80027 1.000 35.87187 98 ARG D CA 1
ATOM 7413 C C . ARG D 1 118 ? 18.37627 -16.28569 25.36185 1.000 33.52002 98 ARG D C 1
ATOM 7414 O O . ARG D 1 118 ? 17.69200 -17.24520 24.99339 1.000 34.49028 98 ARG D O 1
ATOM 7422 N N . GLY D 1 119 ? 17.97053 -15.43580 26.30280 1.000 35.00657 99 GLY D N 1
ATOM 7423 C CA . GLY D 1 119 ? 16.64812 -15.52772 26.90365 1.000 30.10055 99 GLY D CA 1
ATOM 7424 C C . GLY D 1 119 ? 16.55239 -16.43975 28.11866 1.000 30.57279 99 GLY D C 1
ATOM 7425 O O . GLY D 1 119 ? 15.51054 -16.51070 28.77614 1.000 35.57954 99 GLY D O 1
ATOM 7426 N N . MET D 1 120 ? 17.63871 -17.13893 28.42797 1.000 30.18095 100 MET D N 1
ATOM 7427 C CA . MET D 1 120 ? 17.61948 -18.18653 29.45603 1.000 26.45385 100 MET D CA 1
ATOM 7428 C C . MET D 1 120 ? 18.45516 -17.81732 30.67920 1.000 26.67639 100 MET D C 1
ATOM 7429 O O . MET D 1 120 ? 19.54206 -17.26568 30.52867 1.000 29.65428 100 MET D O 1
ATOM 7434 N N . GLY D 1 121 ? 17.94450 -18.11686 31.87331 1.000 34.30535 101 GLY D N 1
ATOM 7435 C CA . GLY D 1 121 ? 18.73036 -18.04451 33.09985 1.000 31.45768 101 GLY D CA 1
ATOM 7436 C C . GLY D 1 121 ? 19.39628 -16.69735 33.31824 1.000 28.70057 101 GLY D C 1
ATOM 7437 O O . GLY D 1 121 ? 18.72913 -15.66299 33.37888 1.000 35.76543 101 GLY D O 1
ATOM 7438 N N . GLY D 1 122 ? 20.72178 -16.71417 33.39067 1.000 32.73164 102 GLY D N 1
ATOM 7439 C CA . GLY D 1 122 ? 21.49981 -15.51426 33.65121 1.000 35.85486 102 GLY D CA 1
ATOM 7440 C C . GLY D 1 122 ? 21.84297 -14.68820 32.42381 1.000 35.43640 102 GLY D C 1
ATOM 7441 O O . GLY D 1 122 ? 22.52183 -13.66364 32.52973 1.000 43.96761 102 GLY D O 1
ATOM 7442 N N . SER D 1 123 ? 21.40342 -15.13711 31.25267 1.000 35.43424 103 SER D N 1
ATOM 7443 C CA . SER D 1 123 ? 21.67861 -14.41412 30.00801 1.000 39.10867 103 SER D CA 1
ATOM 7444 C C . SER D 1 123 ? 20.65689 -13.30336 29.74504 1.000 40.50075 103 SER D C 1
ATOM 7445 O O . SER D 1 123 ? 19.56569 -13.30858 30.31831 1.000 38.04453 103 SER D O 1
ATOM 7448 N N . ASP D 1 124 ? 21.02715 -12.33756 28.90530 1.000 40.37974 104 ASP D N 1
ATOM 7449 C CA . ASP D 1 124 ? 20.09676 -11.28862 28.49220 1.000 41.70675 104 ASP D CA 1
ATOM 7450 C C . ASP D 1 124 ? 18.85966 -11.84641 27.80604 1.000 39.87361 104 ASP D C 1
ATOM 7451 O O . ASP D 1 124 ? 18.90206 -12.89749 27.16629 1.000 39.64564 104 ASP D O 1
ATOM 7456 N N . LYS D 1 125 ? 17.76152 -11.11338 27.92404 1.000 35.95531 105 LYS D N 1
ATOM 7457 C CA . LYS D 1 125 ? 16.52659 -11.47450 27.25362 1.000 34.87533 105 LYS D CA 1
ATOM 7458 C C . LYS D 1 125 ? 16.07225 -10.36004 26.31510 1.000 42.32790 105 LYS D C 1
ATOM 7459 O O . LYS D 1 125 ? 15.12941 -9.62826 26.61433 1.000 45.80763 105 LYS D O 1
ATOM 7465 N N . PRO D 1 126 ? 16.74545 -10.24453 25.16107 1.000 44.59943 106 PRO D N 1
ATOM 7466 C CA . PRO D 1 126 ? 16.45392 -9.20773 24.16561 1.000 44.31597 106 PRO D CA 1
ATOM 7467 C C . PRO D 1 126 ? 15.09268 -9.42801 23.52526 1.000 39.49464 106 PRO D C 1
ATOM 7468 O O . PRO D 1 126 ? 14.45069 -10.43607 23.78916 1.000 35.68479 106 PRO D O 1
ATOM 7472 N N . ALA D 1 127 ? 14.66129 -8.49146 22.68853 1.000 45.51980 107 ALA D N 1
ATOM 7473 C CA . ALA D 1 127 ? 13.34228 -8.58063 22.06917 1.000 43.61592 107 ALA D CA 1
ATOM 7474 C C . ALA D 1 127 ? 13.21529 -9.76696 21.10380 1.000 39.60298 107 ALA D C 1
ATOM 7475 O O . ALA D 1 127 ? 12.17113 -10.41761 21.03965 1.000 44.00714 107 ALA D O 1
ATOM 7477 N N . GLY D 1 128 ? 14.27889 -10.04672 20.35719 1.000 39.31256 108 GLY D N 1
ATOM 7478 C CA . GLY D 1 128 ? 14.22328 -11.08916 19.34918 1.000 40.14014 108 GLY D CA 1
ATOM 7479 C C . GLY D 1 128 ? 15.50376 -11.88394 19.18732 1.000 39.06788 108 GLY D C 1
ATOM 7480 O O . GLY D 1 128 ? 16.35402 -11.90753 20.07990 1.000 40.87263 108 GLY D O 1
ATOM 7481 N N . GLY D 1 129 ? 15.62667 -12.54989 18.04269 1.000 37.73295 109 GLY D N 1
ATOM 7482 C CA . GLY D 1 129 ? 16.79715 -13.34706 17.73945 1.000 37.34642 109 GLY D CA 1
ATOM 7483 C C . GLY D 1 129 ? 16.71303 -14.73610 18.35169 1.000 37.03265 109 GLY D C 1
ATOM 7484 O O . GLY D 1 129 ? 17.74273 -15.33972 18.64754 1.000 38.80260 109 GLY D O 1
ATOM 7485 N N . TYR D 1 130 ? 15.49297 -15.24557 18.51421 1.000 33.21430 110 TYR D N 1
ATOM 7486 C CA . TYR D 1 130 ? 15.26466 -16.52046 19.20581 1.000 34.46700 110 TYR D CA 1
ATOM 7487 C C . TYR D 1 130 ? 15.10983 -17.70684 18.24958 1.000 40.35344 110 TYR D C 1
ATOM 7488 O O . TYR D 1 130 ? 14.83671 -18.83216 18.67599 1.000 35.85913 110 TYR D O 1
ATOM 7497 N N . ASP D 1 131 ? 15.29158 -17.45341 16.95887 1.000 36.84587 111 ASP D N 1
ATOM 7498 C CA . ASP D 1 131 ? 15.46717 -18.53290 16.00201 1.000 35.71207 111 ASP D CA 1
ATOM 7499 C C . ASP D 1 131 ? 16.75670 -19.28868 16.33960 1.000 38.71157 111 ASP D C 1
ATOM 7500 O O . ASP D 1 131 ? 17.71537 -18.70534 16.85103 1.000 33.48608 111 ASP D O 1
ATOM 7505 N N . LYS D 1 132 ? 16.78259 -20.58811 16.06750 1.000 40.25009 112 LYS D N 1
ATOM 7506 C CA . LYS D 1 132 ? 17.92630 -21.40576 16.46876 1.000 40.20754 112 LYS D CA 1
ATOM 7507 C C . LYS D 1 132 ? 19.19150 -21.02663 15.68043 1.000 40.73924 112 LYS D C 1
ATOM 7508 O O . LYS D 1 132 ? 20.30075 -21.14739 16.19724 1.000 39.04762 112 LYS D O 1
ATOM 7514 N N . LYS D 1 133 ? 19.02326 -20.54188 14.44639 1.000 38.74528 113 LYS D N 1
ATOM 7515 C CA . LYS D 1 133 ? 20.15667 -20.07644 13.64923 1.000 41.72214 113 LYS D CA 1
ATOM 7516 C C . LYS D 1 133 ? 20.85922 -18.91668 14.36019 1.000 40.10661 113 LYS D C 1
ATOM 7517 O O . LYS D 1 133 ? 22.08488 -18.90168 14.47234 1.000 35.86439 113 LYS D O 1
ATOM 7523 N N . THR D 1 134 ? 20.08079 -17.94829 14.84151 1.000 35.57204 114 THR D N 1
ATOM 7524 C CA . THR D 1 134 ? 20.64749 -16.79801 15.54931 1.000 39.97094 114 THR D CA 1
ATOM 7525 C C . THR D 1 134 ? 21.26532 -17.16635 16.90192 1.000 35.42303 114 THR D C 1
ATOM 7526 O O . THR D 1 134 ? 22.32170 -16.65076 17.27723 1.000 41.41867 114 THR D O 1
ATOM 7530 N N . MET D 1 135 ? 20.59852 -18.04097 17.64081 1.000 33.80615 115 MET D N 1
ATOM 7531 C CA . MET D 1 135 ? 21.11419 -18.44873 18.93824 1.000 36.47039 115 MET D CA 1
ATOM 7532 C C . MET D 1 135 ? 22.39447 -19.25761 18.73972 1.000 36.79966 115 MET D C 1
ATOM 7533 O O . MET D 1 135 ? 23.29639 -19.21447 19.56821 1.000 34.75083 115 MET D O 1
ATOM 7538 N N . ALA D 1 136 ? 22.48949 -19.96089 17.61564 1.000 34.15621 116 ALA D N 1
ATOM 7539 C CA . ALA D 1 136 ? 23.70837 -20.69086 17.29268 1.000 35.13707 116 ALA D CA 1
ATOM 7540 C C . ALA D 1 136 ? 24.85651 -19.72902 17.01908 1.000 43.28051 116 ALA D C 1
ATOM 7541 O O . ALA D 1 136 ? 25.99826 -19.98744 17.40539 1.000 44.51337 116 ALA D O 1
ATOM 7543 N N . ALA D 1 137 ? 24.54922 -18.61416 16.36326 1.000 36.88242 117 ALA D N 1
ATOM 7544 C CA . ALA D 1 137 ? 25.56010 -17.60391 16.06285 1.000 44.05454 117 ALA D CA 1
ATOM 7545 C C . ALA D 1 137 ? 26.08460 -16.95044 17.33658 1.000 42.64819 117 ALA D C 1
ATOM 7546 O O . ALA D 1 137 ? 27.25909 -16.58839 17.40789 1.000 43.77429 117 ALA D O 1
ATOM 7548 N N . ASP D 1 138 ? 25.20738 -16.78288 18.32738 1.000 39.98071 118 ASP D N 1
ATOM 7549 C CA . ASP D 1 138 ? 25.61499 -16.30486 19.64920 1.000 37.67479 118 ASP D CA 1
ATOM 7550 C C . ASP D 1 138 ? 26.72106 -17.19285 20.20688 1.000 44.46077 118 ASP D C 1
ATOM 7551 O O . ASP D 1 138 ? 27.75184 -16.70793 20.67517 1.000 37.80932 118 ASP D O 1
ATOM 7556 N N . LEU D 1 139 ? 26.47118 -18.50016 20.18376 1.000 41.53783 119 LEU D N 1
ATOM 7557 C CA . LEU D 1 139 ? 27.38530 -19.48011 20.75805 1.000 40.37466 119 LEU D CA 1
ATOM 7558 C C . LEU D 1 139 ? 28.68566 -19.57455 19.96998 1.000 44.56243 119 LEU D C 1
ATOM 7559 O O . LEU D 1 139 ? 29.75522 -19.79891 20.54550 1.000 43.31918 119 LEU D O 1
ATOM 7564 N N . HIS D 1 140 ? 28.58481 -19.39595 18.65736 1.000 39.74242 120 HIS D N 1
ATOM 7565 C CA . HIS D 1 140 ? 29.74886 -19.38852 17.76876 1.000 48.14263 120 HIS D CA 1
ATOM 7566 C C . HIS D 1 140 ? 30.66255 -18.21994 18.11996 1.000 49.83282 120 HIS D C 1
ATOM 7567 O O . HIS D 1 140 ? 31.87380 -18.38481 18.26667 1.000 50.05493 120 HIS D O 1
ATOM 7574 N N . ALA D 1 141 ? 30.06224 -17.04185 18.25548 1.000 50.42297 121 ALA D N 1
ATOM 7575 C CA . ALA D 1 141 ? 30.76762 -15.84673 18.69911 1.000 50.22909 121 ALA D CA 1
ATOM 7576 C C . ALA D 1 141 ? 31.37814 -16.03892 20.09146 1.000 48.26059 121 ALA D C 1
ATOM 7577 O O . ALA D 1 141 ? 32.50005 -15.60499 20.35678 1.000 45.48756 121 ALA D O 1
ATOM 7579 N N . LEU D 1 142 ? 30.62832 -16.68044 20.98149 1.000 47.91254 122 LEU D N 1
ATOM 7580 C CA . LEU D 1 142 ? 31.10377 -16.94284 22.33590 1.000 46.43809 122 LEU D CA 1
ATOM 7581 C C . LEU D 1 142 ? 32.39360 -17.75085 22.37049 1.000 46.48772 122 LEU D C 1
ATOM 7582 O O . LEU D 1 142 ? 33.37646 -17.32267 22.97017 1.000 51.25258 122 LEU D O 1
ATOM 7587 N N . VAL D 1 143 ? 32.38850 -18.92123 21.73651 1.000 49.21515 123 VAL D N 1
ATOM 7588 C CA . VAL D 1 143 ? 33.54678 -19.81094 21.79911 1.000 52.20179 123 VAL D CA 1
ATOM 7589 C C . VAL D 1 143 ? 34.73309 -19.26766 21.00085 1.000 52.26081 123 VAL D C 1
ATOM 7590 O O . VAL D 1 143 ? 35.88356 -19.46813 21.38724 1.000 53.59486 123 VAL D O 1
ATOM 7594 N N . ARG D 1 144 ? 34.45764 -18.57579 19.89919 1.000 52.19408 124 ARG D N 1
ATOM 7595 C CA . ARG D 1 144 ? 35.51805 -17.91707 19.13421 1.000 53.33724 124 ARG D CA 1
ATOM 7596 C C . ARG D 1 144 ? 36.14200 -16.80722 19.97669 1.000 59.62454 124 ARG D C 1
ATOM 7597 O O . ARG D 1 144 ? 37.35687 -16.60958 19.96847 1.000 57.07318 124 ARG D O 1
ATOM 7605 N N . GLY D 1 145 ? 35.29550 -16.08280 20.70266 1.000 58.54870 125 GLY D N 1
ATOM 7606 C CA . GLY D 1 145 ? 35.75670 -15.03765 21.59487 1.000 52.33885 125 GLY D CA 1
ATOM 7607 C C . GLY D 1 145 ? 36.64720 -15.58207 22.69323 1.000 53.51020 125 GLY D C 1
ATOM 7608 O O . GLY D 1 145 ? 37.55721 -14.89841 23.16332 1.000 59.87623 125 GLY D O 1
ATOM 7609 N N . LEU D 1 146 ? 36.38814 -16.82198 23.10008 1.000 54.29133 126 LEU D N 1
ATOM 7610 C CA . LEU D 1 146 ? 37.18426 -17.47740 24.13156 1.000 55.06279 126 LEU D CA 1
ATOM 7611 C C . LEU D 1 146 ? 38.42250 -18.16669 23.55921 1.000 58.27233 126 LEU D C 1
ATOM 7612 O O . LEU D 1 146 ? 39.13728 -18.87003 24.27364 1.000 61.97403 126 LEU D O 1
ATOM 7617 N N . GLY D 1 147 ? 38.66743 -17.96440 22.26976 1.000 57.42122 127 GLY D N 1
ATOM 7618 C CA . GLY D 1 147 ? 39.89263 -18.42919 21.64549 1.000 58.74182 127 GLY D CA 1
ATOM 7619 C C . GLY D 1 147 ? 39.86920 -19.84502 21.10144 1.000 60.84179 127 GLY D C 1
ATOM 7620 O O . GLY D 1 147 ? 40.91956 -20.42663 20.84739 1.000 67.43997 127 GLY D O 1
ATOM 7621 N N . HIS D 1 148 ? 38.68041 -20.40883 20.92201 1.000 58.50886 128 HIS D N 1
ATOM 7622 C CA . HIS D 1 148 ? 38.56448 -21.74448 20.34245 1.000 57.22934 128 HIS D CA 1
ATOM 7623 C C . HIS D 1 148 ? 38.17068 -21.67927 18.86809 1.000 56.95766 128 HIS D C 1
ATOM 7624 O O . HIS D 1 148 ? 37.19513 -21.02106 18.50764 1.000 60.20260 128 HIS D O 1
ATOM 7631 N N . ARG D 1 149 ? 38.93538 -22.36100 18.02103 1.000 54.42940 129 ARG D N 1
ATOM 7632 C CA . ARG D 1 149 ? 38.63156 -22.41488 16.59613 1.000 52.52138 129 ARG D CA 1
ATOM 7633 C C . ARG D 1 149 ? 37.49146 -23.38738 16.32012 1.000 54.01578 129 ARG D C 1
ATOM 7634 O O . ARG D 1 149 ? 36.59332 -23.09107 15.52716 1.000 52.69779 129 ARG D O 1
ATOM 7636 N N . GLN D 1 150 ? 37.53173 -24.55356 16.96247 1.000 49.20814 130 GLN D N 1
ATOM 7637 C CA . GLN D 1 150 ? 36.41575 -25.48362 16.85170 1.000 50.14325 130 GLN D CA 1
ATOM 7638 C C . GLN D 1 150 ? 36.14569 -26.14758 18.19642 1.000 49.32104 130 GLN D C 1
ATOM 7639 O O . GLN D 1 150 ? 37.04417 -26.30161 19.02816 1.000 49.57285 130 GLN D O 1
ATOM 7645 N N . VAL D 1 151 ? 34.89088 -26.51488 18.41305 1.000 45.17973 131 VAL D N 1
ATOM 7646 C CA . VAL D 1 151 ? 34.49305 -27.11165 19.67093 1.000 46.83530 131 VAL D CA 1
ATOM 7647 C C . VAL D 1 151 ? 33.67781 -28.36568 19.44091 1.000 47.67516 131 VAL D C 1
ATOM 7648 O O . VAL D 1 151 ? 33.06243 -28.53309 18.38389 1.000 41.69131 131 VAL D O 1
ATOM 7652 N N . ASN D 1 152 ? 33.69197 -29.24934 20.43179 1.000 41.17268 132 ASN D N 1
ATOM 7653 C CA . ASN D 1 152 ? 32.68987 -30.29559 20.51815 1.000 42.56951 132 ASN D CA 1
ATOM 7654 C C . ASN D 1 152 ? 31.40544 -29.66500 21.02352 1.000 39.41265 132 ASN D C 1
ATOM 7655 O O . ASN D 1 152 ? 31.44977 -28.77215 21.86505 1.000 42.69051 132 ASN D O 1
ATOM 7660 N N . VAL D 1 153 ? 30.26638 -30.12571 20.51825 1.000 38.58912 133 VAL D N 1
ATOM 7661 C CA . VAL D 1 153 ? 28.98746 -29.53183 20.88685 1.000 38.55622 133 VAL D CA 1
ATOM 7662 C C . VAL D 1 153 ? 27.96404 -30.59544 21.23511 1.000 37.41027 133 VAL D C 1
ATOM 7663 O O . VAL D 1 153 ? 27.75225 -31.53782 20.47576 1.000 39.62986 133 VAL D O 1
ATOM 7667 N N . ALA D 1 154 ? 27.31383 -30.42864 22.37938 1.000 34.05070 134 ALA D N 1
ATOM 7668 C CA . ALA D 1 154 ? 26.21862 -31.30507 22.75869 1.000 32.93831 134 ALA D CA 1
ATOM 7669 C C . ALA D 1 154 ? 25.04842 -30.45674 23.21805 1.000 35.35217 134 ALA D C 1
ATOM 7670 O O . ALA D 1 154 ? 25.22676 -29.52427 23.99803 1.000 34.23196 134 ALA D O 1
ATOM 7672 N N . GLY D 1 155 ? 23.85096 -30.78667 22.74917 1.000 31.09230 135 GLY D N 1
ATOM 7673 C CA . GLY D 1 155 ? 22.67697 -30.01354 23.09988 1.000 30.87466 135 GLY D CA 1
ATOM 7674 C C . GLY D 1 155 ? 21.46230 -30.85680 23.44106 1.000 32.96954 135 GLY D C 1
ATOM 7675 O O . GLY D 1 155 ? 21.30279 -31.96534 22.93201 1.000 33.46542 135 GLY D O 1
ATOM 7676 N N . HIS D 1 156 ? 20.60394 -30.31561 24.29875 1.000 29.14886 136 HIS D N 1
ATOM 7677 C CA . HIS D 1 156 ? 19.38493 -30.99596 24.71967 1.000 27.44591 136 HIS D CA 1
ATOM 7678 C C . HIS D 1 156 ? 18.14903 -30.09915 24.56157 1.000 28.00151 136 HIS D C 1
ATOM 7679 O O . HIS D 1 156 ? 18.20208 -28.90844 24.86875 1.000 29.05547 136 HIS D O 1
ATOM 7686 N N . ASP D 1 157 ? 17.04529 -30.67626 24.09452 1.000 28.04414 137 ASP D N 1
ATOM 7687 C CA . ASP D 1 157 ? 15.76832 -29.95866 24.00815 1.000 27.69746 137 ASP D CA 1
ATOM 7688 C C . ASP D 1 157 ? 15.93325 -28.78782 23.04185 1.000 26.81795 137 ASP D C 1
ATOM 7689 O O . ASP D 1 157 ? 16.49045 -28.96156 21.96231 1.000 26.46260 137 ASP D O 1
ATOM 7694 N N . ILE D 1 158 ? 15.46940 -27.59686 23.41438 1.000 26.58069 138 ILE D N 1
ATOM 7695 C CA . ILE D 1 158 ? 15.72055 -26.42026 22.57437 1.000 27.83535 138 ILE D CA 1
ATOM 7696 C C . ILE D 1 158 ? 17.21622 -26.29008 22.27145 1.000 32.34487 138 ILE D C 1
ATOM 7697 O O . ILE D 1 158 ? 17.60676 -25.87182 21.18925 1.000 32.39127 138 ILE D O 1
ATOM 7702 N N . GLY D 1 159 ? 18.05103 -26.66257 23.23972 1.000 28.01170 139 GLY D N 1
ATOM 7703 C CA . GLY D 1 159 ? 19.49039 -26.59993 23.06640 1.000 30.06765 139 GLY D CA 1
ATOM 7704 C C . GLY D 1 159 ? 20.01022 -27.57142 22.01830 1.000 28.92177 139 GLY D C 1
ATOM 7705 O O . GLY D 1 159 ? 21.05597 -27.34429 21.40826 1.000 30.31070 139 GLY D O 1
ATOM 7706 N N . SER D 1 160 ? 19.28624 -28.66455 21.81756 1.000 28.32500 140 SER D N 1
ATOM 7707 C CA . SER D 1 160 ? 19.64979 -29.61576 20.76959 1.000 29.05773 140 SER D CA 1
ATOM 7708 C C . SER D 1 160 ? 19.42870 -29.01733 19.38238 1.000 29.63507 140 SER D C 1
ATOM 7709 O O . SER D 1 160 ? 20.22296 -29.23710 18.45693 1.000 30.69085 140 SER D O 1
ATOM 7712 N N . MET D 1 161 ? 18.33006 -28.28018 19.23321 1.000 29.14943 141 MET D N 1
ATOM 7713 C CA . MET D 1 161 ? 18.03922 -27.56645 17.99502 1.000 30.53276 141 MET D CA 1
ATOM 7714 C C . MET D 1 161 ? 19.15591 -26.58995 17.67954 1.000 35.25411 141 MET D C 1
ATOM 7715 O O . MET D 1 161 ? 19.60223 -26.48966 16.54026 1.000 31.64805 141 MET D O 1
ATOM 7720 N N . VAL D 1 162 ? 19.60492 -25.87537 18.70543 1.000 30.98148 142 VAL D N 1
ATOM 7721 C CA . VAL D 1 162 ? 20.68690 -24.91074 18.57355 1.000 31.32431 142 VAL D CA 1
ATOM 7722 C C . VAL D 1 162 ? 21.98500 -25.61842 18.22245 1.000 34.71005 142 VAL D C 1
ATOM 7723 O O . VAL D 1 162 ? 22.76315 -25.13109 17.40848 1.000 35.30929 142 VAL D O 1
ATOM 7727 N N . ALA D 1 163 ? 22.21643 -26.77595 18.83804 1.000 32.46692 143 ALA D N 1
ATOM 7728 C CA . ALA D 1 163 ? 23.42700 -27.54218 18.56908 1.000 33.15627 143 ALA D CA 1
ATOM 7729 C C . ALA D 1 163 ? 23.47214 -27.94626 17.10046 1.000 34.00461 143 ALA D C 1
ATOM 7730 O O . ALA D 1 163 ? 24.51336 -27.82772 16.44834 1.000 35.24685 143 ALA D O 1
ATOM 7732 N N . PHE D 1 164 ? 22.32867 -28.39649 16.58653 1.000 35.41656 144 PHE D N 1
ATOM 7733 C CA . PHE D 1 164 ? 22.20522 -28.77834 15.18416 1.000 34.08666 144 PHE D CA 1
ATOM 7734 C C . PHE D 1 164 ? 22.41586 -27.57009 14.26083 1.000 36.42494 144 PHE D C 1
ATOM 7735 O O . PHE D 1 164 ? 23.14893 -27.65832 13.27286 1.000 39.71183 144 PHE D O 1
ATOM 7743 N N . ALA D 1 165 ? 21.78686 -26.44172 14.58812 1.000 35.64581 145 ALA D N 1
ATOM 7744 C CA . ALA D 1 165 ? 21.95908 -25.21987 13.80086 1.000 36.83500 145 ALA D CA 1
ATOM 7745 C C . ALA D 1 165 ? 23.41007 -24.74203 13.82702 1.000 39.65368 145 ALA D C 1
ATOM 7746 O O . ALA D 1 165 ? 23.90915 -24.17837 12.84975 1.000 37.45681 145 ALA D O 1
ATOM 7748 N N . PHE D 1 166 ? 24.08366 -24.97637 14.95111 1.000 40.96981 146 PHE D N 1
ATOM 7749 C CA . PHE D 1 166 ? 25.49637 -24.63498 15.10201 1.000 38.12402 146 PHE D CA 1
ATOM 7750 C C . PHE D 1 166 ? 26.32965 -25.40718 14.07925 1.000 38.48040 146 PHE D C 1
ATOM 7751 O O . PHE D 1 166 ? 27.17138 -24.83432 13.37498 1.000 44.11812 146 PHE D O 1
ATOM 7759 N N . ALA D 1 167 ? 26.08816 -26.71317 14.00163 1.000 39.07940 147 ALA D N 1
ATOM 7760 C CA . ALA D 1 167 ? 26.81507 -27.57877 13.08039 1.000 41.19940 147 ALA D CA 1
ATOM 7761 C C . ALA D 1 167 ? 26.49131 -27.24653 11.62802 1.000 44.31778 147 ALA D C 1
ATOM 7762 O O . ALA D 1 167 ? 27.36624 -27.31317 10.75902 1.000 44.50776 147 ALA D O 1
ATOM 7764 N N . ALA D 1 168 ? 25.23788 -26.88133 11.36999 1.000 41.91106 148 ALA D N 1
ATOM 7765 C CA . ALA D 1 168 ? 24.79556 -26.60242 10.00673 1.000 44.09277 148 ALA D CA 1
ATOM 7766 C C . ALA D 1 168 ? 25.31817 -25.25913 9.49613 1.000 46.14283 148 ALA D C 1
ATOM 7767 O O . ALA D 1 168 ? 25.66727 -25.12692 8.31319 1.000 47.87625 148 ALA D O 1
ATOM 7769 N N . ASN D 1 169 ? 25.39893 -24.26842 10.38148 1.000 41.78639 149 ASN D N 1
ATOM 7770 C CA . ASN D 1 169 ? 25.83196 -22.93415 9.96773 1.000 46.14974 149 ASN D CA 1
ATOM 7771 C C . ASN D 1 169 ? 27.32491 -22.68495 10.16311 1.000 46.00323 149 ASN D C 1
ATOM 7772 O O . ASN D 1 169 ? 27.91479 -21.82909 9.49848 1.000 49.52987 149 ASN D O 1
ATOM 7777 N N . HIS D 1 170 ? 27.93960 -23.43997 11.06351 1.000 43.62866 150 HIS D N 1
ATOM 7778 C CA . HIS D 1 170 ? 29.34959 -23.23916 11.37746 1.000 46.83295 150 HIS D CA 1
ATOM 7779 C C . HIS D 1 170 ? 30.11851 -24.55822 11.40760 1.000 50.22197 150 HIS D C 1
ATOM 7780 O O . HIS D 1 170 ? 30.71164 -24.90757 12.42932 1.000 47.64197 150 HIS D O 1
ATOM 7787 N N . PRO D 1 171 ? 30.11785 -25.29243 10.28203 1.000 51.44198 151 PRO D N 1
ATOM 7788 C CA . PRO D 1 171 ? 30.75002 -26.61947 10.24668 1.000 48.40398 151 PRO D CA 1
ATOM 7789 C C . PRO D 1 171 ? 32.24161 -26.59349 10.57811 1.000 50.69209 151 PRO D C 1
ATOM 7790 O O . PRO D 1 171 ? 32.72902 -27.50260 11.24655 1.000 49.34436 151 PRO D O 1
ATOM 7794 N N . GLU D 1 172 ? 32.94272 -25.55166 10.14228 1.000 50.74006 152 GLU D N 1
ATOM 7795 C CA . GLU D 1 172 ? 34.38010 -25.43345 10.36946 1.000 48.90644 152 GLU D CA 1
ATOM 7796 C C . GLU D 1 172 ? 34.69955 -25.25877 11.85677 1.000 52.23553 152 GLU D C 1
ATOM 7797 O O . GLU D 1 172 ? 35.81156 -25.54065 12.30210 1.000 53.06078 152 GLU D O 1
ATOM 7803 N N . ALA D 1 173 ? 33.71690 -24.80472 12.62681 1.000 52.04165 153 ALA D N 1
ATOM 7804 C CA . ALA D 1 173 ? 33.90214 -24.61337 14.05983 1.000 50.56741 153 ALA D CA 1
ATOM 7805 C C . ALA D 1 173 ? 33.34171 -25.79747 14.84426 1.000 50.41381 153 ALA D C 1
ATOM 7806 O O . ALA D 1 173 ? 33.34521 -25.79380 16.07444 1.000 49.34081 153 ALA D O 1
ATOM 7808 N N . THR D 1 174 ? 32.86354 -26.81118 14.12821 1.000 52.49552 154 THR D N 1
ATOM 7809 C CA . THR D 1 174 ? 32.21597 -27.95822 14.75954 1.000 50.53949 154 THR D CA 1
ATOM 7810 C C . THR D 1 174 ? 33.05673 -29.22539 14.58326 1.000 50.75224 154 THR D C 1
ATOM 7811 O O . THR D 1 174 ? 33.15991 -29.76185 13.48081 1.000 51.12345 154 THR D O 1
ATOM 7815 N N . ARG D 1 175 ? 33.67832 -29.68403 15.66595 1.000 46.78217 155 ARG D N 1
ATOM 7816 C CA . ARG D 1 175 ? 34.47969 -30.90608 15.62162 1.000 47.11336 155 ARG D CA 1
ATOM 7817 C C . ARG D 1 175 ? 33.57376 -32.13435 15.49060 1.000 49.87418 155 ARG D C 1
ATOM 7818 O O . ARG D 1 175 ? 33.74497 -32.96575 14.59232 1.000 46.04431 155 ARG D O 1
ATOM 7826 N N . LYS D 1 176 ? 32.62235 -32.24090 16.41504 1.000 46.31671 156 LYS D N 1
ATOM 7827 C CA . LYS D 1 176 ? 31.59334 -33.27412 16.40556 1.000 44.93577 156 LYS D CA 1
ATOM 7828 C C . LYS D 1 176 ? 30.36317 -32.69487 17.09629 1.000 42.83653 156 LYS D C 1
ATOM 7829 O O . LYS D 1 176 ? 30.49029 -31.78196 17.91340 1.000 39.49100 156 LYS D O 1
ATOM 7835 N N . VAL D 1 177 ? 29.18716 -33.23981 16.80914 1.000 39.06683 157 VAL D N 1
ATOM 7836 C CA . VAL D 1 177 ? 27.97218 -32.74336 17.45348 1.000 39.67929 157 VAL D CA 1
ATOM 7837 C C . VAL D 1 177 ? 27.08049 -33.86562 17.98222 1.000 40.10030 157 VAL D C 1
ATOM 7838 O O . VAL D 1 177 ? 26.88008 -34.88202 17.32115 1.000 37.32185 157 VAL D O 1
ATOM 7842 N N . ALA D 1 178 ? 26.53866 -33.65348 19.17676 1.000 35.30524 158 ALA D N 1
ATOM 7843 C CA . ALA D 1 178 ? 25.63094 -34.60499 19.81378 1.000 36.09589 158 ALA D CA 1
ATOM 7844 C C . ALA D 1 178 ? 24.27457 -33.97702 20.08158 1.000 36.31110 158 ALA D C 1
ATOM 7845 O O . ALA D 1 178 ? 24.18248 -32.92493 20.71784 1.000 37.79635 158 ALA D O 1
ATOM 7847 N N . LEU D 1 179 ? 23.22109 -34.64899 19.63342 1.000 32.56834 159 LEU D N 1
ATOM 7848 C CA . LEU D 1 179 ? 21.86968 -34.15679 19.81690 1.000 35.56875 159 LEU D CA 1
ATOM 7849 C C . LEU D 1 179 ? 21.16884 -35.03976 20.84382 1.000 35.97478 159 LEU D C 1
ATOM 7850 O O . LEU D 1 179 ? 21.05877 -36.25459 20.65698 1.000 35.06314 159 LEU D O 1
ATOM 7855 N N . LEU D 1 180 ? 20.72041 -34.43452 21.94159 1.000 29.33173 160 LEU D N 1
ATOM 7856 C CA . LEU D 1 180 ? 20.07286 -35.20013 22.99095 1.000 29.07466 160 LEU D CA 1
ATOM 7857 C C . LEU D 1 180 ? 18.55535 -35.08060 22.90487 1.000 34.20803 160 LEU D C 1
ATOM 7858 O O . LEU D 1 180 ? 17.98021 -34.04022 23.23573 1.000 31.73388 160 LEU D O 1
ATOM 7863 N N . ASP D 1 181 ? 17.93351 -36.17172 22.45817 1.000 29.69397 161 ASP D N 1
ATOM 7864 C CA . ASP D 1 181 ? 16.48484 -36.35048 22.37451 1.000 33.30897 161 ASP D CA 1
ATOM 7865 C C . ASP D 1 181 ? 15.74986 -35.57875 21.27847 1.000 38.27612 161 ASP D C 1
ATOM 7866 O O . ASP D 1 181 ? 14.85475 -36.13432 20.63753 1.000 41.09294 161 ASP D O 1
ATOM 7871 N N . THR D 1 182 ? 16.12210 -34.32370 21.05181 1.000 30.89332 162 THR D N 1
ATOM 7872 C CA . THR D 1 182 ? 15.27703 -33.42312 20.26046 1.000 31.37784 162 THR D CA 1
ATOM 7873 C C . THR D 1 182 ? 15.86896 -33.10383 18.88776 1.000 32.87998 162 THR D C 1
ATOM 7874 O O . THR D 1 182 ? 16.96750 -32.55908 18.80392 1.000 33.04243 162 THR D O 1
ATOM 7878 N N . PRO D 1 183 ? 15.15651 -33.46653 17.80196 1.000 35.06959 163 PRO D N 1
ATOM 7879 C CA . PRO D 1 183 ? 15.61377 -33.10828 16.45536 1.000 38.28961 163 PRO D CA 1
ATOM 7880 C C . PRO D 1 183 ? 15.28694 -31.65694 16.10579 1.000 33.71958 163 PRO D C 1
ATOM 7881 O O . PRO D 1 183 ? 14.45437 -31.05412 16.77058 1.000 32.90548 163 PRO D O 1
ATOM 7885 N N . HIS D 1 184 ? 15.94334 -31.10338 15.08785 1.000 30.60175 164 HIS D N 1
ATOM 7886 C CA . HIS D 1 184 ? 15.64123 -29.74242 14.64599 1.000 31.85005 164 HIS D CA 1
ATOM 7887 C C . HIS D 1 184 ? 14.24091 -29.70633 14.02461 1.000 33.81421 164 HIS D C 1
ATOM 7888 O O . HIS D 1 184 ? 13.83524 -30.67166 13.38127 1.000 33.52739 164 HIS D O 1
ATOM 7895 N N . PRO D 1 185 ? 13.48254 -28.61473 14.24692 1.000 31.26988 165 PRO D N 1
ATOM 7896 C CA . PRO D 1 185 ? 12.15541 -28.48713 13.62832 1.000 34.92040 165 PRO D CA 1
ATOM 7897 C C . PRO D 1 185 ? 12.20555 -28.64207 12.11709 1.000 37.59786 165 PRO D C 1
ATOM 7898 O O . PRO D 1 185 ? 13.16523 -28.19535 11.48200 1.000 34.17780 165 PRO D O 1
ATOM 7902 N N . ASP D 1 186 ? 11.19944 -29.30403 11.55755 1.000 33.08767 166 ASP D N 1
ATOM 7903 C CA . ASP D 1 186 ? 11.04541 -29.39018 10.10866 1.000 34.91194 166 ASP D CA 1
ATOM 7904 C C . ASP D 1 186 ? 9.55345 -29.48315 9.79832 1.000 33.90128 166 ASP D C 1
ATOM 7905 O O . ASP D 1 186 ? 8.73820 -29.20329 10.66920 1.000 31.50847 166 ASP D O 1
ATOM 7910 N N . GLN D 1 187 ? 9.18829 -29.89294 8.58641 1.000 36.03455 167 GLN D N 1
ATOM 7911 C CA . GLN D 1 187 ? 7.77279 -29.92726 8.20337 1.000 32.11056 167 GLN D CA 1
ATOM 7912 C C . GLN D 1 187 ? 6.92059 -30.82447 9.10100 1.000 34.34407 167 GLN D C 1
ATOM 7913 O O . GLN D 1 187 ? 5.71413 -30.62352 9.22540 1.000 37.30762 167 GLN D O 1
ATOM 7919 N N . SER D 1 188 ? 7.54983 -31.79343 9.75353 1.000 40.46377 168 SER D N 1
ATOM 7920 C CA . SER D 1 188 ? 6.82175 -32.71905 10.61137 1.000 34.60354 168 SER D CA 1
ATOM 7921 C C . SER D 1 188 ? 6.19534 -32.00094 11.81727 1.000 32.08119 168 SER D C 1
ATOM 7922 O O . SER D 1 188 ? 5.25136 -32.51548 12.43461 1.000 32.31744 168 SER D O 1
ATOM 7925 N N . GLU D 1 189 ? 6.69209 -30.81040 12.15437 1.000 34.64676 169 GLU D N 1
ATOM 7926 C CA . GLU D 1 189 ? 6.09289 -30.05470 13.26424 1.000 28.60903 169 GLU D CA 1
ATOM 7927 C C . GLU D 1 189 ? 4.64334 -29.72180 12.96230 1.000 30.28033 169 GLU D C 1
ATOM 7928 O O . GLU D 1 189 ? 3.83534 -29.58385 13.87271 1.000 35.62670 169 GLU D O 1
ATOM 7934 N N . TYR D 1 190 ? 4.32089 -29.56991 11.67908 1.000 35.10641 170 TYR D N 1
ATOM 7935 C CA . TYR D 1 190 ? 2.96496 -29.20013 11.29040 1.000 32.32923 170 TYR D CA 1
ATOM 7936 C C . TYR D 1 190 ? 2.01532 -30.38659 11.38560 1.000 37.54610 170 TYR D C 1
ATOM 7937 O O . TYR D 1 190 ? 0.81082 -30.24598 11.19824 1.000 37.39065 170 TYR D O 1
ATOM 7946 N N . GLU D 1 191 ? 2.55277 -31.54715 11.73652 1.000 39.43261 171 GLU D N 1
ATOM 7947 C CA . GLU D 1 191 ? 1.71351 -32.71958 11.88578 1.000 34.18018 171 GLU D CA 1
ATOM 7948 C C . GLU D 1 191 ? 1.42470 -33.01504 13.35650 1.000 27.53906 171 GLU D C 1
ATOM 7949 O O . GLU D 1 191 ? 0.64166 -33.91793 13.65403 1.000 29.65432 171 GLU D O 1
ATOM 7955 N N . MET D 1 192 ? 2.01320 -32.24993 14.27969 1.000 30.05586 172 MET D N 1
ATOM 7956 C CA . MET D 1 192 ? 1.70989 -32.45920 15.69977 1.000 29.49414 172 MET D CA 1
ATOM 7957 C C . MET D 1 192 ? 0.21828 -32.30219 15.93249 1.000 30.17836 172 MET D C 1
ATOM 7958 O O . MET D 1 192 ? -0.40116 -31.35941 15.43236 1.000 28.58679 172 MET D O 1
ATOM 7963 N N . ARG D 1 193 ? -0.34475 -33.22769 16.70185 1.000 25.96135 173 ARG D N 1
ATOM 7964 C CA . ARG D 1 193 ? -1.77737 -33.22630 16.97503 1.000 30.52929 173 ARG D CA 1
ATOM 7965 C C . ARG D 1 193 ? -2.11049 -32.64304 18.33981 1.000 28.60070 173 ARG D C 1
ATOM 7966 O O . ARG D 1 193 ? -1.34460 -32.79130 19.28784 1.000 29.88663 173 ARG D O 1
ATOM 7974 N N . ILE D 1 194 ? -3.25807 -31.96948 18.41015 1.000 22.98662 174 ILE D N 1
ATOM 7975 C CA . ILE D 1 194 ? -3.77291 -31.35515 19.63364 1.000 25.20711 174 ILE D CA 1
ATOM 7976 C C . ILE D 1 194 ? -4.22260 -32.42451 20.63191 1.000 29.74006 174 ILE D C 1
ATOM 7977 O O . ILE D 1 194 ? -3.97814 -32.29279 21.83780 1.000 34.26068 174 ILE D O 1
ATOM 7982 N N . LEU D 1 195 ? -4.92785 -33.44179 20.13650 1.000 22.14176 175 LEU D N 1
ATOM 7983 C CA . LEU D 1 195 ? -5.41867 -34.56398 20.95090 1.000 25.76123 175 LEU D CA 1
ATOM 7984 C C . LEU D 1 195 ? -4.81057 -35.92385 20.59592 1.000 36.20556 175 LEU D C 1
ATOM 7985 O O . LEU D 1 195 ? -4.65146 -36.24941 19.41777 1.000 37.72562 175 LEU D O 1
ATOM 7990 N N . CYS D 1 196 ? -4.50305 -36.71145 21.63260 1.000 38.03514 176 CYS D N 1
ATOM 7991 C CA . CYS D 1 196 ? -4.04857 -38.11296 21.46904 1.000 39.39704 176 CYS D CA 1
ATOM 7992 C C . CYS D 1 196 ? -5.14910 -39.08415 21.91754 1.000 38.95290 176 CYS D C 1
ATOM 7993 O O . CYS D 1 196 ? -5.83010 -38.81880 22.91548 1.000 34.48288 176 CYS D O 1
ATOM 7996 N N . ARG D 1 197 ? -5.33307 -40.19840 21.20532 1.000 36.01575 177 ARG D N 1
ATOM 7997 C CA . ARG D 1 197 ? -6.28381 -41.20435 21.69095 1.000 41.68222 177 ARG D CA 1
ATOM 7998 C C . ARG D 1 197 ? -5.70785 -41.77241 22.97189 1.000 36.98901 177 ARG D C 1
ATOM 7999 O O . ARG D 1 197 ? -4.49485 -41.80482 23.12328 1.000 31.98274 177 ARG D O 1
ATOM 8007 N N . PRO D 1 198 ? -6.55725 -42.17829 23.91983 1.000 39.16134 178 PRO D N 1
ATOM 8008 C CA . PRO D 1 198 ? -6.03476 -42.63411 25.21598 1.000 40.69009 178 PRO D CA 1
ATOM 8009 C C . PRO D 1 198 ? -4.99837 -43.76539 25.07586 1.000 43.60764 178 PRO D C 1
ATOM 8010 O O . PRO D 1 198 ? -5.14785 -44.64497 24.22353 1.000 42.52424 178 PRO D O 1
ATOM 8014 N N . GLY D 1 199 ? -3.93705 -43.70758 25.87481 1.000 45.78126 179 GLY D N 1
ATOM 8015 C CA . GLY D 1 199 ? -2.91362 -44.73819 25.83361 1.000 42.36249 179 GLY D CA 1
ATOM 8016 C C . GLY D 1 199 ? -1.96249 -44.65892 24.65082 1.000 49.71543 179 GLY D C 1
ATOM 8017 O O . GLY D 1 199 ? -1.20990 -45.60014 24.40183 1.000 54.40063 179 GLY D O 1
ATOM 8018 N N . THR D 1 200 ? -1.96501 -43.54441 23.92533 1.000 51.16012 180 THR D N 1
ATOM 8019 C CA . THR D 1 200 ? -1.18377 -43.48193 22.68998 1.000 50.77266 180 THR D CA 1
ATOM 8020 C C . THR D 1 200 ? -0.14033 -42.36304 22.69352 1.000 57.40391 180 THR D C 1
ATOM 8021 O O . THR D 1 200 ? 0.41612 -42.02641 21.64667 1.000 64.50057 180 THR D O 1
ATOM 8025 N N . GLY D 1 201 ? 0.13745 -41.80501 23.86932 1.000 54.53176 181 GLY D N 1
ATOM 8026 C CA . GLY D 1 201 ? 1.20646 -40.82989 24.01281 1.000 52.11099 181 GLY D CA 1
ATOM 8027 C C . GLY D 1 201 ? 0.84455 -39.57997 24.79390 1.000 58.65101 181 GLY D C 1
ATOM 8028 O O . GLY D 1 201 ? -0.30023 -39.39669 25.20989 1.000 63.69465 181 GLY D O 1
ATOM 8029 N N . THR D 1 202 ? 1.83624 -38.71450 24.99127 1.000 56.06896 182 THR D N 1
ATOM 8030 C CA . THR D 1 202 ? 1.64319 -37.47732 25.73555 1.000 49.77054 182 THR D CA 1
ATOM 8031 C C . THR D 1 202 ? 1.31243 -36.31230 24.80506 1.000 46.77817 182 THR D C 1
ATOM 8032 O O . THR D 1 202 ? 1.87019 -36.18010 23.71622 1.000 56.19965 182 THR D O 1
ATOM 8036 N N . THR D 1 203 ? 0.39825 -35.46780 25.25393 1.000 43.23078 183 THR D N 1
ATOM 8037 C CA . THR D 1 203 ? 0.00426 -34.29796 24.49341 1.000 49.87631 183 THR D CA 1
ATOM 8038 C C . THR D 1 203 ? 1.05359 -33.18954 24.60575 1.000 35.99396 183 THR D C 1
ATOM 8039 O O . THR D 1 203 ? 1.38581 -32.76017 25.71339 1.000 38.45849 183 THR D O 1
ATOM 8043 N N . LEU D 1 204 ? 1.53353 -32.69504 23.47048 1.000 31.80812 184 LEU D N 1
ATOM 8044 C CA . LEU D 1 204 ? 2.53803 -31.63570 23.47530 1.000 35.22097 184 LEU D CA 1
ATOM 8045 C C . LEU D 1 204 ? 1.91488 -30.24220 23.67552 1.000 29.39290 184 LEU D C 1
ATOM 8046 O O . LEU D 1 204 ? 2.10754 -29.34762 22.85716 1.000 28.13374 184 LEU D O 1
ATOM 8051 N N . TRP D 1 205 ? 1.18585 -30.06510 24.77045 1.000 25.83804 185 TRP D N 1
ATOM 8052 C CA . TRP D 1 205 ? 0.36828 -28.86415 24.95763 1.000 22.61688 185 TRP D CA 1
ATOM 8053 C C . TRP D 1 205 ? 1.19209 -27.57618 24.90261 1.000 26.28215 185 TRP D C 1
ATOM 8054 O O . TRP D 1 205 ? 0.72157 -26.56407 24.38714 1.000 22.72921 185 TRP D O 1
ATOM 8065 N N . TRP D 1 206 ? 2.42795 -27.62475 25.39447 1.000 26.77639 186 TRP D N 1
ATOM 8066 C CA . TRP D 1 206 ? 3.25814 -26.41449 25.49283 1.000 27.68861 186 TRP D CA 1
ATOM 8067 C C . TRP D 1 206 ? 3.61558 -25.86711 24.11199 1.000 26.68951 186 TRP D C 1
ATOM 8068 O O . TRP D 1 206 ? 3.87076 -24.66904 23.96285 1.000 26.99592 186 TRP D O 1
ATOM 8079 N N . TRP D 1 207 ? 3.63057 -26.73246 23.10164 1.000 23.70289 187 TRP D N 1
ATOM 8080 C CA . TRP D 1 207 ? 3.91658 -26.27084 21.74522 1.000 27.17014 187 TRP D CA 1
ATOM 8081 C C . TRP D 1 207 ? 2.81193 -25.33215 21.26724 1.000 24.62958 187 TRP D C 1
ATOM 8082 O O . TRP D 1 207 ? 3.06084 -24.43738 20.45858 1.000 28.44973 187 TRP D O 1
ATOM 8093 N N . ALA D 1 208 ? 1.58978 -25.55954 21.73583 1.000 25.52505 188 ALA D N 1
ATOM 8094 C CA . ALA D 1 208 ? 0.47696 -24.67930 21.37465 1.000 27.59540 188 ALA D CA 1
ATOM 8095 C C . ALA D 1 208 ? 0.43814 -23.44035 22.27877 1.000 25.72001 188 ALA D C 1
ATOM 8096 O O . ALA D 1 208 ? 0.35642 -22.29329 21.81049 1.000 25.15715 188 ALA D O 1
ATOM 8098 N N . PHE D 1 209 ? 0.52100 -23.68200 23.58007 1.000 27.13288 189 PHE D N 1
ATOM 8099 C CA . PHE D 1 209 ? 0.41254 -22.61557 24.56039 1.000 22.26570 189 PHE D CA 1
ATOM 8100 C C . PHE D 1 209 ? 1.51649 -21.57399 24.39614 1.000 23.58824 189 PHE D C 1
ATOM 8101 O O . PHE D 1 209 ? 1.27460 -20.37038 24.53728 1.000 23.08163 189 PHE D O 1
ATOM 8109 N N . ASN D 1 210 ? 2.72897 -22.02197 24.08705 1.000 20.52456 190 ASN D N 1
ATOM 8110 C CA . ASN D 1 210 ? 3.84427 -21.10245 23.99864 1.000 20.25484 190 ASN D CA 1
ATOM 8111 C C . ASN D 1 210 ? 3.86967 -20.29181 22.70416 1.000 25.52323 190 ASN D C 1
ATOM 8112 O O . ASN D 1 210 ? 4.73555 -19.44699 22.53086 1.000 27.66860 190 ASN D O 1
ATOM 8117 N N . GLN D 1 211 ? 2.92732 -20.55635 21.80286 1.000 23.82960 191 GLN D N 1
ATOM 8118 C CA . GLN D 1 211 ? 2.76986 -19.70389 20.61888 1.000 24.92949 191 GLN D CA 1
ATOM 8119 C C . GLN D 1 211 ? 2.11459 -18.37456 20.99484 1.000 28.10787 191 GLN D C 1
ATOM 8120 O O . GLN D 1 211 ? 2.17993 -17.40647 20.23244 1.000 26.23202 191 GLN D O 1
ATOM 8126 N N . LEU D 1 212 ? 1.46613 -18.33758 22.15479 1.000 27.99474 192 LEU D N 1
ATOM 8127 C CA . LEU D 1 212 ? 0.59477 -17.21583 22.50670 1.000 25.88857 192 LEU D CA 1
ATOM 8128 C C . LEU D 1 212 ? 1.34182 -15.95930 22.94683 1.000 31.03315 192 LEU D C 1
ATOM 8129 O O . LEU D 1 212 ? 2.42024 -16.03351 23.55073 1.000 27.21410 192 LEU D O 1
ATOM 8134 N N . GLN D 1 213 ? 0.75042 -14.80214 22.64380 1.000 26.59550 193 GLN D N 1
ATOM 8135 C CA . GLN D 1 213 ? 1.23565 -13.53352 23.17610 1.000 25.59287 193 GLN D CA 1
ATOM 8136 C C . GLN D 1 213 ? 0.51208 -13.17142 24.47226 1.000 23.40532 193 GLN D C 1
ATOM 8137 O O . GLN D 1 213 ? -0.70947 -13.35625 24.58490 1.000 25.59543 193 GLN D O 1
ATOM 8143 N N . ALA D 1 214 ? 1.28339 -12.64737 25.42363 1.000 26.38308 194 ALA D N 1
ATOM 8144 C CA . ALA D 1 214 ? 0.79945 -12.09263 26.69585 1.000 31.01113 194 ALA D CA 1
ATOM 8145 C C . ALA D 1 214 ? 0.29443 -13.13521 27.68833 1.000 25.16920 194 ALA D C 1
ATOM 8146 O O . ALA D 1 214 ? 0.70586 -13.12094 28.84844 1.000 26.28968 194 ALA D O 1
ATOM 8148 N N . LEU D 1 215 ? -0.60036 -14.02356 27.25258 1.000 21.00374 195 LEU D N 1
ATOM 8149 C CA . LEU D 1 215 ? -1.24678 -14.93375 28.19359 1.000 21.67632 195 LEU D CA 1
ATOM 8150 C C . LEU D 1 215 ? -0.24967 -15.82791 28.92038 1.000 21.66684 195 LEU D C 1
ATOM 8151 O O . LEU D 1 215 ? -0.42755 -16.09096 30.10295 1.000 23.72791 195 LEU D O 1
ATOM 8156 N N . PRO D 1 216 ? 0.80134 -16.29957 28.22434 1.000 24.05598 196 PRO D N 1
ATOM 8157 C CA . PRO D 1 216 ? 1.72363 -17.19753 28.93714 1.000 23.70214 196 PRO D CA 1
ATOM 8158 C C . PRO D 1 216 ? 2.39212 -16.53423 30.13210 1.000 22.53807 196 PRO D C 1
ATOM 8159 O O . PRO D 1 216 ? 2.40150 -17.13209 31.21879 1.000 23.01074 196 PRO D O 1
ATOM 8163 N N . GLU D 1 217 ? 2.92254 -15.32490 29.96358 1.000 26.08564 197 GLU D N 1
ATOM 8164 C CA . GLU D 1 217 ? 3.55357 -14.67024 31.10238 1.000 27.89245 197 GLU D CA 1
ATOM 8165 C C . GLU D 1 217 ? 2.51687 -14.30945 32.16313 1.000 24.78535 197 GLU D C 1
ATOM 8166 O O . GLU D 1 217 ? 2.81821 -14.34053 33.35621 1.000 25.15315 197 GLU D O 1
ATOM 8172 N N . GLN D 1 218 ? 1.29187 -14.00056 31.74205 1.000 22.25881 198 GLN D N 1
ATOM 8173 C CA . GLN D 1 218 ? 0.24447 -13.65553 32.70437 1.000 25.68760 198 GLN D CA 1
ATOM 8174 C C . GLN D 1 218 ? -0.14845 -14.82803 33.60875 1.000 24.94990 198 GLN D C 1
ATOM 8175 O O . GLN D 1 218 ? -0.36110 -14.64535 34.81029 1.000 25.64083 198 GLN D O 1
ATOM 8181 N N . LEU D 1 219 ? -0.20735 -16.03295 33.05295 1.000 23.83205 199 LEU D N 1
ATOM 8182 C CA . LEU D 1 219 ? -0.61708 -17.17770 33.84112 1.000 21.44234 199 LEU D CA 1
ATOM 8183 C C . LEU D 1 219 ? 0.57410 -17.79958 34.57286 1.000 24.11748 199 LEU D C 1
ATOM 8184 O O . LEU D 1 219 ? 0.44006 -18.22840 35.71220 1.000 23.31029 199 LEU D O 1
ATOM 8189 N N . MET D 1 220 ? 1.73887 -17.81703 33.93746 1.000 22.91567 200 MET D N 1
ATOM 8190 C CA . MET D 1 220 ? 2.83650 -18.60687 34.47828 1.000 24.81632 200 MET D CA 1
ATOM 8191 C C . MET D 1 220 ? 3.80204 -17.85703 35.38876 1.000 23.49720 200 MET D C 1
ATOM 8192 O O . MET D 1 220 ? 4.54869 -18.50142 36.13149 1.000 20.62105 200 MET D O 1
ATOM 8197 N N . HIS D 1 221 ? 3.78266 -16.52292 35.36306 1.000 22.04797 201 HIS D N 1
ATOM 8198 C CA . HIS D 1 221 ? 4.76692 -15.76999 36.13460 1.000 21.23867 201 HIS D CA 1
ATOM 8199 C C . HIS D 1 221 ? 4.51753 -16.08800 37.60344 1.000 24.35929 201 HIS D C 1
ATOM 8200 O O . HIS D 1 221 ? 3.36946 -16.17505 38.04991 1.000 26.28517 201 HIS D O 1
ATOM 8207 N N . GLY D 1 222 ? 5.59632 -16.35854 38.32935 1.000 26.46707 202 GLY D N 1
ATOM 8208 C CA . GLY D 1 222 ? 5.48847 -16.74446 39.72662 1.000 28.41577 202 GLY D CA 1
ATOM 8209 C C . GLY D 1 222 ? 4.96083 -18.14671 39.97604 1.000 23.85794 202 GLY D C 1
ATOM 8210 O O . GLY D 1 222 ? 4.86597 -18.58350 41.13392 1.000 26.75878 202 GLY D O 1
ATOM 8211 N N . ARG D 1 223 ? 4.58785 -18.85054 38.90654 1.000 23.34230 203 ARG D N 1
ATOM 8212 C CA . ARG D 1 223 ? 3.95788 -20.16059 39.02472 1.000 21.22554 203 ARG D CA 1
ATOM 8213 C C . ARG D 1 223 ? 4.67205 -21.25068 38.21515 1.000 18.68676 203 ARG D C 1
ATOM 8214 O O . ARG D 1 223 ? 4.11600 -22.34457 37.98648 1.000 21.70917 203 ARG D O 1
ATOM 8222 N N . MET D 1 224 ? 5.90316 -20.96754 37.80653 1.000 19.60250 204 MET D N 1
ATOM 8223 C CA . MET D 1 224 ? 6.63020 -21.91828 36.96940 1.000 21.91324 204 MET D CA 1
ATOM 8224 C C . MET D 1 224 ? 6.94892 -23.24340 37.68988 1.000 19.34087 204 MET D C 1
ATOM 8225 O O . MET D 1 224 ? 7.13651 -24.26385 37.02380 1.000 22.64292 204 MET D O 1
ATOM 8230 N N . ARG D 1 225 ? 7.01234 -23.25348 39.02296 1.000 23.39065 205 ARG D N 1
ATOM 8231 C CA . ARG D 1 225 ? 7.24961 -24.53155 39.70326 1.000 22.15306 205 ARG D CA 1
ATOM 8232 C C . ARG D 1 225 ? 6.14197 -25.54011 39.35813 1.000 21.13508 205 ARG D C 1
ATOM 8233 O O . ARG D 1 225 ? 6.40105 -26.74542 39.26453 1.000 21.04518 205 ARG D O 1
ATOM 8241 N N . HIS D 1 226 ? 4.91836 -25.06375 39.14807 1.000 21.23084 206 HIS D N 1
ATOM 8242 C CA . HIS D 1 226 ? 3.83144 -25.97683 38.78832 1.000 23.07826 206 HIS D CA 1
ATOM 8243 C C . HIS D 1 226 ? 4.03969 -26.57898 37.40286 1.000 21.40570 206 HIS D C 1
ATOM 8244 O O . HIS D 1 226 ? 3.72031 -27.75143 37.16939 1.000 21.24929 206 HIS D O 1
ATOM 8251 N N . VAL D 1 227 ? 4.54348 -25.76114 36.48390 1.000 21.42138 207 VAL D N 1
ATOM 8252 C CA . VAL D 1 227 ? 4.82919 -26.22020 35.12567 1.000 23.05461 207 VAL D CA 1
ATOM 8253 C C . VAL D 1 227 ? 5.92282 -27.27961 35.16446 1.000 23.96277 207 VAL D C 1
ATOM 8254 O O . VAL D 1 227 ? 5.79246 -28.36717 34.58086 1.000 18.76296 207 VAL D O 1
ATOM 8258 N N . ILE D 1 228 ? 6.99900 -26.95485 35.86944 1.000 21.82884 208 ILE D N 1
ATOM 8259 C CA . ILE D 1 228 ? 8.12392 -27.87486 36.03873 1.000 21.50879 208 ILE D CA 1
ATOM 8260 C C . ILE D 1 228 ? 7.66433 -29.19780 36.66988 1.000 23.56217 208 ILE D C 1
ATOM 8261 O O . ILE D 1 228 ? 8.06445 -30.29355 36.22333 1.000 20.20612 208 ILE D O 1
ATOM 8266 N N . ASP D 1 229 ? 6.80989 -29.11230 37.68542 1.000 21.52637 209 ASP D N 1
ATOM 8267 C CA . ASP D 1 229 ? 6.28418 -30.32693 38.31231 1.000 24.34502 209 ASP D CA 1
ATOM 8268 C C . ASP D 1 229 ? 5.43506 -31.16841 37.34375 1.000 24.80442 209 ASP D C 1
ATOM 8269 O O . ASP D 1 229 ? 5.50527 -32.38966 37.36327 1.000 20.73756 209 ASP D O 1
ATOM 8274 N N . TRP D 1 230 ? 4.62336 -30.52426 36.50879 1.000 22.01353 210 TRP D N 1
ATOM 8275 C CA . TRP D 1 230 ? 3.81283 -31.28021 35.55848 1.000 19.12545 210 TRP D CA 1
ATOM 8276 C C . TRP D 1 230 ? 4.72492 -32.02484 34.56798 1.000 21.29248 210 TRP D C 1
ATOM 8277 O O . TRP D 1 230 ? 4.52247 -33.21567 34.27535 1.000 21.89150 210 TRP D O 1
ATOM 8288 N N . LEU D 1 231 ? 5.71675 -31.31026 34.03579 1.000 22.99877 211 LEU D N 1
ATOM 8289 C CA . LEU D 1 231 ? 6.62995 -31.88094 33.05130 1.000 22.35705 211 LEU D CA 1
ATOM 8290 C C . LEU D 1 231 ? 7.33058 -33.10394 33.63399 1.000 27.00073 211 LEU D C 1
ATOM 8291 O O . LEU D 1 231 ? 7.42445 -34.15364 32.99213 1.000 24.86895 211 LEU D O 1
ATOM 8296 N N . TYR D 1 232 ? 7.80877 -32.96815 34.86397 1.000 22.10528 212 TYR D N 1
ATOM 8297 C CA . TYR D 1 232 ? 8.51203 -34.07863 35.49971 1.000 20.08176 212 TYR D CA 1
ATOM 8298 C C . TYR D 1 232 ? 7.57338 -35.22042 35.90500 1.000 22.87878 212 TYR D C 1
ATOM 8299 O O . TYR D 1 232 ? 7.97602 -36.39747 35.88530 1.000 23.52153 212 TYR D O 1
ATOM 8308 N N . ALA D 1 233 ? 6.33946 -34.89268 36.27644 1.000 20.88663 213 ALA D N 1
ATOM 8309 C CA . ALA D 1 233 ? 5.36447 -35.91355 36.63664 1.000 24.59478 213 ALA D CA 1
ATOM 8310 C C . ALA D 1 233 ? 5.07274 -36.79145 35.42994 1.000 26.51397 213 ALA D C 1
ATOM 8311 O O . ALA D 1 233 ? 4.71080 -37.95831 35.57724 1.000 29.17853 213 ALA D O 1
ATOM 8313 N N . ASN D 1 234 ? 5.27079 -36.24387 34.23648 1.000 19.03003 214 ASN D N 1
ATOM 8314 C CA . ASN D 1 234 ? 4.97984 -36.97040 33.01156 1.000 24.40120 214 ASN D CA 1
ATOM 8315 C C . ASN D 1 234 ? 6.22309 -37.43511 32.26495 1.000 29.13878 214 ASN D C 1
ATOM 8316 O O . ASN D 1 234 ? 6.16264 -37.72925 31.07260 1.000 28.72358 214 ASN D O 1
ATOM 8321 N N . SER D 1 235 ? 7.34471 -37.54896 32.97179 1.000 25.04755 215 SER D N 1
ATOM 8322 C CA . SER D 1 235 ? 8.55768 -38.03514 32.34069 1.000 22.36734 215 SER D CA 1
ATOM 8323 C C . SER D 1 235 ? 9.41067 -38.89331 33.26921 1.000 31.06006 215 SER D C 1
ATOM 8324 O O . SER D 1 235 ? 9.72370 -40.03680 32.93622 1.000 27.63071 215 SER D O 1
ATOM 8327 N N . LEU D 1 236 ? 9.76520 -38.36393 34.43282 1.000 30.02137 216 LEU D N 1
ATOM 8328 C CA . LEU D 1 236 ? 10.69686 -39.06211 35.32621 1.000 29.87846 216 LEU D CA 1
ATOM 8329 C C . LEU D 1 236 ? 10.11255 -40.39165 35.79811 1.000 28.37082 216 LEU D C 1
ATOM 8330 O O . LEU D 1 236 ? 8.94710 -40.46388 36.16328 1.000 26.93687 216 LEU D O 1
ATOM 8335 N N . ALA D 1 237 ? 10.92267 -41.44462 35.77165 1.000 26.52465 217 ALA D N 1
ATOM 8336 C CA . ALA D 1 237 ? 10.48745 -42.72942 36.31162 1.000 36.43381 217 ALA D CA 1
ATOM 8337 C C . ALA D 1 237 ? 10.42776 -42.64154 37.83126 1.000 34.55294 217 ALA D C 1
ATOM 8338 O O . ALA D 1 237 ? 9.64652 -43.33380 38.48528 1.000 31.78979 217 ALA D O 1
ATOM 8340 N N . ASP D 1 238 ? 11.25752 -41.76524 38.38222 1.000 27.39776 218 ASP D N 1
ATOM 8341 C CA . ASP D 1 238 ? 11.34705 -41.56407 39.81851 1.000 32.76665 218 ASP D CA 1
ATOM 8342 C C . ASP D 1 238 ? 11.49873 -40.06477 40.06727 1.000 24.86978 218 ASP D C 1
ATOM 8343 O O . ASP D 1 238 ? 12.47066 -39.46313 39.62979 1.000 24.62533 218 ASP D O 1
ATOM 8348 N N . GLN D 1 239 ? 10.54880 -39.46886 40.78139 1.000 25.30114 219 GLN D N 1
ATOM 8349 C CA . GLN D 1 239 ? 10.52407 -38.01061 40.92962 1.000 19.93338 219 GLN D CA 1
ATOM 8350 C C . GLN D 1 239 ? 11.74961 -37.50056 41.67246 1.000 25.44144 219 GLN D C 1
ATOM 8351 O O . GLN D 1 239 ? 12.14709 -36.35804 41.50884 1.000 27.54817 219 GLN D O 1
ATOM 8357 N N . SER D 1 240 ? 12.37356 -38.36358 42.46565 1.000 26.82789 220 SER D N 1
ATOM 8358 C CA . SER D 1 240 ? 13.53909 -37.94728 43.23916 1.000 27.21542 220 SER D CA 1
ATOM 8359 C C . SER D 1 240 ? 14.77398 -37.73958 42.34434 1.000 22.43117 220 SER D C 1
ATOM 8360 O O . SER D 1 240 ? 15.80745 -37.24523 42.79770 1.000 25.26320 220 SER D O 1
ATOM 8363 N N . LEU D 1 241 ? 14.65756 -38.09694 41.07234 1.000 23.61348 221 LEU D N 1
ATOM 8364 C CA . LEU D 1 241 ? 15.72918 -37.82412 40.12914 1.000 25.29804 221 LEU D CA 1
ATOM 8365 C C . LEU D 1 241 ? 15.97881 -36.31963 40.01454 1.000 24.46599 221 LEU D C 1
ATOM 8366 O O . LEU D 1 241 ? 17.08298 -35.89191 39.67790 1.000 29.43009 221 LEU D O 1
ATOM 8371 N N . VAL D 1 242 ? 14.95505 -35.51623 40.27950 1.000 23.69706 222 VAL D N 1
ATOM 8372 C CA . VAL D 1 242 ? 15.16645 -34.06665 40.31944 1.000 23.58778 222 VAL D CA 1
ATOM 8373 C C . VAL D 1 242 ? 14.53751 -33.52115 41.58888 1.000 21.90829 222 VAL D C 1
ATOM 8374 O O . VAL D 1 242 ? 13.31921 -33.49359 41.73708 1.000 23.22310 222 VAL D O 1
ATOM 8378 N N . GLY D 1 243 ? 15.39896 -33.10744 42.51027 1.000 23.31703 223 GLY D N 1
ATOM 8379 C CA . GLY D 1 243 ? 14.95762 -32.77096 43.84412 1.000 25.59547 223 GLY D CA 1
ATOM 8380 C C . GLY D 1 243 ? 14.26135 -31.43107 43.89174 1.000 23.85390 223 GLY D C 1
ATOM 8381 O O . GLY D 1 243 ? 14.31029 -30.65072 42.93907 1.000 23.49351 223 GLY D O 1
ATOM 8382 N N . ASP D 1 244 ? 13.63829 -31.17493 45.03285 1.000 22.20236 224 ASP D N 1
ATOM 8383 C CA . ASP D 1 244 ? 12.88339 -29.94588 45.28067 1.000 23.42110 224 ASP D CA 1
ATOM 8384 C C . ASP D 1 244 ? 13.68319 -28.67426 44.98041 1.000 23.80537 224 ASP D C 1
ATOM 8385 O O . ASP D 1 244 ? 13.19793 -27.78684 44.27460 1.000 22.42319 224 ASP D O 1
ATOM 8390 N N . LEU D 1 245 ? 14.91413 -28.58167 45.48459 1.000 23.72374 225 LEU D N 1
ATOM 8391 C CA . LEU D 1 245 ? 15.68604 -27.34841 45.30354 1.000 24.53916 225 LEU D CA 1
ATOM 8392 C C . LEU D 1 245 ? 16.06584 -27.12466 43.84672 1.000 25.51138 225 LEU D C 1
ATOM 8393 O O . LEU D 1 245 ? 16.09212 -25.99113 43.37839 1.000 23.43008 225 LEU D O 1
ATOM 8398 N N . ASP D 1 246 ? 16.40023 -28.19517 43.13774 1.000 22.76760 226 ASP D N 1
ATOM 8399 C CA . ASP D 1 246 ? 16.76643 -28.04194 41.73878 1.000 22.45385 226 ASP D CA 1
ATOM 8400 C C . ASP D 1 246 ? 15.56678 -27.55491 40.93733 1.000 21.89362 226 ASP D C 1
ATOM 8401 O O . ASP D 1 246 ? 15.70675 -26.70654 40.05319 1.000 23.94087 226 ASP D O 1
ATOM 8406 N N . ARG D 1 247 ? 14.39056 -28.08440 41.24774 1.000 20.95990 227 ARG D N 1
ATOM 8407 C CA . ARG D 1 247 ? 13.18192 -27.60499 40.57609 1.000 20.81876 227 ARG D CA 1
ATOM 8408 C C . ARG D 1 247 ? 12.96963 -26.10354 40.80215 1.000 24.86428 227 ARG D C 1
ATOM 8409 O O . ARG D 1 247 ? 12.60075 -25.36924 39.88339 1.000 24.54225 227 ARG D O 1
ATOM 8417 N N . ASP D 1 248 ? 13.22342 -25.65128 42.01955 1.000 26.45839 228 ASP D N 1
ATOM 8418 C CA . ASP D 1 248 ? 13.06825 -24.23471 42.34809 1.000 24.39107 228 ASP D CA 1
ATOM 8419 C C . ASP D 1 248 ? 14.14862 -23.35905 41.70385 1.000 22.10099 228 ASP D C 1
ATOM 8420 O O . ASP D 1 248 ? 13.91815 -22.18138 41.43783 1.000 27.61013 228 ASP D O 1
ATOM 8425 N N . ILE D 1 249 ? 15.32992 -23.92189 41.46830 1.000 22.47075 229 ILE D N 1
ATOM 8426 C CA . ILE D 1 249 ? 16.36348 -23.21058 40.73535 1.000 22.25569 229 ILE D CA 1
ATOM 8427 C C . ILE D 1 249 ? 15.86713 -22.88509 39.31990 1.000 24.86649 229 ILE D C 1
ATOM 8428 O O . ILE D 1 249 ? 16.06489 -21.77965 38.82570 1.000 25.98137 229 ILE D O 1
ATOM 8433 N N . TYR D 1 250 ? 15.22177 -23.84955 38.66832 1.000 27.14347 230 TYR D N 1
ATOM 8434 C CA . TYR D 1 250 ? 14.62136 -23.59000 37.35198 1.000 27.19293 230 TYR D CA 1
ATOM 8435 C C . TYR D 1 250 ? 13.44910 -22.60314 37.43769 1.000 23.72927 230 TYR D C 1
ATOM 8436 O O . TYR D 1 250 ? 13.32152 -21.69397 36.59643 1.000 25.31032 230 TYR D O 1
ATOM 8445 N N . ALA D 1 2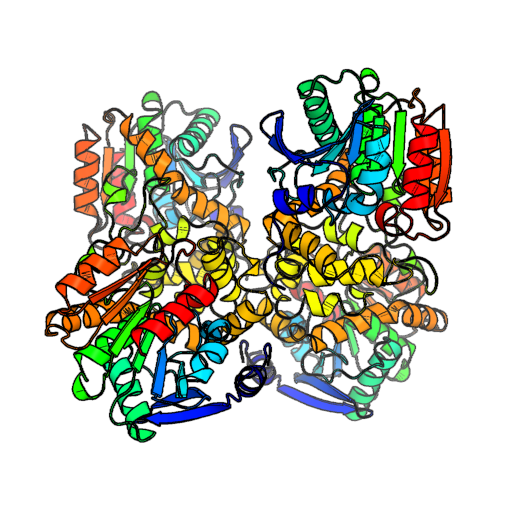51 ? 12.58628 -22.79682 38.43343 1.000 26.93659 231 ALA D N 1
ATOM 8446 C CA . ALA D 1 251 ? 11.41819 -21.93711 38.58905 1.000 23.90313 231 ALA D CA 1
ATOM 8447 C C . ALA D 1 251 ? 11.85433 -20.48551 38.78461 1.000 28.68879 231 ALA D C 1
ATOM 8448 O O . ALA D 1 251 ? 11.25665 -19.56864 38.22476 1.000 26.80583 231 ALA D O 1
ATOM 8450 N N . ASN D 1 252 ? 12.88956 -20.28044 39.59377 1.000 26.10350 232 ASN D N 1
ATOM 8451 C CA . ASN D 1 252 ? 13.42093 -18.94350 39.79840 1.000 29.16385 232 ASN D CA 1
ATOM 8452 C C . ASN D 1 252 ? 13.90299 -18.33654 38.49455 1.000 29.70985 232 ASN D C 1
ATOM 8453 O O . ASN D 1 252 ? 13.69314 -17.15398 38.24160 1.000 27.25145 232 ASN D O 1
ATOM 8458 N N . ALA D 1 253 ? 14.53151 -19.15006 37.64960 1.000 25.67396 233 ALA D N 1
ATOM 8459 C CA . ALA D 1 253 ? 15.05055 -18.64889 36.38652 1.000 26.66045 233 ALA D CA 1
ATOM 8460 C C . ALA D 1 253 ? 13.91546 -18.15119 35.49072 1.000 25.20630 233 ALA D C 1
ATOM 8461 O O . ALA D 1 253 ? 14.06047 -17.15163 34.77487 1.000 28.68041 233 ALA D O 1
ATOM 8463 N N . TYR D 1 254 ? 12.78966 -18.85789 35.52335 1.000 25.22728 234 TYR D N 1
ATOM 8464 C CA . TYR D 1 254 ? 11.70328 -18.56290 34.59490 1.000 22.70227 234 TYR D CA 1
ATOM 8465 C C . TYR D 1 254 ? 10.54791 -17.76430 35.18150 1.000 27.66576 234 TYR D C 1
ATOM 8466 O O . TYR D 1 254 ? 9.58363 -17.50404 34.47070 1.000 28.51627 234 TYR D O 1
ATOM 8475 N N . ASN D 1 255 ? 10.59344 -17.43602 36.47367 1.000 24.79623 235 ASN D N 1
ATOM 8476 C CA . ASN D 1 255 ? 9.38279 -16.93470 37.13923 1.000 28.40627 235 ASN D CA 1
ATOM 8477 C C . ASN D 1 255 ? 8.96234 -15.48515 36.83206 1.000 24.60739 235 ASN D C 1
ATOM 8478 O O . ASN D 1 255 ? 7.80338 -15.12534 37.03427 1.000 28.06097 235 ASN D O 1
ATOM 8483 N N . SER D 1 256 ? 9.88501 -14.65006 36.37671 1.000 21.71990 236 SER D N 1
ATOM 8484 C CA . SER D 1 256 ? 9.50455 -13.28701 35.99994 1.000 23.76382 236 SER D CA 1
ATOM 8485 C C . SER D 1 256 ? 8.72583 -13.30700 34.67622 1.000 30.82050 236 SER D C 1
ATOM 8486 O O . SER D 1 256 ? 8.90686 -14.21429 33.85028 1.000 28.75434 236 SER D O 1
ATOM 8489 N N . PRO D 1 257 ? 7.83630 -12.31803 34.47219 1.000 28.49851 237 PRO D N 1
ATOM 8490 C CA . PRO D 1 257 ? 7.08956 -12.25350 33.20768 1.000 24.63375 237 PRO D CA 1
ATOM 8491 C C . PRO D 1 257 ? 8.01708 -12.22652 32.00468 1.000 30.03932 237 PRO D C 1
ATOM 8492 O O . PRO D 1 257 ? 7.73594 -12.88107 31.00029 1.000 29.97968 237 PRO D O 1
ATOM 8496 N N . GLN D 1 258 ? 9.10472 -11.46878 32.10996 1.000 30.07655 238 GLN D N 1
ATOM 8497 C CA . GLN D 1 258 ? 10.07442 -11.34999 31.02507 1.000 31.19694 238 GLN D CA 1
ATOM 8498 C C . GLN D 1 258 ? 10.76581 -12.67907 30.71656 1.000 30.54560 238 GLN D C 1
ATOM 8499 O O . GLN D 1 258 ? 11.07792 -12.96984 29.55545 1.000 27.71371 238 GLN D O 1
ATOM 8505 N N . ALA D 1 259 ? 11.02518 -13.46016 31.76097 1.000 31.93527 239 ALA D N 1
ATOM 8506 C CA . ALA D 1 259 ? 11.63552 -14.77377 31.61226 1.000 28.99087 239 ALA D CA 1
ATOM 8507 C C . ALA D 1 259 ? 10.66650 -15.76317 30.95817 1.000 24.84054 239 ALA D C 1
ATOM 8508 O O . ALA D 1 259 ? 11.06882 -16.55614 30.09377 1.000 27.04534 239 ALA D O 1
ATOM 8510 N N . VAL D 1 260 ? 9.40616 -15.74694 31.38426 1.000 23.50234 240 VAL D N 1
ATOM 8511 C CA . VAL D 1 260 ? 8.40709 -16.61056 30.74591 1.000 26.14644 240 VAL D CA 1
ATOM 8512 C C . VAL D 1 260 ? 8.31530 -16.25520 29.27781 1.000 27.98338 240 VAL D C 1
ATOM 8513 O O . VAL D 1 260 ? 8.35020 -17.12152 28.40617 1.000 28.71585 240 VAL D O 1
ATOM 8517 N N . ARG D 1 261 ? 8.20286 -14.95985 29.01572 1.000 22.98022 241 ARG D N 1
ATOM 8518 C CA . ARG D 1 261 ? 8.05033 -14.47240 27.64369 1.000 23.46283 241 ARG D CA 1
ATOM 8519 C C . ARG D 1 261 ? 9.19023 -14.92314 26.73911 1.000 25.13891 241 ARG D C 1
ATOM 8520 O O . ARG D 1 261 ? 8.95685 -15.40488 25.63100 1.000 29.99291 241 ARG D O 1
ATOM 8528 N N . ALA D 1 262 ? 10.42383 -14.76378 27.21419 1.000 25.46672 242 ALA D N 1
ATOM 8529 C CA . ALA D 1 262 ? 11.59549 -15.12645 26.40983 1.000 28.71785 242 ALA D CA 1
ATOM 8530 C C . ALA D 1 262 ? 11.57045 -16.61474 26.07055 1.000 25.56122 242 ALA D C 1
ATOM 8531 O O . ALA D 1 262 ? 11.88010 -17.00331 24.93673 1.000 31.86422 242 ALA D O 1
ATOM 8533 N N . GLY D 1 263 ? 11.20650 -17.43587 27.04919 1.000 26.63635 243 GLY D N 1
ATOM 8534 C CA . GLY D 1 263 ? 11.03546 -18.86123 26.82070 1.000 28.65493 243 GLY D CA 1
ATOM 8535 C C . GLY D 1 263 ? 10.07589 -19.15201 25.67255 1.000 33.05670 243 GLY D C 1
ATOM 8536 O O . GLY D 1 263 ? 10.34305 -20.02085 24.83756 1.000 27.16232 243 GLY D O 1
ATOM 8537 N N . THR D 1 264 ? 8.95895 -18.42796 25.61602 1.000 30.16989 244 THR D N 1
ATOM 8538 C CA . THR D 1 264 ? 7.98224 -18.67750 24.55621 1.000 26.88927 244 THR D CA 1
ATOM 8539 C C . THR D 1 264 ? 8.53825 -18.32489 23.17642 1.000 23.83512 244 THR D C 1
ATOM 8540 O O . THR D 1 264 ? 8.14477 -18.94967 22.19328 1.000 29.73931 244 THR D O 1
ATOM 8544 N N . ARG D 1 265 ? 9.45500 -17.36187 23.10478 1.000 25.06446 245 ARG D N 1
ATOM 8545 C CA . ARG D 1 265 ? 10.02387 -16.94440 21.81074 1.000 26.76531 245 ARG D CA 1
ATOM 8546 C C . ARG D 1 265 ? 10.76698 -18.08730 21.11814 1.000 28.97115 245 ARG D C 1
ATOM 8547 O O . ARG D 1 265 ? 10.84018 -18.15006 19.88568 1.000 28.38085 245 ARG D O 1
ATOM 8555 N N . TRP D 1 266 ? 11.36940 -18.96887 21.91104 1.000 32.33935 246 TRP D N 1
ATOM 8556 C CA . TRP D 1 266 ? 12.03785 -20.13720 21.35570 1.000 28.52697 246 TRP D CA 1
ATOM 8557 C C . TRP D 1 266 ? 11.05939 -20.95711 20.53943 1.000 31.05694 246 TRP D C 1
ATOM 8558 O O . TRP D 1 266 ? 11.40620 -21.50473 19.48881 1.000 30.67106 246 TRP D O 1
ATOM 8569 N N . PHE D 1 267 ? 9.82922 -21.07239 21.03526 1.000 23.98109 247 PHE D N 1
ATOM 8570 C CA . PHE D 1 267 ? 8.80247 -21.85885 20.34742 1.000 28.86201 247 PHE D CA 1
ATOM 8571 C C . PHE D 1 267 ? 8.13447 -21.10312 19.19081 1.000 25.79308 247 PHE D C 1
ATOM 8572 O O . PHE D 1 267 ? 7.80874 -21.70446 18.16255 1.000 26.78802 247 PHE D O 1
ATOM 8580 N N . GLN D 1 268 ? 7.89722 -19.81559 19.38985 1.000 31.76628 248 GLN D N 1
ATOM 8581 C CA . GLN D 1 268 ? 7.24258 -19.00281 18.36329 1.000 33.05899 248 GLN D CA 1
ATOM 8582 C C . GLN D 1 268 ? 8.11639 -18.90797 17.11608 1.000 33.40292 248 GLN D C 1
ATOM 8583 O O . GLN D 1 268 ? 7.61792 -18.66110 16.01452 1.000 33.49652 248 GLN D O 1
ATOM 8589 N N . ALA D 1 269 ? 9.41983 -19.11126 17.29187 1.000 29.08414 249 ALA D N 1
ATOM 8590 C CA . ALA D 1 269 ? 10.37096 -19.06653 16.18075 1.000 29.23531 249 ALA D CA 1
ATOM 8591 C C . ALA D 1 269 ? 10.32693 -20.31680 15.29606 1.000 31.74607 249 ALA D C 1
ATOM 8592 O O . ALA D 1 269 ? 11.08937 -20.42120 14.33370 1.000 34.07053 249 ALA D O 1
ATOM 8594 N N . CYS D 1 270 ? 9.42890 -21.25158 15.60621 1.000 33.31759 250 CYS D N 1
ATOM 8595 C CA . CYS D 1 270 ? 9.40339 -22.53341 14.90149 1.000 31.72623 250 CYS D CA 1
ATOM 8596 C C . CYS D 1 270 ? 9.20489 -22.39743 13.38863 1.000 35.38173 250 CYS D C 1
ATOM 8597 O O . CYS D 1 270 ? 9.84087 -23.10469 12.60813 1.000 31.82111 250 CYS D O 1
ATOM 8600 N N . HIS D 1 271 ? 8.33243 -21.49058 12.96654 1.000 37.82208 251 HIS D N 1
ATOM 8601 C CA . HIS D 1 271 ? 8.08530 -21.33962 11.53561 1.000 35.58744 251 HIS D CA 1
ATOM 8602 C C . HIS D 1 271 ? 9.35476 -20.93343 10.81675 1.000 34.55403 251 HIS D C 1
ATOM 8603 O O . HIS D 1 271 ? 9.68418 -21.48020 9.76725 1.000 34.92928 251 HIS D O 1
ATOM 8610 N N . GLN D 1 272 ? 10.07716 -19.98308 11.39703 1.000 28.80006 252 GLN D N 1
ATOM 8611 C CA . GLN D 1 272 ? 11.35039 -19.56705 10.83502 1.000 30.56465 252 GLN D CA 1
ATOM 8612 C C . GLN D 1 272 ? 12.37151 -20.71055 10.89439 1.000 39.03359 252 GLN D C 1
ATOM 8613 O O . GLN D 1 272 ? 13.11781 -20.93811 9.93666 1.000 39.62019 252 GLN D O 1
ATOM 8619 N N . ASP D 1 273 ? 12.39291 -21.43517 12.01016 1.000 35.71876 253 ASP D N 1
ATOM 8620 C CA . ASP D 1 273 ? 13.33294 -22.54760 12.16796 1.000 34.53606 253 ASP D CA 1
ATOM 8621 C C . ASP D 1 273 ? 13.13016 -23.59609 11.07784 1.000 31.55787 253 ASP D C 1
ATOM 8622 O O . ASP D 1 273 ? 14.09439 -24.13361 10.53125 1.000 31.19381 253 ASP D O 1
ATOM 8627 N N . ILE D 1 274 ? 11.86907 -23.87295 10.76535 1.000 34.54946 254 ILE D N 1
ATOM 8628 C CA . ILE D 1 274 ? 11.52254 -24.88482 9.77344 1.000 35.40267 254 ILE D CA 1
ATOM 8629 C C . ILE D 1 274 ? 11.97529 -24.43410 8.38207 1.000 38.41007 254 ILE D C 1
ATOM 8630 O O . ILE D 1 274 ? 12.53159 -25.22450 7.60422 1.000 32.70062 254 ILE D O 1
ATOM 8635 N N . THR D 1 275 ? 11.76478 -23.15583 8.08561 1.000 33.35430 255 THR D N 1
ATOM 8636 C CA . THR D 1 275 ? 12.24505 -22.57093 6.83106 1.000 39.28809 255 THR D CA 1
ATOM 8637 C C . THR D 1 275 ? 13.76016 -22.66199 6.71741 1.000 39.87044 255 THR D C 1
ATOM 8638 O O . THR D 1 275 ? 14.30124 -23.01937 5.66792 1.000 35.94115 255 THR D O 1
ATOM 8642 N N . ASP D 1 276 ? 14.44748 -22.32095 7.80100 1.000 37.96598 256 ASP D N 1
ATOM 8643 C CA . ASP D 1 276 ? 15.89666 -22.39982 7.81481 1.000 38.79286 256 ASP D CA 1
ATOM 8644 C C . ASP D 1 276 ? 16.37579 -23.83615 7.60163 1.000 34.66068 256 ASP D C 1
ATOM 8645 O O . ASP D 1 276 ? 17.32493 -24.07124 6.85609 1.000 35.84437 256 ASP D O 1
ATOM 8650 N N . GLN D 1 277 ? 15.69528 -24.79029 8.23611 1.000 38.24941 257 GLN D N 1
ATOM 8651 C CA . GLN D 1 277 ? 16.10714 -26.18764 8.16590 1.000 38.45429 257 GLN D CA 1
ATOM 8652 C C . GLN D 1 277 ? 16.11769 -26.69576 6.72958 1.000 34.79157 257 GLN D C 1
ATOM 8653 O O . GLN D 1 277 ? 16.98039 -27.48969 6.35864 1.000 43.71193 257 GLN D O 1
ATOM 8659 N N . ALA D 1 278 ? 15.16066 -26.23457 5.92961 1.000 44.88705 258 ALA D N 1
ATOM 8660 C CA . ALA D 1 278 ? 15.05407 -26.64424 4.52687 1.000 41.77056 258 ALA D CA 1
ATOM 8661 C C . ALA D 1 278 ? 16.27672 -26.24256 3.70708 1.000 44.16554 258 ALA D C 1
ATOM 8662 O O . ALA D 1 278 ? 16.60729 -26.88239 2.70369 1.000 42.51758 258 ALA D O 1
ATOM 8664 N N . GLY D 1 279 ? 16.94626 -25.17400 4.12258 1.000 47.47034 259 GLY D N 1
ATOM 8665 C CA . GLY D 1 279 ? 18.09082 -24.68717 3.38017 1.000 41.91151 259 GLY D CA 1
ATOM 8666 C C . GLY D 1 279 ? 19.41985 -25.30232 3.76112 1.000 42.92882 259 GLY D C 1
ATOM 8667 O O . GLY D 1 279 ? 20.43205 -25.07336 3.09745 1.000 47.36381 259 GLY D O 1
ATOM 8668 N N . TYR D 1 280 ? 19.42351 -26.10452 4.81817 1.000 41.59934 260 TYR D N 1
ATOM 8669 C CA . TYR D 1 280 ? 20.66706 -26.67691 5.31878 1.000 46.19309 260 TYR D CA 1
ATOM 8670 C C . TYR D 1 280 ? 21.13848 -27.85295 4.47532 1.000 42.80943 260 TYR D C 1
ATOM 8671 O O . TYR D 1 280 ? 20.34348 -28.70061 4.07196 1.000 48.40236 260 TYR D O 1
ATOM 8680 N N . GLY D 1 281 ? 22.43743 -27.88673 4.20373 1.000 44.98819 261 GLY D N 1
ATOM 8681 C CA . GLY D 1 281 ? 23.05443 -29.03134 3.56541 1.000 45.44798 261 GLY D CA 1
ATOM 8682 C C . GLY D 1 281 ? 23.29037 -30.14032 4.57615 1.000 49.90175 261 GLY D C 1
ATOM 8683 O O . GLY D 1 281 ? 23.11589 -29.94158 5.78159 1.000 52.04090 261 GLY D O 1
ATOM 8684 N N . LYS D 1 282 ? 23.68962 -31.31210 4.09371 1.000 44.08403 262 LYS D N 1
ATOM 8685 C CA . LYS D 1 282 ? 23.93840 -32.43703 4.98870 1.000 50.36530 262 LYS D CA 1
ATOM 8686 C C . LYS D 1 282 ? 25.14064 -32.18950 5.90215 1.000 48.40046 262 LYS D C 1
ATOM 8687 O O . LYS D 1 282 ? 26.13893 -31.60729 5.48173 1.000 45.53783 262 LYS D O 1
ATOM 8693 N N . LEU D 1 283 ? 25.02779 -32.61447 7.15852 1.000 47.26466 263 LEU D N 1
ATOM 8694 C CA . LEU D 1 283 ? 26.14442 -32.51794 8.08987 1.000 45.74295 263 LEU D CA 1
ATOM 8695 C C . LEU D 1 283 ? 27.17246 -33.58198 7.73180 1.000 48.65479 263 LEU D C 1
ATOM 8696 O O . LEU D 1 283 ? 26.82608 -34.74877 7.56328 1.000 54.34247 263 LEU D O 1
ATOM 8701 N N . THR D 1 284 ? 28.43708 -33.19441 7.62426 1.000 52.02582 264 THR D N 1
ATOM 8702 C CA . THR D 1 284 ? 29.46155 -34.16067 7.24324 1.000 53.10266 264 THR D CA 1
ATOM 8703 C C . THR D 1 284 ? 30.39961 -34.50075 8.40206 1.000 53.93293 264 THR D C 1
ATOM 8704 O O . THR D 1 284 ? 31.16944 -35.46004 8.31837 1.000 54.46853 264 THR D O 1
ATOM 8708 N N . MET D 1 285 ? 30.33011 -33.73478 9.48834 1.000 45.80520 265 MET D N 1
ATOM 8709 C CA . MET D 1 285 ? 31.12396 -34.07290 10.65925 1.000 46.98215 265 MET D CA 1
ATOM 8710 C C . MET D 1 285 ? 30.38723 -35.15616 11.42027 1.000 44.56202 265 MET D C 1
ATOM 8711 O O . MET D 1 285 ? 29.19492 -35.36077 11.20131 1.000 45.37059 265 MET D O 1
ATOM 8716 N N . PRO D 1 286 ? 31.09573 -35.86090 12.30911 1.000 44.81931 266 PRO D N 1
ATOM 8717 C CA . PRO D 1 286 ? 30.49817 -36.94040 13.09720 1.000 43.22832 266 PRO D CA 1
ATOM 8718 C C . PRO D 1 286 ? 29.32274 -36.44764 13.93901 1.000 45.26462 266 PRO D C 1
ATOM 8719 O O . PRO D 1 286 ? 29.43003 -35.43030 14.62040 1.000 45.69607 266 PRO D O 1
ATOM 8723 N N . VAL D 1 287 ? 28.22330 -37.19114 13.89224 1.000 45.27521 267 VAL D N 1
ATOM 8724 C CA . VAL D 1 287 ? 26.99850 -36.83253 14.59047 1.000 42.53364 267 VAL D CA 1
ATOM 8725 C C . VAL D 1 287 ? 26.57095 -37.92936 15.54855 1.000 43.15577 267 VAL D C 1
ATOM 8726 O O . VAL D 1 287 ? 26.59663 -39.11163 15.20481 1.000 42.50348 267 VAL D O 1
ATOM 8730 N N . LEU D 1 288 ? 26.18601 -37.53276 16.75657 1.000 38.94214 268 LEU D N 1
ATOM 8731 C CA . LEU D 1 288 ? 25.64532 -38.46963 17.72487 1.000 42.15807 268 LEU D CA 1
ATOM 8732 C C . LEU D 1 288 ? 24.22311 -38.07731 18.09888 1.000 42.50561 268 LEU D C 1
ATOM 8733 O O . LEU D 1 288 ? 23.94857 -36.91597 18.42661 1.000 37.00556 268 LEU D O 1
ATOM 8738 N N . GLY D 1 289 ? 23.31853 -39.04914 18.04137 1.000 35.96008 269 GLY D N 1
ATOM 8739 C CA . GLY D 1 289 ? 21.98313 -38.86060 18.55666 1.000 32.70630 269 GLY D CA 1
ATOM 8740 C C . GLY D 1 289 ? 21.78009 -39.75706 19.75461 1.000 41.97421 269 GLY D C 1
ATOM 8741 O O . GLY D 1 289 ? 21.93119 -40.97481 19.66576 1.000 39.38325 269 GLY D O 1
ATOM 8742 N N . ILE D 1 290 ? 21.44357 -39.15317 20.88676 1.000 36.53544 270 ILE D N 1
ATOM 8743 C CA . ILE D 1 290 ? 21.03769 -39.91965 22.05434 1.000 35.53893 270 ILE D CA 1
ATOM 8744 C C . ILE D 1 290 ? 19.55306 -39.71308 22.23891 1.000 37.49022 270 ILE D C 1
ATOM 8745 O O . ILE D 1 290 ? 19.10712 -38.59133 22.46006 1.000 33.55214 270 ILE D O 1
ATOM 8750 N N . GLY D 1 291 ? 18.78443 -40.78736 22.12164 1.000 32.00858 271 GLY D N 1
ATOM 8751 C CA . GLY D 1 291 ? 17.34316 -40.67320 22.15930 1.000 35.32719 271 GLY D CA 1
ATOM 8752 C C . GLY D 1 291 ? 16.68787 -41.46275 23.27021 1.000 41.40633 271 GLY D C 1
ATOM 8753 O O . GLY D 1 291 ? 17.04283 -42.61002 23.53730 1.000 42.72619 271 GLY D O 1
ATOM 8754 N N . GLY D 1 292 ? 15.72043 -40.83149 23.92341 1.000 34.87302 272 GLY D N 1
ATOM 8755 C CA . GLY D 1 292 ? 14.90890 -41.49588 24.91694 1.000 40.99427 272 GLY D CA 1
ATOM 8756 C C . GLY D 1 292 ? 13.97070 -42.46115 24.22000 1.000 48.26972 272 GLY D C 1
ATOM 8757 O O . GLY D 1 292 ? 13.93579 -42.54548 22.99153 1.000 44.47884 272 GLY D O 1
ATOM 8758 N N . ASN D 1 293 ? 13.22894 -43.21362 25.01779 1.000 45.22645 273 ASN D N 1
ATOM 8759 C CA . ASN D 1 293 ? 12.35826 -44.27474 24.53666 1.000 43.59340 273 ASN D CA 1
ATOM 8760 C C . ASN D 1 293 ? 11.26516 -43.75391 23.60964 1.000 42.95049 273 ASN D C 1
ATOM 8761 O O . ASN D 1 293 ? 10.82695 -44.43894 22.68734 1.000 51.14450 273 ASN D O 1
ATOM 8766 N N . PHE D 1 294 ? 10.83286 -42.52583 23.86333 1.000 45.97579 274 PHE D N 1
ATOM 8767 C CA . PHE D 1 294 ? 9.72260 -41.94918 23.12093 1.000 49.77345 274 PHE D CA 1
ATOM 8768 C C . PHE D 1 294 ? 10.14562 -41.30110 21.80381 1.000 48.79948 274 PHE D C 1
ATOM 8769 O O . PHE D 1 294 ? 9.38204 -41.28615 20.83937 1.000 46.56252 274 PHE D O 1
ATOM 8777 N N . THR D 1 295 ? 11.37343 -40.80368 21.74823 1.000 44.98889 275 THR D N 1
ATOM 8778 C CA . THR D 1 295 ? 11.81200 -40.06770 20.57346 1.000 41.59452 275 THR D CA 1
ATOM 8779 C C . THR D 1 295 ? 12.94570 -40.71925 19.78410 1.000 44.23043 275 THR D C 1
ATOM 8780 O O . THR D 1 295 ? 13.36011 -40.18009 18.76128 1.000 45.38362 275 THR D O 1
ATOM 8784 N N . PHE D 1 296 ? 13.45420 -41.85937 20.25154 1.000 47.01256 276 PHE D N 1
ATOM 8785 C CA . PHE D 1 296 ? 14.64436 -42.45546 19.63641 1.000 44.46131 276 PHE D CA 1
ATOM 8786 C C . PHE D 1 296 ? 14.49631 -42.73427 18.14483 1.000 40.87448 276 PHE D C 1
ATOM 8787 O O . PHE D 1 296 ? 15.36976 -42.37933 17.35840 1.000 40.43883 276 PHE D O 1
ATOM 8795 N N . GLU D 1 297 ? 13.39208 -43.36019 17.75811 1.000 42.76952 277 GLU D N 1
ATOM 8796 C CA . GLU D 1 297 ? 13.20081 -43.75341 16.36783 1.000 44.43069 277 GLU D CA 1
ATOM 8797 C C . GLU D 1 297 ? 13.10161 -42.52762 15.47020 1.000 41.37420 277 GLU D C 1
ATOM 8798 O O . GLU D 1 297 ? 13.68065 -42.49133 14.38698 1.000 42.87428 277 GLU D O 1
ATOM 8800 N N . ASP D 1 298 ? 12.37452 -41.51789 15.93701 1.000 39.98559 278 ASP D N 1
ATOM 8801 C CA . ASP D 1 298 ? 12.18130 -40.29731 15.16779 1.000 40.22996 278 ASP D CA 1
ATOM 8802 C C . ASP D 1 298 ? 13.49748 -39.54480 15.00945 1.000 42.86271 278 ASP D C 1
ATOM 8803 O O . ASP D 1 298 ? 13.81288 -39.02199 13.93546 1.000 41.53224 278 ASP D O 1
ATOM 8808 N N . LEU D 1 299 ? 14.26091 -39.50048 16.09484 1.000 41.27263 279 LEU D N 1
ATOM 8809 C CA . LEU D 1 299 ? 15.55883 -38.85174 16.09170 1.000 39.24879 279 LEU D CA 1
ATOM 8810 C C . LEU D 1 299 ? 16.49085 -39.59054 15.13182 1.000 40.21943 279 LEU D C 1
ATOM 8811 O O . LEU D 1 299 ? 17.22067 -38.96520 14.36036 1.000 40.24784 279 LEU D O 1
ATOM 8816 N N . ARG D 1 300 ? 16.45423 -40.92114 15.16726 1.000 38.29924 280 ARG D N 1
ATOM 8817 C CA . ARG D 1 300 ? 17.31294 -41.70546 14.28269 1.000 39.47655 280 ARG D CA 1
ATOM 8818 C C . ARG D 1 300 ? 16.96415 -41.45487 12.81681 1.000 40.57030 280 ARG D C 1
ATOM 8819 O O . ARG D 1 300 ? 17.85556 -41.25953 11.98425 1.000 40.39534 280 ARG D O 1
ATOM 8827 N N . ASN D 1 301 ? 15.66966 -41.45236 12.50381 1.000 41.97296 281 ASN D N 1
ATOM 8828 C CA . ASN D 1 301 ? 15.21924 -41.22423 11.12929 1.000 38.58032 281 ASN D CA 1
ATOM 8829 C C . ASN D 1 301 ? 15.63299 -39.86603 10.57749 1.000 41.66972 281 ASN D C 1
ATOM 8830 O O . ASN D 1 301 ? 16.11168 -39.77372 9.45279 1.000 44.27348 281 ASN D O 1
ATOM 8835 N N . LYS D 1 302 ? 15.45369 -38.81460 11.37364 1.000 37.63616 282 LYS D N 1
ATOM 8836 C CA . LYS D 1 302 ? 15.74751 -37.45888 10.91750 1.000 41.59924 282 LYS D CA 1
ATOM 8837 C C . LYS D 1 302 ? 17.25248 -37.21031 10.77631 1.000 45.22148 282 LYS D C 1
ATOM 8838 O O . LYS D 1 302 ? 17.70462 -36.60701 9.80026 1.000 48.36105 282 LYS D O 1
ATOM 8844 N N . LEU D 1 303 ? 18.02799 -37.67818 11.74652 1.000 42.61812 283 LEU D N 1
ATOM 8845 C CA . LEU D 1 303 ? 19.47065 -37.47907 11.70206 1.000 42.49408 283 LEU D CA 1
ATOM 8846 C C . LEU D 1 303 ? 20.09316 -38.22596 10.52165 1.000 43.01584 283 LEU D C 1
ATOM 8847 O O . LEU D 1 303 ? 20.94770 -37.68775 9.82135 1.000 41.65659 283 LEU D O 1
ATOM 8852 N N . THR D 1 304 ? 19.66900 -39.46692 10.30265 1.000 45.80082 284 THR D N 1
ATOM 8853 C CA . THR D 1 304 ? 20.21865 -40.25858 9.20400 1.000 47.35336 284 THR D CA 1
ATOM 8854 C C . THR D 1 304 ? 19.93519 -39.61943 7.84702 1.000 42.77830 284 THR D C 1
ATOM 8855 O O . THR D 1 304 ? 20.72553 -39.75445 6.90949 1.000 43.98796 284 THR D O 1
ATOM 8859 N N . ALA D 1 305 ? 18.81025 -38.92427 7.74773 1.000 43.84458 285 ALA D N 1
ATOM 8860 C CA . ALA D 1 305 ? 18.44758 -38.23099 6.51398 1.000 48.31001 285 ALA D CA 1
ATOM 8861 C C . ALA D 1 305 ? 19.16781 -36.88952 6.38757 1.000 49.79109 285 ALA D C 1
ATOM 8862 O O . ALA D 1 305 ? 19.25375 -36.32591 5.30167 1.000 54.10986 285 ALA D O 1
ATOM 8864 N N . GLN D 1 306 ? 19.68647 -36.38499 7.50446 1.000 45.47537 286 GLN D N 1
ATOM 8865 C CA . GLN D 1 306 ? 20.27575 -35.04955 7.54299 1.000 44.04959 286 GLN D CA 1
ATOM 8866 C C . GLN D 1 306 ? 21.79220 -35.06126 7.71077 1.000 45.55537 286 GLN D C 1
ATOM 8867 O O . GLN D 1 306 ? 22.43587 -34.01452 7.64521 1.000 44.60008 286 GLN D O 1
ATOM 8873 N N . ALA D 1 307 ? 22.36333 -36.24469 7.90717 1.000 46.75198 287 ALA D N 1
ATOM 8874 C CA . ALA D 1 307 ? 23.79800 -36.36509 8.13762 1.000 45.15328 287 ALA D CA 1
ATOM 8875 C C . ALA D 1 307 ? 24.35551 -37.65767 7.54599 1.000 46.70784 287 ALA D C 1
ATOM 8876 O O . ALA D 1 307 ? 23.65974 -38.67322 7.45179 1.000 51.21409 287 ALA D O 1
ATOM 8878 N N . THR D 1 308 ? 25.62234 -37.60532 7.14575 1.000 45.58749 288 THR D N 1
ATOM 8879 C CA . THR D 1 308 ? 26.27213 -38.72915 6.49142 1.000 46.41285 288 THR D CA 1
ATOM 8880 C C . THR D 1 308 ? 26.98579 -39.65942 7.47080 1.000 50.26651 288 THR D C 1
ATOM 8881 O O . THR D 1 308 ? 27.25787 -40.81015 7.14788 1.000 56.33382 288 THR D O 1
ATOM 8885 N N . ASP D 1 309 ? 27.29027 -39.16470 8.66688 1.000 47.42838 289 ASP D N 1
ATOM 8886 C CA . ASP D 1 309 ? 28.08938 -39.92972 9.61438 1.000 46.59952 289 ASP D CA 1
ATOM 8887 C C . ASP D 1 309 ? 27.41271 -39.95061 10.98782 1.000 49.79062 289 ASP D C 1
ATOM 8888 O O . ASP D 1 309 ? 27.83555 -39.25798 11.91678 1.000 50.75569 289 ASP D O 1
ATOM 8893 N N . VAL D 1 310 ? 26.40578 -40.80773 11.12355 1.000 48.09183 290 VAL D N 1
ATOM 8894 C CA . VAL D 1 310 ? 25.53097 -40.79454 12.28914 1.000 45.64418 290 VAL D CA 1
ATOM 8895 C C . VAL D 1 310 ? 25.72531 -41.98090 13.21756 1.000 49.17921 290 VAL D C 1
ATOM 8896 O O . VAL D 1 310 ? 25.90666 -43.11937 12.78384 1.000 52.26012 290 VAL D O 1
ATOM 8900 N N . HIS D 1 311 ? 25.71302 -41.68824 14.51161 1.000 46.09486 291 HIS D N 1
ATOM 8901 C CA . HIS D 1 311 ? 25.78759 -42.71265 15.53061 1.000 47.49572 291 HIS D CA 1
ATOM 8902 C C . HIS D 1 311 ? 24.59457 -42.52948 16.46808 1.000 49.64601 291 HIS D C 1
ATOM 8903 O O . HIS D 1 311 ? 24.23530 -41.39347 16.78917 1.000 46.29503 291 HIS D O 1
ATOM 8910 N N . MET D 1 312 ? 23.98857 -43.62168 16.92006 1.000 49.07312 292 MET D N 1
ATOM 8911 C CA . MET D 1 312 ? 22.82495 -43.50827 17.79278 1.000 43.03006 292 MET D CA 1
ATOM 8912 C C . MET D 1 312 ? 23.05725 -44.24784 19.09215 1.000 41.63436 292 MET D C 1
ATOM 8913 O O . MET D 1 312 ? 23.61175 -45.34082 19.09452 1.000 50.00106 292 MET D O 1
ATOM 8918 N N . VAL D 1 313 ? 22.61420 -43.64841 20.19541 1.000 36.87915 293 VAL D N 1
ATOM 8919 C CA . VAL D 1 313 ? 22.63218 -44.30723 21.48820 1.000 39.44046 293 VAL D CA 1
ATOM 8920 C C . VAL D 1 313 ? 21.24017 -44.21704 22.09653 1.000 45.31743 293 VAL D C 1
ATOM 8921 O O . VAL D 1 313 ? 20.58548 -43.17198 22.04665 1.000 43.02926 293 VAL D O 1
ATOM 8925 N N . ARG D 1 314 ? 20.79105 -45.31820 22.67859 1.000 47.36969 294 ARG D N 1
ATOM 8926 C CA . ARG D 1 314 ? 19.45725 -45.37604 23.24000 1.000 41.81681 294 ARG D CA 1
ATOM 8927 C C . ARG D 1 314 ? 19.51464 -45.11828 24.74092 1.000 43.24545 294 ARG D C 1
ATOM 8928 O O . ARG D 1 314 ? 20.22822 -45.81255 25.47066 1.000 46.44816 294 ARG D O 1
ATOM 8936 N N . ALA D 1 315 ? 18.77487 -44.11447 25.20191 1.000 40.17261 295 ALA D N 1
ATOM 8937 C CA . ALA D 1 315 ? 18.61524 -43.88927 26.63362 1.000 42.45125 295 ALA D CA 1
ATOM 8938 C C . ALA D 1 315 ? 17.37260 -44.64244 27.07281 1.000 42.90239 295 ALA D C 1
ATOM 8939 O O . ALA D 1 315 ? 16.28372 -44.07357 27.15023 1.000 42.70757 295 ALA D O 1
ATOM 8941 N N . SER D 1 316 ? 17.54786 -45.93293 27.33378 1.000 37.38754 296 SER D N 1
ATOM 8942 C CA . SER D 1 316 ? 16.43074 -46.86052 27.47345 1.000 40.54512 296 SER D CA 1
ATOM 8943 C C . SER D 1 316 ? 15.57211 -46.64602 28.72236 1.000 42.65886 296 SER D C 1
ATOM 8944 O O . SER D 1 316 ? 14.49115 -47.22418 28.83292 1.000 45.42255 296 SER D O 1
ATOM 8947 N N . LYS D 1 317 ? 16.05653 -45.85360 29.67667 1.000 37.14407 297 LYS D N 1
ATOM 8948 C CA . LYS D 1 317 ? 15.28083 -45.58210 30.88781 1.000 37.63007 297 LYS D CA 1
ATOM 8949 C C . LYS D 1 317 ? 14.81737 -44.11804 30.97713 1.000 41.43850 297 LYS D C 1
ATOM 8950 O O . LYS D 1 317 ? 14.42948 -43.65287 32.04851 1.000 40.61036 297 LYS D O 1
ATOM 8956 N N . SER D 1 318 ? 14.90470 -43.38686 29.86935 1.000 34.75147 298 SER D N 1
ATOM 8957 C CA . SER D 1 318 ? 14.57897 -41.96097 29.87328 1.000 34.65051 298 SER D CA 1
ATOM 8958 C C . SER D 1 318 ? 13.36537 -41.62595 29.01376 1.000 32.13354 298 SER D C 1
ATOM 8959 O O . SER D 1 318 ? 13.17355 -42.21677 27.95501 1.000 33.49655 298 SER D O 1
ATOM 8962 N N . VAL D 1 319 ? 12.56239 -40.66215 29.46139 1.000 26.92419 299 VAL D N 1
ATOM 8963 C CA . VAL D 1 319 ? 11.47677 -40.13761 28.63935 1.000 31.01115 299 VAL D CA 1
ATOM 8964 C C . VAL D 1 319 ? 11.93548 -38.89346 27.87201 1.000 32.90693 299 VAL D C 1
ATOM 8965 O O . VAL D 1 319 ? 11.69257 -38.77672 26.67323 1.000 38.27199 299 VAL D O 1
ATOM 8969 N N . HIS D 1 320 ? 12.57906 -37.94803 28.55328 1.000 27.33179 300 HIS D N 1
ATOM 8970 C CA . HIS D 1 320 ? 12.99725 -36.74066 27.84883 1.000 30.21255 300 HIS D CA 1
ATOM 8971 C C . HIS D 1 320 ? 14.21894 -36.04786 28.41865 1.000 30.28336 300 HIS D C 1
ATOM 8972 O O . HIS D 1 320 ? 15.09032 -35.62083 27.66920 1.000 30.87982 300 HIS D O 1
ATOM 8979 N N . TYR D 1 321 ? 14.27534 -35.93031 29.73961 1.000 28.07910 301 TYR D N 1
ATOM 8980 C CA . TYR D 1 321 ? 15.32954 -35.14470 30.38420 1.000 27.13231 301 TYR D CA 1
ATOM 8981 C C . TYR D 1 321 ? 16.60838 -35.93254 30.57381 1.000 27.73445 301 TYR D C 1
ATOM 8982 O O . TYR D 1 321 ? 16.98576 -36.22677 31.71396 1.000 26.70463 301 TYR D O 1
ATOM 8991 N N . LEU D 1 322 ? 17.27911 -36.24583 29.46627 1.000 28.64100 302 LEU D N 1
ATOM 8992 C CA . LEU D 1 322 ? 18.36565 -37.22233 29.47013 1.000 30.64079 302 LEU D CA 1
ATOM 8993 C C . LEU D 1 322 ? 19.47757 -36.93029 30.47925 1.000 29.05955 302 LEU D C 1
ATOM 8994 O O . LEU D 1 322 ? 19.89475 -37.82473 31.20560 1.000 28.83030 302 LEU D O 1
ATOM 8999 N N . PRO D 1 323 ? 19.96795 -35.68216 30.53168 1.000 30.92136 303 PRO D N 1
ATOM 9000 C CA . PRO D 1 323 ? 21.06659 -35.38117 31.46262 1.000 33.88041 303 PRO D CA 1
ATOM 9001 C C . PRO D 1 323 ? 20.70178 -35.61444 32.93343 1.000 27.65452 303 PRO D C 1
ATOM 9002 O O . PRO D 1 323 ? 21.59129 -35.83034 33.76718 1.000 26.54008 303 PRO D O 1
ATOM 9006 N N . GLU D 1 324 ? 19.41319 -35.56601 33.24803 1.000 25.62014 304 GLU D N 1
ATOM 9007 C CA . GLU D 1 324 ? 18.97052 -35.78300 34.61715 1.000 27.94337 304 GLU D CA 1
ATOM 9008 C C . GLU D 1 324 ? 18.46184 -37.19943 34.85506 1.000 26.42438 304 GLU D C 1
ATOM 9009 O O . GLU D 1 324 ? 18.57544 -37.71351 35.96089 1.000 30.18405 304 GLU D O 1
ATOM 9015 N N . GLU D 1 325 ? 17.88714 -37.81174 33.82638 1.000 23.84446 305 GLU D N 1
ATOM 9016 C CA . GLU D 1 325 ? 17.28293 -39.14066 33.96775 1.000 26.95471 305 GLU D CA 1
ATOM 9017 C C . GLU D 1 325 ? 18.32250 -40.25648 33.90643 1.000 33.26311 305 GLU D C 1
ATOM 9018 O O . GLU D 1 325 ? 18.22402 -41.23471 34.64466 1.000 31.12489 305 GLU D O 1
ATOM 9024 N N . GLU D 1 326 ? 19.30742 -40.11488 33.02747 1.000 31.30845 306 GLU D N 1
ATOM 9025 C CA . GLU D 1 326 ? 20.35366 -41.12557 32.90118 1.000 34.86691 306 GLU D CA 1
ATOM 9026 C C . GLU D 1 326 ? 21.71608 -40.47496 32.71525 1.000 30.59876 306 GLU D C 1
ATOM 9027 O O . GLU D 1 326 ? 22.29745 -40.55220 31.64564 1.000 27.92515 306 GLU D O 1
ATOM 9033 N N . PRO D 1 327 ? 22.22956 -39.81355 33.76152 1.000 29.81357 307 PRO D N 1
ATOM 9034 C CA . PRO D 1 327 ? 23.48565 -39.07116 33.59252 1.000 33.17758 307 PRO D CA 1
ATOM 9035 C C . PRO D 1 327 ? 24.68690 -39.93461 33.21590 1.000 35.46073 307 PRO D C 1
ATOM 9036 O O . PRO D 1 327 ? 25.49887 -39.52274 32.39573 1.000 36.99462 307 PRO D O 1
ATOM 9040 N N . ASP D 1 328 ? 24.80776 -41.11704 33.79998 1.000 35.04414 308 ASP D N 1
ATOM 9041 C CA . ASP D 1 328 ? 25.98361 -41.93654 33.50555 1.000 37.96038 308 ASP D CA 1
ATOM 9042 C C . ASP D 1 328 ? 25.96916 -42.42925 32.06176 1.000 32.46329 308 ASP D C 1
ATOM 9043 O O . ASP D 1 328 ? 27.01097 -42.46580 31.40514 1.000 34.49502 308 ASP D O 1
ATOM 9048 N N . VAL D 1 329 ? 24.79604 -42.79818 31.56791 1.000 34.22093 309 VAL D N 1
ATOM 9049 C CA . VAL D 1 329 ? 24.65885 -43.17683 30.15999 1.000 40.03709 309 VAL D CA 1
ATOM 9050 C C . VAL D 1 329 ? 25.01244 -42.00100 29.24108 1.000 38.77039 309 VAL D C 1
ATOM 9051 O O . VAL D 1 329 ? 25.73576 -42.16278 28.25547 1.000 33.68421 309 VAL D O 1
ATOM 9055 N N . VAL D 1 330 ? 24.51435 -40.81243 29.57339 1.000 39.55799 310 VAL D N 1
ATOM 9056 C CA . VAL D 1 330 ? 24.80193 -39.62320 28.77437 1.000 34.70645 310 VAL D CA 1
ATOM 9057 C C . VAL D 1 330 ? 26.28679 -39.25001 28.82227 1.000 36.20620 310 VAL D C 1
ATOM 9058 O O . VAL D 1 330 ? 26.90305 -39.01729 27.78552 1.000 32.42359 310 VAL D O 1
ATOM 9062 N N . ALA D 1 331 ? 26.85847 -39.17258 30.02225 1.000 31.65425 311 ALA D N 1
ATOM 9063 C CA . ALA D 1 331 ? 28.26724 -38.80618 30.14446 1.000 39.21636 311 ALA D CA 1
ATOM 9064 C C . ALA D 1 331 ? 29.16514 -39.80921 29.40288 1.000 39.82376 311 ALA D C 1
ATOM 9065 O O . ALA D 1 331 ? 30.10557 -39.42678 28.69495 1.000 37.95590 311 ALA D O 1
ATOM 9067 N N . GLY D 1 332 ? 28.87636 -41.09338 29.58793 1.000 40.53249 312 GLY D N 1
ATOM 9068 C CA . GLY D 1 332 ? 29.62968 -42.15457 28.94106 1.000 37.93061 312 GLY D CA 1
ATOM 9069 C C . GLY D 1 332 ? 29.55054 -42.10865 27.42850 1.000 39.40575 312 GLY D C 1
ATOM 9070 O O . GLY D 1 332 ? 30.54388 -42.35916 26.73471 1.000 41.62086 312 GLY D O 1
ATOM 9071 N N . ALA D 1 333 ? 28.36744 -41.79456 26.90817 1.000 39.68397 313 ALA D N 1
ATOM 9072 C CA . ALA D 1 333 ? 28.17817 -41.74261 25.46504 1.000 41.50587 313 ALA D CA 1
ATOM 9073 C C . ALA D 1 333 ? 28.97187 -40.58348 24.87145 1.000 41.05962 313 ALA D C 1
ATOM 9074 O O . ALA D 1 333 ? 29.62986 -40.72953 23.84235 1.000 37.76654 313 ALA D O 1
ATOM 9076 N N . LEU D 1 334 ? 28.93679 -39.44506 25.55913 1.000 43.59720 314 LEU D N 1
ATOM 9077 C CA . LEU D 1 334 ? 29.62766 -38.24402 25.10781 1.000 40.60719 314 LEU D CA 1
ATOM 9078 C C . LEU D 1 334 ? 31.13562 -38.44591 25.17396 1.000 38.24809 314 LEU D C 1
ATOM 9079 O O . LEU D 1 334 ? 31.86078 -38.05285 24.25958 1.000 39.05847 314 LEU D O 1
ATOM 9084 N N . LEU D 1 335 ? 31.60804 -39.05376 26.25972 1.000 39.97938 315 LEU D N 1
ATOM 9085 C CA . LEU D 1 335 ? 33.02248 -39.38562 26.38206 1.000 40.48580 315 LEU D CA 1
ATOM 9086 C C . LEU D 1 335 ? 33.47282 -40.31602 25.26230 1.000 40.37696 315 LEU D C 1
ATOM 9087 O O . LEU D 1 335 ? 34.54302 -40.12766 24.68450 1.000 43.16194 315 LEU D O 1
ATOM 9092 N N . ASP D 1 336 ? 32.65694 -41.32527 24.96667 1.000 38.24695 316 ASP D N 1
ATOM 9093 C CA . ASP D 1 336 ? 32.99807 -42.30123 23.92775 1.000 39.40499 316 ASP D CA 1
ATOM 9094 C C . ASP D 1 336 ? 33.01424 -41.66570 22.55320 1.000 43.15447 316 ASP D C 1
ATOM 9095 O O . ASP D 1 336 ? 33.87996 -41.95875 21.73439 1.000 42.38501 316 ASP D O 1
ATOM 9100 N N . PHE D 1 337 ? 32.05440 -40.78136 22.31354 1.000 47.64119 317 PHE D N 1
ATOM 9101 C CA . PHE D 1 337 ? 31.86370 -40.18966 21.00108 1.000 39.72281 317 PHE D CA 1
ATOM 9102 C C . PHE D 1 337 ? 32.87531 -39.08877 20.69153 1.000 41.52488 317 PHE D C 1
ATOM 9103 O O . PHE D 1 337 ? 33.51943 -39.10984 19.63942 1.000 41.95215 317 PHE D O 1
ATOM 9111 N N . PHE D 1 338 ? 33.03815 -38.14661 21.61743 1.000 42.88921 318 PHE D N 1
ATOM 9112 C CA . PHE D 1 338 ? 33.94083 -37.01260 21.40716 1.000 42.76120 318 PHE D CA 1
ATOM 9113 C C . PHE D 1 338 ? 35.40109 -37.43148 21.50987 1.000 45.09086 318 PHE D C 1
ATOM 9114 O O . PHE D 1 338 ? 36.26985 -36.86051 20.84718 1.000 45.08428 318 PHE D O 1
ATOM 9122 N N . GLY D 1 339 ? 35.66894 -38.44040 22.32969 1.000 44.53108 319 GLY D N 1
ATOM 9123 C CA . GLY D 1 339 ? 37.01405 -38.96688 22.45922 1.000 50.51999 319 GLY D CA 1
ATOM 9124 C C . GLY D 1 339 ? 38.00726 -37.94077 22.97758 1.000 52.03057 319 GLY D C 1
ATOM 9125 O O . GLY D 1 339 ? 37.75138 -37.27301 23.98158 1.000 48.56706 319 GLY D O 1
#

B-factor: mean 34.09, std 10.87, range [15.58, 89.02]

Foldseek 3Di:
DDADDPQVLQVVAPFDKGWDWDADPNKIWIKIWGADEFEEEEAEAPLAALCLQRLQVNLLRPHHTYIRIAWALFFPIDPDPDQLQLLSRLVVVVRVVVVVVQQAGEYEYAYLGLLNQVSNCQVPVRRYQEYEHEADDFFAPCVVVQDQDDPPPDDDGPVCLVVLLDPPVQLVVQAVPVLVVLVVVCVRKAPDSPLQDPSNSVSSCVGQRHSSSSNSNSNNSNCSVVRHVVLVPTAARERAYEYEHEQPRQVVRCVVNVVRYPHYDYHYPDQTDGSCCSRPVVSVNVVCVVRVD/DDDADAVQVVQVVAPFDKGWDWDADPNKIWIKIWGADEFEEEEAEAPLAALCLQRLQVNVLSPHHTYIRIAWALFFPIDPDPDQLQLLSRLVRVVRVVVVVVQQAGAYEYADLGLLNQVSNCQVPVRRYQEYEREADDFFAPCVVVQDQDDDPPDDDRPPCLVVLLDPPVQLVPQAVPVLVVLVVVLVRWAPDSPLQDPSNSVSSCVGQRHSSSRNSNSNNSNCSVVRRVVLVPTAAGEHAYEYEHEQVRQVVRVVVNVVRYVHYDYHYPDQTDGSCCSRPVPSVSVVCVVRVD/DVADDPQVVQCVAPFDKGWDWDADPNWIWIKIWGADEFEEEEEEAPLAALCLQRLQVNVLSPHHGYIRIAWALFFPIDPDPDQLQLLSRLVRVVRVVVVVPQQAGEYEYAYLGLQNQVSNCQVPVRRYQEYEREADDFFAPCVVVQDQDDDPPPHDHPVCLVVLLDPPPQLVPQAQPCLVVLVVVLVRKAPDSPLADPSNSVSSCVGQRHSSSRNSSSNNSNCSVVRHVVLVPTAAREHAYEYEHEPVRQVVRCVVNVVRYPHYDYHYPDQTDGSCCSRPVVSVSVVCVVRVD/DLADDPQVLQVVAPFDKGWDWDAFPNKIWIKIWGADEFEEEEAEAPLAALCLLRLQVNVLSPHHTYIRIAFALFFPIDPDPDQLQLLSSLVVVVRVVVVVPQQAGEYEYADLGLLNQVSNCQVPVRRYQEYEREADDFFAPCVVVQDQDDDPPGDDGPVCLVVLLDPPPQLVVCAQPCLVVLVVVCVPWAPDSPLQDPSNSVSSCVGQRHSSSRNSSSNNSNCNVVRRVVLVPTAAREHAYEYEHEPVRQVVSVVVNVVRYPHYDYHYPDQTRGSCCSRPVVSVSVVCVVRVD

Organism: Streptomyces ambofaciens (strain ATCC 23877 / 3486 / DSM 40053 / JCM 4204 / NBRC 12836 / NRRL B-2516) (NCBI:txid278992)

Sequence (1173 aa):
GPVPSDRELARSLPGGFRSRHARVGGVRLHYVSGGHGEPLLLVPGWPQTWWAYRKVMPQLARRYHVIAVDLRGMGGSDKPAGGYDKKTMAADLHALVRGLGHRQVNVAGHDIGSMVAFAFAANHPEATRKVALLDTPHPDQSEYEMRILCRPGTGTTLWWWAFNQLQALPEQLMHGRMRHVIDWLYANSLADQSLVGDLDRDIYANAYNSPQAVRAGTRWFQACHQDITDQAGYGKLTMPVLGIGGNFTFEDLRNKLTAQATDVHHMVRASKSVHYLPEEEPDVVAGALLDFFGPGPVPSDRELARSLPGGFRSRHARVGGVRLHYVSGGHGEPLLLVPGWPQTWWAYRKVMPQLARRYHVIAVDLRGMGGSDKPAGGYDKKTMAADLHALVRGLGHRQVNVAGHDIGSMVAFAFAANHPEATRKVALLDTPHPDQSEYEMRILCRPGTGTTLWWWAFNQLQALPEQLMHGRMRHVIDWLYANSLADQSLVGDLDRDIYANAYNSSPQAVRAGTRWFQACHQDITDQAGYGKLTMPVLGIGGNFTFEDLRNKLTAQATDVHMVRASKSVHYLPEEEPDVVAGALLDFFGGPVPSDRELARSLPGGFRSRHARVGGVRLHYVSGGHGEPLLLVPGWPQTWWAYRKVMPQLARRYHVIAVDLRGMGGSDKPAGGYDKKTMAADLHALVRGLGHRQVNVAGHDIGSMVAFAFAANHPEATRKVALLDTPHPDQSEYEMRILCRPGTGTTLWWWAFNQLQALPEQLMHGRMRHVIDWLYANSLADQSLVGDLDRDIYANAYNSPQAVRAGTRWFQACHQDITDQAGYGKLTMPVLGIGGNFTFEDLRNKLTAQATDVHMVRASKSVHYLPEEEPDVVAGALLDFFGGPVPSDRELARSLPGGFRSRHARVGGVRLHYVSGGHGEPLLLVPGWPQTWWAYRKVMPQLARRYHVIAVDLRGMGGSDKPAGGYDKKTMAADLHALVRGLGHRQVNVAGHDIGSMVAFAFAANHPEATRKVALLDTPHPDQSEYEMRILCRPGTGTTLWWWAFNQLQALPEQLMHGRMRHVIDWLYANSLADQSLVGDLDRDIYANAYNSPQAVRAGTRWFQACHQDITDQAGYGKLTMPVLGIGGNFTFEDLRNKLTAQATDVHMVRASKSVHYLPEEEPDVVAGALLDFFG

Radius of gyration: 33.05 Å; Cα contacts (8 Å, |Δi|>4): 2549; chains: 4; bounding box: 86×86×82 Å